Protein 6BZB (pdb70)

Sequence (1093 aa):
MSLNTIINPTETKAWAQLKEHFAETDFDLKQLFTEDKSRFSSEFSIQKENLLFDFSKNLVDKKAFQLLLALAEEECHLNNDAIEKMFTGDLINQTENRAVLHTALRNFGEEKIVVNGKSIDEEDVQQRRVLNNQMMKIFSEKIISGEHKGFSGKEITDVVNIGIGGSSDLLGPVMVCSSALKHYRTRLNTHFVSNVDGNHIAEVVKNLNPETTLFIIASKTFTTQETMTNALSAKKEWFLKAGKEEDVAKHFVALSTNIEAVKNFGIAEENIFEFWDDWVGGRYSLWSAIGLSIVLAVGYDNFEEKKLLRGAQDTDKHFRNTEEFKNNIPVLMGVLGVWYRNFFDDASSYAILPYSQYLDRFAAYLQQGDMESNGKSVDRNGEFVDYETGPIIWGEPGTNGQHAFYQLIHQGTELIPADFIAYAKANNNLSDHQDKLMSNFFAQTEALAFGKKTKEQVITELKASGKNEEEIAFLTNFKKTFTTGNTPTNSFIFEEEELTPFTLGQLIAFYEHKIFVQGVIWNIFSFDQWGVELGKALANKILPELENTAEITSHDSSTNGLINFYKKHKSLNTINPTETKAWAQLKEHFAETDFDLKQLFTEDKSRFSSEFSIQKENLLFDFSKNLVDKKAFQLLLALAEEECHLNDAIEKMFTGDLINQTENRAVLHTALRNFGEEKIVVNGKSIDEDVQQRRVLNNQMMKIFSEKIISGEHKGFSGKEITDVVNIGIGGSSDLLGPVMVCSSALKHYRTRLNTHFVSNVDGNHIAEVVKNLNPETTLFIIASKTFTTQETMTNALSAKEWFLKKAGKEEDVAKHFVALSTNIEAVKNFGIAEENIFEFWDWVGGRYSLWSAIGLSIVLAVGYDNFEKLLRGAQDTDKHFRNTEFKNNIPVLMGVLGVWYRNFFDDASSYAILPYSQYLDRFAAYLQQGDMESNGKSSVDRNGEFVDYETGPIIWGEPGTNGQHAFYQLIHQGTELIPADFIAYAKANNNLSDHQDKLMSNFFAQTEALAFGKKTKEQVITELKASGKNEEEIAFLTNFKTFTTGNTPTNSFIFEEELTPFTLGQLIAFYEHKIFVQGVIWNIFSFDQWGVELGKALANKILPELENTAEITSHDSSTNGLINFYKKHK

Organism: NCBI:txid1338011

B-factor: mean 21.54, std 9.6, range [8.14, 75.89]

InterPro domains:
  IPR001672 Phosphoglucose isomerase (PGI) [MF_00473] (46-523)
  IPR001672 Phosphoglucose isomerase (PGI) [PF00342] (52-540)
  IPR001672 Phosphoglucose isomerase (PGI) [PR00662] (150-169)
  IPR001672 Phosphoglucose isomerase (PGI) [PR00662] (260-278)
  IPR001672 Phosphoglucose isomerase (PGI) [PR00662] (337-358)
  IPR001672 Phosphoglucose isomerase (PGI) [PR00662] (464-482)
  IPR001672 Phosphoglucose isomerase (PGI) [PR00662] (482-496)
  IPR001672 Phosphoglucose isomerase (PGI) [PR00662] (496-509)
  IPR001672 Phosphoglucose isomerase (PGI) [PS51463] (11-546)
  IPR001672 Phosphoglucose isomerase (PGI) [PTHR11469] (9-546)
  IPR018189 Phosphoglucose isomerase, conserved site [PS00174] (496-513)
  IPR018189 Phosphoglucose isomerase, conserved site [PS00765] (264-277)
  IPR023096 Phosphoglucose isomerase, C-terminal [G3DSA:1.10.1390.10] (506-547)
  IPR035476 Phosphoglucose isomerase, SIS domain 1 [cd05015] (121-283)
  IPR035482 Phosphoglucose isomerase, SIS domain 2 [cd05016] (330-519)
  IPR046348 SIS domain superfamily [SSF53697] (7-546)

Nearest PDB structures (foldseek):
  6bzc-assembly1_A  TM=9.990E-01  e=1.138E-92  Elizabethkingia anophelis NUHP1
  3hjb-assembly1_A  TM=9.964E-01  e=4.992E-77  Vibrio cholerae
  3nbu-assembly3_F  TM=9.917E-01  e=1.404E-73  Escherichia coli DH5[alpha]
  3nbu-assembly1_A  TM=9.858E-01  e=2.921E-72  Escherichia coli DH5[alpha]
  1q50-assembly1_A  TM=9.594E-01  e=8.172E-63  Leishmania mexicana

Secondary structure (DSSP, 8-state):
--S----GGGSHHHHHHHHHHHT----HHHHHHH-TTHHHHTEEEETTEEEE-TTSS--HHHHHHHHHHHHHTTHHHHHHHHHTT---BTTTTB---GGGGGSTTSS--EETTEE-HHHHHHHHHHHHHHHHHHHHT-SB-TTSPBP-EEEEE--GGGTHHHHHHHHHTGGG--S-EEEEE--SSTHHHHHHHTT--GGGEEEEEE-SSS--HHHHHHHHHHHHHHTTTS-GGGHHHHEEEE-S-HHHHHHHT--GGGEE---TTS-GGG-TTTGGGHHHHHHH-HHHHHHHHHHHHHHHHHHHHS-GGG-HHHHHHHHHHIIIIIS---EEEEEES-GGGTTHHHHHIIIIIIHH---B-TTS-B-SS--SPEEE---TTTTHHHHHHHHHHSS----EEEEEESS-SS--TTHHHHHHHHHHHHHHHHHH-B-HHHHHHHHHHTT--HHHHHHHGGGG-B-----EEEEEES---HHHHHHHHHHHHHHHHHHHHHTT--TT--GGGHHHHHHHHHHHHHHHS-SPP-SS-HHHHHHHHHHHHH-/------GGGSHHHHHHHHHHHH----HHHHHHH-TTHHHHTEEEETTEEEE-TTSS--HHHHHHHHHHHHHTTHHHHHHHHHTT---BTTTTB---GGGGGSTTSS--EETTEE-HHHHHHHHHHHHHHHHHHHTS-SB-TTSPBP-EEEEE--GGGTHHHHHHHHHTGGG--S-EEEEE--SSTHHHHHHHTT--GGGEEEEEE-SSS--HHHHHHHHHHHHHHTTTS-GGGGGGTEEEE-S-HHHHHHHT--GGGEE---TTS-GGG-TTSGGGHHHHHHH-HHHHHHHHHHHHHHHHHHHHS-GGG-HHHHHHHHHHIIIIIS---EEEEEES-GGGTTHHHHHIIIIIIHH---B-TTSPBPSS--SPEEE---TTTTHHHHHHHHHHSS----EEEEEESS-SS--TTHHHHHHHHHHHHHHHHHH-B-HHHHHHHHHHTT--HHHHHHHTGGG-B-----EEEEEES---HHHHHHHHHHHHHHHHHHHHHTT--TT--GGGHHHHHHHHHHHHHHHSSSPP-SS-HHHHHHHHHHHHH-

Solvent-accessible surface area: 35560 Å² total; per-residue (Å²): 120,19,11,53,34,60,38,0,48,139,8,63,2,29,64,90,0,47,111,10,66,88,117,38,136,18,48,0,88,96,33,17,111,128,46,97,52,8,34,84,86,10,23,16,117,48,97,73,3,3,0,3,4,0,3,1,6,0,30,115,113,0,16,104,18,0,15,36,0,0,104,66,4,84,0,88,58,4,3,74,46,0,13,62,11,59,77,2,7,52,14,48,99,85,5,6,0,3,5,3,3,1,20,41,33,102,60,76,7,84,25,154,76,58,39,9,24,106,54,3,61,114,4,10,84,43,0,68,80,17,1,75,82,0,42,78,2,116,28,82,0,55,55,46,97,75,0,51,14,1,0,1,0,0,27,10,11,18,12,23,2,0,29,1,0,8,25,0,0,71,68,49,96,23,102,2,63,45,43,36,0,7,0,0,2,1,7,22,2,15,32,31,12,106,127,27,57,20,38,15,0,1,0,0,0,2,4,58,74,8,94,35,41,13,1,34,10,0,0,92,14,0,26,88,51,0,44,173,56,11,52,113,153,25,0,37,83,0,0,2,0,0,0,46,51,60,105,27,0,89,126,22,30,4,31,91,140,25,14,1,56,11,35,76,18,8,30,39,13,4,1,2,1,4,1,2,0,0,1,0,0,0,5,6,12,30,98,28,0,66,114,0,2,94,0,0,12,46,0,8,100,20,1,58,115,38,106,14,108,60,0,0,0,0,0,3,0,0,2,6,0,0,3,3,31,24,45,105,4,12,2,10,0,1,0,0,2,6,29,5,1,39,55,0,5,10,13,5,12,11,4,4,0,12,0,0,0,15,29,10,10,11,80,10,105,111,23,138,20,54,0,0,10,1,1,2,16,28,2,0,1,29,0,14,41,3,0,4,1,0,8,18,17,19,39,21,48,0,2,0,1,0,0,0,11,0,71,15,23,40,110,44,82,53,2,17,20,28,4,0,0,7,1,0,0,7,0,20,1,3,2,32,11,14,55,124,70,86,2,44,91,86,2,134,90,75,67,82,88,85,78,70,21,84,51,13,7,32,15,29,22,7,112,18,40,12,0,2,2,2,0,0,2,44,55,4,35,4,73,19,0,0,15,0,0,0,0,3,7,0,4,2,4,0,2,1,4,0,0,0,2,11,6,25,3,56,43,1,64,64,9,1,98,48,42,4,70,146,0,28,78,32,1,97,70,143,52,136,13,101,82,37,29,27,0,0,22,12,0,0,20,11,1,36,162,27,102,66,20,54,54,46,36,0,48,141,6,64,2,17,60,85,0,123,112,9,65,88,120,40,121,16,37,0,85,97,32,16,107,121,64,190,50,7,38,74,116,19,24,18,131,46,93,75,3,3,0,2,3,0,4,2,5,0,30,61,98,0,26,118,18,0,24,39,0,0,113,66,3,83,0,102,50,4,6,73,40,0,12,62,9,62,86,2,7,83,15,43,107,89,5,7,0,3,5,4,3,0,21,30,38,104,60,74,8,81,23,153,74,59,42,9,12,112,55,4,59,113,4,7,84,42,0,73,93,9,0,78,62,0,42,82,2,131,22,95,2,50,57,46,103,69,0,49,14,1,0,1,0,1,28,6,12,20,11,24,1,0,34,1,0,10,18,0,0,71,72,51,101,22,96,2,65,45,45,36,0,7,0,0,2,2,7,22,2,18,35,31,11,113,128,29,60,22,44,13,0,1,0,0,0,2,5,60,75,9,95,37,67,15,1,34,11,0,0,101,9,0,27,97,48,0,57,167,58,10,45,109,152,21,0,32,93,0,0,2,0,0,0,50,49,68,103,28,0,87,123,20,28,6,21,98,126,13,14,0,59,14,33,76,18,10,28,41,12,4,2,2,1,4,1,2,0,0,2,0,0,0,5,4,8,24,83,19,0,64,105,0,1,86,0,0,13,45,0,7,108,24,1,58,114,37,105,26,114,64,0,0,0,0,0,3,0,0,2,7,0,0,3,8,22,17,46,112,3,12,2,11,0,1,0,0,2,6,28,5,0,39,60,0,5,11,14,5,10,9,4,4,0,12,0,0,0,15,28,9,8,9,81,12,105,110,24,134,22,60,0,1,9,1,2,2,15,25,2,0,0,33,0,16,44,4,0,4,1,0,7,19,15,19,33,24,49,0,2,0,1,0,0,0,11,1,69,16,23,27,109,44,91,54,1,16,19,28,4,0,0,8,0,1,0,7,0,20,1,2,2,34,10,24,54,127,138,87,0,53,89,71,2,103,90,70,66,71,93,103,78,67,7,76,70,5,7,29,15,14,22,6,114,16,36,11,0,2,1,3,0,0,2,47,47,4,40,3,73,21,0,0,15,0,0,0,0,2,7,0,4,3,3,0,2,1,4,0,1,0,2,10,6,22,3,54,44,0,59,65,7,1,146,53,42,8,88,55,0,27,76,32,0,101,70,144,53,79,13,113,82,37,30,26,0,0,21,11,0,0,48,11,1,36,152,18,99

CATH classification: 3.40.50.10490 (+2 more: 3.40.50.10490, 1.10.1390.10)

Foldseek 3Di:
DFQDQDALCPDPLNVVLQVCLVPDDQALVVQCVVDVCQQVQQWFDDPQKIWTQSLFSDDPVNLVSLLVSLVRLVVLSVLCCQPQFPQLLPVVSGHAHLLLLLPQPPDFHDDPRDTCNVVSVVLLVLLQVVLCCLLVQVQFAPVRGRAAEEEEFEEQLLALLLVLLLLLALLQFGRHHYHYAYALPVVRLCVRCVPPDLRRYAYEQEDAACVPPSSVSSVVVVVVVSCVPDPLQRCQSRYAYAYDNQVSCVVSSHDSSRYRYDDPSQFSLSDCSGSSVSSVCNTRNSVQSSLLSLLLNVLSCLQNPPDLSNNLLSSLQSSVVCCCFSVVAQEEEEEEQDQSSFSVQVSVQSLQCQQWVDQAFLVRHGDPTDITHGTYYGYPPVRVVPPVVCLFDNDGQYEYEYEYAQDESDDDDCVNVVSVVCSVVSQVCQANWADLVRQLVVCVVVPDDDVRSVVCSVVRTTPHSRGYMYMYGHYRGSSNNSNVVSSSSSSSVSRSSSNRHGRRDRPVVPPVVVVVVVCVVVLPDQDQDDPDPPVVSVVSNVVNVPD/DADQDALCPDPLVVVLQVCLVPDDQALVVQCVVDVCQQVQQWFDDPQKIWTQSLFSDDPVNLVSLLVSLVRLVVLVVLCCQDQFPQLLPVVSGHAHLLLLLPQPPDFHDDPRHTCNVVSVVLLVLLQVVLCCLLVQVQFAPVRGRAAEEEEFEEDLLALVLVQLLLLAVLLFGNHHYHYAYALPVVRLCVVCVPPDLRRYAYEQEDAACVPPSSVSSVVVVVVVSVVPDDLQRVQSRYAYAYDNQVSCVVSSHDSSRYRYDDPSQFSLSDCSGSSVSSVCNTRNSVQSSLLSVLLNVLSCLQNPPRQSNRLLSSLQSSVVCCCFPVVAQEEEEEELDQSSFSVQVSVQCLQCQQWVDQAFLVRHGDPTDITHGTYYGYPPVRVVPPCVCLFDNDGQYEYEYEYAQDESDDDDCVNVVSVVCSVVVSVCQANWAALVRLLVVVVVVVDDPVVSVVCSVVRTTPHSRGYMYMYGHYSGSSNNSNVVSSSSSSSVSRCSSNRHGRRDRPPVPPVVVVVVVCVVVLVDDDQDDPDPPVVSVVSNVVSVPD

Structure (mmCIF, N/CA/C/O backbone):
data_6BZB
#
_entry.id   6BZB
#
_cell.length_a   69.950
_cell.length_b   104.750
_cell.length_c   152.650
_cell.angle_alpha   90.000
_cell.angle_beta   90.000
_cell.angle_gamma   90.000
#
_symmetry.space_group_name_H-M   'P 21 21 21'
#
loop_
_entity.id
_entity.type
_entity.pdbx_description
1 polymer 'Glucose-6-phosphate isomerase'
2 water water
#
loop_
_atom_site.group_PDB
_atom_site.id
_atom_site.type_symbol
_atom_site.label_atom_id
_atom_site.label_alt_id
_atom_site.label_comp_id
_atom_site.label_asym_id
_atom_site.label_entity_id
_atom_site.label_seq_id
_atom_site.pdbx_PDB_ins_code
_atom_site.Cartn_x
_atom_site.Cartn_y
_atom_site.Cartn_z
_atom_site.occupancy
_atom_site.B_iso_or_equiv
_atom_site.auth_seq_id
_atom_site.auth_comp_id
_atom_site.auth_asym_id
_atom_site.auth_atom_id
_atom_site.pdbx_PDB_model_num
ATOM 1 N N . MET A 1 9 ? 19.824 37.850 -27.317 1.00 45.30 1 MET A N 1
ATOM 2 C CA . MET A 1 9 ? 20.371 36.564 -27.747 1.00 43.58 1 MET A CA 1
ATOM 3 C C . MET A 1 9 ? 21.895 36.519 -27.618 1.00 41.97 1 MET A C 1
ATOM 4 O O . MET A 1 9 ? 22.573 37.547 -27.715 1.00 44.89 1 MET A O 1
ATOM 6 N N . SER A 1 10 ? 22.425 35.317 -27.393 1.00 34.24 2 SER A N 1
ATOM 7 C CA . SER A 1 10 ? 23.866 35.101 -27.295 1.00 27.34 2 SER A CA 1
ATOM 8 C C . SER A 1 10 ? 24.315 34.281 -28.497 1.00 21.32 2 SER A C 1
ATOM 9 O O . SER A 1 10 ? 24.824 34.838 -29.477 1.00 23.81 2 SER A O 1
ATOM 12 N N . LEU A 1 11 ? 24.105 32.965 -28.447 1.00 20.06 3 LEU A N 1
ATOM 13 C CA . LEU A 1 11 ? 24.172 32.163 -29.659 1.00 19.24 3 LEU A CA 1
ATOM 14 C C . LEU A 1 11 ? 23.232 32.731 -30.710 1.00 22.58 3 LEU A C 1
ATOM 15 O O . LEU A 1 11 ? 22.144 33.216 -30.392 1.00 23.03 3 LEU A O 1
ATOM 20 N N . ASN A 1 12 ? 23.657 32.656 -31.966 1.00 21.67 4 ASN A N 1
ATOM 21 C CA . ASN A 1 12 ? 22.749 32.931 -33.067 1.00 19.50 4 ASN A CA 1
ATOM 22 C C . ASN A 1 12 ? 21.587 31.940 -33.035 1.00 21.55 4 ASN A C 1
ATOM 23 O O . ASN A 1 12 ? 21.649 30.895 -32.379 1.00 20.51 4 ASN A O 1
ATOM 28 N N . THR A 1 13 ? 20.505 32.294 -33.730 1.00 22.72 5 THR A N 1
ATOM 29 C CA . THR A 1 13 ? 19.228 31.599 -33.594 1.00 21.32 5 THR A CA 1
ATOM 30 C C . THR A 1 13 ? 18.684 31.157 -34.948 1.00 22.74 5 THR A C 1
ATOM 31 O O . THR A 1 13 ? 17.485 31.261 -35.226 1.00 22.46 5 THR A O 1
ATOM 35 N N . ILE A 1 14 ? 19.557 30.602 -35.784 1.00 22.08 6 ILE A N 1
ATOM 36 C CA A ILE A 1 14 ? 19.172 30.188 -37.129 0.40 21.99 6 ILE A CA 1
ATOM 37 C CA B ILE A 1 14 ? 19.166 30.195 -37.126 0.60 22.07 6 ILE A CA 1
ATOM 38 C C . ILE A 1 14 ? 18.267 28.964 -37.057 1.00 19.25 6 ILE A C 1
ATOM 39 O O . ILE A 1 14 ? 18.584 27.974 -36.383 1.00 21.35 6 ILE A O 1
ATOM 48 N N . ASN A 1 15 ? 17.129 29.026 -37.746 1.00 21.73 7 ASN A N 1
ATOM 49 C CA . ASN A 1 15 ? 16.251 27.866 -37.875 1.00 21.78 7 ASN A CA 1
ATOM 50 C C . ASN A 1 15 ? 16.841 26.944 -38.934 1.00 18.81 7 ASN A C 1
ATOM 51 O O . ASN A 1 15 ? 16.941 27.346 -40.102 1.00 21.72 7 ASN A O 1
ATOM 56 N N . PRO A 1 16 ? 17.260 25.726 -38.581 1.00 20.86 8 PRO A N 1
ATOM 57 C CA . PRO A 1 16 ? 17.961 24.897 -39.570 1.00 17.73 8 PRO A CA 1
ATOM 58 C C . PRO A 1 16 ? 17.125 24.597 -40.802 1.00 22.12 8 PRO A C 1
ATOM 59 O O . PRO A 1 16 ? 17.682 24.508 -41.902 1.00 20.55 8 PRO A O 1
ATOM 63 N N . THR A 1 17 ? 15.805 24.446 -40.653 1.00 21.30 9 THR A N 1
ATOM 64 C CA . THR A 1 17 ? 14.953 24.087 -41.784 1.00 19.22 9 THR A CA 1
ATOM 65 C C . THR A 1 17 ? 14.789 25.223 -42.779 1.00 23.88 9 THR A C 1
ATOM 66 O O . THR A 1 17 ? 14.221 25.005 -43.852 1.00 28.99 9 THR A O 1
ATOM 70 N N . GLU A 1 18 ? 15.253 26.421 -42.445 1.00 23.13 10 GLU A N 1
ATOM 71 C CA . GLU A 1 18 ? 15.192 27.562 -43.346 1.00 24.72 10 GLU A CA 1
ATOM 72 C C . GLU A 1 18 ? 16.504 27.809 -44.079 1.00 25.09 10 GLU A C 1
ATOM 73 O O . GLU A 1 18 ? 16.582 28.748 -44.873 1.00 27.21 10 GLU A O 1
ATOM 79 N N . THR A 1 19 ? 17.528 26.991 -43.850 1.00 24.70 11 THR A N 1
ATOM 80 C CA . THR A 1 19 ? 18.812 27.216 -44.499 1.00 22.78 11 THR A CA 1
ATOM 81 C C . THR A 1 19 ? 18.820 26.664 -45.924 1.00 22.64 11 THR A C 1
ATOM 82 O O . THR A 1 19 ? 18.018 25.797 -46.294 1.00 25.82 11 THR A O 1
ATOM 86 N N . LYS A 1 20 ? 19.772 27.166 -46.720 1.00 23.57 12 LYS A N 1
ATOM 87 C CA . LYS A 1 20 ? 19.971 26.633 -48.063 1.00 24.61 12 LYS A CA 1
ATOM 88 C C . LYS A 1 20 ? 20.450 25.185 -48.017 1.00 25.60 12 LYS A C 1
ATOM 89 O O . LYS A 1 20 ? 20.008 24.355 -48.821 1.00 28.25 12 LYS A O 1
ATOM 91 N N . ALA A 1 21 ? 21.352 24.860 -47.084 1.00 21.83 13 ALA A N 1
ATOM 92 C CA . ALA A 1 21 ? 21.852 23.492 -46.991 1.00 20.73 13 ALA A CA 1
ATOM 93 C C . ALA A 1 21 ? 20.733 22.505 -46.671 1.00 20.59 13 ALA A C 1
ATOM 94 O O . ALA A 1 21 ? 20.700 21.396 -47.215 1.00 23.91 13 ALA A O 1
ATOM 96 N N . TRP A 1 22 ? 19.805 22.890 -45.794 1.00 21.45 14 TRP A N 1
ATOM 97 C CA . TRP A 1 22 ? 18.698 22.001 -45.451 1.00 24.52 14 TRP A CA 1
ATOM 98 C C . TRP A 1 22 ? 17.827 21.714 -46.669 1.00 26.49 14 TRP A C 1
ATOM 99 O O . TRP A 1 22 ? 17.431 20.567 -46.900 1.00 21.71 14 TRP A O 1
ATOM 110 N N . ALA A 1 23 ? 17.523 22.741 -47.463 1.00 22.33 15 ALA A N 1
ATOM 111 C CA . ALA A 1 23 ? 16.744 22.513 -48.680 1.00 23.49 15 ALA A CA 1
ATOM 112 C C . ALA A 1 23 ? 17.493 21.603 -49.644 1.00 29.93 15 ALA A C 1
ATOM 113 O O . ALA A 1 23 ? 16.894 20.716 -50.265 1.00 26.14 15 ALA A O 1
ATOM 115 N N . GLN A 1 24 ? 18.807 21.812 -49.786 1.00 27.22 16 GLN A N 1
ATOM 116 C CA . GLN A 1 24 ? 19.592 20.956 -50.667 1.00 26.22 16 GLN A CA 1
ATOM 117 C C . GLN A 1 24 ? 19.659 19.535 -50.133 1.00 27.59 16 GLN A C 1
ATOM 118 O O . GLN A 1 24 ? 19.636 18.576 -50.913 1.00 25.52 16 GLN A O 1
ATOM 124 N N . LEU A 1 25 ? 19.763 19.384 -48.811 1.00 24.72 17 LEU A N 1
ATOM 125 C CA . LEU A 1 25 ? 19.758 18.052 -48.216 1.00 22.80 17 LEU A CA 1
ATOM 126 C C . LEU A 1 25 ? 18.432 17.347 -48.464 1.00 26.23 17 LEU A C 1
ATOM 127 O O . LEU A 1 25 ? 18.409 16.147 -48.759 1.00 23.00 17 LEU A O 1
ATOM 132 N N . LYS A 1 26 ? 17.315 18.071 -48.344 1.00 24.57 18 LYS A N 1
ATOM 133 C CA . LYS A 1 26 ? 16.020 17.439 -48.587 1.00 24.24 18 LYS A CA 1
ATOM 134 C C . LYS A 1 26 ? 15.914 16.960 -50.029 1.00 27.22 18 LYS A C 1
ATOM 135 O O . LYS A 1 26 ? 15.467 15.835 -50.287 1.00 27.94 18 LYS A O 1
ATOM 137 N N . GLU A 1 27 ? 16.342 17.793 -50.983 1.00 24.10 19 GLU A N 1
ATOM 138 C CA . GLU A 1 27 ? 16.314 17.400 -52.389 1.00 27.66 19 GLU A CA 1
ATOM 139 C C . GLU A 1 27 ? 17.220 16.203 -52.650 1.00 28.35 19 GLU A C 1
ATOM 140 O O . GLU A 1 27 ? 16.840 15.271 -53.371 1.00 31.26 19 GLU A O 1
ATOM 146 N N . HIS A 1 28 ? 18.426 16.217 -52.077 1.00 29.37 20 HIS A N 1
ATOM 147 C CA . HIS A 1 28 ? 19.383 15.141 -52.307 1.00 25.73 20 HIS A CA 1
ATOM 148 C C . HIS A 1 28 ? 18.889 13.827 -51.716 1.00 29.09 20 HIS A C 1
ATOM 149 O O . HIS A 1 28 ? 19.032 12.768 -52.339 1.00 26.43 20 HIS A O 1
ATOM 156 N N . PHE A 1 29 ? 18.308 13.878 -50.514 1.00 24.63 21 PHE A N 1
ATOM 157 C CA . PHE A 1 29 ? 17.720 12.688 -49.908 1.00 25.92 21 PHE A CA 1
ATOM 158 C C . PHE A 1 29 ? 16.613 12.107 -50.782 1.00 26.65 21 PHE A C 1
ATOM 159 O O . PHE A 1 29 ? 16.540 10.889 -50.979 1.00 29.55 21 PHE A O 1
ATOM 167 N N . ALA A 1 30 ? 15.740 12.965 -51.314 1.00 29.00 22 ALA A N 1
ATOM 168 C CA . ALA A 1 30 ? 14.592 12.490 -52.072 1.00 31.13 22 ALA A CA 1
ATOM 169 C C . ALA A 1 30 ? 14.983 11.823 -53.382 1.00 34.30 22 ALA A C 1
ATOM 170 O O . ALA A 1 30 ? 14.208 11.008 -53.896 1.00 37.71 22 ALA A O 1
ATOM 172 N N . GLU A 1 31 ? 16.153 12.139 -53.939 1.00 31.39 23 GLU A N 1
ATOM 173 C CA . GLU A 1 31 ? 16.521 11.640 -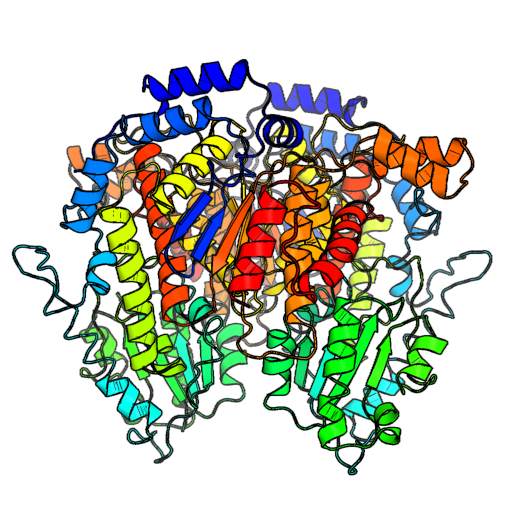55.259 1.00 34.80 23 GLU A CA 1
ATOM 174 C C . GLU A 1 31 ? 17.723 10.703 -55.238 1.00 34.33 23 GLU A C 1
ATOM 175 O O . GLU A 1 31 ? 18.266 10.388 -56.300 1.00 37.55 23 GLU A O 1
ATOM 181 N N . THR A 1 32 ? 18.130 10.223 -54.069 1.00 30.30 24 THR A N 1
ATOM 182 C CA . THR A 1 32 ? 19.317 9.392 -53.942 1.00 32.80 24 THR A CA 1
ATOM 183 C C . THR A 1 32 ? 18.997 8.168 -53.100 1.00 38.67 24 THR A C 1
ATOM 184 O O . THR A 1 32 ? 18.371 8.284 -52.041 1.00 35.46 24 THR A O 1
ATOM 188 N N . ASP A 1 33 ? 19.417 7.001 -53.575 1.00 34.73 25 ASP A N 1
ATOM 189 C CA . ASP A 1 33 ? 19.410 5.784 -52.776 1.00 37.48 25 ASP A CA 1
ATOM 190 C C . ASP A 1 33 ? 20.788 5.609 -52.154 1.00 32.85 25 ASP A C 1
ATOM 191 O O . ASP A 1 33 ? 21.798 5.595 -52.864 1.00 36.46 25 ASP A O 1
ATOM 196 N N . PHE A 1 34 ? 20.830 5.490 -50.834 1.00 23.64 26 PHE A N 1
ATOM 197 C CA . PHE A 1 34 ? 22.081 5.294 -50.108 1.00 25.46 26 PHE A CA 1
ATOM 198 C C . PHE A 1 34 ? 22.155 3.818 -49.734 1.00 33.84 26 PHE A C 1
ATOM 199 O O . PHE A 1 34 ? 21.608 3.380 -48.722 1.00 47.88 26 PHE A O 1
ATOM 207 N N . ASP A 1 35 ? 22.814 3.043 -50.583 1.00 23.75 27 ASP A N 1
ATOM 208 C CA . ASP A 1 35 ? 23.004 1.616 -50.370 1.00 21.32 27 ASP A CA 1
ATOM 209 C C . ASP A 1 35 ? 24.476 1.378 -50.074 1.00 22.04 27 ASP A C 1
ATOM 210 O O . ASP A 1 35 ? 25.335 1.680 -50.912 1.00 23.19 27 ASP A O 1
ATOM 215 N N . LEU A 1 36 ? 24.764 0.824 -48.894 1.00 22.62 28 LEU A N 1
ATOM 216 C CA . LEU A 1 36 ? 26.155 0.713 -48.461 1.00 19.03 28 LEU A CA 1
ATOM 217 C C . LEU A 1 36 ? 26.946 -0.238 -49.352 1.00 20.49 28 LEU A C 1
ATOM 218 O O . LEU A 1 36 ? 28.077 0.076 -49.743 1.00 21.34 28 LEU A O 1
ATOM 223 N N . LYS A 1 37 ? 26.370 -1.397 -49.692 1.00 20.85 29 LYS A N 1
ATOM 224 C CA . LYS A 1 37 ? 27.067 -2.332 -50.570 1.00 21.91 29 LYS A CA 1
ATOM 225 C C . LYS A 1 37 ? 27.474 -1.652 -51.872 1.00 27.41 29 LYS A C 1
ATOM 226 O O . LYS A 1 37 ? 28.620 -1.777 -52.321 1.00 27.11 29 LYS A O 1
ATOM 232 N N . GLN A 1 38 ? 26.556 -0.894 -52.474 1.00 23.37 30 GLN A N 1
ATOM 233 C CA . GLN A 1 38 ? 26.883 -0.191 -53.712 1.00 29.24 30 GLN A CA 1
ATOM 234 C C . GLN A 1 38 ? 27.948 0.879 -53.486 1.00 24.67 30 GLN A C 1
ATOM 235 O O . GLN A 1 38 ? 28.891 0.996 -54.282 1.00 27.25 30 GLN A O 1
ATOM 241 N N . LEU A 1 39 ? 27.814 1.673 -52.419 1.00 23.23 31 LEU A N 1
ATOM 242 C CA . LEU A 1 39 ? 28.791 2.728 -52.159 1.00 21.77 31 LEU A CA 1
ATOM 243 C C . LEU A 1 39 ? 30.201 2.162 -52.050 1.00 24.12 31 LEU A C 1
ATOM 244 O O . LEU A 1 39 ? 31.146 2.723 -52.615 1.00 28.27 31 LEU A O 1
ATOM 249 N N . PHE A 1 40 ? 30.360 1.041 -51.345 1.00 24.30 32 PHE A N 1
ATOM 250 C CA . PHE A 1 40 ? 31.690 0.460 -51.192 1.00 23.91 32 PHE A CA 1
ATOM 251 C C . PHE A 1 40 ? 32.159 -0.202 -52.483 1.00 26.32 32 PHE A C 1
ATOM 252 O O . PHE A 1 40 ? 33.349 -0.132 -52.823 1.00 26.39 32 PHE A O 1
ATOM 260 N N . THR A 1 41 ? 31.240 -0.831 -53.227 1.00 24.67 33 THR A N 1
ATOM 261 C CA . THR A 1 41 ? 31.619 -1.466 -54.487 1.00 28.79 33 THR A CA 1
ATOM 262 C C . THR A 1 41 ? 32.155 -0.445 -55.481 1.00 28.53 33 THR A C 1
ATOM 263 O O . THR A 1 41 ? 33.091 -0.734 -56.238 1.00 33.80 33 THR A O 1
ATOM 267 N N . GLU A 1 42 ? 31.586 0.760 -55.495 1.00 33.50 34 GLU A N 1
ATOM 268 C CA . GLU A 1 42 ? 31.947 1.721 -56.529 1.00 34.85 34 GLU A CA 1
ATOM 269 C C . GLU A 1 42 ? 33.203 2.521 -56.211 1.00 33.62 34 GLU A C 1
ATOM 270 O O . GLU A 1 42 ? 33.749 3.156 -57.119 1.00 33.71 34 GLU A O 1
ATOM 276 N N . ASP A 1 43 ? 33.689 2.504 -54.970 1.00 33.45 35 ASP A N 1
ATOM 277 C CA . ASP A 1 43 ? 34.865 3.301 -54.614 1.00 28.82 35 ASP A CA 1
ATOM 278 C C . ASP A 1 43 ? 35.714 2.537 -53.605 1.00 28.59 35 ASP A C 1
ATOM 279 O O . ASP A 1 43 ? 35.405 2.524 -52.410 1.00 25.48 35 ASP A O 1
ATOM 284 N N . LYS A 1 44 ? 36.809 1.943 -54.082 1.00 28.01 36 LYS A N 1
ATOM 285 C CA . LYS A 1 44 ? 37.723 1.231 -53.194 1.00 27.60 36 LYS A CA 1
ATOM 286 C C . LYS A 1 44 ? 38.400 2.153 -52.183 1.00 27.92 36 LYS A C 1
ATOM 287 O O . LYS A 1 44 ? 38.990 1.654 -51.217 1.00 26.74 36 LYS A O 1
ATOM 289 N N . SER A 1 45 ? 38.317 3.473 -52.366 1.00 26.57 37 SER A N 1
ATOM 290 C CA . SER A 1 45 ? 38.899 4.438 -51.440 1.00 30.04 37 SER A CA 1
ATOM 291 C C . SER A 1 45 ? 37.924 4.895 -50.362 1.00 27.16 37 SER A C 1
ATOM 292 O O . SER A 1 45 ? 38.237 5.839 -49.623 1.00 25.40 37 SER A O 1
ATOM 295 N N . ARG A 1 46 ? 36.752 4.265 -50.257 1.00 24.42 38 ARG A N 1
ATOM 296 C CA . ARG A 1 46 ? 35.708 4.810 -49.393 1.00 24.28 38 ARG A CA 1
ATOM 297 C C . ARG A 1 46 ? 36.155 4.878 -47.936 1.00 21.30 38 ARG A C 1
ATOM 298 O O . ARG A 1 46 ? 35.961 5.902 -47.272 1.00 22.65 38 ARG A O 1
ATOM 306 N N . PHE A 1 47 ? 36.755 3.801 -47.416 1.00 23.48 39 PHE A N 1
ATOM 307 C CA . PHE A 1 47 ? 37.231 3.831 -46.033 1.00 19.81 39 PHE A CA 1
ATOM 308 C C . PHE A 1 47 ? 38.235 4.954 -45.816 1.00 20.53 39 PHE A C 1
ATOM 309 O O . PHE A 1 47 ? 38.145 5.698 -44.828 1.00 21.35 39 PHE A O 1
ATOM 317 N N . SER A 1 48 ? 39.220 5.070 -46.717 1.00 20.03 40 SER A N 1
ATOM 318 C CA A SER A 1 48 ? 40.263 6.081 -46.556 0.54 22.28 40 SER A CA 1
ATOM 319 C CA B SER A 1 48 ? 40.259 6.079 -46.536 0.46 22.46 40 SER A CA 1
ATOM 320 C C . SER A 1 48 ? 39.683 7.488 -46.571 1.00 25.87 40 SER A C 1
ATOM 321 O O . SER A 1 48 ? 40.150 8.366 -45.838 1.00 29.27 40 SER A O 1
ATOM 326 N N . GLU A 1 49 ? 38.653 7.717 -47.388 1.00 25.41 41 GLU A N 1
ATOM 327 C CA . GLU A 1 49 ? 38.078 9.054 -47.499 1.00 27.77 41 GLU A CA 1
ATOM 328 C C . GLU A 1 49 ? 37.088 9.375 -46.382 1.00 19.54 41 GLU A C 1
ATOM 329 O O . GLU A 1 49 ? 36.899 10.551 -46.059 1.00 26.61 41 GLU A O 1
ATOM 335 N N . PHE A 1 50 ? 36.457 8.363 -45.778 1.00 19.32 42 PHE A N 1
ATOM 336 C CA . PHE A 1 50 ? 35.451 8.593 -44.743 1.00 17.83 42 PHE A CA 1
ATOM 337 C C . PHE A 1 50 ? 35.915 8.052 -43.394 1.00 16.29 42 PHE A C 1
ATOM 338 O O . PHE A 1 50 ? 35.170 7.339 -42.712 1.00 16.50 42 PHE A O 1
ATOM 346 N N . SER A 1 51 ? 37.153 8.362 -43.020 1.00 20.54 43 SER A N 1
ATOM 347 C CA . SER A 1 51 ? 37.670 7.983 -41.712 1.00 21.26 43 SER A CA 1
ATOM 348 C C . SER A 1 51 ? 38.706 9.009 -41.277 1.00 19.68 43 SER A C 1
ATOM 349 O O . SER A 1 51 ? 39.318 9.695 -42.104 1.00 20.13 43 SER A O 1
ATOM 352 N N . ILE A 1 52 ? 38.909 9.087 -39.963 1.00 16.78 44 ILE A N 1
ATOM 353 C CA . ILE A 1 52 ? 39.881 9.981 -39.350 1.00 16.63 44 ILE A CA 1
ATOM 354 C C . ILE A 1 52 ? 40.788 9.137 -38.471 1.00 18.35 44 ILE A C 1
ATOM 355 O O . ILE A 1 52 ? 40.303 8.391 -37.611 1.00 18.31 44 ILE A O 1
ATOM 360 N N . GLN A 1 53 ? 42.092 9.225 -38.705 1.00 21.77 45 GLN A N 1
ATOM 361 C CA . GLN A 1 53 ? 43.082 8.569 -37.865 1.00 25.30 45 GLN A CA 1
ATOM 362 C C . GLN A 1 53 ? 43.801 9.652 -37.080 1.00 29.95 45 GLN A C 1
ATOM 363 O O . GLN A 1 53 ? 44.389 10.561 -37.674 1.00 29.75 45 GLN A O 1
ATOM 369 N N . LYS A 1 54 ? 43.740 9.566 -35.752 1.00 22.65 46 LYS A N 1
ATOM 370 C CA . LYS A 1 54 ? 44.258 10.614 -34.872 1.00 25.84 46 LYS A CA 1
ATOM 371 C C . LYS A 1 54 ? 45.129 9.958 -33.805 1.00 30.82 46 LYS A C 1
ATOM 372 O O . LYS A 1 54 ? 44.614 9.443 -32.808 1.00 39.85 46 LYS A O 1
ATOM 378 N N . GLU A 1 55 ? 46.446 10.002 -34.010 1.00 30.78 47 GLU A N 1
ATOM 379 C CA . GLU A 1 55 ? 47.404 9.260 -33.196 1.00 33.45 47 GLU A CA 1
ATOM 380 C C . GLU A 1 55 ? 46.951 7.813 -33.023 1.00 37.56 47 GLU A C 1
ATOM 381 O O . GLU A 1 55 ? 46.827 7.075 -34.007 1.00 44.42 47 GLU A O 1
ATOM 383 N N . ASN A 1 56 ? 46.680 7.412 -31.777 1.00 26.17 48 ASN A N 1
ATOM 384 C CA . ASN A 1 56 ? 46.295 6.051 -31.421 1.00 25.36 48 ASN A CA 1
ATOM 385 C C . ASN A 1 56 ? 44.804 5.794 -31.565 1.00 25.73 48 ASN A C 1
ATOM 386 O O . ASN A 1 56 ? 44.263 4.931 -30.861 1.00 30.04 48 ASN A O 1
ATOM 391 N N . LEU A 1 57 ? 44.114 6.526 -32.426 1.00 18.61 49 LEU A N 1
ATOM 392 C CA . LEU A 1 57 ? 42.663 6.441 -32.489 1.00 17.36 49 LEU A CA 1
ATOM 393 C C . LEU A 1 57 ? 42.217 6.399 -33.936 1.00 17.98 49 LEU A C 1
ATOM 394 O O . LEU A 1 57 ? 42.716 7.162 -34.765 1.00 19.87 49 LEU A O 1
ATOM 399 N N . LEU A 1 58 ? 41.278 5.504 -34.240 1.00 16.18 50 LEU A N 1
ATOM 400 C CA . LEU A 1 58 ? 40.621 5.481 -35.539 1.00 16.43 50 LEU A CA 1
ATOM 401 C C . LEU A 1 58 ? 39.127 5.706 -35.351 1.00 14.82 50 LEU A C 1
ATOM 402 O O . LEU A 1 58 ? 38.480 4.997 -34.569 1.00 14.41 50 LEU A O 1
ATOM 407 N N . PHE A 1 59 ? 38.595 6.707 -36.054 1.00 14.60 51 PHE A N 1
ATOM 408 C CA . PHE A 1 59 ? 37.161 6.983 -36.123 1.00 13.83 51 PHE A CA 1
ATOM 409 C C . PHE A 1 59 ? 36.728 6.741 -37.562 1.00 16.82 51 PHE A C 1
ATOM 410 O O . PHE A 1 59 ? 37.029 7.548 -38.448 1.00 15.30 51 PHE A O 1
ATOM 418 N N . ASP A 1 60 ? 36.049 5.622 -37.792 1.00 14.05 52 ASP A N 1
ATOM 419 C CA . ASP A 1 60 ? 35.650 5.197 -39.130 1.00 14.85 52 ASP A CA 1
ATOM 420 C C . ASP A 1 60 ? 34.166 5.494 -39.297 1.00 14.86 52 ASP A C 1
ATOM 421 O O . ASP A 1 60 ? 33.324 4.845 -38.670 1.00 14.54 52 ASP A O 1
ATOM 426 N N . PHE A 1 61 ? 33.841 6.469 -40.151 1.00 14.21 53 PHE A N 1
ATOM 427 C CA . PHE A 1 61 ? 32.443 6.775 -40.433 1.00 14.96 53 PHE A CA 1
ATOM 428 C C . PHE A 1 61 ? 32.028 6.351 -41.844 1.00 16.80 53 PHE A C 1
ATOM 429 O O . PHE A 1 61 ? 31.027 6.846 -42.373 1.00 16.39 53 PHE A O 1
ATOM 437 N N . SER A 1 62 ? 32.746 5.399 -42.442 1.00 15.60 54 SER A N 1
ATOM 438 C CA . SER A 1 62 ? 32.448 5.021 -43.820 1.00 14.35 54 SER A CA 1
ATOM 439 C C . SER A 1 62 ? 31.203 4.151 -43.961 1.00 15.40 54 SER A C 1
ATOM 440 O O . SER A 1 62 ? 30.654 4.070 -45.063 1.00 17.01 54 SER A O 1
ATOM 443 N N . LYS A 1 63 ? 30.741 3.493 -42.897 1.00 13.17 55 LYS A N 1
ATOM 444 C CA . LYS A 1 63 ? 29.508 2.713 -42.978 1.00 13.10 55 LYS A CA 1
ATOM 445 C C . LYS A 1 63 ? 28.268 3.556 -42.687 1.00 16.16 55 LYS A C 1
ATOM 446 O O . LYS A 1 63 ? 27.236 3.015 -42.275 1.00 15.98 55 LYS A O 1
ATOM 452 N N . ASN A 1 64 ? 28.344 4.866 -42.896 1.00 15.38 56 ASN A N 1
ATOM 453 C CA . ASN A 1 64 ? 27.167 5.715 -42.822 1.00 15.00 56 ASN A CA 1
ATOM 454 C C . ASN A 1 64 ? 26.496 5.826 -44.187 1.00 13.03 56 ASN A C 1
ATOM 455 O O . ASN A 1 64 ? 27.150 5.736 -45.234 1.00 16.53 56 ASN A O 1
ATOM 460 N N . LEU A 1 65 ? 25.177 6.052 -44.163 1.00 15.39 57 LEU A N 1
ATOM 461 C CA . LEU A 1 65 ? 24.365 6.214 -45.374 1.00 17.42 57 LEU A CA 1
ATOM 462 C C . LEU A 1 65 ? 24.540 7.618 -45.961 1.00 20.13 57 LEU A C 1
ATOM 463 O O . LEU A 1 65 ? 23.612 8.426 -46.013 1.00 18.98 57 LEU A O 1
ATOM 468 N N . VAL A 1 66 ? 25.767 7.909 -46.389 1.00 18.42 58 VAL A N 1
ATOM 469 C CA . VAL A 1 66 ? 26.099 9.194 -46.995 1.00 19.23 58 VAL A CA 1
ATOM 470 C C . VAL A 1 66 ? 26.999 8.958 -48.196 1.00 19.50 58 VAL A C 1
ATOM 471 O O . VAL A 1 66 ? 27.836 8.049 -48.192 1.00 20.77 58 VAL A O 1
ATOM 475 N N . ASP A 1 67 ? 26.821 9.781 -49.226 1.00 17.24 59 ASP A N 1
ATOM 476 C CA . ASP A 1 67 ? 27.778 9.896 -50.312 1.00 22.22 59 ASP A CA 1
ATOM 477 C C . ASP A 1 67 ? 28.555 11.198 -50.136 1.00 20.82 59 ASP A C 1
ATOM 478 O O . ASP A 1 67 ? 28.325 11.957 -49.193 1.00 20.73 59 ASP A O 1
ATOM 483 N N . LYS A 1 68 ? 29.487 11.460 -51.055 1.00 24.54 60 LYS A N 1
ATOM 484 C CA . LYS A 1 68 ? 30.298 12.672 -50.955 1.00 22.60 60 LYS A CA 1
ATOM 485 C C . LYS A 1 68 ? 29.427 13.922 -50.907 1.00 23.96 60 LYS A C 1
ATOM 486 O O . LYS A 1 68 ? 29.675 14.826 -50.102 1.00 25.96 60 LYS A O 1
ATOM 492 N N . LYS A 1 69 ? 28.391 13.980 -51.750 1.00 19.89 61 LYS A N 1
ATOM 493 C CA . LYS A 1 69 ? 27.533 15.159 -51.809 1.00 23.45 61 LYS A CA 1
ATOM 494 C C . LYS A 1 69 ? 26.786 15.379 -50.498 1.00 21.37 61 LYS A C 1
ATOM 495 O O . LYS A 1 69 ? 26.715 16.514 -50.004 1.00 24.27 61 LYS A O 1
ATOM 501 N N . ALA A 1 70 ? 26.218 14.312 -49.922 1.00 22.32 62 ALA A N 1
ATOM 502 C CA . ALA A 1 70 ? 25.508 14.451 -48.653 1.00 21.52 62 ALA A CA 1
ATOM 503 C C . ALA A 1 70 ? 26.455 14.901 -47.552 1.00 18.49 62 ALA A C 1
ATOM 504 O O . ALA A 1 70 ? 26.107 15.764 -46.733 1.00 20.42 62 ALA A O 1
ATOM 506 N N . PHE A 1 71 ? 27.665 14.336 -47.534 1.00 20.69 63 PHE A N 1
ATOM 507 C CA . PHE A 1 71 ? 28.668 14.711 -46.545 1.00 21.33 63 PHE A CA 1
ATOM 508 C C . PHE A 1 71 ? 28.992 16.196 -46.629 1.00 22.54 63 PHE A C 1
ATOM 509 O O . PHE A 1 71 ? 29.002 16.899 -45.614 1.00 20.66 63 PHE A O 1
ATOM 517 N N . GLN A 1 72 ? 29.252 16.696 -47.842 1.00 21.54 64 GLN A N 1
ATOM 518 C CA . GLN A 1 72 ? 29.568 18.111 -48.001 1.00 22.59 64 GLN A CA 1
ATOM 519 C C . GLN A 1 72 ? 28.391 18.988 -47.597 1.00 22.75 64 GLN A C 1
ATOM 520 O O . GLN A 1 72 ? 28.579 20.035 -46.966 1.00 24.80 64 GLN A O 1
ATOM 526 N N . LEU A 1 73 ? 27.163 18.564 -47.925 1.00 20.95 65 LEU A N 1
ATOM 527 C CA . LEU A 1 73 ? 25.992 19.360 -47.559 1.00 23.99 65 LEU A CA 1
ATOM 528 C C . LEU A 1 73 ? 25.790 19.399 -46.043 1.00 20.99 65 LEU A C 1
ATOM 529 O O . LEU A 1 73 ? 25.360 20.425 -45.499 1.00 21.05 65 LEU A O 1
ATOM 534 N N . LEU A 1 74 ? 26.099 18.297 -45.349 1.00 19.50 66 LEU A N 1
ATOM 535 C CA . LEU A 1 74 ? 25.995 18.277 -43.889 1.00 16.34 66 LEU A CA 1
ATOM 536 C C . LEU A 1 74 ? 27.002 19.232 -43.254 1.00 19.15 66 LEU A C 1
ATOM 537 O O . LEU A 1 74 ? 26.684 19.915 -42.271 1.00 18.64 66 LEU A O 1
ATOM 542 N N . LEU A 1 75 ? 28.220 19.304 -43.801 1.00 18.87 67 LEU A N 1
ATOM 543 C CA . LEU A 1 75 ? 29.170 20.300 -43.310 1.00 22.59 67 LEU A CA 1
ATOM 544 C C . LEU A 1 75 ? 28.686 21.715 -43.612 1.00 22.75 67 LEU A C 1
ATOM 545 O O . LEU A 1 75 ? 28.855 22.623 -42.788 1.00 21.70 67 LEU A O 1
ATOM 550 N N . ALA A 1 76 ? 28.074 21.915 -44.784 1.00 22.47 68 ALA A N 1
ATOM 551 C CA . ALA A 1 76 ? 27.536 23.224 -45.136 1.00 21.36 68 ALA A CA 1
ATOM 552 C C . ALA A 1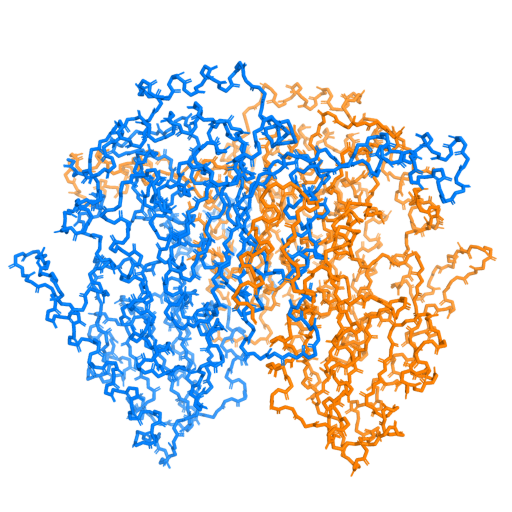 76 ? 26.444 23.643 -44.165 1.00 18.75 68 ALA A C 1
ATOM 553 O O . ALA A 1 76 ? 26.346 24.827 -43.803 1.00 22.17 68 ALA A O 1
ATOM 555 N N . LEU A 1 77 ? 25.630 22.678 -43.721 1.00 20.43 69 LEU A N 1
ATOM 556 C CA . LEU A 1 77 ? 24.590 22.959 -42.738 1.00 20.49 69 LEU A CA 1
ATOM 557 C C . LEU A 1 77 ? 25.195 23.470 -41.436 1.00 17.55 69 LEU A C 1
ATOM 558 O O . LEU A 1 77 ? 24.748 24.484 -40.883 1.00 19.36 69 LEU A O 1
ATOM 563 N N . ALA A 1 78 ? 26.225 22.784 -40.938 1.00 17.48 70 ALA A N 1
ATOM 564 C CA . ALA A 1 78 ? 26.901 23.241 -39.729 1.00 17.16 70 ALA A CA 1
ATOM 565 C C . ALA A 1 78 ? 27.421 24.661 -39.893 1.00 20.63 70 ALA A C 1
ATOM 566 O O . ALA A 1 78 ? 27.269 25.494 -38.990 1.00 20.58 70 ALA A O 1
ATOM 568 N N . GLU A 1 79 ? 28.007 24.961 -41.051 1.00 19.05 71 GLU A N 1
ATOM 569 C CA . GLU A 1 79 ? 28.551 26.292 -41.291 1.00 19.79 71 GLU A CA 1
ATOM 570 C C . GLU A 1 79 ? 27.448 27.339 -41.410 1.00 21.32 71 GLU A C 1
ATOM 571 O O . GLU A 1 79 ? 27.598 28.462 -40.911 1.00 24.44 71 GLU A O 1
ATOM 577 N N . GLU A 1 80 ? 26.331 26.995 -42.061 1.00 20.60 72 GLU A N 1
ATOM 578 C CA A GLU A 1 80 ? 25.247 27.957 -42.234 0.55 20.52 72 GLU A CA 1
ATOM 579 C CA B GLU A 1 80 ? 25.251 27.960 -42.233 0.45 20.63 72 GLU A CA 1
ATOM 580 C C . GLU A 1 80 ? 24.505 28.220 -40.929 1.00 19.57 72 GLU A C 1
ATOM 581 O O . GLU A 1 80 ? 23.801 29.232 -40.819 1.00 24.42 72 GLU A O 1
ATOM 592 N N . CYS A 1 81 ? 24.660 27.351 -39.934 1.00 18.74 73 CYS A N 1
ATOM 593 C CA . CYS A 1 81 ? 24.116 27.602 -38.610 1.00 18.90 73 CYS A CA 1
ATOM 594 C C . CYS A 1 81 ? 25.116 28.309 -37.701 1.00 22.45 73 CYS A C 1
ATOM 595 O O . CYS A 1 81 ? 24.837 28.487 -36.511 1.00 22.59 73 CYS A O 1
ATOM 598 N N . HIS A 1 82 ? 26.271 28.704 -38.242 1.00 20.79 74 HIS A N 1
ATOM 599 C CA . HIS A 1 82 ? 27.288 29.469 -37.517 1.00 18.92 74 HIS A CA 1
ATOM 600 C C . HIS A 1 82 ? 27.883 28.668 -36.357 1.00 21.02 74 HIS A C 1
ATOM 601 O O . HIS A 1 82 ? 28.012 29.159 -35.232 1.00 17.89 74 HIS A O 1
ATOM 608 N N . LEU A 1 83 ? 28.277 27.427 -36.649 1.00 16.89 75 LEU A N 1
ATOM 609 C CA . LEU A 1 83 ? 28.806 26.555 -35.602 1.00 15.28 75 LEU A CA 1
ATOM 610 C C . LEU A 1 83 ? 30.106 27.101 -35.021 1.00 18.01 75 LEU A C 1
ATOM 611 O O . LEU A 1 83 ? 30.299 27.068 -33.801 1.00 18.47 75 LEU A O 1
ATOM 616 N N . ASN A 1 84 ? 31.030 27.570 -35.866 1.00 17.35 76 ASN A N 1
ATOM 617 C CA A ASN A 1 84 ? 32.288 28.123 -35.362 0.52 19.67 76 ASN A CA 1
ATOM 618 C CA B ASN A 1 84 ? 32.281 28.082 -35.309 0.48 19.04 76 ASN A CA 1
ATOM 619 C C . ASN A 1 84 ? 32.033 29.233 -34.344 1.00 21.38 76 ASN A C 1
ATOM 620 O O . ASN A 1 84 ? 32.657 29.284 -33.275 1.00 20.38 76 ASN A O 1
ATOM 629 N N . ASP A 1 85 ? 31.132 30.158 -34.692 1.00 21.78 77 ASP A N 1
ATOM 630 C CA . ASP A 1 85 ? 30.748 31.227 -33.773 1.00 18.28 77 ASP A CA 1
ATOM 631 C C . ASP A 1 85 ? 30.266 30.657 -32.444 1.00 24.35 77 ASP A C 1
ATOM 632 O O . ASP A 1 85 ? 30.642 31.146 -31.369 1.00 20.19 77 ASP A O 1
ATOM 637 N N . ALA A 1 86 ? 29.429 29.620 -32.506 1.00 21.17 78 ALA A N 1
ATOM 638 C CA . ALA A 1 86 ? 28.891 29.008 -31.295 1.00 18.01 78 ALA A CA 1
ATOM 639 C C . ALA A 1 86 ? 29.987 28.378 -30.446 1.00 18.78 78 ALA A C 1
ATOM 640 O O . ALA A 1 86 ? 29.961 28.492 -29.215 1.00 17.40 78 ALA A O 1
ATOM 642 N N . ILE A 1 87 ? 30.945 27.697 -31.084 1.00 17.74 79 ILE A N 1
ATOM 643 C CA . ILE A 1 87 ? 32.031 27.043 -30.352 1.00 16.29 79 ILE A CA 1
ATOM 644 C C . ILE A 1 87 ? 32.798 28.067 -29.528 1.00 20.04 79 ILE A C 1
ATOM 645 O O . ILE A 1 87 ? 33.051 27.870 -28.334 1.00 18.38 79 ILE A O 1
ATOM 650 N N . GLU A 1 88 ? 33.165 29.188 -30.152 1.00 18.79 80 GLU A N 1
ATOM 651 C CA . GLU A 1 88 ? 33.945 30.188 -29.438 1.00 15.76 80 GLU A CA 1
ATOM 652 C C . GLU A 1 88 ? 33.138 30.852 -28.332 1.00 21.34 80 GLU A C 1
ATOM 653 O O . GLU A 1 88 ? 33.689 31.165 -27.270 1.00 22.08 80 GLU A O 1
ATOM 659 N N . LYS A 1 89 ? 31.833 31.039 -28.541 1.00 20.34 81 LYS A N 1
ATOM 660 C CA . LYS A 1 89 ? 30.989 31.611 -27.497 1.00 19.18 81 LYS A CA 1
ATOM 661 C C . LYS A 1 89 ? 30.924 30.707 -26.270 1.00 20.99 81 LYS A C 1
ATOM 662 O O . LYS A 1 89 ? 30.945 31.196 -25.131 1.00 17.15 81 LYS A O 1
ATOM 668 N N . MET A 1 90 ? 30.876 29.386 -26.470 1.00 17.30 82 MET A N 1
ATOM 669 C CA . MET A 1 90 ? 30.917 28.485 -25.320 1.00 14.76 82 MET A CA 1
ATOM 670 C C . MET A 1 90 ? 32.274 28.548 -24.624 1.00 17.15 82 MET A C 1
ATOM 671 O O . MET A 1 90 ? 32.347 28.790 -23.414 1.00 16.33 82 MET A O 1
ATOM 676 N N . PHE A 1 91 ? 33.363 28.354 -25.377 1.00 14.66 83 PHE A N 1
ATOM 677 C CA . PHE A 1 91 ? 34.676 28.229 -24.746 1.00 13.56 83 PHE A CA 1
ATOM 678 C C . PHE A 1 91 ? 35.083 29.510 -24.025 1.00 15.86 83 PHE A C 1
ATOM 679 O O . PHE A 1 91 ? 35.727 29.454 -22.971 1.00 17.55 83 PHE A O 1
ATOM 687 N N . THR A 1 92 ? 34.738 30.671 -24.578 1.00 17.68 84 THR A N 1
ATOM 688 C CA . THR A 1 92 ? 35.193 31.932 -23.989 1.00 19.09 84 THR A CA 1
ATOM 689 C C . THR A 1 92 ? 34.273 32.459 -22.887 1.00 17.50 84 THR A C 1
ATOM 690 O O . THR A 1 92 ? 34.561 33.516 -22.318 1.00 21.31 84 THR A O 1
ATOM 694 N N . GLY A 1 93 ? 33.186 31.757 -22.563 1.00 21.09 85 GLY A N 1
ATOM 695 C CA . GLY A 1 93 ? 32.366 32.124 -21.423 1.00 16.88 85 GLY A CA 1
ATOM 696 C C . GLY A 1 93 ? 31.201 33.049 -21.700 1.00 20.14 85 GLY A C 1
ATOM 697 O O . GLY A 1 93 ? 30.661 33.631 -20.750 1.00 19.80 85 GLY A O 1
ATOM 698 N N . ASP A 1 94 ? 30.814 33.229 -22.963 1.00 19.27 86 ASP A N 1
ATOM 699 C CA . ASP A 1 94 ? 29.564 33.914 -23.265 1.00 17.31 86 ASP A CA 1
ATOM 700 C C . ASP A 1 94 ? 28.399 33.216 -22.569 1.00 20.10 86 ASP A C 1
ATOM 701 O O . ASP A 1 94 ? 28.437 32.009 -22.300 1.00 21.00 86 ASP A O 1
ATOM 706 N N . LEU A 1 95 ? 27.349 33.988 -22.281 1.00 19.75 87 LEU A N 1
ATOM 707 C CA . LEU A 1 95 ? 26.205 33.497 -21.506 1.00 17.97 87 LEU A CA 1
ATOM 708 C C . LEU A 1 95 ? 25.234 32.752 -22.427 1.00 16.72 87 LEU A C 1
ATOM 709 O O . LEU A 1 95 ? 24.094 33.162 -22.654 1.00 21.03 87 LEU A O 1
ATOM 714 N N . ILE A 1 96 ? 25.701 31.613 -22.956 1.00 17.89 88 ILE A N 1
ATOM 715 C CA . ILE A 1 96 ? 24.931 30.949 -24.005 1.00 16.35 88 ILE A CA 1
ATOM 716 C C . ILE A 1 96 ? 23.710 30.224 -23.464 1.00 22.37 88 ILE A C 1
ATOM 717 O O . ILE A 1 96 ? 22.822 29.851 -24.247 1.00 17.69 88 ILE A O 1
ATOM 722 N N . ASN A 1 97 ? 23.638 30.011 -22.151 1.00 16.73 89 ASN A N 1
ATOM 723 C CA . ASN A 1 97 ? 22.448 29.463 -21.504 1.00 13.91 89 ASN A CA 1
ATOM 724 C C . ASN A 1 97 ? 21.559 30.661 -21.196 1.00 19.55 89 ASN A C 1
ATOM 725 O O . ASN A 1 97 ? 21.639 31.266 -20.129 1.00 17.11 89 ASN A O 1
ATOM 730 N N . GLN A 1 98 ? 20.705 31.022 -22.156 1.00 15.81 90 GLN A N 1
ATOM 731 C CA . GLN A 1 98 ? 20.013 32.298 -22.054 1.00 16.84 90 GLN A CA 1
ATOM 732 C C . GLN A 1 98 ? 18.794 32.249 -21.140 1.00 18.73 90 GLN A C 1
ATOM 733 O O . GLN A 1 98 ? 18.434 33.285 -20.560 1.00 21.39 90 GLN A O 1
ATOM 739 N N . THR A 1 99 ? 18.142 31.085 -20.994 1.00 18.05 91 THR A N 1
ATOM 740 C CA . THR A 1 99 ? 16.955 31.044 -20.140 1.00 19.36 91 THR A CA 1
ATOM 741 C C . THR A 1 99 ? 17.318 31.161 -18.662 1.00 17.30 91 THR A C 1
ATOM 742 O O . THR A 1 99 ? 16.495 31.623 -17.865 1.00 20.79 91 THR A O 1
ATOM 746 N N . GLU A 1 100 ? 18.533 30.760 -18.278 1.00 18.69 92 GLU A N 1
ATOM 747 C CA . GLU A 1 100 ? 19.010 30.922 -16.908 1.00 19.46 92 GLU A CA 1
ATOM 748 C C . GLU A 1 100 ? 20.074 32.004 -16.778 1.00 21.19 92 GLU A C 1
ATOM 749 O O . GLU A 1 100 ? 20.529 32.273 -15.660 1.00 24.98 92 GLU A O 1
ATOM 755 N N . ASN A 1 101 ? 20.488 32.616 -17.890 1.00 21.29 93 ASN A N 1
ATOM 756 C CA . ASN A 1 101 ? 21.514 33.662 -17.928 1.00 17.73 93 ASN A CA 1
ATOM 757 C C . ASN A 1 101 ? 22.826 33.198 -17.293 1.00 19.71 93 ASN A C 1
ATOM 758 O O . ASN A 1 101 ? 23.331 33.797 -16.338 1.00 20.42 93 ASN A O 1
ATOM 763 N N . ARG A 1 102 ? 23.394 32.140 -17.874 1.00 18.48 94 ARG A N 1
ATOM 764 C CA . ARG A 1 102 ? 24.599 31.506 -17.358 1.00 19.15 94 ARG A CA 1
ATOM 765 C C . ARG A 1 102 ? 25.562 31.175 -18.487 1.00 17.93 94 ARG A C 1
ATOM 766 O O . ARG A 1 102 ? 25.156 30.947 -19.632 1.00 17.84 94 ARG A O 1
ATOM 774 N N . ALA A 1 103 ? 26.851 31.145 -18.144 1.00 15.94 95 ALA A N 1
ATOM 775 C CA . ALA A 1 103 ? 27.866 30.580 -19.016 1.00 15.66 95 ALA A CA 1
ATOM 776 C C . ALA A 1 103 ? 27.808 29.052 -18.964 1.00 15.36 95 ALA A C 1
ATOM 777 O O . ALA A 1 103 ? 27.132 28.453 -18.123 1.00 16.16 95 ALA A O 1
ATOM 779 N N . VAL A 1 104 ? 28.538 28.422 -19.881 1.00 16.41 96 VAL A N 1
ATOM 780 C CA . VAL A 1 104 ? 28.571 26.965 -20.023 1.00 11.85 96 VAL A CA 1
ATOM 781 C C . VAL A 1 104 ? 30.044 26.600 -20.144 1.00 14.00 96 VAL A C 1
ATOM 782 O O . VAL A 1 104 ? 30.625 26.683 -21.233 1.00 15.05 96 VAL A O 1
ATOM 786 N N . LEU A 1 105 ? 30.666 26.215 -19.022 1.00 13.10 97 LEU A N 1
ATOM 787 C CA . LEU A 1 105 ? 32.122 26.221 -18.939 1.00 11.47 97 LEU A CA 1
ATOM 788 C C . LEU A 1 105 ? 32.678 24.930 -18.341 1.00 14.83 97 LEU A C 1
ATOM 789 O O . LEU A 1 105 ? 33.720 24.956 -17.675 1.00 14.79 97 LEU A O 1
ATOM 794 N N . HIS A 1 106 ? 32.024 23.781 -18.590 1.00 12.67 98 HIS A N 1
ATOM 795 C CA . HIS A 1 106 ? 32.664 22.517 -18.221 1.00 12.82 98 HIS A CA 1
ATOM 796 C C . HIS A 1 106 ? 34.026 22.370 -18.897 1.00 13.09 98 HIS A C 1
ATOM 797 O O . HIS A 1 106 ? 34.910 21.686 -18.362 1.00 14.57 98 HIS A O 1
ATOM 804 N N . THR A 1 107 ? 34.219 22.991 -20.068 1.00 13.22 99 THR A N 1
ATOM 805 C CA . THR A 1 107 ? 35.528 22.902 -20.714 1.00 14.03 99 THR A CA 1
ATOM 806 C C . THR A 1 107 ? 36.613 23.568 -19.878 1.00 14.24 99 THR A C 1
ATOM 807 O O . THR A 1 107 ? 37.772 23.146 -19.927 1.00 15.35 99 THR A O 1
ATOM 811 N N . ALA A 1 108 ? 36.268 24.619 -19.128 1.00 14.06 100 ALA A N 1
ATOM 812 C CA . ALA A 1 108 ? 37.267 25.319 -18.326 1.00 12.09 100 ALA A CA 1
ATOM 813 C C . ALA A 1 108 ? 37.718 24.491 -17.131 1.00 12.16 100 ALA A C 1
ATOM 814 O O . ALA A 1 108 ? 38.794 24.755 -16.572 1.00 14.78 100 ALA A O 1
ATOM 816 N N . LEU A 1 109 ? 36.926 23.483 -16.747 1.00 11.49 101 LEU A N 1
ATOM 817 C CA . LEU A 1 109 ? 37.287 22.617 -15.627 1.00 12.30 101 LEU A CA 1
ATOM 818 C C . LEU A 1 109 ? 38.553 21.828 -15.912 1.00 12.83 101 LEU A C 1
ATOM 819 O O . LEU A 1 109 ? 39.251 21.412 -14.977 1.00 13.84 101 LEU A O 1
ATOM 824 N N . ARG A 1 110 ? 38.856 21.592 -17.189 1.00 12.54 102 ARG A N 1
ATOM 825 C CA . ARG A 1 110 ? 39.961 20.730 -17.582 1.00 12.96 102 ARG A CA 1
ATOM 826 C C . ARG A 1 110 ? 40.947 21.441 -18.501 1.00 13.46 102 ARG A C 1
ATOM 827 O O . ARG A 1 110 ? 41.665 20.792 -19.272 1.00 14.16 102 ARG A O 1
ATOM 835 N N . ASN A 1 111 ? 41.039 22.773 -18.408 1.00 12.61 103 ASN A N 1
ATOM 836 C CA . ASN A 1 111 ? 42.002 23.484 -19.239 1.00 12.60 103 ASN A CA 1
ATOM 837 C C . ASN A 1 111 ? 43.316 23.759 -18.523 1.00 16.87 103 ASN A C 1
ATOM 838 O O . ASN A 1 111 ? 44.202 24.373 -19.119 1.00 15.09 103 ASN A O 1
ATOM 843 N N . PHE A 1 112 ? 43.467 23.296 -17.274 1.00 15.41 104 PHE A N 1
ATOM 844 C CA . PHE A 1 112 ? 44.746 23.329 -16.560 1.00 15.69 104 PHE A CA 1
ATOM 845 C C . PHE A 1 112 ? 45.318 24.738 -16.471 1.00 19.95 104 PHE A C 1
ATOM 846 O O . PHE A 1 112 ? 46.530 24.927 -16.364 1.00 21.75 104 PHE A O 1
ATOM 854 N N . GLY A 1 113 ? 44.448 25.739 -16.508 1.00 18.43 105 GLY A N 1
ATOM 855 C CA . GLY A 1 113 ? 44.901 27.106 -16.405 1.00 16.82 105 GLY A CA 1
ATOM 856 C C . GLY A 1 113 ? 45.543 27.673 -17.647 1.00 17.57 105 GLY A C 1
ATOM 857 O O . GLY A 1 113 ? 46.152 28.752 -17.577 1.00 20.21 105 GLY A O 1
ATOM 858 N N . GLU A 1 114 ? 45.429 26.991 -18.789 1.00 15.93 106 GLU A N 1
ATOM 859 C CA . GLU A 1 114 ? 46.104 27.448 -19.997 1.00 16.93 106 GLU A CA 1
ATOM 860 C C . GLU A 1 114 ? 45.373 28.598 -20.679 1.00 17.73 106 GLU A C 1
ATOM 861 O O . GLU A 1 114 ? 45.950 29.259 -21.548 1.00 22.83 106 GLU A O 1
ATOM 867 N N . GLU A 1 115 ? 44.124 28.851 -20.300 1.00 20.23 107 GLU A N 1
ATOM 868 C CA . GLU A 1 115 ? 43.345 29.988 -20.764 1.00 18.29 107 GLU A CA 1
ATOM 869 C C . GLU A 1 115 ? 42.670 30.593 -19.541 1.00 22.55 107 GLU A C 1
ATOM 870 O O . GLU A 1 115 ? 42.193 29.863 -18.668 1.00 26.07 107 GLU A O 1
ATOM 876 N N . LYS A 1 116 ? 42.661 31.912 -19.453 1.00 25.34 108 LYS A N 1
ATOM 877 C CA . LYS A 1 116 ? 42.020 32.600 -18.340 1.00 27.74 108 LYS A CA 1
ATOM 878 C C . LYS A 1 116 ? 40.628 33.017 -18.799 1.00 26.60 108 LYS A C 1
ATOM 879 O O . LYS A 1 116 ? 40.484 33.896 -19.651 1.00 33.23 108 LYS A O 1
ATOM 881 N N . ILE A 1 117 ? 39.613 32.370 -18.255 1.00 21.52 109 ILE A N 1
ATOM 882 C CA . ILE A 1 117 ? 38.227 32.644 -18.615 1.00 22.13 109 ILE A CA 1
ATOM 883 C C . ILE A 1 117 ? 37.621 33.536 -17.546 1.00 25.13 109 ILE A C 1
ATOM 884 O O . ILE A 1 117 ? 37.807 33.303 -16.344 1.00 24.63 109 ILE A O 1
ATOM 889 N N . VAL A 1 118 ? 36.885 34.552 -17.978 1.00 19.10 110 VAL A N 1
ATOM 890 C CA . VAL A 1 118 ? 36.317 35.557 -17.088 1.00 19.55 110 VAL A CA 1
ATOM 891 C C . VAL A 1 118 ? 34.819 35.314 -16.963 1.00 25.04 110 VAL A C 1
ATOM 892 O O . VAL A 1 118 ? 34.119 35.161 -17.972 1.00 25.78 110 VAL A O 1
ATOM 896 N N . VAL A 1 119 ? 34.336 35.256 -15.724 1.00 18.41 111 VAL A N 1
ATOM 897 C CA . VAL A 1 119 ? 32.913 35.153 -15.412 1.00 21.58 111 VAL A CA 1
ATOM 898 C C . VAL A 1 119 ? 32.598 36.231 -14.382 1.00 17.08 111 VAL A C 1
ATOM 899 O O . VAL A 1 119 ? 33.278 36.321 -13.356 1.00 24.28 111 VAL A O 1
ATOM 903 N N . ASN A 1 120 ? 31.573 37.039 -14.651 1.00 21.56 112 ASN A N 1
ATOM 904 C CA . ASN A 1 120 ? 31.211 38.156 -13.766 1.00 25.59 112 ASN A CA 1
ATOM 905 C C . ASN A 1 120 ? 32.438 38.987 -13.406 1.00 24.39 112 ASN A C 1
ATOM 906 O O . ASN A 1 120 ? 32.659 39.341 -12.245 1.00 26.32 112 ASN A O 1
ATOM 911 N N . GLY A 1 121 ? 33.276 39.252 -14.403 1.00 22.87 113 GLY A N 1
ATOM 912 C CA . GLY A 1 121 ? 34.423 40.108 -14.193 1.00 27.58 113 GLY A CA 1
ATOM 913 C C . GLY A 1 121 ? 35.564 39.501 -13.411 1.00 31.73 113 GLY A C 1
ATOM 914 O O . GLY A 1 121 ? 36.525 40.215 -13.102 1.00 38.89 113 GLY A O 1
ATOM 915 N N . LYS A 1 122 ? 35.502 38.213 -13.080 1.00 28.73 114 LYS A N 1
ATOM 916 C CA . LYS A 1 122 ? 36.563 37.537 -12.345 1.00 35.68 114 LYS A CA 1
ATOM 917 C C . LYS A 1 122 ? 37.062 36.334 -13.132 1.00 24.24 114 LYS A C 1
ATOM 918 O O . LYS A 1 122 ? 36.268 35.580 -13.700 1.00 21.68 114 LYS A O 1
ATOM 920 N N . SER A 1 123 ? 38.386 36.182 -13.171 1.00 26.38 115 SER A N 1
ATOM 921 C CA . SER A 1 123 ? 39.010 34.996 -13.737 1.00 22.71 115 SER A CA 1
ATOM 922 C C . SER A 1 123 ? 38.645 33.781 -12.901 1.00 22.59 115 SER A C 1
ATOM 923 O O . SER A 1 123 ? 38.722 33.821 -11.672 1.00 25.66 115 SER A O 1
ATOM 926 N N . ILE A 1 124 ? 38.262 32.690 -13.568 1.00 17.35 116 ILE A N 1
ATOM 927 C CA . ILE A 1 124 ? 37.813 31.497 -12.852 1.00 14.60 116 ILE A CA 1
ATOM 928 C C . ILE A 1 124 ? 38.905 30.464 -12.643 1.00 16.10 116 ILE A C 1
ATOM 929 O O . ILE A 1 124 ? 38.691 29.514 -11.871 1.00 17.72 116 ILE A O 1
ATOM 934 N N . ASP A 1 125 ? 40.055 30.588 -13.306 1.00 17.27 117 ASP A N 1
ATOM 935 C CA . ASP A 1 125 ? 40.982 29.467 -13.250 1.00 20.07 117 ASP A CA 1
ATOM 936 C C . ASP A 1 125 ? 41.532 29.230 -11.851 1.00 19.14 117 ASP A C 1
ATOM 937 O O . ASP A 1 125 ? 41.800 28.079 -11.486 1.00 19.95 117 ASP A O 1
ATOM 942 N N . GLU A 1 126 ? 41.745 30.291 -11.071 1.00 19.09 118 GLU A N 1
ATOM 943 C CA A GLU A 1 126 ? 42.264 30.117 -9.719 0.28 18.74 118 GLU A CA 1
ATOM 944 C CA B GLU A 1 126 ? 42.271 30.102 -9.726 0.72 17.87 118 GLU A CA 1
ATOM 945 C C . GLU A 1 126 ? 41.293 29.306 -8.872 1.00 15.59 118 GLU A C 1
ATOM 946 O O . GLU A 1 126 ? 41.707 28.431 -8.100 1.00 18.58 118 GLU A O 1
ATOM 957 N N . ASP A 1 127 ? 39.988 29.560 -9.033 1.00 16.85 119 ASP A N 1
ATOM 958 C CA . ASP A 1 127 ? 38.964 28.782 -8.328 1.00 17.91 119 ASP A CA 1
ATOM 959 C C . ASP A 1 127 ? 38.975 27.314 -8.755 1.00 13.60 119 ASP A C 1
ATOM 960 O O . ASP A 1 127 ? 38.862 26.409 -7.916 1.00 13.96 119 ASP A O 1
ATOM 965 N N . VAL A 1 128 ? 39.055 27.058 -10.065 1.00 14.13 120 VAL A N 1
ATOM 966 C CA . VAL A 1 128 ? 39.072 25.686 -10.570 1.00 14.79 120 VAL A CA 1
ATOM 967 C C . VAL A 1 128 ? 40.253 24.924 -9.978 1.00 12.69 120 VAL A C 1
ATOM 968 O O . VAL A 1 128 ? 40.098 23.819 -9.440 1.00 16.10 120 VAL A O 1
ATOM 972 N N . GLN A 1 129 ? 41.450 25.527 -10.041 1.00 13.36 121 GLN A N 1
ATOM 973 C CA A GLN A 1 129 ? 42.632 24.848 -9.534 0.47 15.20 121 GLN A CA 1
ATOM 974 C CA B GLN A 1 129 ? 42.650 24.875 -9.530 0.53 15.36 121 GLN A CA 1
ATOM 975 C C . GLN A 1 129 ? 42.600 24.705 -8.018 1.00 15.79 121 GLN A C 1
ATOM 976 O O . GLN A 1 129 ? 43.098 23.704 -7.487 1.00 14.41 121 GLN A O 1
ATOM 987 N N . ARG A 1 130 ? 42.005 25.666 -7.309 1.00 15.12 122 ARG A N 1
ATOM 988 C CA A ARG A 1 130 ? 41.912 25.561 -5.855 0.64 15.04 122 ARG A CA 1
ATOM 989 C CA B ARG A 1 130 ? 41.922 25.555 -5.856 0.36 15.12 122 ARG A CA 1
ATOM 990 C C . ARG A 1 130 ? 41.151 24.307 -5.446 1.00 14.49 122 ARG A C 1
ATOM 991 O O . ARG A 1 130 ? 41.575 23.569 -4.546 1.00 15.33 122 ARG A O 1
ATOM 1006 N N . VAL A 1 131 ? 40.009 24.056 -6.092 1.00 14.69 123 VAL A N 1
ATOM 1007 C CA . VAL A 1 131 ? 39.217 22.885 -5.726 1.00 13.49 123 VAL A CA 1
ATOM 1008 C C . VAL A 1 131 ? 39.912 21.601 -6.171 1.00 13.33 123 VAL A C 1
ATOM 1009 O O . VAL A 1 131 ? 39.899 20.601 -5.445 1.00 13.84 123 VAL A O 1
ATOM 1013 N N . LEU A 1 132 ? 40.542 21.603 -7.354 1.00 13.65 124 LEU A N 1
ATOM 1014 C CA . LEU A 1 132 ? 41.325 20.434 -7.760 1.00 11.45 124 LEU A CA 1
ATOM 1015 C C . LEU A 1 132 ? 42.399 20.103 -6.732 1.00 13.61 124 LEU A C 1
ATOM 1016 O O . LEU A 1 132 ? 42.567 18.935 -6.357 1.00 13.19 124 LEU A O 1
ATOM 1021 N N . ASN A 1 133 ? 43.119 21.120 -6.237 1.00 13.80 125 ASN A N 1
ATOM 1022 C CA A ASN A 1 133 ? 44.149 20.852 -5.242 0.57 15.16 125 ASN A CA 1
ATOM 1023 C CA B ASN A 1 133 ? 44.149 20.877 -5.231 0.43 14.77 125 ASN A CA 1
ATOM 1024 C C . ASN A 1 133 ? 43.538 20.358 -3.936 1.00 13.97 125 ASN A C 1
ATOM 1025 O O . ASN A 1 133 ? 44.100 19.468 -3.278 1.00 15.65 125 ASN A O 1
ATOM 1034 N N . GLN A 1 134 ? 42.384 20.907 -3.553 1.00 11.93 126 GLN A N 1
ATOM 1035 C CA . GLN A 1 134 ? 41.698 20.443 -2.355 1.00 12.94 126 GLN A CA 1
ATOM 1036 C C . GLN A 1 134 ? 41.327 18.966 -2.474 1.00 14.40 126 GLN A C 1
ATOM 1037 O O . GLN A 1 134 ? 41.462 18.209 -1.504 1.00 16.83 126 GLN A O 1
ATOM 1043 N N . MET A 1 135 ? 40.863 18.539 -3.660 1.00 14.64 127 MET A N 1
ATOM 1044 C CA A MET A 1 135 ? 40.560 17.125 -3.869 0.58 13.75 127 MET A CA 1
ATOM 1045 C CA B MET A 1 135 ? 40.558 17.127 -3.889 0.42 14.06 127 MET A CA 1
ATOM 1046 C C . MET A 1 135 ? 41.822 16.274 -3.843 1.00 14.11 127 MET A C 1
ATOM 1047 O O . MET A 1 135 ? 41.810 15.160 -3.297 1.00 14.58 127 MET A O 1
ATOM 1056 N N . LYS A 1 136 ? 42.919 16.774 -4.424 1.00 12.65 128 LYS A N 1
ATOM 1057 C CA . LYS A 1 136 ? 44.180 16.037 -4.391 1.00 14.66 128 LYS A CA 1
ATOM 1058 C C . LYS A 1 136 ? 44.625 15.775 -2.955 1.00 17.21 128 LYS A C 1
ATOM 1059 O O . LYS A 1 136 ? 44.898 14.629 -2.578 1.00 14.37 128 LYS A O 1
ATOM 1065 N N . ILE A 1 137 ? 44.695 16.832 -2.135 1.00 13.22 129 ILE A N 1
ATOM 1066 C CA . ILE A 1 137 ? 45.217 16.699 -0.774 1.00 13.71 129 ILE A CA 1
ATOM 1067 C C . ILE A 1 137 ? 44.304 15.819 0.075 1.00 15.46 129 ILE A C 1
ATOM 1068 O O . ILE A 1 137 ? 44.778 14.948 0.818 1.00 18.22 129 ILE A O 1
ATOM 1073 N N . PHE A 1 138 ? 42.987 16.035 -0.011 1.00 13.78 130 PHE A N 1
ATOM 1074 C CA . PHE A 1 138 ? 42.056 15.237 0.776 1.00 15.32 130 PHE A CA 1
ATOM 1075 C C . PHE A 1 138 ? 42.155 13.764 0.399 1.00 17.22 130 PHE A C 1
ATOM 1076 O O . PHE A 1 138 ? 42.240 12.891 1.273 1.00 16.33 130 PHE A O 1
ATOM 1084 N N . SER A 1 139 ? 42.174 13.476 -0.905 1.00 14.45 131 SER A N 1
ATOM 1085 C CA . SER A 1 139 ? 42.205 12.089 -1.361 1.00 16.03 131 SER A CA 1
ATOM 1086 C C . SER A 1 139 ? 43.484 11.391 -0.922 1.00 17.63 131 SER A C 1
ATOM 1087 O O . SER A 1 139 ? 43.452 10.212 -0.540 1.00 16.27 131 SER A O 1
ATOM 1090 N N . GLU A 1 140 ? 44.614 12.105 -0.951 1.00 16.05 132 GLU A N 1
ATOM 1091 C CA . GLU A 1 140 ? 45.869 11.512 -0.499 1.00 17.30 132 GLU A CA 1
ATOM 1092 C C . GLU A 1 140 ? 45.769 11.052 0.950 1.00 18.71 132 GLU A C 1
ATOM 1093 O O . GLU A 1 140 ? 46.282 9.984 1.308 1.00 19.88 132 GLU A O 1
ATOM 1099 N N . LYS A 1 141 ? 45.121 11.847 1.805 1.00 14.70 133 LYS A N 1
ATOM 1100 C CA . LYS A 1 141 ? 45.035 11.486 3.216 1.00 15.94 133 LYS A CA 1
ATOM 1101 C C . LYS A 1 141 ? 44.108 10.295 3.447 1.00 15.10 133 LYS A C 1
ATOM 1102 O O . LYS A 1 141 ? 44.360 9.479 4.340 1.00 15.63 133 LYS A O 1
ATOM 1108 N N . ILE A 1 142 ? 43.020 10.182 2.675 1.00 14.52 134 ILE A N 1
ATOM 1109 C CA . ILE A 1 142 ? 42.146 9.014 2.817 1.00 13.50 134 ILE A CA 1
ATOM 1110 C C . ILE A 1 142 ? 42.852 7.765 2.310 1.00 15.68 134 ILE A C 1
ATOM 1111 O O . ILE A 1 142 ? 42.872 6.721 2.981 1.00 17.26 134 ILE A O 1
ATOM 1116 N N . ILE A 1 143 ? 43.436 7.852 1.112 1.00 17.41 135 ILE A N 1
ATOM 1117 C CA . ILE A 1 143 ? 44.060 6.687 0.488 1.00 18.43 135 ILE A CA 1
ATOM 1118 C C . ILE A 1 143 ? 45.255 6.204 1.308 1.00 18.58 135 ILE A C 1
ATOM 1119 O O . ILE A 1 143 ? 45.448 4.996 1.494 1.00 19.77 135 ILE A O 1
ATOM 1124 N N . SER A 1 144 ? 46.068 7.131 1.826 1.00 15.41 136 SER A N 1
ATOM 1125 C CA . SER A 1 144 ? 47.256 6.750 2.582 1.00 19.33 136 SER A CA 1
ATOM 1126 C C . SER A 1 144 ? 46.932 6.185 3.954 1.00 20.13 136 SER A C 1
ATOM 1127 O O . SER A 1 144 ? 47.813 5.587 4.578 1.00 22.86 136 SER A O 1
ATOM 1130 N N . GLY A 1 145 ? 45.706 6.360 4.438 1.00 19.94 137 GLY A N 1
ATOM 1131 C CA . GLY A 1 145 ? 45.356 5.974 5.788 1.00 22.94 137 GLY A CA 1
ATOM 1132 C C . GLY A 1 145 ? 45.636 7.015 6.851 1.00 18.74 137 GLY A C 1
ATOM 1133 O O . GLY A 1 145 ? 45.337 6.767 8.027 1.00 22.50 137 GLY A O 1
ATOM 1134 N N . GLU A 1 146 ? 46.203 8.166 6.486 1.00 17.53 138 GLU A N 1
ATOM 1135 C CA . GLU A 1 146 ? 46.470 9.204 7.479 1.00 20.23 138 GLU A CA 1
ATOM 1136 C C . GLU A 1 146 ? 45.181 9.730 8.105 1.00 18.96 138 GLU A C 1
ATOM 1137 O O . GLU A 1 146 ? 45.144 10.040 9.303 1.00 21.35 138 GLU A O 1
ATOM 1143 N N . HIS A 1 147 ? 44.123 9.862 7.306 1.00 16.06 139 HIS A N 1
ATOM 1144 C CA . HIS A 1 147 ? 42.817 10.275 7.816 1.00 16.48 139 HIS A CA 1
ATOM 1145 C C . HIS A 1 147 ? 42.133 9.083 8.476 1.00 15.14 139 HIS A C 1
ATOM 1146 O O . HIS A 1 147 ? 41.787 8.113 7.798 1.00 20.39 139 HIS A O 1
ATOM 1153 N N . LYS A 1 148 ? 41.923 9.165 9.787 1.00 17.25 140 LYS A N 1
ATOM 1154 C CA . LYS A 1 148 ? 41.349 8.077 10.569 1.00 16.95 140 LYS A CA 1
ATOM 1155 C C . LYS A 1 148 ? 39.871 8.329 10.840 1.00 20.74 140 LYS A C 1
ATOM 1156 O O . LYS A 1 148 ? 39.428 9.474 10.972 1.00 22.14 140 LYS A O 1
ATOM 1162 N N . GLY A 1 149 ? 39.116 7.237 10.954 1.00 18.15 141 GLY A N 1
ATOM 1163 C CA . GLY A 1 149 ? 37.757 7.303 11.440 1.00 16.28 141 GLY A CA 1
ATOM 1164 C C . GLY A 1 149 ? 37.709 7.491 12.950 1.00 16.96 141 GLY A C 1
ATOM 1165 O O . GLY A 1 149 ? 38.727 7.625 13.634 1.00 20.15 141 GLY A O 1
ATOM 1166 N N . PHE A 1 150 ? 36.483 7.495 13.479 1.00 19.51 142 PHE A N 1
ATOM 1167 C CA . PHE A 1 150 ? 36.284 7.931 14.859 1.00 18.05 142 PHE A CA 1
ATOM 1168 C C . PHE A 1 150 ? 36.895 6.984 15.875 1.00 17.53 142 PHE A C 1
ATOM 1169 O O . PHE A 1 150 ? 37.123 7.400 17.019 1.00 19.94 142 PHE A O 1
ATOM 1177 N N . SER A 1 151 ? 37.168 5.732 15.492 1.00 19.04 143 SER A N 1
ATOM 1178 C CA . SER A 1 151 ? 37.821 4.773 16.375 1.00 20.43 143 SER A CA 1
ATOM 1179 C C . SER A 1 151 ? 39.288 4.543 16.017 1.00 18.66 143 SER A C 1
ATOM 1180 O O . SER A 1 151 ? 39.911 3.626 16.563 1.00 20.47 143 SER A O 1
ATOM 1183 N N . GLY A 1 152 ? 39.854 5.357 15.127 1.00 18.86 144 GLY A N 1
ATOM 1184 C CA . GLY A 1 152 ? 41.267 5.296 14.820 1.00 18.87 144 GLY A CA 1
ATOM 1185 C C . GLY A 1 152 ? 41.652 4.400 13.664 1.00 22.65 144 GLY A C 1
ATOM 1186 O O . GLY A 1 152 ? 42.851 4.162 13.467 1.00 23.05 144 GLY A O 1
ATOM 1187 N N . LYS A 1 153 ? 40.684 3.903 12.893 1.00 19.62 145 LYS A N 1
ATOM 1188 C CA . LYS A 1 153 ? 40.941 2.985 11.790 1.00 17.22 145 LYS A CA 1
ATOM 1189 C C . LYS A 1 153 ? 40.983 3.720 10.455 1.00 21.60 145 LYS A C 1
ATOM 1190 O O . LYS A 1 153 ? 40.335 4.753 10.274 1.00 21.06 145 LYS A O 1
ATOM 1196 N N . GLU A 1 154 ? 41.733 3.152 9.508 1.00 19.55 146 GLU A N 1
ATOM 1197 C CA . GLU A 1 154 ? 41.757 3.676 8.147 1.00 19.34 146 GLU A CA 1
ATOM 1198 C C . GLU A 1 154 ? 40.399 3.510 7.476 1.00 20.12 146 GLU A C 1
ATOM 1199 O O . GLU A 1 154 ? 39.694 2.522 7.699 1.00 20.59 146 GLU A O 1
ATOM 1205 N N . ILE A 1 155 ? 40.035 4.490 6.645 1.00 13.96 147 ILE A N 1
ATOM 1206 C CA . ILE A 1 155 ? 38.852 4.357 5.804 1.00 13.29 147 ILE A CA 1
ATOM 1207 C C . ILE A 1 155 ? 39.067 3.239 4.793 1.00 17.95 147 ILE A C 1
ATOM 1208 O O . ILE A 1 155 ? 40.137 3.128 4.180 1.00 18.74 147 ILE A O 1
ATOM 1213 N N . THR A 1 156 ? 38.038 2.407 4.603 1.00 15.44 148 THR A N 1
ATOM 1214 C CA . THR A 1 156 ? 38.080 1.336 3.617 1.00 16.09 148 THR A CA 1
ATOM 1215 C C . THR A 1 156 ? 37.015 1.464 2.537 1.00 15.80 148 THR A C 1
ATOM 1216 O O . THR A 1 156 ? 37.186 0.883 1.454 1.00 16.97 148 THR A O 1
ATOM 1220 N N . ASP A 1 157 ? 35.938 2.201 2.791 1.00 14.43 149 ASP A N 1
ATOM 1221 C CA . ASP A 1 157 ? 34.792 2.241 1.894 1.00 14.00 149 ASP A CA 1
ATOM 1222 C C . ASP A 1 157 ? 34.339 3.682 1.724 1.00 15.59 149 ASP A C 1
ATOM 1223 O O . ASP A 1 157 ? 34.253 4.433 2.702 1.00 14.83 149 ASP A O 1
ATOM 1228 N N . VAL A 1 158 ? 34.063 4.064 0.478 1.00 13.07 150 VAL A N 1
ATOM 1229 C CA . VAL A 1 158 ? 33.588 5.399 0.128 1.00 11.78 150 VAL A CA 1
ATOM 1230 C C . VAL A 1 158 ? 32.211 5.242 -0.502 1.00 13.56 150 VAL A C 1
ATOM 1231 O O . VAL A 1 158 ? 32.059 4.499 -1.480 1.00 14.39 150 VAL A O 1
ATOM 1235 N N . VAL A 1 159 ? 31.213 5.926 0.057 1.00 11.24 151 VAL A N 1
ATOM 1236 C CA . VAL A 1 159 ? 29.839 5.855 -0.443 1.00 13.08 151 VAL A CA 1
ATOM 1237 C C . VAL A 1 159 ? 29.468 7.232 -0.981 1.00 12.66 151 VAL A C 1
ATOM 1238 O O . VAL A 1 159 ? 29.329 8.191 -0.209 1.00 13.78 151 VAL A O 1
ATOM 1242 N N . ASN A 1 160 ? 29.312 7.342 -2.301 1.00 9.70 152 ASN A N 1
ATOM 1243 C CA . ASN A 1 160 ? 28.805 8.564 -2.915 1.00 10.40 152 ASN A CA 1
ATOM 1244 C C . ASN A 1 160 ? 27.283 8.576 -2.854 1.00 10.81 152 ASN A C 1
ATOM 1245 O O . ASN A 1 160 ? 26.638 7.570 -3.147 1.00 14.14 152 ASN A O 1
ATOM 1250 N N . ILE A 1 161 ? 26.711 9.721 -2.486 1.00 10.78 153 ILE A N 1
ATOM 1251 C CA . ILE A 1 161 ? 25.261 9.901 -2.454 1.00 11.22 153 ILE A CA 1
ATOM 1252 C C . ILE A 1 161 ? 24.907 11.095 -3.337 1.00 13.99 153 ILE A C 1
ATOM 1253 O O . ILE A 1 161 ? 25.317 12.225 -3.053 1.00 12.70 153 ILE A O 1
ATOM 1258 N N . GLY A 1 162 ? 24.129 10.851 -4.387 1.00 12.39 154 GLY A N 1
ATOM 1259 C CA . GLY A 1 162 ? 23.732 11.918 -5.293 1.00 10.80 154 GLY A CA 1
ATOM 1260 C C . GLY A 1 162 ? 22.720 11.391 -6.281 1.00 12.53 154 GLY A C 1
ATOM 1261 O O . GLY A 1 162 ? 22.401 10.205 -6.287 1.00 14.08 154 GLY A O 1
ATOM 1262 N N . ILE A 1 163 ? 22.201 12.292 -7.117 1.00 13.25 155 ILE A N 1
ATOM 1263 C CA . ILE A 1 163 ? 21.243 11.913 -8.149 1.00 12.47 155 ILE A CA 1
ATOM 1264 C C . ILE A 1 163 ? 21.644 12.586 -9.448 1.00 9.48 155 ILE A C 1
ATOM 1265 O O . ILE A 1 163 ? 22.346 13.599 -9.460 1.00 13.06 155 ILE A O 1
ATOM 1270 N N . GLY A 1 164 ? 21.196 11.994 -10.557 1.00 10.39 156 GLY A N 1
ATOM 1271 C CA . GLY A 1 164 ? 21.430 12.629 -11.850 1.00 9.73 156 GLY A CA 1
ATOM 1272 C C . GLY A 1 164 ? 22.909 12.867 -12.095 1.00 12.02 156 GLY A C 1
ATOM 1273 O O . GLY A 1 164 ? 23.740 11.944 -12.042 1.00 11.84 156 GLY A O 1
ATOM 1274 N N . GLY A 1 165 ? 23.247 14.135 -12.332 1.00 13.34 157 GLY A N 1
ATOM 1275 C CA . GLY A 1 165 ? 24.612 14.492 -12.664 1.00 12.71 157 GLY A CA 1
ATOM 1276 C C . GLY A 1 165 ? 25.599 14.227 -11.552 1.00 13.11 157 GLY A C 1
ATOM 1277 O O . GLY A 1 165 ? 26.798 14.100 -11.819 1.00 13.28 157 GLY A O 1
ATOM 1278 N N . SER A 1 166 ? 25.137 14.150 -10.311 1.00 11.78 158 SER A N 1
ATOM 1279 C CA A SER A 1 166 ? 25.991 13.819 -9.182 0.63 11.94 158 SER A CA 1
ATOM 1280 C CA B SER A 1 166 ? 26.050 13.816 -9.227 0.37 11.34 158 SER A CA 1
ATOM 1281 C C . SER A 1 166 ? 26.129 12.315 -8.967 1.00 12.80 158 SER A C 1
ATOM 1282 O O . SER A 1 166 ? 26.767 11.901 -7.995 1.00 15.21 158 SER A O 1
ATOM 1287 N N . ASP A 1 167 ? 25.535 11.491 -9.838 1.00 11.24 159 ASP A N 1
ATOM 1288 C CA . ASP A 1 167 ? 25.620 10.036 -9.706 1.00 9.07 159 ASP A CA 1
ATOM 1289 C C . ASP A 1 167 ? 26.100 9.347 -10.983 1.00 10.22 159 ASP A C 1
ATOM 1290 O O . ASP A 1 167 ? 27.014 8.522 -10.926 1.00 10.36 159 ASP A O 1
ATOM 1295 N N . LEU A 1 168 ? 25.516 9.680 -12.143 1.00 8.77 160 LEU A N 1
ATOM 1296 C CA A LEU A 1 168 ? 25.742 8.871 -13.342 0.58 11.03 160 LEU A CA 1
ATOM 1297 C CA B LEU A 1 168 ? 25.742 8.858 -13.331 0.42 10.99 160 LEU A CA 1
ATOM 1298 C C . LEU A 1 168 ? 27.197 8.913 -13.792 1.00 10.57 160 LEU A C 1
ATOM 1299 O O . LEU A 1 168 ? 27.748 7.887 -14.216 1.00 10.90 160 LEU A O 1
ATOM 1308 N N . GLY A 1 169 ? 27.822 10.094 -13.740 1.00 11.28 161 GLY A N 1
ATOM 1309 C CA . GLY A 1 169 ? 29.219 10.263 -14.105 1.00 10.37 161 GLY A CA 1
ATOM 1310 C C . GLY A 1 169 ? 30.168 9.497 -13.197 1.00 9.33 161 GLY A C 1
ATOM 1311 O O . GLY A 1 169 ? 30.963 8.664 -13.659 1.00 9.36 161 GLY A O 1
ATOM 1312 N N . PRO A 1 170 ? 30.097 9.750 -11.884 1.00 9.65 162 PRO A N 1
ATOM 1313 C CA . PRO A 1 170 ? 30.882 8.933 -10.938 1.00 9.91 162 PRO A CA 1
ATOM 1314 C C . PRO A 1 170 ? 30.693 7.433 -11.120 1.00 12.78 162 PRO A C 1
ATOM 1315 O O . PRO A 1 170 ? 31.682 6.686 -11.152 1.00 10.24 162 PRO A O 1
ATOM 1319 N N . VAL A 1 171 ? 29.446 6.965 -11.269 1.00 9.98 163 VAL A N 1
ATOM 1320 C CA . VAL A 1 171 ? 29.209 5.537 -11.484 1.00 11.29 163 VAL A CA 1
ATOM 1321 C C . VAL A 1 171 ? 29.917 5.062 -12.748 1.00 11.65 163 VAL A C 1
ATOM 1322 O O . VAL A 1 171 ? 30.657 4.072 -12.735 1.00 12.04 163 VAL A O 1
ATOM 1326 N N . MET A 1 172 ? 29.705 5.773 -13.859 1.00 9.37 164 MET A N 1
ATOM 1327 C CA . MET A 1 172 ? 30.234 5.308 -15.137 1.00 10.77 164 MET A CA 1
ATOM 1328 C C . MET A 1 172 ? 31.757 5.297 -15.137 1.00 13.67 164 MET A C 1
ATOM 1329 O O . MET A 1 172 ? 32.373 4.347 -15.635 1.00 10.18 164 MET A O 1
ATOM 1334 N N . VAL A 1 173 ? 32.384 6.347 -14.593 1.00 11.34 165 VAL A N 1
ATOM 1335 C CA . VAL A 1 173 ? 33.843 6.459 -14.663 1.00 11.77 165 VAL A CA 1
ATOM 1336 C C . VAL A 1 173 ? 34.498 5.475 -13.709 1.00 12.80 165 VAL A C 1
ATOM 1337 O O . VAL A 1 173 ? 35.509 4.838 -14.045 1.00 10.40 165 VAL A O 1
ATOM 1341 N N . CYS A 1 174 ? 33.939 5.327 -12.505 1.00 9.79 166 CYS A N 1
ATOM 1342 C CA . CYS A 1 174 ? 34.543 4.389 -11.563 1.00 11.16 166 CYS A CA 1
ATOM 1343 C C . CYS A 1 174 ? 34.429 2.955 -12.066 1.00 13.42 166 CYS A C 1
ATOM 1344 O O . CYS A 1 174 ? 35.361 2.162 -11.891 1.00 13.20 166 CYS A O 1
ATOM 1347 N N . SER A 1 175 ? 33.313 2.598 -12.709 1.00 10.17 167 SER A N 1
ATOM 1348 C CA A SER A 1 175 ? 33.213 1.285 -13.343 0.24 11.80 167 SER A CA 1
ATOM 1349 C CA B SER A 1 175 ? 33.229 1.281 -13.330 0.76 11.58 167 SER A CA 1
ATOM 1350 C C . SER A 1 175 ? 34.224 1.151 -14.473 1.00 14.13 167 SER A C 1
ATOM 1351 O O . SER A 1 175 ? 34.932 0.142 -14.580 1.00 12.53 167 SER A O 1
ATOM 1356 N N . ALA A 1 176 ? 34.306 2.176 -15.326 1.00 11.08 168 ALA A N 1
ATOM 1357 C CA . ALA A 1 176 ? 35.165 2.112 -16.501 1.00 10.98 168 ALA A CA 1
ATOM 1358 C C . ALA A 1 176 ? 36.644 2.029 -16.142 1.00 11.28 168 ALA A C 1
ATOM 1359 O O . ALA A 1 176 ? 37.421 1.436 -16.896 1.00 14.01 168 ALA A O 1
ATOM 1361 N N . LEU A 1 177 ? 37.053 2.588 -15.007 1.00 11.47 169 LEU A N 1
ATOM 1362 C CA . LEU A 1 177 ? 38.466 2.640 -14.641 1.00 10.99 169 LEU A CA 1
ATOM 1363 C C . LEU A 1 177 ? 38.793 1.702 -13.479 1.00 13.72 169 LEU A C 1
ATOM 1364 O O . LEU A 1 177 ? 39.761 1.930 -12.752 1.00 14.00 169 LEU A O 1
ATOM 1369 N N . LYS A 1 178 ? 38.009 0.620 -13.312 1.00 12.88 170 LYS A N 1
ATOM 1370 C CA . LYS A 1 178 ? 38.258 -0.337 -12.228 1.00 14.33 170 LYS A CA 1
ATOM 1371 C C . LYS A 1 178 ? 39.664 -0.923 -12.271 1.00 15.11 170 LYS A C 1
ATOM 1372 O O . LYS A 1 178 ? 40.209 -1.299 -11.228 1.00 15.53 170 LYS A O 1
ATOM 1378 N N . HIS A 1 179 ? 40.249 -1.061 -13.462 1.00 13.87 171 HIS A N 1
ATOM 1379 C CA . HIS A 1 179 ? 41.612 -1.572 -13.566 1.00 13.26 171 HIS A CA 1
ATOM 1380 C C . HIS A 1 179 ? 42.627 -0.658 -12.879 1.00 16.84 171 HIS A C 1
ATOM 1381 O O . HIS A 1 179 ? 43.708 -1.123 -12.490 1.00 16.88 171 HIS A O 1
ATOM 1388 N N . TYR A 1 180 ? 42.281 0.617 -12.691 1.00 15.63 172 TYR A N 1
ATOM 1389 C CA . TYR A 1 180 ? 43.162 1.642 -12.151 1.00 14.97 172 TYR A CA 1
ATOM 1390 C C . TYR A 1 180 ? 42.848 1.960 -10.694 1.00 15.18 172 TYR A C 1
ATOM 1391 O O . TYR A 1 180 ? 43.279 2.998 -10.185 1.00 14.63 172 TYR A O 1
ATOM 1400 N N . ARG A 1 181 ? 42.124 1.074 -10.008 1.00 16.35 173 ARG A N 1
ATOM 1401 C CA . ARG A 1 181 ? 41.590 1.385 -8.685 1.00 14.41 173 ARG A CA 1
ATOM 1402 C C . ARG A 1 181 ? 42.679 1.508 -7.618 1.00 14.45 173 ARG A C 1
ATOM 1403 O O . ARG A 1 181 ? 43.749 0.885 -7.689 1.00 17.46 173 ARG A O 1
ATOM 1411 N N . THR A 1 182 ? 42.375 2.316 -6.608 1.00 14.58 174 THR A N 1
ATOM 1412 C CA . THR A 1 182 ? 43.102 2.342 -5.346 1.00 14.52 174 THR A CA 1
ATOM 1413 C C . THR A 1 182 ? 42.605 1.216 -4.447 1.00 15.07 174 THR A C 1
ATOM 1414 O O . THR A 1 182 ? 41.730 0.428 -4.819 1.00 15.12 174 THR A O 1
ATOM 1418 N N . ARG A 1 183 ? 43.137 1.167 -3.219 1.00 15.89 175 ARG A N 1
ATOM 1419 C CA . ARG A 1 183 ? 42.690 0.167 -2.252 1.00 13.55 175 ARG A CA 1
ATOM 1420 C C . ARG A 1 183 ? 41.244 0.378 -1.803 1.00 14.20 175 ARG A C 1
ATOM 1421 O O . ARG A 1 183 ? 40.638 -0.560 -1.265 1.00 17.26 175 ARG A O 1
ATOM 1429 N N . LEU A 1 184 ? 40.682 1.571 -2.002 1.00 13.95 176 LEU A N 1
ATOM 1430 C CA . LEU A 1 184 ? 39.371 1.880 -1.453 1.00 11.94 176 LEU A CA 1
ATOM 1431 C C . LEU A 1 184 ? 38.275 1.185 -2.252 1.00 17.41 176 LEU A C 1
ATOM 1432 O O . LEU A 1 184 ? 38.364 1.048 -3.479 1.00 15.04 176 LEU A O 1
ATOM 1437 N N . ASN A 1 185 ? 37.237 0.742 -1.547 1.00 13.59 177 ASN A N 1
ATOM 1438 C CA . ASN A 1 185 ? 36.041 0.195 -2.180 1.00 12.99 177 ASN A CA 1
ATOM 1439 C C . ASN A 1 185 ? 35.027 1.311 -2.366 1.00 15.99 177 ASN A C 1
ATOM 1440 O O . ASN A 1 185 ? 34.776 2.081 -1.434 1.00 17.75 177 ASN A O 1
ATOM 1445 N N . THR A 1 186 ? 34.429 1.385 -3.557 1.00 13.99 178 THR A N 1
ATOM 1446 C CA . THR A 1 186 ? 33.483 2.435 -3.897 1.00 13.79 178 THR A CA 1
ATOM 1447 C C . THR A 1 186 ? 32.050 1.916 -3.951 1.00 15.41 178 THR A C 1
ATOM 1448 O O . THR A 1 186 ? 31.795 0.754 -4.301 1.00 18.23 178 THR A O 1
ATOM 1452 N N . HIS A 1 187 ? 31.115 2.806 -3.617 1.00 13.22 179 HIS A N 1
ATOM 1453 C CA . HIS A 1 187 ? 29.687 2.503 -3.584 1.00 13.91 179 HIS A CA 1
ATOM 1454 C C . HIS A 1 187 ? 28.921 3.752 -3.997 1.00 14.40 179 HIS A C 1
ATOM 1455 O O . HIS A 1 187 ? 29.382 4.873 -3.765 1.00 13.97 179 HIS A O 1
ATOM 1462 N N . PHE A 1 188 ? 27.729 3.558 -4.583 1.00 12.87 180 PHE A N 1
ATOM 1463 C CA . PHE A 1 188 ? 26.974 4.677 -5.154 1.00 13.44 180 PHE A CA 1
ATOM 1464 C C . PHE A 1 188 ? 25.503 4.538 -4.805 1.00 18.93 180 PHE A C 1
ATOM 1465 O O . PHE A 1 188 ? 24.827 3.630 -5.297 1.00 25.05 180 PHE A O 1
ATOM 1473 N N . VAL A 1 189 ? 25.013 5.444 -3.965 1.00 12.79 181 VAL A N 1
ATOM 1474 C CA . VAL A 1 189 ? 23.608 5.475 -3.566 1.00 9.87 181 VAL A CA 1
ATOM 1475 C C . VAL A 1 189 ? 22.946 6.611 -4.326 1.00 10.10 181 VAL A C 1
ATOM 1476 O O . VAL A 1 189 ? 23.483 7.725 -4.370 1.00 12.93 181 VAL A O 1
ATOM 1480 N N . SER A 1 190 ? 21.782 6.343 -4.931 1.00 10.05 182 SER A N 1
ATOM 1481 C CA . SER A 1 190 ? 21.103 7.392 -5.688 1.00 13.23 182 SER A CA 1
ATOM 1482 C C . SER A 1 190 ? 19.580 7.332 -5.605 1.00 12.23 182 SER A C 1
ATOM 1483 O O . SER A 1 190 ? 18.916 8.375 -5.633 1.00 12.86 182 SER A O 1
ATOM 1486 N N . ASN A 1 191 ? 19.003 6.139 -5.507 1.00 11.48 183 ASN A N 1
ATOM 1487 C CA . ASN A 1 191 ? 17.549 6.049 -5.502 1.00 10.47 183 ASN A CA 1
ATOM 1488 C C . ASN A 1 191 ? 17.003 6.574 -4.177 1.00 10.73 183 ASN A C 1
ATOM 1489 O O . ASN A 1 191 ? 17.581 6.328 -3.118 1.00 12.58 183 ASN A O 1
ATOM 1494 N N . VAL A 1 192 ? 15.877 7.296 -4.231 1.00 11.89 184 VAL A N 1
ATOM 1495 C CA . VAL A 1 192 ? 15.195 7.631 -2.983 1.00 12.09 184 VAL A CA 1
ATOM 1496 C C . VAL A 1 192 ? 14.515 6.399 -2.384 1.00 11.93 184 VAL A C 1
ATOM 1497 O O . VAL A 1 192 ? 14.204 6.379 -1.188 1.00 12.55 184 VAL A O 1
ATOM 1501 N N . ASP A 1 193 ? 14.272 5.366 -3.189 1.00 12.03 185 ASP A N 1
ATOM 1502 C CA . ASP A 1 193 ? 13.881 4.067 -2.648 1.00 12.52 185 ASP A CA 1
ATOM 1503 C C . ASP A 1 193 ? 14.898 3.659 -1.589 1.00 12.57 185 ASP A C 1
ATOM 1504 O O . ASP A 1 193 ? 16.066 3.429 -1.906 1.00 14.67 185 ASP A O 1
ATOM 1509 N N . GLY A 1 194 ? 14.467 3.591 -0.327 1.00 12.85 186 GLY A N 1
ATOM 1510 C CA . GLY A 1 194 ? 15.371 3.339 0.789 1.00 12.84 186 GLY A CA 1
ATOM 1511 C C . GLY A 1 194 ? 16.037 1.982 0.750 1.00 16.28 186 GLY A C 1
ATOM 1512 O O . GLY A 1 194 ? 17.019 1.772 1.472 1.00 15.80 186 GLY A O 1
ATOM 1513 N N . ASN A 1 195 ? 15.538 1.066 -0.081 1.00 13.68 187 ASN A N 1
ATOM 1514 C CA . ASN A 1 195 ? 16.242 -0.190 -0.299 1.00 13.84 187 ASN A CA 1
ATOM 1515 C C . ASN A 1 195 ? 17.603 -0.002 -0.951 1.00 15.50 187 ASN A C 1
ATOM 1516 O O . ASN A 1 195 ? 18.446 -0.901 -0.849 1.00 16.63 187 ASN A O 1
ATOM 1521 N N . HIS A 1 196 ? 17.846 1.120 -1.632 1.00 12.06 188 HIS A N 1
ATOM 1522 C CA . HIS A 1 196 ? 19.175 1.320 -2.197 1.00 12.22 188 HIS A CA 1
ATOM 1523 C C . HIS A 1 196 ? 20.214 1.488 -1.090 1.00 14.11 188 HIS A C 1
ATOM 1524 O O . HIS A 1 196 ? 21.164 0.703 -0.999 1.00 12.96 188 HIS A O 1
ATOM 1531 N N . ILE A 1 197 ? 20.050 2.497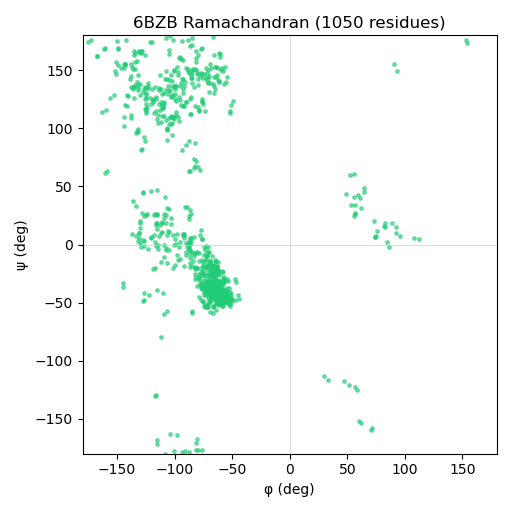 -0.222 1.00 13.40 189 ILE A N 1
ATOM 1532 C CA . ILE A 1 197 ? 21.041 2.675 0.836 1.00 12.81 189 ILE A CA 1
ATOM 1533 C C . ILE A 1 197 ? 21.040 1.479 1.782 1.00 15.82 189 ILE A C 1
ATOM 1534 O O . ILE A 1 197 ? 22.097 1.085 2.285 1.00 14.94 189 ILE A O 1
ATOM 1539 N N . ALA A 1 198 ? 19.876 0.866 2.025 1.00 13.50 190 ALA A N 1
ATOM 1540 C CA . ALA A 1 198 ? 19.833 -0.254 2.959 1.00 14.45 190 ALA A CA 1
ATOM 1541 C C . ALA A 1 198 ? 20.701 -1.412 2.478 1.00 15.13 190 ALA A C 1
ATOM 1542 O O . ALA A 1 198 ? 21.414 -2.039 3.277 1.00 16.94 190 ALA A O 1
ATOM 1544 N N . GLU A 1 199 ? 20.657 -1.714 1.180 1.00 13.38 191 GLU A N 1
ATOM 1545 C CA . GLU A 1 199 ? 21.480 -2.806 0.673 1.00 15.22 191 GLU A CA 1
ATOM 1546 C C . GLU A 1 199 ? 22.953 -2.407 0.592 1.00 15.42 191 GLU A C 1
ATOM 1547 O O . GLU A 1 199 ? 23.833 -3.248 0.817 1.00 16.44 191 GLU A O 1
ATOM 1553 N N . VAL A 1 200 ? 23.245 -1.145 0.282 1.00 14.39 192 VAL A N 1
ATOM 1554 C CA . VAL A 1 200 ? 24.639 -0.720 0.145 1.00 14.57 192 VAL A CA 1
ATOM 1555 C C . VAL A 1 200 ? 25.373 -0.784 1.484 1.00 17.89 192 VAL A C 1
ATOM 1556 O O . VAL A 1 200 ? 26.519 -1.247 1.550 1.00 20.68 192 VAL A O 1
ATOM 1560 N N . VAL A 1 201 ? 24.739 -0.338 2.577 1.00 16.98 193 VAL A N 1
ATOM 1561 C CA . VAL A 1 201 ? 25.453 -0.278 3.855 1.00 16.36 193 VAL A CA 1
ATOM 1562 C C . VAL A 1 201 ? 25.344 -1.570 4.653 1.00 19.64 193 VAL A C 1
ATOM 1563 O O . VAL A 1 201 ? 25.950 -1.675 5.729 1.00 19.22 193 VAL A O 1
ATOM 1567 N N . LYS A 1 202 ? 24.606 -2.565 4.149 1.00 19.23 194 LYS A N 1
ATOM 1568 C CA . LYS A 1 202 ? 24.340 -3.784 4.904 1.00 20.99 194 LYS A CA 1
ATOM 1569 C C . LYS A 1 202 ? 25.616 -4.434 5.421 1.00 18.46 194 LYS A C 1
ATOM 1570 O O . LYS A 1 202 ? 25.634 -4.982 6.527 1.00 25.82 194 LYS A O 1
ATOM 1576 N N . ASN A 1 203 ? 26.690 -4.402 4.636 1.00 21.79 195 ASN A N 1
ATOM 1577 C CA . ASN A 1 203 ? 27.934 -5.048 5.037 1.00 29.11 195 ASN A CA 1
ATOM 1578 C C . ASN A 1 203 ? 29.056 -4.052 5.317 1.00 26.36 195 ASN A C 1
ATOM 1579 O O . ASN A 1 203 ? 30.226 -4.444 5.376 1.00 26.52 195 ASN A O 1
ATOM 1584 N N . LEU A 1 204 ? 28.734 -2.779 5.501 1.00 17.11 196 LEU A N 1
ATOM 1585 C CA . LEU A 1 204 ? 29.756 -1.781 5.789 1.00 15.85 196 LEU A CA 1
ATOM 1586 C C . LEU A 1 204 ? 29.863 -1.540 7.289 1.00 19.71 196 LEU A C 1
ATOM 1587 O O . LEU A 1 204 ? 28.958 -1.854 8.065 1.00 18.74 196 LEU A O 1
ATOM 1592 N N . ASN A 1 205 ? 31.005 -0.979 7.689 1.00 17.00 197 ASN A N 1
ATOM 1593 C CA . ASN A 1 205 ? 31.291 -0.667 9.077 1.00 20.78 197 ASN A CA 1
ATOM 1594 C C . ASN A 1 205 ? 31.336 0.843 9.238 1.00 17.51 197 ASN A C 1
ATOM 1595 O O . ASN A 1 205 ? 32.132 1.503 8.552 1.00 16.58 197 ASN A O 1
ATOM 1600 N N . PRO A 1 206 ? 30.516 1.436 10.108 1.00 18.06 198 PRO A N 1
ATOM 1601 C CA . PRO A 1 206 ? 30.587 2.897 10.307 1.00 16.64 198 PRO A CA 1
ATOM 1602 C C . PRO A 1 206 ? 31.976 3.410 10.646 1.00 15.65 198 PRO A C 1
ATOM 1603 O O . PRO A 1 206 ? 32.312 4.546 10.277 1.00 18.69 198 PRO A O 1
ATOM 1607 N N . GLU A 1 207 ? 32.792 2.601 11.334 1.00 19.45 199 GLU A N 1
ATOM 1608 C CA . GLU A 1 207 ? 34.140 3.003 11.725 1.00 17.55 199 GLU A CA 1
ATOM 1609 C C . GLU A 1 207 ? 35.046 3.275 10.535 1.00 18.24 199 GLU A C 1
ATOM 1610 O O . GLU A 1 207 ? 36.050 3.981 10.684 1.00 16.97 199 GLU A O 1
ATOM 1616 N N . THR A 1 208 ? 34.745 2.702 9.369 1.00 17.60 200 THR A N 1
ATOM 1617 C CA . THR A 1 208 ? 35.685 2.721 8.255 1.00 15.23 200 THR A CA 1
ATOM 1618 C C . THR A 1 208 ? 35.025 3.191 6.965 1.00 14.31 200 THR A C 1
ATOM 1619 O O . THR A 1 208 ? 35.571 2.951 5.881 1.00 15.83 200 THR A O 1
ATOM 1623 N N . THR A 1 209 ? 33.878 3.866 7.056 1.00 14.85 201 THR A N 1
ATOM 1624 C CA . THR A 1 209 ? 33.124 4.312 5.887 1.00 12.38 201 THR A CA 1
ATOM 1625 C C . THR A 1 209 ? 33.126 5.836 5.811 1.00 12.04 201 THR A C 1
ATOM 1626 O O . THR A 1 209 ? 32.863 6.511 6.814 1.00 14.44 201 THR A O 1
ATOM 1630 N N . LEU A 1 210 ? 33.419 6.365 4.618 1.00 14.07 202 LEU A N 1
ATOM 1631 C CA . LEU A 1 210 ? 33.360 7.789 4.306 1.00 16.51 202 LEU A CA 1
ATOM 1632 C C . LEU A 1 210 ? 32.201 8.042 3.346 1.00 12.45 202 LEU A C 1
ATOM 1633 O O . LEU A 1 210 ? 32.075 7.348 2.329 1.00 13.36 202 LEU A O 1
ATOM 1638 N N . PHE A 1 211 ? 31.348 9.009 3.683 1.00 12.06 203 PHE A N 1
ATOM 1639 C CA . PHE A 1 211 ? 30.215 9.385 2.845 1.00 13.48 203 PHE A CA 1
ATOM 1640 C C . PHE A 1 211 ? 30.492 10.710 2.151 1.00 14.76 203 PHE A C 1
ATOM 1641 O O . PHE A 1 211 ? 30.969 11.662 2.783 1.00 12.41 203 PHE A O 1
ATOM 1649 N N . ILE A 1 212 ? 30.165 10.768 0.859 1.00 12.49 204 ILE A N 1
ATOM 1650 C CA . ILE A 1 212 ? 30.225 11.988 0.053 1.00 11.27 204 ILE A CA 1
ATOM 1651 C C . ILE A 1 212 ? 28.791 12.389 -0.259 1.00 13.14 204 ILE A C 1
ATOM 1652 O O . ILE A 1 212 ? 28.061 11.628 -0.901 1.00 11.47 204 ILE A O 1
ATOM 1657 N N . ILE A 1 213 ? 28.373 13.568 0.192 1.00 11.01 205 ILE A N 1
ATOM 1658 C CA . ILE A 1 213 ? 27.017 14.046 -0.072 1.00 10.12 205 ILE A CA 1
ATOM 1659 C C . ILE A 1 213 ? 27.104 15.069 -1.201 1.00 11.20 205 ILE A C 1
ATOM 1660 O O . ILE A 1 213 ? 27.594 16.185 -0.998 1.00 14.27 205 ILE A O 1
ATOM 1665 N N . ALA A 1 214 ? 26.602 14.704 -2.386 1.00 10.78 206 ALA A N 1
ATOM 1666 C CA . ALA A 1 214 ? 26.784 15.498 -3.603 1.00 11.70 206 ALA A CA 1
ATOM 1667 C C . ALA A 1 214 ? 25.459 16.182 -3.933 1.00 13.21 206 ALA A C 1
ATOM 1668 O O . ALA A 1 214 ? 24.543 15.553 -4.470 1.00 16.08 206 ALA A O 1
ATOM 1670 N N . SER A 1 215 ? 25.351 17.464 -3.581 1.00 10.86 207 SER A N 1
ATOM 1671 C CA . SER A 1 215 ? 24.148 18.244 -3.865 1.00 14.13 207 SER A CA 1
ATOM 1672 C C . SER A 1 215 ? 24.496 19.720 -3.827 1.00 16.27 207 SER A C 1
ATOM 1673 O O . SER A 1 215 ? 24.844 20.233 -2.761 1.00 14.62 207 SER A O 1
ATOM 1676 N N . LYS A 1 216 ? 24.373 20.412 -4.963 1.00 15.90 208 LYS A N 1
ATOM 1677 C CA . LYS A 1 216 ? 24.761 21.821 -4.990 1.00 17.47 208 LYS A CA 1
ATOM 1678 C C . LYS A 1 216 ? 23.977 22.633 -3.964 1.00 15.34 208 LYS A C 1
ATOM 1679 O O . LYS A 1 216 ? 24.548 23.467 -3.245 1.00 16.92 208 LYS A O 1
ATOM 1685 N N . THR A 1 217 ? 22.657 22.417 -3.889 1.00 17.12 209 THR A N 1
ATOM 1686 C CA . THR A 1 217 ? 21.807 23.144 -2.954 1.00 16.74 209 THR A CA 1
ATOM 1687 C C . THR A 1 217 ? 21.828 22.574 -1.540 1.00 15.60 209 THR A C 1
ATOM 1688 O O . THR A 1 217 ? 21.434 23.272 -0.601 1.00 16.84 209 THR A O 1
ATOM 1692 N N . PHE A 1 218 ? 22.228 21.314 -1.370 1.00 14.61 210 PHE A N 1
ATOM 1693 C CA . PHE A 1 218 ? 22.088 20.576 -0.118 1.00 16.17 210 PHE A CA 1
ATOM 1694 C C . PHE A 1 218 ? 20.641 20.547 0.380 1.00 17.12 210 PHE A C 1
ATOM 1695 O O . PHE A 1 218 ? 20.394 20.365 1.579 1.00 18.03 210 PHE A O 1
ATOM 1703 N N . THR A 1 219 ? 19.672 20.707 -0.526 1.00 15.99 211 THR A N 1
ATOM 1704 C CA . THR A 1 219 ? 18.264 20.499 -0.202 1.00 12.14 211 THR A CA 1
ATOM 1705 C C . THR A 1 219 ? 17.567 19.531 -1.151 1.00 14.49 211 THR A C 1
ATOM 1706 O O . THR A 1 219 ? 16.358 19.320 -1.008 1.00 19.67 211 THR A O 1
ATOM 1710 N N . THR A 1 220 ? 18.289 18.940 -2.101 1.00 14.66 212 THR A N 1
ATOM 1711 C CA . THR A 1 220 ? 17.751 17.910 -2.981 1.00 12.65 212 THR A CA 1
ATOM 1712 C C . THR A 1 220 ? 17.065 16.812 -2.174 1.00 13.48 212 THR A C 1
ATOM 1713 O O . THR A 1 220 ? 17.704 16.143 -1.359 1.00 15.16 212 THR A O 1
ATOM 1717 N N . GLN A 1 221 ? 15.768 16.600 -2.419 1.00 14.32 213 GLN A N 1
ATOM 1718 C CA . GLN A 1 221 ? 15.001 15.726 -1.537 1.00 13.30 213 GLN A CA 1
ATOM 1719 C C . GLN A 1 221 ? 15.572 14.315 -1.512 1.00 13.33 213 GLN A C 1
ATOM 1720 O O . GLN A 1 221 ? 15.770 13.729 -0.441 1.00 14.76 213 GLN A O 1
ATOM 1726 N N . GLU A 1 222 ? 15.831 13.745 -2.689 1.00 11.84 214 GLU A N 1
ATOM 1727 C CA . GLU A 1 222 ? 16.309 12.364 -2.736 1.00 11.91 214 GLU A CA 1
ATOM 1728 C C . GLU A 1 222 ? 17.660 12.226 -2.048 1.00 12.29 214 GLU A C 1
ATOM 1729 O O . GLU A 1 222 ? 17.858 11.353 -1.191 1.00 12.83 214 GLU A O 1
ATOM 1735 N N . THR A 1 223 ? 18.605 13.093 -2.409 1.00 12.15 215 THR A N 1
ATOM 1736 C CA . THR A 1 223 ? 19.958 12.990 -1.873 1.00 12.56 215 THR A CA 1
ATOM 1737 C C . THR A 1 223 ? 20.001 13.272 -0.375 1.00 12.78 215 THR A C 1
ATOM 1738 O O . THR A 1 223 ? 20.720 12.593 0.365 1.00 14.42 215 THR A O 1
ATOM 1742 N N . MET A 1 224 ? 19.211 14.236 0.097 1.00 12.93 216 MET A N 1
ATOM 1743 C CA . MET A 1 224 ? 19.257 14.580 1.513 1.00 14.16 216 MET A CA 1
ATOM 1744 C C . MET A 1 224 ? 18.473 13.590 2.363 1.00 12.60 216 MET A C 1
ATOM 1745 O O . MET A 1 224 ? 18.803 13.402 3.539 1.00 15.11 216 MET A O 1
ATOM 1750 N N . THR A 1 225 ? 17.435 12.963 1.802 1.00 11.19 217 THR A N 1
ATOM 1751 C CA . THR A 1 225 ? 16.789 11.860 2.506 1.00 13.67 217 THR A CA 1
ATOM 1752 C C . THR A 1 225 ? 17.771 10.717 2.692 1.00 13.98 217 THR A C 1
ATOM 1753 O O . THR A 1 225 ? 17.879 10.148 3.784 1.00 15.45 217 THR A O 1
ATOM 1757 N N . ASN A 1 226 ? 18.537 10.407 1.645 1.00 13.91 218 ASN A N 1
ATOM 1758 C CA . ASN A 1 226 ? 19.592 9.409 1.755 1.00 10.71 218 ASN A CA 1
ATOM 1759 C C . ASN A 1 226 ? 20.690 9.852 2.710 1.00 12.98 218 ASN A C 1
ATOM 1760 O O . ASN A 1 226 ? 21.214 9.028 3.471 1.00 12.69 218 ASN A O 1
ATOM 1765 N N . ALA A 1 227 ? 21.086 11.129 2.647 1.00 14.96 219 ALA A N 1
ATOM 1766 C CA . ALA A 1 227 ? 22.129 11.627 3.542 1.00 14.53 219 ALA A CA 1
ATOM 1767 C C . ALA A 1 227 ? 21.712 11.479 5.002 1.00 13.96 219 ALA A C 1
ATOM 1768 O O . ALA A 1 227 ? 22.503 11.027 5.840 1.00 13.72 219 ALA A O 1
ATOM 1770 N N . LEU A 1 228 ? 20.462 11.817 5.324 1.00 11.88 220 LEU A N 1
ATOM 1771 C CA . LEU A 1 228 ? 20.013 11.664 6.704 1.00 14.22 220 LEU A CA 1
ATOM 1772 C C . LEU A 1 228 ? 19.993 10.200 7.120 1.00 14.64 220 LEU A C 1
ATOM 1773 O O . LEU A 1 228 ? 20.356 9.863 8.256 1.00 14.90 220 LEU A O 1
ATOM 1778 N N . SER A 1 229 ? 19.589 9.305 6.212 1.00 14.24 221 SER A N 1
ATOM 1779 C CA . SER A 1 229 ? 19.606 7.884 6.544 1.00 13.07 221 SER A CA 1
ATOM 1780 C C . SER A 1 229 ? 21.026 7.374 6.761 1.00 12.31 221 SER A C 1
ATOM 1781 O O . SER A 1 229 ? 21.262 6.543 7.649 1.00 17.72 221 SER A O 1
ATOM 1784 N N . ALA A 1 230 ? 21.988 7.856 5.965 1.00 13.05 222 ALA A N 1
ATOM 1785 C CA . ALA A 1 230 ? 23.384 7.498 6.210 1.00 12.93 222 ALA A CA 1
ATOM 1786 C C . ALA A 1 230 ? 23.845 7.994 7.576 1.00 13.67 222 ALA A C 1
ATOM 1787 O O . ALA A 1 230 ? 24.549 7.283 8.295 1.00 15.40 222 ALA A O 1
ATOM 1789 N N . LYS A 1 231 ? 23.455 9.214 7.957 1.00 15.87 223 LYS A N 1
ATOM 1790 C CA A LYS A 1 231 ? 23.838 9.742 9.265 0.46 15.77 223 LYS A CA 1
ATOM 1791 C CA B LYS A 1 231 ? 23.860 9.724 9.264 0.54 15.68 223 LYS A CA 1
ATOM 1792 C C . LYS A 1 231 ? 23.219 8.927 10.397 1.00 14.59 223 LYS A C 1
ATOM 1793 O O . LYS A 1 231 ? 23.891 8.594 11.382 1.00 15.70 223 LYS A O 1
ATOM 1804 N N . GLU A 1 232 ? 21.931 8.594 10.278 1.00 15.17 224 GLU A N 1
ATOM 1805 C CA . GLU A 1 232 ? 21.288 7.794 11.314 1.00 15.57 224 GLU A CA 1
ATOM 1806 C C . GLU A 1 232 ? 21.946 6.426 11.445 1.00 15.10 224 GLU A C 1
ATOM 1807 O O . GLU A 1 232 ? 22.125 5.917 12.561 1.00 19.16 224 GLU A O 1
ATOM 1813 N N . TRP A 1 233 ? 22.285 5.801 10.312 1.00 16.63 225 TRP A N 1
ATOM 1814 C CA . TRP A 1 233 ? 23.019 4.537 10.341 1.00 17.77 225 TRP A CA 1
ATOM 1815 C C . TRP A 1 233 ? 24.359 4.714 11.040 1.00 17.56 225 TRP A C 1
ATOM 1816 O O . TRP A 1 233 ? 24.732 3.921 11.916 1.00 17.66 225 TRP A O 1
ATOM 1827 N N . PHE A 1 234 ? 25.079 5.777 10.676 1.00 16.89 226 PHE A N 1
ATOM 1828 C CA . PHE A 1 234 ? 26.385 6.047 11.266 1.00 17.43 226 PHE A CA 1
ATOM 1829 C C . PHE A 1 234 ? 26.283 6.243 12.771 1.00 17.94 226 PHE A C 1
ATOM 1830 O O . PHE A 1 234 ? 27.125 5.749 13.534 1.00 17.01 226 PHE A O 1
ATOM 1838 N N . LEU A 1 235 ? 25.253 6.953 13.220 1.00 17.59 227 LEU A N 1
ATOM 1839 C CA . LEU A 1 235 ? 25.127 7.313 14.624 1.00 16.07 227 LEU A CA 1
ATOM 1840 C C . LEU A 1 235 ? 24.702 6.144 15.509 1.00 18.25 227 LEU A C 1
ATOM 1841 O O . LEU A 1 235 ? 24.615 6.316 16.727 1.00 22.06 227 LEU A O 1
ATOM 1846 N N . LYS A 1 236 ? 24.451 4.963 14.938 1.00 17.72 228 LYS A N 1
ATOM 1847 C CA . LYS A 1 236 ? 24.316 3.763 15.759 1.00 19.83 228 LYS A CA 1
ATOM 1848 C C . LYS A 1 236 ? 25.643 3.345 16.371 1.00 19.83 228 LYS A C 1
ATOM 1849 O O . LYS A 1 236 ? 25.655 2.549 17.317 1.00 21.59 228 LYS A O 1
ATOM 1855 N N . ALA A 1 237 ? 26.751 3.855 15.851 1.00 21.72 229 ALA A N 1
ATOM 1856 C CA . ALA A 1 237 ? 28.085 3.521 16.340 1.00 20.99 229 ALA A CA 1
ATOM 1857 C C . ALA A 1 237 ? 28.912 4.749 16.689 1.00 21.23 229 ALA A C 1
ATOM 1858 O O . ALA A 1 237 ? 29.616 4.738 17.703 1.00 22.97 229 ALA A O 1
ATOM 1860 N N . GLY A 1 238 ? 28.865 5.796 15.860 1.00 19.22 230 GLY A N 1
ATOM 1861 C CA . GLY A 1 238 ? 29.599 7.017 16.123 1.00 18.10 230 GLY A CA 1
ATOM 1862 C C . GLY A 1 238 ? 28.753 8.041 16.851 1.00 22.11 230 GLY A C 1
ATOM 1863 O O . GLY A 1 238 ? 27.564 7.849 17.094 1.00 21.96 230 GLY A O 1
ATOM 1864 N N . LYS A 1 239 ? 29.396 9.150 17.213 1.00 19.63 231 LYS A N 1
ATOM 1865 C CA . LYS A 1 239 ? 28.731 10.261 17.877 1.00 19.92 231 LYS A CA 1
ATOM 1866 C C . LYS A 1 239 ? 28.523 11.422 16.906 1.00 19.12 231 LYS A C 1
ATOM 1867 O O . LYS A 1 239 ? 29.082 11.461 15.809 1.00 19.49 231 LYS A O 1
ATOM 1869 N N . GLU A 1 240 ? 27.698 12.385 17.329 1.00 17.81 232 GLU A N 1
ATOM 1870 C CA . GLU A 1 240 ? 27.417 13.534 16.468 1.00 19.42 232 GLU A CA 1
ATOM 1871 C C . GLU A 1 240 ? 28.697 14.275 16.096 1.00 16.36 232 GLU A C 1
ATOM 1872 O O . GLU A 1 240 ? 28.878 14.675 14.941 1.00 17.79 232 GLU A O 1
ATOM 1878 N N . GLU A 1 241 ? 29.593 14.471 17.062 1.00 18.63 233 GLU A N 1
ATOM 1879 C CA . GLU A 1 241 ? 30.854 15.148 16.770 1.00 17.59 233 GLU A CA 1
ATOM 1880 C C . GLU A 1 241 ? 31.764 14.332 15.860 1.00 17.21 233 GLU A C 1
ATOM 1881 O O . GLU A 1 241 ? 32.784 14.861 15.393 1.00 18.52 233 GLU A O 1
ATOM 1887 N N . ASP A 1 242 ? 31.434 13.066 15.597 1.00 15.90 234 ASP A N 1
ATOM 1888 C CA . ASP A 1 242 ? 32.219 12.259 14.673 1.00 18.21 234 ASP A CA 1
ATOM 1889 C C . ASP A 1 242 ? 31.783 12.422 13.226 1.00 15.95 234 ASP A C 1
ATOM 1890 O O . ASP A 1 242 ? 32.490 11.954 12.325 1.00 16.30 234 ASP A O 1
ATOM 1895 N N . VAL A 1 243 ? 30.639 13.063 12.977 1.00 14.73 235 VAL A N 1
ATOM 1896 C CA . VAL A 1 243 ? 30.131 13.177 11.610 1.00 13.99 235 VAL A CA 1
ATOM 1897 C C . VAL A 1 243 ? 31.143 13.890 10.716 1.00 15.00 235 VAL A C 1
ATOM 1898 O O . VAL A 1 243 ? 31.359 13.497 9.562 1.00 14.97 235 VAL A O 1
ATOM 1902 N N . ALA A 1 244 ? 31.822 14.910 11.255 1.00 14.72 236 ALA A N 1
ATOM 1903 C CA . ALA A 1 244 ? 32.782 15.682 10.471 1.00 12.89 236 ALA A CA 1
ATOM 1904 C C . ALA A 1 244 ? 33.995 14.857 10.047 1.00 15.67 236 ALA A C 1
ATOM 1905 O O . ALA A 1 244 ? 34.719 15.263 9.130 1.00 14.23 236 ALA A O 1
ATOM 1907 N N . LYS A 1 245 ? 34.249 13.728 10.708 1.00 15.52 237 LYS A N 1
ATOM 1908 C CA . LYS A 1 245 ? 35.328 12.833 10.324 1.00 16.53 237 LYS A CA 1
ATOM 1909 C C . LYS A 1 245 ? 34.939 11.893 9.196 1.00 14.65 237 LYS A C 1
ATOM 1910 O O . LYS A 1 245 ? 35.823 11.371 8.515 1.00 15.71 237 LYS A O 1
ATOM 1916 N N . HIS A 1 246 ? 33.639 11.675 8.982 1.00 13.50 238 HIS A N 1
ATOM 1917 C CA . HIS A 1 246 ? 33.150 10.618 8.117 1.00 12.96 238 HIS A CA 1
ATOM 1918 C C . HIS A 1 246 ? 32.256 11.094 6.978 1.00 13.46 238 HIS A C 1
ATOM 1919 O O . HIS A 1 246 ? 31.843 10.261 6.160 1.00 14.64 238 HIS A O 1
ATOM 1926 N N . PHE A 1 247 ? 31.933 12.387 6.905 1.00 14.03 239 PHE A N 1
ATOM 1927 C CA . PHE A 1 247 ? 31.033 12.941 5.896 1.00 14.27 239 PHE A CA 1
ATOM 1928 C C . PHE A 1 247 ? 31.663 14.184 5.276 1.00 14.01 239 PHE A C 1
ATOM 1929 O O . PHE A 1 247 ? 32.144 15.062 6.002 1.00 15.04 239 PHE A O 1
ATOM 1937 N N . VAL A 1 248 ? 31.615 14.287 3.941 1.00 11.44 240 VAL A N 1
ATOM 1938 C CA . VAL A 1 248 ? 32.044 15.486 3.230 1.00 12.15 240 VAL A CA 1
ATOM 1939 C C . VAL A 1 248 ? 30.932 15.897 2.265 1.00 13.18 240 VAL A C 1
ATOM 1940 O O . VAL A 1 248 ? 30.004 15.133 1.990 1.00 13.63 240 VAL A O 1
ATOM 1944 N N . ALA A 1 249 ? 31.032 17.120 1.745 1.00 12.49 241 ALA A N 1
ATOM 1945 C CA . ALA A 1 249 ? 29.971 17.678 0.916 1.00 10.13 241 ALA A CA 1
ATOM 1946 C C . ALA A 1 249 ? 30.520 18.283 -0.367 1.00 11.54 241 ALA A C 1
ATOM 1947 O O . ALA A 1 249 ? 31.555 18.963 -0.367 1.00 12.25 241 ALA A O 1
ATOM 1949 N N . LEU A 1 250 ? 29.823 18.011 -1.475 1.00 10.51 242 LEU A N 1
ATOM 1950 C CA . LEU A 1 250 ? 30.046 18.693 -2.744 1.00 10.71 242 LEU A CA 1
ATOM 1951 C C . LEU A 1 250 ? 28.844 19.616 -2.902 1.00 11.71 242 LEU A C 1
ATOM 1952 O O . LEU A 1 250 ? 27.746 19.164 -3.249 1.00 13.25 242 LEU A O 1
ATOM 1957 N N . SER A 1 251 ? 29.031 20.890 -2.564 1.00 13.42 243 SER A N 1
ATOM 1958 C CA . SER A 1 251 ? 27.887 21.775 -2.374 1.00 14.29 243 SER A CA 1
ATOM 1959 C C . SER A 1 251 ? 28.380 23.211 -2.311 1.00 13.39 243 SER A C 1
ATOM 1960 O O . SER A 1 251 ? 29.568 23.462 -2.101 1.00 15.52 243 SER A O 1
ATOM 1963 N N . THR A 1 252 ? 27.448 24.152 -2.502 1.00 15.42 244 THR A N 1
ATOM 1964 C CA . THR A 1 252 ? 27.721 25.562 -2.235 1.00 16.06 244 THR A CA 1
ATOM 1965 C C . THR A 1 252 ? 26.852 26.136 -1.124 1.00 17.10 244 THR A C 1
ATOM 1966 O O . THR A 1 252 ? 26.963 27.333 -0.832 1.00 21.03 244 THR A O 1
ATOM 1970 N N . ASN A 1 253 ? 25.995 25.329 -0.495 1.00 15.22 245 ASN A N 1
ATOM 1971 C CA . ASN A 1 253 ? 25.156 25.812 0.607 1.00 15.22 245 ASN A CA 1
ATOM 1972 C C . ASN A 1 253 ? 25.911 25.608 1.918 1.00 16.90 245 ASN A C 1
ATOM 1973 O O . ASN A 1 253 ? 25.732 24.605 2.610 1.00 17.45 245 ASN A O 1
ATOM 1978 N N . ILE A 1 254 ? 26.759 26.582 2.272 1.00 17.45 246 ILE A N 1
ATOM 1979 C CA . ILE A 1 254 ? 27.686 26.406 3.391 1.00 18.06 246 ILE A CA 1
ATOM 1980 C C . ILE A 1 254 ? 26.934 26.201 4.703 1.00 15.26 246 ILE A C 1
ATOM 1981 O O . ILE A 1 254 ? 27.277 25.318 5.495 1.00 17.93 246 ILE A O 1
ATOM 1986 N N . GLU A 1 255 ? 25.892 27.003 4.951 1.00 18.02 247 GLU A N 1
ATOM 1987 C CA . GLU A 1 255 ? 25.208 26.906 6.238 1.00 19.14 247 GLU A CA 1
ATOM 1988 C C . GLU A 1 255 ? 24.454 25.591 6.380 1.00 20.91 247 GLU A C 1
ATOM 1989 O O . GLU A 1 255 ? 24.464 24.984 7.456 1.00 19.75 247 GLU A O 1
ATOM 1995 N N . ALA A 1 256 ? 23.817 25.121 5.304 1.00 16.53 248 ALA A N 1
ATOM 1996 C CA . ALA A 1 256 ? 23.114 23.840 5.369 1.00 16.94 248 ALA A CA 1
ATOM 1997 C C . ALA A 1 256 ? 24.079 22.685 5.590 1.00 17.30 248 ALA A C 1
ATOM 1998 O O . ALA A 1 256 ? 23.762 21.735 6.316 1.00 18.13 248 ALA A O 1
ATOM 2000 N N . VAL A 1 257 ? 25.263 22.748 4.979 1.00 15.22 249 VAL A N 1
ATOM 2001 C CA . VAL A 1 257 ? 26.256 21.698 5.188 1.00 12.80 249 VAL A CA 1
ATOM 2002 C C . VAL A 1 257 ? 26.725 21.683 6.636 1.00 15.73 249 VAL A C 1
ATOM 2003 O O . VAL A 1 257 ? 26.796 20.621 7.273 1.00 14.51 249 VAL A O 1
ATOM 2007 N N . LYS A 1 258 ? 27.051 22.860 7.179 1.00 16.36 250 LYS A N 1
ATOM 2008 C CA . LYS A 1 258 ? 27.507 22.947 8.562 1.00 17.57 250 LYS A CA 1
ATOM 2009 C C . LYS A 1 258 ? 26.435 22.457 9.526 1.00 14.99 250 LYS A C 1
ATOM 2010 O O . LYS A 1 258 ? 26.744 21.750 10.491 1.00 16.88 250 LYS A O 1
ATOM 2016 N N . ASN A 1 259 ? 25.165 22.790 9.260 1.00 17.22 251 ASN A N 1
ATOM 2017 C CA . ASN A 1 259 ? 24.075 22.338 10.122 1.00 18.48 251 ASN A CA 1
ATOM 2018 C C . ASN A 1 259 ? 23.962 20.818 10.130 1.00 17.49 251 ASN A C 1
ATOM 2019 O O . ASN A 1 259 ? 23.559 20.230 11.143 1.00 21.98 251 ASN A O 1
ATOM 2024 N N . PHE A 1 260 ? 24.324 20.168 9.023 1.00 15.28 252 PHE A N 1
ATOM 2025 C CA . PHE A 1 260 ? 24.277 18.709 8.944 1.00 16.10 252 PHE A CA 1
ATOM 2026 C C . PHE A 1 260 ? 25.365 18.061 9.791 1.00 16.79 252 PHE A C 1
ATOM 2027 O O . PHE A 1 260 ? 25.232 16.890 10.158 1.00 20.03 252 PHE A O 1
ATOM 2035 N N . GLY A 1 261 ? 26.415 18.809 10.136 1.00 14.01 253 GLY A N 1
ATOM 2036 C CA . GLY A 1 261 ? 27.520 18.298 10.927 1.00 15.31 253 GLY A CA 1
ATOM 2037 C C . GLY A 1 261 ? 28.811 18.089 10.164 1.00 18.23 253 GLY A C 1
ATOM 2038 O O . GLY A 1 261 ? 29.771 17.562 10.743 1.00 18.35 253 GLY A O 1
ATOM 2039 N N . ILE A 1 262 ? 28.866 18.479 8.897 1.00 14.95 254 ILE A N 1
ATOM 2040 C CA . ILE A 1 262 ? 30.061 18.390 8.064 1.00 13.26 254 ILE A CA 1
ATOM 2041 C C . ILE A 1 262 ? 30.895 19.645 8.298 1.00 15.57 254 ILE A C 1
ATOM 2042 O O . ILE A 1 262 ? 30.365 20.732 8.552 1.00 16.52 254 ILE A O 1
ATOM 2047 N N . ALA A 1 263 ? 32.213 19.502 8.254 1.00 13.85 255 ALA A N 1
ATOM 2048 C CA . ALA A 1 263 ? 33.087 20.654 8.442 1.00 13.12 255 ALA A CA 1
ATOM 2049 C C . ALA A 1 263 ? 33.197 21.480 7.167 1.00 14.90 255 ALA A C 1
ATOM 2050 O O . ALA A 1 263 ? 33.254 20.943 6.050 1.00 14.56 255 ALA A O 1
ATOM 2052 N N . GLU A 1 264 ? 33.249 22.799 7.347 1.00 17.34 256 GLU A N 1
ATOM 2053 C CA . GLU A 1 264 ? 33.379 23.699 6.207 1.00 16.85 256 GLU A CA 1
ATOM 2054 C C . GLU A 1 264 ? 34.648 23.409 5.413 1.00 15.98 256 GLU A C 1
ATOM 2055 O O . GLU A 1 264 ? 34.660 23.565 4.184 1.00 16.31 256 GLU A O 1
ATOM 2061 N N . GLU A 1 265 ? 35.703 22.938 6.088 1.00 17.65 257 GLU A N 1
ATOM 2062 C CA . GLU A 1 265 ? 36.949 22.579 5.410 1.00 17.22 257 GLU A CA 1
ATOM 2063 C C . GLU A 1 265 ? 36.749 21.471 4.378 1.00 16.24 257 GLU A C 1
ATOM 2064 O O . GLU A 1 265 ? 37.533 21.360 3.425 1.00 16.43 257 GLU A O 1
ATOM 2070 N N . ASN A 1 266 ? 35.724 20.635 4.556 1.00 13.21 258 ASN A N 1
ATOM 2071 C CA . ASN A 1 266 ? 35.458 19.507 3.670 1.00 13.82 258 ASN A CA 1
ATOM 2072 C C . ASN A 1 266 ? 34.245 19.758 2.778 1.00 13.39 258 ASN A C 1
ATOM 2073 O O . ASN A 1 266 ? 33.539 18.821 2.385 1.00 13.47 258 ASN A O 1
ATOM 2078 N N . ILE A 1 267 ? 34.009 21.021 2.423 1.00 12.66 259 ILE A N 1
ATOM 2079 C CA . ILE A 1 267 ? 33.064 21.370 1.375 1.00 11.20 259 ILE A CA 1
ATOM 2080 C C . ILE A 1 267 ? 33.861 21.633 0.113 1.00 10.83 259 ILE A C 1
ATOM 2081 O O . ILE A 1 267 ? 34.835 22.402 0.140 1.00 14.01 259 ILE A O 1
ATOM 2086 N N . PHE A 1 268 ? 33.455 20.993 -0.980 1.00 11.40 260 PHE A N 1
ATOM 2087 C CA . PHE A 1 268 ? 34.125 21.091 -2.275 1.00 14.30 260 PHE A CA 1
ATOM 2088 C C . PHE A 1 268 ? 33.195 21.818 -3.238 1.00 11.83 260 PHE A C 1
ATOM 2089 O O . PHE A 1 268 ? 32.113 21.31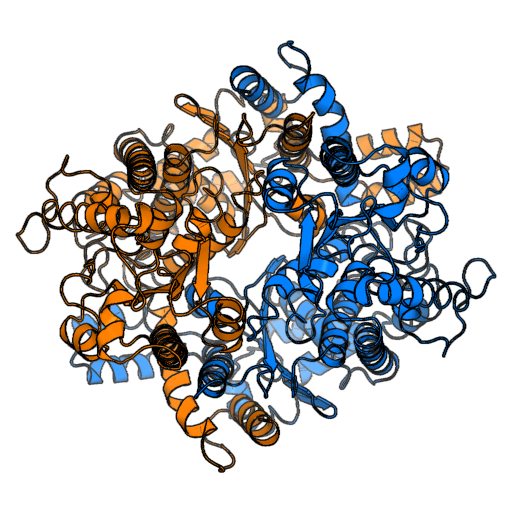7 -3.563 1.00 13.39 260 PHE A O 1
ATOM 2097 N N . GLU A 1 269 ? 33.623 22.995 -3.688 1.00 12.15 261 GLU A N 1
ATOM 2098 C CA . GLU A 1 269 ? 32.780 23.920 -4.437 1.00 12.01 261 GLU A CA 1
ATOM 2099 C C . GLU A 1 269 ? 32.750 23.601 -5.933 1.00 12.70 261 GLU A C 1
ATOM 2100 O O . GLU A 1 269 ? 33.730 23.131 -6.510 1.00 12.05 261 GLU A O 1
ATOM 2106 N N . PHE A 1 270 ? 31.604 23.870 -6.561 1.00 13.42 262 PHE A N 1
ATOM 2107 C CA . PHE A 1 270 ? 31.518 23.984 -8.014 1.00 15.89 262 PHE A CA 1
ATOM 2108 C C . PHE A 1 270 ? 30.526 25.109 -8.320 1.00 16.86 262 PHE A C 1
ATOM 2109 O O . PHE A 1 270 ? 29.958 25.718 -7.410 1.00 19.62 262 PHE A O 1
ATOM 2117 N N . TRP A 1 271 ? 30.364 25.444 -9.602 1.00 14.92 263 TRP A N 1
ATOM 2118 C CA . TRP A 1 271 ? 29.781 26.726 -9.981 1.00 14.15 263 TRP A CA 1
ATOM 2119 C C . TRP A 1 271 ? 28.602 26.531 -10.924 1.00 11.74 263 TRP A C 1
ATOM 2120 O O . TRP A 1 271 ? 28.430 25.465 -11.524 1.00 13.54 263 TRP A O 1
ATOM 2131 N N . ASP A 1 272 ? 27.782 27.591 -11.051 1.00 15.62 264 ASP A N 1
ATOM 2132 C CA A ASP A 1 272 ? 26.548 27.498 -11.826 0.47 15.35 264 ASP A CA 1
ATOM 2133 C CA B ASP A 1 272 ? 26.551 27.445 -11.818 0.53 15.43 264 ASP A CA 1
ATOM 2134 C C . ASP A 1 272 ? 26.799 27.307 -13.315 1.00 17.82 264 ASP A C 1
ATOM 2135 O O . ASP A 1 272 ? 25.872 26.926 -14.045 1.00 18.15 264 ASP A O 1
ATOM 2144 N N . TRP A 1 273 ? 28.017 27.570 -13.787 1.00 12.67 265 TRP A N 1
ATOM 2145 C CA . TRP A 1 273 ? 28.350 27.313 -15.178 1.00 11.01 265 TRP A CA 1
ATOM 2146 C C . TRP A 1 273 ? 28.819 25.879 -15.396 1.00 13.58 265 TRP A C 1
ATOM 2147 O O . TRP A 1 273 ? 29.221 25.535 -16.509 1.00 14.03 265 TRP A O 1
ATOM 2158 N N . VAL A 1 274 ? 28.760 25.045 -14.362 1.00 12.90 266 VAL A N 1
ATOM 2159 C CA . VAL A 1 274 ? 28.968 23.601 -14.475 1.00 11.42 266 VAL A CA 1
ATOM 2160 C C . VAL A 1 274 ? 27.594 22.939 -14.436 1.00 12.44 266 VAL A C 1
ATOM 2161 O O . VAL A 1 274 ? 26.985 22.826 -13.365 1.00 13.42 266 VAL A O 1
ATOM 2165 N N . GLY A 1 275 ? 27.093 22.473 -15.581 1.00 13.09 267 GLY A N 1
ATOM 2166 C CA . GLY A 1 275 ? 25.862 21.700 -15.564 1.00 12.76 267 GLY A CA 1
ATOM 2167 C C . GLY A 1 275 ? 26.070 20.338 -14.926 1.00 11.97 267 GLY A C 1
ATOM 2168 O O . GLY A 1 275 ? 27.124 19.713 -15.060 1.00 12.71 267 GLY A O 1
ATOM 2169 N N . GLY A 1 276 ? 25.046 19.865 -14.218 1.00 12.10 268 GLY A N 1
ATOM 2170 C CA . GLY A 1 276 ? 25.172 18.576 -13.542 1.00 13.84 268 GLY A CA 1
ATOM 2171 C C . GLY A 1 276 ? 25.573 17.446 -14.478 1.00 12.25 268 GLY A C 1
ATOM 2172 O O . GLY A 1 276 ? 26.446 16.630 -14.156 1.00 11.95 268 GLY A O 1
ATOM 2173 N N . ARG A 1 277 ? 24.959 17.392 -15.661 1.00 11.56 269 ARG A N 1
ATOM 2174 C CA . ARG A 1 277 ? 25.275 16.335 -16.613 1.00 9.62 269 ARG A CA 1
ATOM 2175 C C . ARG A 1 277 ? 26.609 16.560 -17.337 1.00 9.57 269 ARG A C 1
ATOM 2176 O O . ARG A 1 277 ? 26.953 15.774 -18.228 1.00 10.13 269 ARG A O 1
ATOM 2184 N N . TYR A 1 278 ? 27.358 17.605 -16.951 1.00 10.95 270 TYR A N 1
ATOM 2185 C CA . TYR A 1 278 ? 28.702 17.906 -17.433 1.00 11.75 270 TYR A CA 1
ATOM 2186 C C . TYR A 1 278 ? 29.652 18.124 -16.261 1.00 10.36 270 TYR A C 1
ATOM 2187 O O . TYR A 1 278 ? 30.634 18.871 -16.381 1.00 12.22 270 TYR A O 1
ATOM 2196 N N . SER A 1 279 ? 29.373 17.507 -15.106 1.00 11.38 271 SER A N 1
ATOM 2197 C CA . SER A 1 279 ? 30.021 17.931 -13.869 1.00 10.45 271 SER A CA 1
ATOM 2198 C C . SER A 1 279 ? 31.074 16.973 -13.323 1.00 10.46 271 SER A C 1
ATOM 2199 O O . SER A 1 279 ? 31.743 17.333 -12.354 1.00 10.63 271 SER A O 1
ATOM 2202 N N . LEU A 1 280 ? 31.272 15.790 -13.919 1.00 10.76 272 LEU A N 1
ATOM 2203 C CA . LEU A 1 280 ? 32.205 14.844 -13.301 1.00 9.86 272 LEU A CA 1
ATOM 2204 C C . LEU A 1 280 ? 33.623 15.402 -13.279 1.00 10.07 272 LEU A C 1
ATOM 2205 O O . LEU A 1 280 ? 34.453 14.928 -12.494 1.00 10.59 272 LEU A O 1
ATOM 2210 N N . TRP A 1 281 ? 33.912 16.399 -14.118 1.00 11.44 273 TRP A N 1
ATOM 2211 C CA . TRP A 1 281 ? 35.227 17.028 -14.206 1.00 10.21 273 TRP A CA 1
ATOM 2212 C C . TRP A 1 281 ? 35.510 17.980 -13.052 1.00 11.83 273 TRP A C 1
ATOM 2213 O O . TRP A 1 281 ? 36.665 18.395 -12.886 1.00 12.22 273 TRP A O 1
ATOM 2224 N N . SER A 1 282 ? 34.493 18.336 -12.276 1.00 10.94 274 SER A N 1
ATOM 2225 C CA . SER A 1 282 ? 34.547 19.284 -11.179 1.00 9.02 274 SER A CA 1
ATOM 2226 C C . SER A 1 282 ? 34.687 18.545 -9.842 1.00 10.70 274 SER A C 1
ATOM 2227 O O . SER A 1 282 ? 35.012 17.352 -9.795 1.00 12.84 274 SER A O 1
ATOM 2230 N N . ALA A 1 283 ? 34.412 19.264 -8.746 1.00 10.60 275 ALA A N 1
ATOM 2231 C CA . ALA A 1 283 ? 34.291 18.653 -7.425 1.00 10.04 275 ALA A CA 1
ATOM 2232 C C . ALA A 1 283 ? 33.416 17.402 -7.421 1.00 11.33 275 ALA A C 1
ATOM 2233 O O . ALA A 1 283 ? 33.622 16.518 -6.580 1.00 10.85 275 ALA A O 1
ATOM 2235 N N . ILE A 1 284 ? 32.424 17.318 -8.318 1.00 10.89 276 ILE A N 1
ATOM 2236 C CA . ILE A 1 284 ? 31.537 16.149 -8.385 1.00 11.29 276 ILE A CA 1
ATOM 2237 C C . ILE A 1 284 ? 32.321 14.874 -8.639 1.00 12.13 276 ILE A C 1
ATOM 2238 O O . ILE A 1 284 ? 31.857 13.781 -8.300 1.00 12.95 276 ILE A O 1
ATOM 2243 N N . GLY A 1 285 ? 33.519 14.987 -9.204 1.00 10.47 277 GLY A N 1
ATOM 2244 C CA . GLY A 1 285 ? 34.408 13.863 -9.388 1.00 10.44 277 GLY A CA 1
ATOM 2245 C C . GLY A 1 285 ? 35.183 13.387 -8.179 1.00 10.92 277 GLY A C 1
ATOM 2246 O O . GLY A 1 285 ? 36.057 12.531 -8.345 1.00 13.43 277 GLY A O 1
ATOM 2247 N N . LEU A 1 286 ? 34.911 13.900 -6.974 1.00 10.10 278 LEU A N 1
ATOM 2248 C CA . LEU A 1 286 ? 35.711 13.484 -5.819 1.00 11.71 278 LEU A CA 1
ATOM 2249 C C . LEU A 1 286 ? 35.708 11.969 -5.645 1.00 12.53 278 LEU A C 1
ATOM 2250 O O . LEU A 1 286 ? 36.744 11.382 -5.302 1.00 12.35 278 LEU A O 1
ATOM 2255 N N . SER A 1 287 ? 34.561 11.307 -5.881 1.00 12.37 279 SER A N 1
ATOM 2256 C CA . SER A 1 287 ? 34.548 9.857 -5.716 1.00 10.67 279 SER A CA 1
ATOM 2257 C C . SER A 1 287 ? 35.439 9.182 -6.750 1.00 12.60 279 SER A C 1
ATOM 2258 O O . SER A 1 287 ? 36.006 8.123 -6.466 1.00 12.33 279 SER A O 1
ATOM 2261 N N . ILE A 1 288 ? 35.607 9.797 -7.928 1.00 9.87 280 ILE A N 1
ATOM 2262 C CA . ILE A 1 288 ? 36.548 9.265 -8.911 1.00 11.89 280 ILE A CA 1
ATOM 2263 C C . ILE A 1 288 ? 37.975 9.426 -8.413 1.00 11.09 280 ILE A C 1
ATOM 2264 O O . ILE A 1 288 ? 38.790 8.508 -8.534 1.00 12.53 280 ILE A O 1
ATOM 2269 N N . VAL A 1 289 ? 38.302 10.601 -7.854 1.00 10.79 281 VAL A N 1
ATOM 2270 C CA . VAL A 1 289 ? 39.637 10.830 -7.300 1.00 10.64 281 VAL A CA 1
ATOM 2271 C C . VAL A 1 289 ? 39.973 9.778 -6.250 1.00 12.51 281 VAL A C 1
ATOM 2272 O O . VAL A 1 289 ? 41.091 9.249 -6.211 1.00 13.17 281 VAL A O 1
ATOM 2276 N N . LEU A 1 290 ? 39.013 9.462 -5.378 1.00 11.83 282 LEU A N 1
ATOM 2277 C CA . LEU A 1 290 ? 39.264 8.455 -4.356 1.00 10.72 282 LEU A CA 1
ATOM 2278 C C . LEU A 1 290 ? 39.353 7.057 -4.948 1.00 12.45 282 LEU A C 1
ATOM 2279 O O . LEU A 1 290 ? 40.126 6.227 -4.449 1.00 14.42 282 LEU A O 1
ATOM 2284 N N . ALA A 1 291 ? 38.575 6.784 -5.997 1.00 11.93 283 ALA A N 1
ATOM 2285 C CA . ALA A 1 291 ? 38.507 5.439 -6.555 1.00 10.85 283 ALA A CA 1
ATOM 2286 C C . ALA A 1 291 ? 39.775 5.061 -7.309 1.00 14.43 283 ALA A C 1
ATOM 2287 O O . ALA A 1 291 ? 40.161 3.889 -7.302 1.00 14.78 283 ALA A O 1
ATOM 2289 N N . VAL A 1 292 ? 40.422 6.014 -7.984 1.00 12.88 284 VAL A N 1
ATOM 2290 C CA . VAL A 1 292 ? 41.556 5.698 -8.847 1.00 13.62 284 VAL A CA 1
ATOM 2291 C C . VAL A 1 292 ? 42.775 6.562 -8.565 1.00 14.85 284 VAL A C 1
ATOM 2292 O O . VAL A 1 292 ? 43.820 6.356 -9.187 1.00 14.28 284 VAL A O 1
ATOM 2296 N N . GLY A 1 293 ? 42.692 7.504 -7.631 1.00 12.07 285 GLY A N 1
ATOM 2297 C CA . GLY A 1 293 ? 43.796 8.400 -7.290 1.00 10.86 285 GLY A CA 1
ATOM 2298 C C . GLY A 1 293 ? 43.776 9.676 -8.106 1.00 13.18 285 GLY A C 1
ATOM 2299 O O . GLY A 1 293 ? 43.254 9.734 -9.216 1.00 13.86 285 GLY A O 1
ATOM 2300 N N . TYR A 1 294 ? 44.377 10.728 -7.541 1.00 14.13 286 TYR A N 1
ATOM 2301 C CA . TYR A 1 294 ? 44.310 12.035 -8.188 1.00 13.97 286 TYR A CA 1
ATOM 2302 C C . TYR A 1 294 ? 45.076 12.061 -9.509 1.00 16.02 286 TYR A C 1
ATOM 2303 O O . TYR A 1 294 ? 44.646 12.731 -10.459 1.00 14.64 286 TYR A O 1
ATOM 2312 N N . ASP A 1 295 ? 46.222 11.376 -9.588 1.00 15.03 287 ASP A N 1
ATOM 2313 C CA . ASP A 1 295 ? 46.984 11.396 -10.836 1.00 17.46 287 ASP A CA 1
ATOM 2314 C C . ASP A 1 295 ? 46.157 10.821 -11.980 1.00 15.32 287 ASP A C 1
ATOM 2315 O O . ASP A 1 295 ? 46.164 11.358 -13.093 1.00 15.30 287 ASP A O 1
ATOM 2320 N N . ASN A 1 296 ? 45.404 9.753 -11.713 1.00 12.33 288 ASN A N 1
ATOM 2321 C CA . ASN A 1 296 ? 44.547 9.199 -12.757 1.00 13.40 288 ASN A CA 1
ATOM 2322 C C . ASN A 1 296 ? 43.390 10.136 -13.086 1.00 14.05 288 ASN A C 1
ATOM 2323 O O . ASN A 1 296 ? 42.970 10.228 -14.246 1.00 14.58 288 ASN A O 1
ATOM 2328 N N . PHE A 1 297 ? 42.845 10.829 -12.082 1.00 12.50 289 PHE A N 1
ATOM 2329 C CA . PHE A 1 297 ? 41.825 11.833 -12.371 1.00 12.56 289 PHE A CA 1
ATOM 2330 C C . PHE A 1 297 ? 42.387 12.931 -13.266 1.00 12.52 289 PHE A C 1
ATOM 2331 O O . PHE A 1 297 ? 41.703 13.407 -14.182 1.00 13.08 289 PHE A O 1
ATOM 2339 N N . GLU A 1 298 ? 43.636 13.342 -13.028 1.00 12.95 290 GLU A N 1
ATOM 2340 C CA A GLU A 1 298 ? 44.264 14.345 -13.885 0.50 12.01 290 GLU A CA 1
ATOM 2341 C CA B GLU A 1 298 ? 44.217 14.360 -13.898 0.50 11.66 290 GLU A CA 1
ATOM 2342 C C . GLU A 1 298 ? 44.403 13.834 -15.317 1.00 16.53 290 GLU A C 1
ATOM 2343 O O . GLU A 1 298 ? 44.184 14.578 -16.279 1.00 14.06 290 GLU A O 1
ATOM 2354 N N . LYS A 1 299 ? 44.771 12.554 -15.479 1.00 13.01 291 LYS A N 1
ATOM 2355 C CA A LYS A 1 299 ? 44.871 11.991 -16.823 0.78 12.32 291 LYS A CA 1
ATOM 2356 C CA B LYS A 1 299 ? 44.868 11.980 -16.820 0.22 13.15 291 LYS A CA 1
ATOM 2357 C C . LYS A 1 299 ? 43.510 11.977 -17.517 1.00 14.94 291 LYS A C 1
ATOM 2358 O O . LYS A 1 299 ? 43.419 12.237 -18.723 1.00 13.65 291 LYS A O 1
ATOM 2369 N N . LEU A 1 300 ? 42.440 11.702 -16.769 1.00 13.86 292 LEU A N 1
ATOM 2370 C CA . LEU A 1 300 ? 41.088 11.770 -17.321 1.00 11.60 292 LEU A CA 1
ATOM 2371 C C . LEU A 1 300 ? 40.770 13.176 -17.825 1.00 10.37 292 LEU A C 1
ATOM 2372 O O . LEU A 1 300 ? 40.253 13.354 -18.936 1.00 11.12 292 LEU A O 1
ATOM 2377 N N . LEU A 1 301 ? 41.084 14.197 -17.022 1.00 10.30 293 LEU A N 1
ATOM 2378 C CA . LEU A 1 301 ? 40.832 15.567 -17.457 1.00 14.02 293 LEU A CA 1
ATOM 2379 C C . LEU A 1 301 ? 41.695 15.942 -18.659 1.00 13.35 293 LEU A C 1
ATOM 2380 O O . LEU A 1 301 ? 41.237 16.667 -19.550 1.00 13.13 293 LEU A O 1
ATOM 2385 N N . ARG A 1 302 ? 42.933 15.430 -18.723 1.00 11.57 294 ARG A N 1
ATOM 2386 C CA . ARG A 1 302 ? 43.794 15.711 -19.874 1.00 14.06 294 ARG A CA 1
ATOM 2387 C C . ARG A 1 302 ? 43.231 15.108 -21.154 1.00 12.08 294 ARG A C 1
ATOM 2388 O O . ARG A 1 302 ? 43.384 15.684 -22.237 1.00 13.47 294 ARG A O 1
ATOM 2396 N N . GLY A 1 303 ? 42.598 13.937 -21.055 1.00 12.70 295 GLY A N 1
ATOM 2397 C CA . GLY A 1 303 ? 41.985 13.347 -22.233 1.00 12.06 295 GLY A CA 1
ATOM 2398 C C . GLY A 1 303 ? 40.837 14.197 -22.746 1.00 11.36 295 GLY A C 1
ATOM 2399 O O . GLY A 1 303 ? 40.699 14.409 -23.955 1.00 12.74 295 GLY A O 1
ATOM 2400 N N . ALA A 1 304 ? 40.008 14.711 -21.834 1.00 12.01 296 ALA A N 1
ATOM 2401 C CA . ALA A 1 304 ? 38.931 15.606 -22.251 1.00 11.58 296 ALA A CA 1
ATOM 2402 C C . ALA A 1 304 ? 39.493 16.876 -22.873 1.00 12.51 296 ALA A C 1
ATOM 2403 O O . ALA A 1 304 ? 38.971 17.364 -23.882 1.00 13.77 296 ALA A O 1
ATOM 2405 N N . GLN A 1 305 ? 40.553 17.431 -22.277 1.00 12.43 297 GLN A N 1
ATOM 2406 C CA . GLN A 1 305 ? 41.165 18.638 -22.825 1.00 14.25 297 GLN A CA 1
ATOM 2407 C C . GLN A 1 305 ? 41.701 18.394 -24.227 1.00 18.74 297 GLN A C 1
ATOM 2408 O O . GLN A 1 305 ? 41.619 19.275 -25.091 1.00 12.94 297 GLN A O 1
ATOM 2414 N N . ASP A 1 306 ? 42.263 17.205 -24.464 1.00 13.09 298 ASP A N 1
ATOM 2415 C CA . ASP A 1 306 ? 42.758 16.843 -25.786 1.00 13.59 298 ASP A CA 1
ATOM 2416 C C . ASP A 1 306 ? 41.629 16.892 -26.804 1.00 13.87 298 ASP A C 1
ATOM 2417 O O . ASP A 1 306 ? 41.782 17.451 -27.896 1.00 15.42 298 ASP A O 1
ATOM 2422 N N . THR A 1 307 ? 40.476 16.314 -26.450 1.00 13.66 299 THR A N 1
ATOM 2423 C CA . THR A 1 307 ? 39.310 16.397 -27.327 1.00 14.34 299 THR A CA 1
ATOM 2424 C C . THR A 1 307 ? 38.826 17.838 -27.476 1.00 15.63 299 THR A C 1
ATOM 2425 O O . THR A 1 307 ? 38.439 18.255 -28.578 1.00 15.12 299 THR A O 1
ATOM 2429 N N . ASP A 1 308 ? 38.868 18.627 -26.390 1.00 14.65 300 ASP A N 1
ATOM 2430 C CA . ASP A 1 308 ? 38.485 20.039 -26.483 1.00 11.88 300 ASP A CA 1
ATOM 2431 C C . ASP A 1 308 ? 39.298 20.765 -27.546 1.00 14.13 300 ASP A C 1
ATOM 2432 O O . ASP A 1 308 ? 38.750 21.509 -28.368 1.00 16.66 300 ASP A O 1
ATOM 2437 N N . LYS A 1 309 ? 40.624 20.606 -27.506 1.00 14.41 301 LYS A N 1
ATOM 2438 C CA . LYS A 1 309 ? 41.475 21.286 -28.477 1.00 13.48 301 LYS A CA 1
ATOM 2439 C C . LYS A 1 309 ? 41.203 20.773 -29.885 1.00 14.64 301 LYS A C 1
ATOM 2440 O O . LYS A 1 309 ? 41.186 21.553 -30.846 1.00 17.51 301 LYS A O 1
ATOM 2446 N N . HIS A 1 310 ? 41.015 19.458 -30.025 1.00 14.24 302 HIS A N 1
ATOM 2447 C CA . HIS A 1 310 ? 40.645 18.893 -31.318 1.00 16.20 302 HIS A CA 1
ATOM 2448 C C . HIS A 1 310 ? 39.364 19.531 -31.842 1.00 16.95 302 HIS A C 1
ATOM 2449 O O . HIS A 1 310 ? 39.300 19.981 -32.993 1.00 16.50 302 HIS A O 1
ATOM 2456 N N . PHE A 1 311 ? 38.337 19.603 -30.994 1.00 16.71 303 PHE A N 1
ATOM 2457 C CA . PHE A 1 311 ? 37.039 20.115 -31.423 1.00 12.46 303 PHE A CA 1
ATOM 2458 C C . PHE A 1 311 ? 37.107 21.601 -31.760 1.00 16.90 303 PHE A C 1
ATOM 2459 O O . PHE A 1 311 ? 36.528 22.049 -32.758 1.00 16.62 303 PHE A O 1
ATOM 2467 N N . ARG A 1 312 ? 37.830 22.376 -30.947 1.00 16.09 304 ARG A N 1
ATOM 2468 C CA . ARG A 1 312 ? 37.861 23.823 -31.124 1.00 15.91 304 ARG A CA 1
ATOM 2469 C C . ARG A 1 312 ? 38.689 24.243 -32.335 1.00 20.11 304 ARG A C 1
ATOM 2470 O O . ARG A 1 312 ? 38.379 25.264 -32.962 1.00 21.41 304 ARG A O 1
ATOM 2478 N N . ASN A 1 313 ? 39.730 23.484 -32.689 1.00 17.55 305 ASN A N 1
ATOM 2479 C CA . ASN A 1 313 ? 40.708 23.964 -33.663 1.00 19.59 305 ASN A CA 1
ATOM 2480 C C . ASN A 1 313 ? 40.673 23.269 -35.017 1.00 19.30 305 ASN A C 1
ATOM 2481 O O . ASN A 1 313 ? 41.312 23.758 -35.954 1.00 25.09 305 ASN A O 1
ATOM 2486 N N . THR A 1 314 ? 39.952 22.167 -35.166 1.00 18.16 306 THR A N 1
ATOM 2487 C CA . THR A 1 314 ? 40.064 21.346 -36.362 1.00 16.83 306 THR A CA 1
ATOM 2488 C C . THR A 1 314 ? 38.987 21.711 -37.373 1.00 16.89 306 THR A C 1
ATOM 2489 O O . THR A 1 314 ? 37.830 21.931 -37.005 1.00 19.91 306 THR A O 1
ATOM 2493 N N . GLU A 1 315 ? 39.386 21.806 -38.649 1.00 18.80 307 GLU A N 1
ATOM 2494 C CA A GLU A 1 315 ? 38.398 22.024 -39.692 0.53 15.94 307 GLU A CA 1
ATOM 2495 C CA B GLU A 1 315 ? 38.440 21.968 -39.752 0.47 16.68 307 GLU A CA 1
ATOM 2496 C C . GLU A 1 315 ? 37.342 20.920 -39.658 1.00 19.31 307 GLU A C 1
ATOM 2497 O O . GLU A 1 315 ? 37.610 19.770 -39.295 1.00 18.83 307 GLU A O 1
ATOM 2508 N N . PHE A 1 316 ? 36.112 21.304 -40.018 1.00 21.42 308 PHE A N 1
ATOM 2509 C CA . PHE A 1 316 ? 34.959 20.442 -39.748 1.00 16.00 308 PHE A CA 1
ATOM 2510 C C . PHE A 1 316 ? 35.082 19.074 -40.418 1.00 16.15 308 PHE A C 1
ATOM 2511 O O . PHE A 1 316 ? 34.662 18.063 -39.841 1.00 17.37 308 PHE A O 1
ATOM 2519 N N . LYS A 1 317 ? 35.658 19.012 -41.625 1.00 21.45 309 LYS A N 1
ATOM 2520 C CA . LYS A 1 317 ? 35.745 17.739 -42.337 1.00 17.17 309 LYS A CA 1
ATOM 2521 C C . LYS A 1 317 ? 36.595 16.711 -41.601 1.00 21.87 309 LYS A C 1
ATOM 2522 O O . LYS A 1 317 ? 36.424 15.509 -41.831 1.00 20.83 309 LYS A O 1
ATOM 2528 N N . ASN A 1 318 ? 37.490 17.150 -40.710 1.00 17.76 310 ASN A N 1
ATOM 2529 C CA . ASN A 1 318 ? 38.355 16.254 -39.953 1.00 20.19 310 ASN A CA 1
ATOM 2530 C C . ASN A 1 318 ? 38.080 16.323 -38.454 1.00 18.59 310 ASN A C 1
ATOM 2531 O O . ASN A 1 318 ? 38.911 15.885 -37.650 1.00 16.09 310 ASN A O 1
ATOM 2536 N N . ASN A 1 319 ? 36.912 16.843 -38.070 1.00 18.52 311 ASN A N 1
ATOM 2537 C CA . ASN A 1 319 ? 36.549 17.135 -36.684 1.00 14.21 311 ASN A CA 1
ATOM 2538 C C . ASN A 1 319 ? 35.557 16.072 -36.202 1.00 15.14 311 ASN A C 1
ATOM 2539 O O . ASN A 1 319 ? 34.391 16.076 -36.614 1.00 14.01 311 ASN A O 1
ATOM 2544 N N . ILE A 1 320 ? 36.019 15.183 -35.310 1.00 14.64 312 ILE A N 1
ATOM 2545 C CA . ILE A 1 320 ? 35.226 14.002 -34.946 1.00 12.99 312 ILE A CA 1
ATOM 2546 C C . ILE A 1 320 ? 33.878 14.360 -34.325 1.00 14.24 312 ILE A C 1
ATOM 2547 O O . ILE A 1 320 ? 32.852 13.824 -34.784 1.00 12.41 312 ILE A O 1
ATOM 2552 N N . PRO A 1 321 ? 33.788 15.253 -33.326 1.00 14.53 313 PRO A N 1
ATOM 2553 C CA . PRO A 1 321 ? 32.459 15.594 -32.783 1.00 12.47 313 PRO A CA 1
ATOM 2554 C C . PRO A 1 321 ? 31.536 16.259 -33.788 1.00 12.50 313 PRO A C 1
ATOM 2555 O O . PRO A 1 321 ? 30.319 16.034 -33.741 1.00 13.48 313 PRO A O 1
ATOM 2559 N N . VAL A 1 322 ? 32.065 17.103 -34.677 1.00 13.81 314 VAL A N 1
ATOM 2560 C CA . VAL A 1 322 ? 31.208 17.705 -35.697 1.00 13.31 314 VAL A CA 1
ATOM 2561 C C . VAL A 1 322 ? 30.624 16.626 -36.601 1.00 14.10 314 VAL A C 1
ATOM 2562 O O . VAL A 1 322 ? 29.431 16.642 -36.934 1.00 13.71 314 VAL A O 1
ATOM 2566 N N . LEU A 1 323 ? 31.450 15.663 -37.007 1.00 15.52 315 LEU A N 1
ATOM 2567 C CA . LEU A 1 323 ? 30.938 14.596 -37.859 1.00 14.31 315 LEU A CA 1
ATOM 2568 C C . LEU A 1 323 ? 29.918 13.744 -37.118 1.00 13.28 315 LEU A C 1
ATOM 2569 O O . LEU A 1 323 ? 28.886 13.372 -37.691 1.00 13.79 315 LEU A O 1
ATOM 2574 N N . MET A 1 324 ? 30.182 13.421 -35.847 1.00 12.86 316 MET A N 1
ATOM 2575 C CA . MET A 1 324 ? 29.183 12.695 -35.069 1.00 14.45 316 MET A CA 1
ATOM 2576 C C . MET A 1 324 ? 27.871 13.462 -35.043 1.00 13.12 316 MET A C 1
ATOM 2577 O O . MET A 1 324 ? 26.794 12.874 -35.210 1.00 12.63 316 MET A O 1
ATOM 2582 N N . GLY A 1 325 ? 27.951 14.783 -34.855 1.00 12.55 317 GLY A N 1
ATOM 2583 C CA . GLY A 1 325 ? 26.746 15.578 -34.706 1.00 13.90 317 GLY A CA 1
ATOM 2584 C C . GLY A 1 325 ? 25.940 15.673 -35.989 1.00 12.92 317 GLY A C 1
ATOM 2585 O O . GLY A 1 325 ? 24.730 15.429 -35.989 1.00 13.03 317 GLY A O 1
ATOM 2586 N N . VAL A 1 326 ? 26.598 16.008 -37.104 1.00 14.08 318 VAL A N 1
ATOM 2587 C CA . VAL A 1 326 ? 25.830 16.210 -38.330 1.00 13.35 318 VAL A CA 1
ATOM 2588 C C . VAL A 1 326 ? 25.325 14.880 -38.878 1.00 14.78 318 VAL A C 1
ATOM 2589 O O . VAL A 1 326 ? 24.233 14.828 -39.448 1.00 13.35 318 VAL A O 1
ATOM 2593 N N . LEU A 1 327 ? 26.065 13.781 -38.683 1.00 13.92 319 LEU A N 1
ATOM 2594 C CA . LEU A 1 327 ? 25.532 12.484 -39.095 1.00 12.20 319 LEU A CA 1
ATOM 2595 C C . LEU A 1 327 ? 24.282 12.126 -38.289 1.00 15.50 319 LEU A C 1
ATOM 2596 O O . LEU A 1 327 ? 23.314 11.594 -38.842 1.00 15.76 319 LEU A O 1
ATOM 2601 N N . GLY A 1 328 ? 24.269 12.433 -36.988 1.00 13.08 320 GLY A N 1
ATOM 2602 C CA . GLY A 1 328 ? 23.068 12.194 -36.200 1.00 12.76 320 GLY A CA 1
ATOM 2603 C C . GLY A 1 328 ? 21.879 13.025 -36.656 1.00 13.43 320 GLY A C 1
ATOM 2604 O O . GLY A 1 328 ? 20.735 12.565 -36.619 1.00 13.39 320 GLY A O 1
ATOM 2605 N N . VAL A 1 329 ? 22.131 14.263 -37.093 1.00 13.46 321 VAL A N 1
ATOM 2606 C CA . VAL A 1 329 ? 21.060 15.103 -37.626 1.00 14.08 321 VAL A CA 1
ATOM 2607 C C . VAL A 1 329 ? 20.501 14.495 -38.906 1.00 16.35 321 VAL A C 1
ATOM 2608 O O . VAL A 1 329 ? 19.283 14.442 -39.108 1.00 13.91 321 VAL A O 1
ATOM 2612 N N . TRP A 1 330 ? 21.388 14.008 -39.776 1.00 15.38 322 TRP A N 1
ATOM 2613 C CA . TRP A 1 330 ? 20.997 13.295 -40.990 1.00 14.09 322 TRP A CA 1
ATOM 2614 C C . TRP A 1 330 ? 20.010 12.170 -40.691 1.00 14.59 322 TRP A C 1
ATOM 2615 O O . TRP A 1 330 ? 18.956 12.072 -41.329 1.00 15.06 322 TRP A O 1
ATOM 2626 N N . TYR A 1 331 ? 20.322 11.308 -39.714 1.00 13.31 323 TYR A N 1
ATOM 2627 C CA . TYR A 1 331 ? 19.411 10.195 -39.436 1.00 14.27 323 TYR A CA 1
ATOM 2628 C C . TYR A 1 331 ? 18.134 10.661 -38.746 1.00 14.33 323 TYR A C 1
ATOM 2629 O O . TYR A 1 331 ? 17.047 10.194 -39.083 1.00 13.90 323 TYR A O 1
ATOM 2638 N N . ARG A 1 332 ? 18.238 11.611 -37.811 1.00 13.67 324 ARG A N 1
ATOM 2639 C CA . ARG A 1 332 ? 17.067 12.039 -37.049 1.00 13.46 324 ARG A CA 1
ATOM 2640 C C . ARG A 1 332 ? 16.056 12.774 -37.930 1.00 14.80 324 ARG A C 1
ATOM 2641 O O . ARG A 1 332 ? 14.851 12.504 -37.869 1.00 17.10 324 ARG A O 1
ATOM 2649 N N . ASN A 1 333 ? 16.530 13.698 -38.765 1.00 14.66 325 ASN A N 1
ATOM 2650 C CA . ASN A 1 333 ? 15.646 14.613 -39.477 1.00 14.56 325 ASN A CA 1
ATOM 2651 C C . ASN A 1 333 ? 15.393 14.229 -40.925 1.00 16.66 325 ASN A C 1
ATOM 2652 O O . ASN A 1 333 ? 14.411 14.698 -41.511 1.00 21.77 325 ASN A O 1
ATOM 2657 N N . PHE A 1 334 ? 16.251 13.421 -41.526 1.00 13.38 326 PHE A N 1
ATOM 2658 C CA . PHE A 1 334 ? 16.018 13.031 -42.908 1.00 16.68 326 PHE A CA 1
ATOM 2659 C C . PHE A 1 334 ? 15.640 11.567 -43.057 1.00 16.96 326 PHE A C 1
ATOM 2660 O O . PHE A 1 334 ? 14.696 11.263 -43.792 1.00 20.25 326 PHE A O 1
ATOM 2668 N N . PHE A 1 335 ? 16.282 10.649 -42.330 1.00 19.10 327 PHE A N 1
ATOM 2669 C CA . PHE A 1 335 ? 15.846 9.254 -42.324 1.00 16.05 327 PHE A CA 1
ATOM 2670 C C . PHE A 1 335 ? 14.767 8.961 -41.285 1.00 18.95 327 PHE A C 1
ATOM 2671 O O . PHE A 1 335 ? 14.264 7.838 -41.253 1.00 22.14 327 PHE A O 1
ATOM 2679 N N . ASP A 1 336 ? 14.406 9.938 -40.446 1.00 17.26 328 ASP A N 1
ATOM 2680 C CA A ASP A 1 336 ? 13.356 9.777 -39.432 0.54 19.84 328 ASP A CA 1
ATOM 2681 C CA B ASP A 1 336 ? 13.356 9.774 -39.434 0.46 20.00 328 ASP A CA 1
ATOM 2682 C C . ASP A 1 336 ? 13.644 8.602 -38.493 1.00 21.34 328 ASP A C 1
ATOM 2683 O O . ASP A 1 336 ? 12.752 7.823 -38.147 1.00 23.05 328 ASP A O 1
ATOM 2692 N N . ALA A 1 337 ? 14.899 8.482 -38.059 1.00 16.07 329 ALA A N 1
ATOM 2693 C CA . ALA A 1 337 ? 15.290 7.476 -37.074 1.00 13.17 329 ALA A CA 1
ATOM 2694 C C . ALA A 1 337 ? 15.143 8.078 -35.681 1.00 14.17 329 ALA A C 1
ATOM 2695 O O . ALA A 1 337 ? 15.753 9.107 -35.383 1.00 15.48 329 ALA A O 1
ATOM 2697 N N . SER A 1 338 ? 14.336 7.434 -34.833 1.00 14.48 330 SER A N 1
ATOM 2698 C CA . SER A 1 338 ? 13.995 7.981 -33.524 1.00 13.73 330 SER A CA 1
ATOM 2699 C C . SER A 1 338 ? 15.069 7.756 -32.477 1.00 14.91 330 SER A C 1
ATOM 2700 O O . SER A 1 338 ? 15.071 8.467 -31.470 1.00 13.58 330 SER A O 1
ATOM 2703 N N . SER A 1 339 ? 15.964 6.791 -32.676 1.00 13.57 331 SER A N 1
ATOM 2704 C CA . SER A 1 339 ? 16.910 6.400 -31.640 1.00 10.70 331 SER A CA 1
ATOM 2705 C C . SER A 1 339 ? 18.320 6.356 -32.211 1.00 11.85 331 SER A C 1
ATOM 2706 O O . SER A 1 339 ? 18.526 6.390 -33.429 1.00 13.29 331 SER A O 1
ATOM 2709 N N . TYR A 1 340 ? 19.297 6.292 -31.302 1.00 11.37 332 TYR A N 1
ATOM 2710 C CA . TYR A 1 340 ? 20.706 6.154 -31.652 1.00 10.13 332 TYR A CA 1
ATOM 2711 C C . TYR A 1 340 ? 21.334 5.244 -30.603 1.00 9.08 332 TYR A C 1
ATOM 2712 O O . TYR A 1 340 ? 21.296 5.562 -29.410 1.00 11.83 332 TYR A O 1
ATOM 2721 N N . ALA A 1 341 ? 21.893 4.113 -31.038 1.00 9.58 333 ALA A N 1
ATOM 2722 C CA . ALA A 1 341 ? 22.401 3.114 -30.099 1.00 10.38 333 ALA A CA 1
ATOM 2723 C C . ALA A 1 341 ? 23.892 3.313 -29.825 1.00 13.18 333 ALA A C 1
ATOM 2724 O O . ALA A 1 341 ? 24.669 3.680 -30.720 1.00 11.81 333 ALA A O 1
ATOM 2726 N N . ILE A 1 342 ? 24.282 3.081 -28.573 1.00 9.41 334 ILE A N 1
ATOM 2727 C CA . ILE A 1 342 ? 25.668 3.208 -28.136 1.00 9.12 334 ILE A CA 1
ATOM 2728 C C . ILE A 1 342 ? 26.094 1.827 -27.664 1.00 9.78 334 ILE A C 1
ATOM 2729 O O . ILE A 1 342 ? 25.542 1.308 -26.683 1.00 10.17 334 ILE A O 1
ATOM 2734 N N . LEU A 1 343 ? 27.038 1.207 -28.385 1.00 9.76 335 LEU A N 1
ATOM 2735 C CA . LEU A 1 343 ? 27.363 -0.213 -28.222 1.00 11.79 335 LEU A CA 1
ATOM 2736 C C . LEU A 1 343 ? 28.866 -0.364 -28.028 1.00 11.45 335 LEU A C 1
ATOM 2737 O O . LEU A 1 343 ? 29.602 -0.680 -28.975 1.00 12.20 335 LEU A O 1
ATOM 2742 N N . PRO A 1 344 ? 29.358 -0.168 -26.799 1.00 11.00 336 PRO A N 1
ATOM 2743 C CA . PRO A 1 344 ? 30.810 -0.249 -26.553 1.00 10.29 336 PRO A CA 1
ATOM 2744 C C . PRO A 1 344 ? 31.269 -1.668 -26.278 1.00 11.22 336 PRO A C 1
ATOM 2745 O O . PRO A 1 344 ? 30.736 -2.325 -25.383 1.00 11.83 336 PRO A O 1
ATOM 2749 N N . TYR A 1 345 ? 32.252 -2.154 -27.030 1.00 10.74 337 TYR A N 1
ATOM 2750 C CA . TYR A 1 345 ? 32.729 -3.526 -26.842 1.00 10.62 337 TYR A CA 1
ATOM 2751 C C . TYR A 1 345 ? 33.812 -3.575 -25.760 1.00 12.97 337 TYR A C 1
ATOM 2752 O O . TYR A 1 345 ? 34.978 -3.895 -25.986 1.00 13.89 337 TYR A O 1
ATOM 2761 N N . SER A 1 346 ? 33.387 -3.217 -24.545 1.00 11.48 338 SER A N 1
ATOM 2762 C CA . SER A 1 346 ? 34.219 -3.325 -23.352 1.00 11.55 338 SER A CA 1
ATOM 2763 C C . SER A 1 346 ? 33.303 -3.499 -22.154 1.00 9.55 338 SER A C 1
ATOM 2764 O O . SER A 1 346 ? 32.382 -2.703 -21.976 1.00 11.93 338 SER A O 1
ATOM 2767 N N . GLN A 1 347 ? 33.556 -4.529 -21.331 1.00 11.93 339 GLN A N 1
ATOM 2768 C CA . GLN A 1 347 ? 32.742 -4.671 -20.131 1.00 10.61 339 GLN A CA 1
ATOM 2769 C C . GLN A 1 347 ? 32.925 -3.481 -19.196 1.00 9.75 339 GLN A C 1
ATOM 2770 O O . GLN A 1 347 ? 32.021 -3.171 -18.410 1.00 11.73 339 GLN A O 1
ATOM 2776 N N . TYR A 1 348 ? 34.052 -2.784 -19.296 1.00 10.99 340 TYR A N 1
ATOM 2777 C CA . TYR A 1 348 ? 34.264 -1.632 -18.424 1.00 10.66 340 TYR A CA 1
ATOM 2778 C C . TYR A 1 348 ? 33.308 -0.489 -18.738 1.00 11.23 340 TYR A C 1
ATOM 2779 O O . TYR A 1 348 ? 33.009 0.324 -17.853 1.00 11.46 340 TYR A O 1
ATOM 2788 N N . LEU A 1 349 ? 32.834 -0.391 -19.985 1.00 12.20 341 LEU A N 1
ATOM 2789 C CA . LEU A 1 349 ? 31.887 0.643 -20.381 1.00 10.78 341 LEU A CA 1
ATOM 2790 C C . LEU A 1 349 ? 30.440 0.205 -20.177 1.00 9.70 341 LEU A C 1
ATOM 2791 O O . LEU A 1 349 ? 29.545 0.650 -20.915 1.00 10.43 341 LEU A O 1
ATOM 2796 N N . ASP A 1 350 ? 30.182 -0.621 -19.154 1.00 10.13 342 ASP A N 1
ATOM 2797 C CA . ASP A 1 350 ? 28.835 -1.133 -18.939 1.00 8.96 342 ASP A CA 1
ATOM 2798 C C . ASP A 1 350 ? 27.828 -0.035 -18.585 1.00 9.74 342 ASP A C 1
ATOM 2799 O O . ASP A 1 350 ? 26.632 -0.211 -18.825 1.00 12.59 342 ASP A O 1
ATOM 2804 N N . ARG A 1 351 ? 28.266 1.095 -18.015 1.00 9.65 343 ARG A N 1
ATOM 2805 C CA . ARG A 1 351 ? 27.339 2.178 -17.685 1.00 9.95 343 ARG A CA 1
ATOM 2806 C C . ARG A 1 351 ? 27.537 3.415 -18.563 1.00 11.21 343 ARG A C 1
ATOM 2807 O O . ARG A 1 351 ? 27.081 4.515 -18.210 1.00 10.70 343 ARG A O 1
ATOM 2815 N N . PHE A 1 352 ? 28.189 3.249 -19.709 1.00 9.63 344 PHE A N 1
ATOM 2816 C CA . PHE A 1 352 ? 28.470 4.380 -20.586 1.00 11.09 344 PHE A CA 1
ATOM 2817 C C . PHE A 1 352 ? 27.225 4.837 -21.342 1.00 10.80 344 PHE A C 1
ATOM 2818 O O . PHE A 1 352 ? 26.939 6.038 -21.396 1.00 9.20 344 PHE A O 1
ATOM 2826 N N . ALA A 1 353 ? 26.482 3.909 -21.958 1.00 10.36 345 ALA A N 1
ATOM 2827 C CA . ALA A 1 353 ? 25.246 4.320 -22.626 1.00 10.42 345 ALA A CA 1
ATOM 2828 C C . ALA A 1 353 ? 24.269 4.971 -21.649 1.00 10.76 345 ALA A C 1
ATOM 2829 O O . ALA A 1 353 ? 23.620 5.967 -21.982 1.00 11.14 345 ALA A O 1
ATOM 2831 N N . ALA A 1 354 ? 24.161 4.430 -20.427 1.00 10.04 346 ALA A N 1
ATOM 2832 C CA . ALA A 1 354 ? 23.286 5.042 -19.430 1.00 9.95 346 ALA A CA 1
ATOM 2833 C C . ALA A 1 354 ? 23.716 6.470 -19.105 1.00 11.29 346 ALA A C 1
ATOM 2834 O O . ALA A 1 354 ? 22.869 7.341 -18.861 1.00 11.13 346 ALA A O 1
ATOM 2836 N N . TYR A 1 355 ? 25.028 6.724 -19.084 1.00 9.58 347 TYR A N 1
ATOM 2837 C CA . TYR A 1 355 ? 25.523 8.070 -18.811 1.00 9.04 347 TYR A CA 1
ATOM 2838 C C . TYR A 1 355 ? 25.106 9.027 -19.919 1.00 9.76 347 TYR A C 1
ATOM 2839 O O . TYR A 1 355 ? 24.644 10.139 -19.655 1.00 10.04 347 TYR A O 1
ATOM 2848 N N . LEU A 1 356 ? 25.250 8.587 -21.169 1.00 10.59 348 LEU A N 1
ATOM 2849 C CA . LEU A 1 356 ? 24.878 9.417 -22.309 1.00 10.27 348 LEU A CA 1
ATOM 2850 C C . LEU A 1 356 ? 23.375 9.649 -22.389 1.00 11.88 348 LEU A C 1
ATOM 2851 O O . LEU A 1 356 ? 22.943 10.634 -23.001 1.00 10.58 348 LEU A O 1
ATOM 2856 N N . GLN A 1 357 ? 22.560 8.785 -21.778 1.00 8.93 349 GLN A N 1
ATOM 2857 C CA . GLN A 1 357 ? 21.133 9.078 -21.729 1.00 10.94 349 GLN A CA 1
ATOM 2858 C C . GLN A 1 357 ? 20.869 10.422 -21.072 1.00 11.88 349 GLN A C 1
ATOM 2859 O O . GLN A 1 357 ? 20.047 11.200 -21.564 1.00 12.20 349 GLN A O 1
ATOM 2865 N N . GLN A 1 358 ? 21.549 10.725 -19.968 1.00 12.08 350 GLN A N 1
ATOM 2866 C CA . GLN A 1 358 ? 21.365 12.045 -19.379 1.00 10.28 350 GLN A CA 1
ATOM 2867 C C . GLN A 1 358 ? 22.065 13.109 -20.208 1.00 10.13 350 GLN A C 1
ATOM 2868 O O . GLN A 1 358 ? 21.445 14.103 -20.597 1.00 11.18 350 GLN A O 1
ATOM 2874 N N . GLY A 1 359 ? 23.355 12.903 -20.504 1.00 10.23 351 GLY A N 1
ATOM 2875 C CA . GLY A 1 359 ? 24.116 13.933 -21.183 1.00 11.42 351 GLY A CA 1
ATOM 2876 C C . GLY A 1 359 ? 23.473 14.356 -22.484 1.00 12.94 351 GLY A C 1
ATOM 2877 O O . GLY A 1 359 ? 23.391 15.548 -22.787 1.00 12.45 351 GLY A O 1
ATOM 2878 N N . ASP A 1 360 ? 22.972 13.382 -23.251 1.00 10.49 352 ASP A N 1
ATOM 2879 C CA . ASP A 1 360 ? 22.358 13.674 -24.543 1.00 11.48 352 ASP A CA 1
ATOM 2880 C C . ASP A 1 360 ? 20.882 14.049 -24.382 1.00 11.04 352 ASP A C 1
ATOM 2881 O O . ASP A 1 360 ? 20.467 15.153 -24.767 1.00 10.61 352 ASP A O 1
ATOM 2886 N N . MET A 1 361 ? 20.076 13.169 -23.771 1.00 10.66 353 MET A N 1
ATOM 2887 C CA . MET A 1 361 ? 18.624 13.375 -23.823 1.00 11.48 353 MET A CA 1
ATOM 2888 C C . MET A 1 361 ? 18.166 14.527 -22.932 1.00 11.54 353 MET A C 1
ATOM 2889 O O . MET A 1 361 ? 17.205 15.228 -23.285 1.00 11.29 353 MET A O 1
ATOM 2894 N N . GLU A 1 362 ? 18.828 14.760 -21.790 1.00 10.00 354 GLU A N 1
ATOM 2895 C CA . GLU A 1 362 ? 18.412 15.911 -20.993 1.00 9.45 354 GLU A CA 1
ATOM 2896 C C . GLU A 1 362 ? 18.893 17.219 -21.616 1.00 11.17 354 GLU A C 1
ATOM 2897 O O . GLU A 1 362 ? 18.283 18.268 -21.398 1.00 13.34 354 GLU A O 1
ATOM 2903 N N . SER A 1 363 ? 19.975 17.179 -22.394 1.00 10.55 355 SER A N 1
ATOM 2904 C CA . SER A 1 363 ? 20.402 18.365 -23.123 1.00 10.73 355 SER A CA 1
ATOM 2905 C C . SER A 1 363 ? 19.457 18.693 -24.274 1.00 10.80 355 SER A C 1
ATOM 2906 O O . SER A 1 363 ? 18.990 19.833 -24.405 1.00 12.60 355 SER A O 1
ATOM 2909 N N . ASN A 1 364 ? 19.197 17.723 -25.163 1.00 11.65 356 ASN A N 1
ATOM 2910 C CA . ASN A 1 364 ? 18.573 18.061 -26.438 1.00 10.95 356 ASN A CA 1
ATOM 2911 C C . ASN A 1 364 ? 17.152 17.529 -26.580 1.00 11.37 356 ASN A C 1
ATOM 2912 O O . ASN A 1 364 ? 16.565 17.631 -27.669 1.00 13.00 356 ASN A O 1
ATOM 2917 N N . GLY A 1 365 ? 16.566 17.018 -25.497 1.00 12.00 357 GLY A N 1
ATOM 2918 C CA . GLY A 1 365 ? 15.158 16.654 -25.486 1.00 12.08 357 GLY A CA 1
ATOM 2919 C C . GLY A 1 365 ? 14.308 17.884 -25.242 1.00 12.25 357 GLY A C 1
ATOM 2920 O O . GLY A 1 365 ? 13.749 18.069 -24.152 1.00 12.99 357 GLY A O 1
ATOM 2921 N N . LYS A 1 366 ? 14.237 18.748 -26.257 1.00 11.49 358 LYS A N 1
ATOM 2922 C CA . LYS A 1 366 ? 13.659 20.080 -26.156 1.00 12.16 358 LYS A CA 1
ATOM 2923 C C . LYS A 1 366 ? 12.755 20.298 -27.359 1.00 14.47 358 LYS A C 1
ATOM 2924 O O . LYS A 1 366 ? 12.980 19.727 -28.424 1.00 15.85 358 LYS A O 1
ATOM 2930 N N . SER A 1 367 ? 11.713 21.119 -27.192 1.00 11.90 359 SER A N 1
ATOM 2931 C CA . SER A 1 367 ? 10.797 21.361 -28.300 1.00 12.44 359 SER A CA 1
ATOM 2932 C C . SER A 1 367 ? 10.543 22.843 -28.542 1.00 13.52 359 SER A C 1
ATOM 2933 O O . SER A 1 367 ? 9.593 23.188 -29.257 1.00 17.01 359 SER A O 1
ATOM 2936 N N . VAL A 1 368 ? 11.356 23.723 -27.963 1.00 15.80 360 VAL A N 1
ATOM 2937 C CA . VAL A 1 368 ? 11.253 25.165 -28.154 1.00 17.33 360 VAL A CA 1
ATOM 2938 C C . VAL A 1 368 ? 12.621 25.672 -28.593 1.00 15.55 360 VAL A C 1
ATOM 2939 O O . VAL A 1 368 ? 13.640 25.299 -28.001 1.00 16.01 360 VAL A O 1
ATOM 2943 N N . ASP A 1 369 ? 12.651 26.513 -29.623 1.00 16.80 361 ASP A N 1
ATOM 2944 C CA . ASP A 1 369 ? 13.927 26.937 -30.175 1.00 20.38 361 ASP A CA 1
ATOM 2945 C C . ASP A 1 369 ? 14.463 28.169 -29.434 1.00 20.34 361 ASP A C 1
ATOM 2946 O O . ASP A 1 369 ? 13.870 28.657 -28.470 1.00 16.99 361 ASP A O 1
ATOM 2951 N N . ARG A 1 370 ? 15.622 28.669 -29.872 1.00 15.98 362 ARG A N 1
ATOM 2952 C CA . ARG A 1 370 ? 16.279 29.741 -29.128 1.00 16.65 362 ARG A CA 1
ATOM 2953 C C . ARG A 1 370 ? 15.587 31.085 -29.304 1.00 19.39 362 ARG A C 1
ATOM 2954 O O . ARG A 1 370 ? 15.946 32.042 -28.605 1.00 21.35 362 ARG A O 1
ATOM 2962 N N . ASN A 1 371 ? 14.623 31.183 -30.219 1.00 19.31 363 ASN A N 1
ATOM 2963 C CA . ASN A 1 371 ? 13.754 32.345 -30.335 1.00 23.05 363 ASN A CA 1
ATOM 2964 C C . ASN A 1 371 ? 12.500 32.222 -29.485 1.00 22.30 363 ASN A C 1
ATOM 2965 O O . ASN A 1 371 ? 11.669 33.138 -29.497 1.00 27.22 363 ASN A O 1
ATOM 2970 N N . GLY A 1 372 ? 12.350 31.125 -28.745 1.00 18.75 364 GLY A N 1
ATOM 2971 C CA . GLY A 1 372 ? 11.164 30.893 -27.949 1.00 22.89 364 GLY A CA 1
ATOM 2972 C C . GLY A 1 372 ? 9.988 30.332 -28.710 1.00 24.49 364 GLY A C 1
ATOM 2973 O O . GLY A 1 372 ? 8.861 30.390 -28.211 1.00 25.47 364 GLY A O 1
ATOM 2974 N N . GLU A 1 373 ? 10.207 29.797 -29.909 1.00 22.87 365 GLU A N 1
ATOM 2975 C CA . GLU A 1 373 ? 9.141 29.265 -30.747 1.00 22.59 365 GLU A CA 1
ATOM 2976 C C . GLU A 1 373 ? 9.167 27.740 -30.734 1.00 19.66 365 GLU A C 1
ATOM 2977 O O . GLU A 1 373 ? 10.239 27.121 -30.754 1.00 18.45 365 GLU A O 1
ATOM 2983 N N . PHE A 1 374 ? 7.984 27.128 -30.718 1.00 22.05 366 PHE A N 1
ATOM 2984 C CA . PHE A 1 374 ? 7.922 25.673 -30.806 1.00 16.78 366 PHE A CA 1
ATOM 2985 C C . PHE A 1 374 ? 8.499 25.198 -32.133 1.00 17.52 366 PHE A C 1
ATOM 2986 O O . PHE A 1 374 ? 8.314 25.835 -33.176 1.00 20.19 366 PHE A O 1
ATOM 2994 N N . VAL A 1 375 ? 9.220 24.070 -32.088 1.00 18.45 367 VAL A N 1
ATOM 2995 C CA . VAL A 1 375 ? 9.841 23.514 -33.283 1.00 20.12 367 VAL A CA 1
ATOM 2996 C C . VAL A 1 375 ? 8.846 22.598 -33.969 1.00 18.78 367 VAL A C 1
ATOM 2997 O O . VAL A 1 375 ? 7.997 21.975 -33.322 1.00 22.70 367 VAL A O 1
ATOM 3001 N N . ASP A 1 376 ? 8.942 22.504 -35.294 1.00 18.43 368 ASP A N 1
ATOM 3002 C CA . ASP A 1 376 ? 8.146 21.529 -36.033 1.00 20.02 368 ASP A CA 1
ATOM 3003 C C . ASP A 1 376 ? 9.035 20.481 -36.700 1.00 22.11 368 ASP A C 1
ATOM 3004 O O . ASP A 1 376 ? 8.655 19.869 -37.701 1.00 30.89 368 ASP A O 1
ATOM 3009 N N . TYR A 1 377 ? 10.218 20.262 -36.142 1.00 15.81 369 TYR A N 1
ATOM 3010 C CA . TYR A 1 377 ? 11.150 19.240 -36.583 1.00 16.71 369 TYR A CA 1
ATOM 3011 C C . TYR A 1 377 ? 11.603 18.452 -35.357 1.00 17.82 369 TYR A C 1
ATOM 3012 O O . TYR A 1 377 ? 11.406 18.881 -34.216 1.00 18.09 369 TYR A O 1
ATOM 3021 N N . GLU A 1 378 ? 12.216 17.291 -35.591 1.00 16.72 370 GLU A N 1
ATOM 3022 C CA . GLU A 1 378 ? 12.683 16.437 -34.502 1.00 15.04 370 GLU A CA 1
ATOM 3023 C C . GLU A 1 378 ? 13.984 16.968 -33.903 1.00 16.49 370 GLU A C 1
ATOM 3024 O O . GLU A 1 378 ? 14.845 17.495 -34.617 1.00 15.90 370 GLU A O 1
ATOM 3030 N N . THR A 1 379 ? 14.139 16.806 -32.584 1.00 14.48 371 THR A N 1
ATOM 3031 C CA . THR A 1 379 ? 15.393 17.171 -31.925 1.00 13.23 371 THR A CA 1
ATOM 3032 C C . THR A 1 379 ? 16.041 15.914 -31.339 1.00 14.10 371 THR A C 1
ATOM 3033 O O . THR A 1 379 ? 16.197 14.920 -32.055 1.00 13.25 371 THR A O 1
ATOM 3037 N N . GLY A 1 380 ? 16.442 15.918 -30.067 1.00 11.17 372 GLY A N 1
ATOM 3038 C CA . GLY A 1 380 ? 17.222 14.815 -29.548 1.00 12.61 372 GLY A CA 1
ATOM 3039 C C . GLY A 1 380 ? 16.566 13.447 -29.718 1.00 11.98 372 GLY A C 1
ATOM 3040 O O . GLY A 1 380 ? 15.360 13.289 -29.514 1.00 11.10 372 GLY A O 1
ATOM 3041 N N . PRO A 1 381 ? 17.351 12.433 -30.066 1.00 12.38 373 PRO A N 1
ATOM 3042 C CA . PRO A 1 381 ? 16.837 11.061 -30.150 1.00 12.29 373 PRO A CA 1
ATOM 3043 C C . PRO A 1 381 ? 16.886 10.317 -28.815 1.00 11.09 373 PRO A C 1
ATOM 3044 O O . PRO A 1 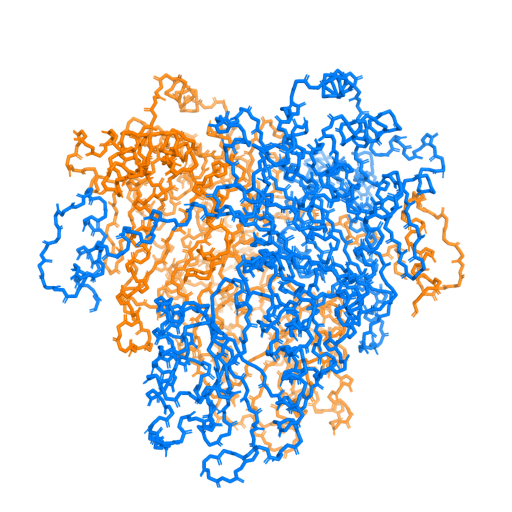381 ? 17.452 10.783 -27.827 1.00 13.10 373 PRO A O 1
ATOM 3048 N N . ILE A 1 382 ? 16.265 9.143 -28.807 1.00 9.92 374 ILE A N 1
ATOM 3049 C CA . ILE A 1 382 ? 16.411 8.222 -27.682 1.00 11.25 374 ILE A CA 1
ATOM 3050 C C . ILE A 1 382 ? 17.777 7.548 -27.762 1.00 11.37 374 ILE A C 1
ATOM 3051 O O . ILE A 1 382 ? 18.094 6.880 -28.752 1.00 12.38 374 ILE A O 1
ATOM 3056 N N . ILE A 1 383 ? 18.567 7.674 -26.698 1.00 9.96 375 ILE A N 1
ATOM 3057 C CA . ILE A 1 383 ? 19.875 7.041 -26.580 1.00 9.88 375 ILE A CA 1
ATOM 3058 C C . ILE A 1 383 ? 19.704 5.783 -25.739 1.00 11.14 375 ILE A C 1
ATOM 3059 O O . ILE A 1 383 ? 18.976 5.787 -24.742 1.00 13.76 375 ILE A O 1
ATOM 3064 N N . TRP A 1 384 ? 20.325 4.685 -26.166 1.00 10.32 376 TRP A N 1
ATOM 3065 C CA . TRP A 1 384 ? 20.193 3.434 -25.430 1.00 9.86 376 TRP A CA 1
ATOM 3066 C C . TRP A 1 384 ? 21.334 2.512 -25.854 1.00 11.38 376 TRP A C 1
ATOM 3067 O O . TRP A 1 384 ? 22.053 2.799 -26.812 1.00 11.60 376 TRP A O 1
ATOM 3078 N N . GLY A 1 385 ? 21.513 1.425 -25.115 1.00 11.55 377 GLY A N 1
ATOM 3079 C CA . GLY A 1 385 ? 22.504 0.420 -25.474 1.00 9.10 377 GLY A CA 1
ATOM 3080 C C . GLY A 1 385 ? 22.990 -0.349 -24.263 1.00 12.75 377 GLY A C 1
ATOM 3081 O O . GLY A 1 385 ? 22.645 -0.053 -23.119 1.00 12.27 377 GLY A O 1
ATOM 3082 N N . GLU A 1 386 ? 23.796 -1.370 -24.549 1.00 11.34 378 GLU A N 1
ATOM 3083 C CA . GLU A 1 386 ? 24.524 -2.174 -23.576 1.00 11.28 378 GLU A CA 1
ATOM 3084 C C . GLU A 1 386 ? 25.871 -2.501 -24.192 1.00 9.37 378 GLU A C 1
ATOM 3085 O O . GLU A 1 386 ? 26.006 -2.520 -25.421 1.00 11.60 378 GLU A O 1
ATOM 3091 N N . PRO A 1 387 ? 26.887 -2.780 -23.373 1.00 9.98 379 PRO A N 1
ATOM 3092 C CA . PRO A 1 387 ? 28.189 -3.155 -23.939 1.00 10.86 379 PRO A CA 1
ATOM 3093 C C . PRO A 1 387 ? 28.100 -4.452 -24.732 1.00 11.85 379 PRO A C 1
ATOM 3094 O O . PRO A 1 387 ? 27.340 -5.367 -24.393 1.00 11.82 379 PRO A O 1
ATOM 3098 N N . GLY A 1 388 ? 28.894 -4.535 -25.801 1.00 10.54 380 GLY A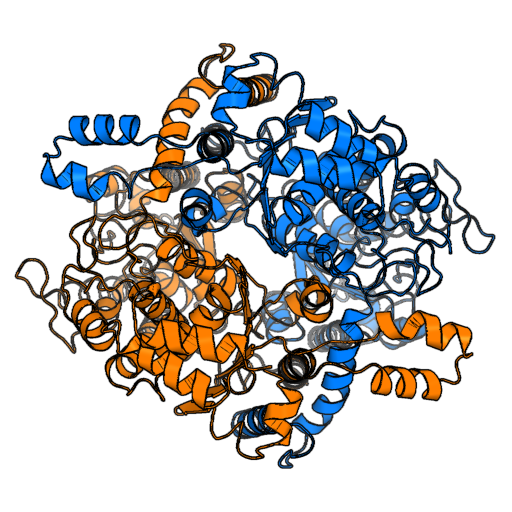 N 1
ATOM 3099 C CA . GLY A 1 388 ? 29.095 -5.815 -26.471 1.00 10.37 380 GLY A CA 1
ATOM 3100 C C . GLY A 1 388 ? 30.116 -6.636 -25.705 1.00 12.19 380 GLY A C 1
ATOM 3101 O O . GLY A 1 388 ? 31.004 -6.089 -25.063 1.00 12.37 380 GLY A O 1
ATOM 3102 N N . THR A 1 389 ? 29.972 -7.967 -25.718 1.00 13.04 381 THR A N 1
ATOM 3103 C CA . THR A 1 389 ? 28.970 -8.716 -26.482 1.00 13.13 381 THR A CA 1
ATOM 3104 C C . THR A 1 389 ? 27.602 -8.883 -25.789 1.00 13.45 381 THR A C 1
ATOM 3105 O O . THR A 1 389 ? 26.733 -9.571 -26.316 1.00 13.29 381 THR A O 1
ATOM 3109 N N . ASN A 1 390 ? 27.399 -8.248 -24.631 1.00 12.53 382 ASN A N 1
ATOM 3110 C CA . ASN A 1 390 ? 26.165 -8.480 -23.864 1.00 11.31 382 ASN A CA 1
ATOM 3111 C C . ASN A 1 390 ? 24.918 -8.023 -24.621 1.00 12.42 382 ASN A C 1
ATOM 3112 O O . ASN A 1 390 ? 23.922 -8.754 -24.693 1.00 16.52 382 ASN A O 1
ATOM 3117 N N . GLY A 1 391 ? 24.917 -6.783 -25.124 1.00 12.47 383 GLY A N 1
ATOM 3118 C CA . GLY A 1 391 ? 23.759 -6.321 -25.880 1.00 13.15 383 GLY A CA 1
ATOM 3119 C C . GLY A 1 391 ? 23.569 -7.110 -27.158 1.00 14.83 383 GLY A C 1
ATOM 3120 O O . GLY A 1 391 ? 22.439 -7.331 -27.606 1.00 14.15 383 GLY A O 1
ATOM 3121 N N . GLN A 1 392 ? 24.675 -7.558 -27.750 1.00 12.63 384 GLN A N 1
ATOM 3122 C CA . GLN A 1 392 ? 24.640 -8.351 -28.968 1.00 12.90 384 GLN A CA 1
ATOM 3123 C C . GLN A 1 392 ? 23.777 -9.599 -28.805 1.00 13.30 384 GLN A C 1
ATOM 3124 O O . GLN A 1 392 ? 23.031 -9.970 -29.719 1.00 17.63 384 GLN A O 1
ATOM 3130 N N . HIS A 1 393 ? 23.850 -10.249 -27.642 1.00 14.03 385 HIS A N 1
ATOM 3131 C CA . HIS A 1 393 ? 23.070 -11.450 -27.375 1.00 13.98 385 HIS A CA 1
ATOM 3132 C C . HIS A 1 393 ? 21.740 -11.158 -26.693 1.00 20.16 385 HIS A C 1
ATOM 3133 O O . HIS A 1 393 ? 21.068 -12.091 -26.250 1.00 20.13 385 HIS A O 1
ATOM 3140 N N . ALA A 1 394 ? 21.359 -9.886 -26.582 1.00 15.38 386 ALA A N 1
ATOM 3141 C CA . ALA A 1 394 ? 20.057 -9.504 -26.053 1.00 11.38 386 ALA A CA 1
ATOM 3142 C C . ALA A 1 394 ? 19.121 -9.008 -27.146 1.00 14.27 386 ALA A C 1
ATOM 3143 O O . ALA A 1 394 ? 18.036 -9.567 -27.333 1.00 15.37 386 ALA A O 1
ATOM 3145 N N . PHE A 1 395 ? 19.508 -7.974 -27.892 1.00 10.46 387 PHE A N 1
ATOM 3146 C CA . PHE A 1 395 ? 18.537 -7.274 -28.727 1.00 11.04 387 PHE A CA 1
ATOM 3147 C C . PHE A 1 395 ? 18.984 -7.052 -30.169 1.00 14.26 387 PHE A C 1
ATOM 3148 O O . PHE A 1 395 ? 18.272 -6.362 -30.918 1.00 12.33 387 PHE A O 1
ATOM 3156 N N . TYR A 1 396 ? 20.136 -7.587 -30.593 1.00 11.35 388 TYR A N 1
ATOM 3157 C CA . TYR A 1 396 ? 20.556 -7.291 -31.962 1.00 11.17 388 TYR A CA 1
ATOM 3158 C C . TYR A 1 396 ? 19.650 -7.940 -32.989 1.00 11.31 388 TYR A C 1
ATOM 3159 O O . TYR A 1 396 ? 19.614 -7.469 -34.132 1.00 13.37 388 TYR A O 1
ATOM 3168 N N . GLN A 1 397 ? 18.925 -9.007 -32.609 1.00 11.04 389 GLN A N 1
ATOM 3169 C CA . GLN A 1 397 ? 17.896 -9.573 -33.474 1.00 10.91 389 GLN A CA 1
ATOM 3170 C C . GLN A 1 397 ? 17.045 -8.471 -34.095 1.00 12.68 389 GLN A C 1
ATOM 3171 O O . GLN A 1 397 ? 16.805 -8.458 -35.302 1.00 13.45 389 GLN A O 1
ATOM 3177 N N . LEU A 1 398 ? 16.602 -7.513 -33.278 1.00 10.73 390 LEU A N 1
ATOM 3178 C CA . LEU A 1 398 ? 15.737 -6.459 -33.804 1.00 9.67 390 LEU A CA 1
ATOM 3179 C C . LEU A 1 398 ? 16.518 -5.480 -34.684 1.00 10.27 390 LEU A C 1
ATOM 3180 O O . LEU A 1 398 ? 15.979 -4.959 -35.670 1.00 13.43 390 LEU A O 1
ATOM 3185 N N . ILE A 1 399 ? 17.778 -5.184 -34.338 1.00 13.30 391 ILE A N 1
ATOM 3186 C CA . ILE A 1 399 ? 18.551 -4.276 -35.188 1.00 12.98 391 ILE A CA 1
ATOM 3187 C C . ILE A 1 399 ? 18.766 -4.898 -36.566 1.00 12.67 391 ILE A C 1
ATOM 3188 O O . ILE A 1 399 ? 18.690 -4.208 -37.595 1.00 12.67 391 ILE A O 1
ATOM 3193 N N . HIS A 1 400 ? 18.996 -6.216 -36.611 1.00 13.48 392 HIS A N 1
ATOM 3194 C CA . HIS A 1 400 ? 19.258 -6.889 -37.879 1.00 11.81 392 HIS A CA 1
ATOM 3195 C C . HIS A 1 400 ? 18.000 -7.116 -38.704 1.00 12.93 392 HIS A C 1
ATOM 3196 O O . HIS A 1 400 ? 18.073 -7.084 -39.934 1.00 15.13 392 HIS A O 1
ATOM 3203 N N . GLN A 1 401 ? 16.851 -7.406 -38.062 1.00 14.05 393 GLN A N 1
ATOM 3204 C CA . GLN A 1 401 ? 15.697 -7.895 -38.815 1.00 14.75 393 GLN A CA 1
ATOM 3205 C C . GLN A 1 401 ? 14.368 -7.272 -38.392 1.00 13.31 393 GLN A C 1
ATOM 3206 O O . GLN A 1 401 ? 13.315 -7.725 -38.864 1.00 15.53 393 GLN A O 1
ATOM 3212 N N . GLY A 1 402 ? 14.376 -6.245 -37.542 1.00 15.05 394 GLY A N 1
ATOM 3213 C CA . GLY A 1 402 ? 13.165 -5.537 -37.167 1.00 15.99 394 GLY A CA 1
ATOM 3214 C C . GLY A 1 402 ? 12.751 -4.521 -38.221 1.00 15.07 394 GLY A C 1
ATOM 3215 O O . GLY A 1 402 ? 13.247 -4.507 -39.347 1.00 16.91 394 GLY A O 1
ATOM 3216 N N . THR A 1 403 ? 11.810 -3.651 -37.840 1.00 15.57 395 THR A N 1
ATOM 3217 C CA . THR A 1 403 ? 11.281 -2.651 -38.766 1.00 12.45 395 THR A CA 1
ATOM 3218 C C . THR A 1 403 ? 11.797 -1.248 -38.473 1.00 15.51 395 THR A C 1
ATOM 3219 O O . THR A 1 403 ? 11.312 -0.276 -39.061 1.00 22.51 395 THR A O 1
ATOM 3223 N N . GLU A 1 404 ? 12.802 -1.127 -37.622 1.00 13.83 396 GLU A N 1
ATOM 3224 C CA . GLU A 1 404 ? 13.284 0.150 -37.122 1.00 17.45 396 GLU A CA 1
ATOM 3225 C C . GLU A 1 404 ? 14.682 0.427 -37.667 1.00 15.21 396 GLU A C 1
ATOM 3226 O O . GLU A 1 404 ? 15.539 -0.463 -37.654 1.00 17.98 396 GLU A O 1
ATOM 3232 N N . LEU A 1 405 ? 14.917 1.651 -38.149 1.00 15.19 397 LEU A N 1
ATOM 3233 C CA . LEU A 1 405 ? 16.276 2.072 -38.488 1.00 11.96 397 LEU A CA 1
ATOM 3234 C C . LEU A 1 405 ? 16.985 2.533 -37.224 1.00 12.90 397 LEU A C 1
ATOM 3235 O O . LEU A 1 405 ? 16.535 3.481 -36.567 1.00 16.05 397 LEU A O 1
ATOM 3240 N N . ILE A 1 406 ? 18.081 1.855 -36.872 1.00 11.77 398 ILE A N 1
ATOM 3241 C CA . ILE A 1 406 ? 18.806 2.168 -35.644 1.00 12.93 398 ILE A CA 1
ATOM 3242 C C . ILE A 1 406 ? 20.277 2.412 -35.966 1.00 11.92 398 ILE A C 1
ATOM 3243 O O . ILE A 1 406 ? 21.082 1.468 -35.976 1.00 13.57 398 ILE A O 1
ATOM 3248 N N . PRO A 1 407 ? 20.679 3.657 -36.203 1.00 12.23 399 PRO A N 1
ATOM 3249 C CA . PRO A 1 407 ? 22.110 3.952 -36.313 1.00 10.56 399 PRO A CA 1
ATOM 3250 C C . PRO A 1 407 ? 22.791 3.698 -34.974 1.00 13.76 399 PRO A C 1
ATOM 3251 O O . PRO A 1 407 ? 22.168 3.797 -33.911 1.00 11.77 399 PRO A O 1
ATOM 3255 N N . ALA A 1 408 ? 24.085 3.371 -35.025 1.00 12.56 400 ALA A N 1
ATOM 3256 C CA . ALA A 1 408 ? 24.759 3.003 -33.786 1.00 11.53 400 ALA A CA 1
ATOM 3257 C C . ALA A 1 408 ? 26.247 3.323 -33.850 1.00 13.65 400 ALA A C 1
ATOM 3258 O O . ALA A 1 408 ? 26.858 3.289 -34.920 1.00 12.63 400 ALA A O 1
ATOM 3260 N N . ASP A 1 409 ? 26.818 3.644 -32.684 1.00 10.89 401 ASP A N 1
ATOM 3261 C CA . ASP A 1 409 ? 28.264 3.754 -32.509 1.00 10.64 401 ASP A CA 1
ATOM 3262 C C . ASP A 1 409 ? 28.794 2.479 -31.871 1.00 11.30 401 ASP A C 1
ATOM 3263 O O . ASP A 1 409 ? 28.325 2.067 -30.804 1.00 10.87 401 ASP A O 1
ATOM 3268 N N . PHE A 1 410 ? 29.766 1.868 -32.525 1.00 10.17 402 PHE A N 1
ATOM 3269 C CA . PHE A 1 410 ? 30.519 0.751 -31.983 1.00 10.53 402 PHE A CA 1
ATOM 3270 C C . PHE A 1 410 ? 31.872 1.281 -31.514 1.00 12.42 402 PHE A C 1
ATOM 3271 O O . PHE A 1 410 ? 32.581 1.940 -32.281 1.00 14.79 402 PHE A O 1
ATOM 3279 N N . ILE A 1 411 ? 32.227 0.992 -30.260 1.00 10.87 403 ILE A N 1
ATOM 3280 C CA . ILE A 1 411 ? 33.450 1.501 -29.643 1.00 9.67 403 ILE A CA 1
ATOM 3281 C C . ILE A 1 411 ? 34.289 0.323 -29.155 1.00 12.82 403 ILE A C 1
ATOM 3282 O O . ILE A 1 411 ? 33.760 -0.595 -28.518 1.00 13.67 403 ILE A O 1
ATOM 3287 N N . ALA A 1 412 ? 35.600 0.350 -29.419 1.00 12.15 404 ALA A N 1
ATOM 3288 C CA . ALA A 1 412 ? 36.450 -0.746 -28.954 1.00 13.49 404 ALA A CA 1
ATOM 3289 C C . ALA A 1 412 ? 37.872 -0.274 -28.648 1.00 14.10 404 ALA A C 1
ATOM 3290 O O . ALA A 1 412 ? 38.293 0.819 -29.027 1.00 12.02 404 ALA A O 1
ATOM 3292 N N . TYR A 1 413 ? 38.622 -1.165 -27.993 1.00 14.69 405 TYR A N 1
ATOM 3293 C CA . TYR A 1 413 ? 40.017 -0.973 -27.626 1.00 16.28 405 TYR A CA 1
ATOM 3294 C C . TYR A 1 413 ? 40.839 -2.108 -28.219 1.00 15.59 405 TYR A C 1
ATOM 3295 O O . TYR A 1 413 ? 40.408 -3.267 -28.220 1.00 16.17 405 TYR A O 1
ATOM 3304 N N . ALA A 1 414 ? 42.016 -1.781 -28.743 1.00 12.79 406 ALA A N 1
ATOM 3305 C CA . ALA A 1 414 ? 42.830 -2.832 -29.347 1.00 12.71 406 ALA A CA 1
ATOM 3306 C C . ALA A 1 414 ? 43.418 -3.758 -28.292 1.00 13.84 406 ALA A C 1
ATOM 3307 O O . ALA A 1 414 ? 43.518 -4.972 -28.516 1.00 16.00 406 ALA A O 1
ATOM 3309 N N . LYS A 1 415 ? 43.833 -3.206 -27.151 1.00 14.99 407 LYS A N 1
ATOM 3310 C CA . LYS A 1 415 ? 44.426 -3.975 -26.067 1.00 15.12 407 LYS A CA 1
ATOM 3311 C C . LYS A 1 415 ? 43.434 -4.100 -24.918 1.00 18.44 407 LYS A C 1
ATOM 3312 O O . LYS A 1 415 ? 42.713 -3.147 -24.600 1.00 20.49 407 LYS A O 1
ATOM 3318 N N . ALA A 1 416 ? 43.419 -5.266 -24.283 1.00 16.84 408 ALA A N 1
ATOM 3319 C CA . ALA A 1 416 ? 42.643 -5.487 -23.068 1.00 12.95 408 ALA A CA 1
ATOM 3320 C C . ALA A 1 416 ? 43.491 -5.177 -21.835 1.00 13.93 408 ALA A C 1
ATOM 3321 O O . ALA A 1 416 ? 44.674 -5.526 -21.783 1.00 17.32 408 ALA A O 1
ATOM 3323 N N . ASN A 1 417 ? 42.883 -4.529 -20.829 1.00 15.10 409 ASN A N 1
ATOM 3324 C CA . ASN A 1 417 ? 43.634 -4.246 -19.604 1.00 14.16 409 ASN A CA 1
ATOM 3325 C C . ASN A 1 417 ? 44.088 -5.539 -18.934 1.00 16.75 409 ASN A C 1
ATOM 3326 O O . ASN A 1 417 ? 45.237 -5.652 -18.487 1.00 17.16 409 ASN A O 1
ATOM 3331 N N . ASN A 1 418 ? 43.190 -6.517 -18.844 1.00 16.38 410 ASN A N 1
ATOM 3332 C CA . ASN A 1 418 ? 43.510 -7.884 -18.456 1.00 14.67 410 ASN A CA 1
ATOM 3333 C C . ASN A 1 418 ? 43.370 -8.742 -19.704 1.00 16.50 410 ASN A C 1
ATOM 3334 O O . ASN A 1 418 ? 42.253 -8.971 -20.181 1.00 17.79 410 ASN A O 1
ATOM 3339 N N . ASN A 1 419 ? 44.493 -9.238 -20.217 1.00 15.60 411 ASN A N 1
ATOM 3340 C CA . ASN A 1 419 ? 44.511 -10.009 -21.455 1.00 19.04 411 ASN A CA 1
ATOM 3341 C C . ASN A 1 419 ? 44.551 -11.493 -21.105 1.00 17.39 411 ASN A C 1
ATOM 3342 O O . ASN A 1 419 ? 45.542 -11.983 -20.553 1.00 19.46 411 ASN A O 1
ATOM 3347 N N . LEU A 1 420 ? 43.481 -12.210 -21.441 1.00 16.86 412 LEU A N 1
ATOM 3348 C CA . LEU A 1 420 ? 43.338 -13.625 -21.118 1.00 17.85 412 LEU A CA 1
ATOM 3349 C C . LEU A 1 420 ? 43.184 -14.430 -22.400 1.00 17.81 412 LEU A C 1
ATOM 3350 O O . LEU A 1 420 ? 42.388 -14.057 -23.273 1.00 17.03 412 LEU A O 1
ATOM 3355 N N . SER A 1 421 ? 43.936 -15.535 -22.489 1.00 18.83 413 SER A N 1
ATOM 3356 C CA . SER A 1 421 ? 43.919 -16.496 -23.595 1.00 19.09 413 SER A CA 1
ATOM 3357 C C . SER A 1 421 ? 43.633 -15.827 -24.937 1.00 22.06 413 SER A C 1
ATOM 3358 O O . SER A 1 421 ? 44.427 -14.992 -25.383 1.00 20.35 413 SER A O 1
ATOM 3361 N N . ASP A 1 422 ? 42.516 -16.169 -25.591 1.00 16.58 414 ASP A N 1
ATOM 3362 C CA . ASP A 1 422 ? 42.133 -15.523 -26.845 1.00 15.54 414 ASP A CA 1
ATOM 3363 C C . ASP A 1 422 ? 40.839 -14.721 -26.719 1.00 18.21 414 ASP A C 1
ATOM 3364 O O . ASP A 1 422 ? 40.144 -14.499 -27.711 1.00 18.62 414 ASP A O 1
ATOM 3369 N N . HIS A 1 423 ? 40.529 -14.255 -25.505 1.00 15.29 415 HIS A N 1
ATOM 3370 C CA . HIS A 1 423 ? 39.326 -13.450 -25.285 1.00 14.84 415 HIS A CA 1
ATOM 3371 C C . HIS A 1 423 ? 39.311 -12.201 -26.157 1.00 17.17 415 HIS A C 1
ATOM 3372 O O . HIS A 1 423 ? 38.266 -11.835 -26.708 1.00 14.74 415 HIS A O 1
ATOM 3379 N N . GLN A 1 424 ? 40.443 -11.490 -26.248 1.00 15.23 416 GLN A N 1
ATOM 3380 C CA . GLN A 1 424 ? 40.400 -10.183 -26.897 1.00 14.58 416 GLN A CA 1
ATOM 3381 C C . GLN A 1 424 ? 40.172 -10.309 -28.404 1.00 15.84 416 GLN A C 1
ATOM 3382 O O . GLN A 1 424 ? 39.371 -9.561 -28.977 1.00 14.62 416 GLN A O 1
ATOM 3388 N N . ASP A 1 425 ? 40.840 -11.257 -29.066 1.00 15.98 417 ASP A N 1
ATOM 3389 C CA . ASP A 1 425 ? 40.588 -11.453 -30.494 1.00 16.02 417 ASP A CA 1
ATOM 3390 C C . ASP A 1 425 ? 39.152 -11.916 -30.735 1.00 17.71 417 ASP A C 1
ATOM 3391 O O . ASP A 1 425 ? 38.515 -11.510 -31.712 1.00 16.38 417 ASP A O 1
ATOM 3396 N N . LYS A 1 426 ? 38.623 -12.758 -29.848 1.00 15.62 418 LYS A N 1
ATOM 3397 C CA . LYS A 1 426 ? 37.232 -13.182 -29.970 1.00 15.73 418 LYS A CA 1
ATOM 3398 C C . LYS A 1 426 ? 36.281 -12.001 -29.821 1.00 14.36 418 LYS A C 1
ATOM 3399 O O . LYS A 1 426 ? 35.370 -11.818 -30.638 1.00 13.82 418 LYS A O 1
ATOM 3405 N N . LEU A 1 427 ? 36.471 -11.191 -28.775 1.00 12.29 419 LEU A N 1
ATOM 3406 C CA . LEU A 1 427 ? 35.666 -9.982 -28.615 1.00 13.44 419 LEU A CA 1
ATOM 3407 C C . LEU A 1 427 ? 35.711 -9.116 -29.866 1.00 11.60 419 LEU A C 1
ATOM 3408 O O . LEU A 1 427 ? 34.674 -8.668 -30.372 1.00 12.27 419 LEU A O 1
ATOM 3413 N N . MET A 1 428 ? 36.914 -8.873 -30.386 1.00 14.65 420 MET A N 1
ATOM 3414 C CA . MET A 1 428 ? 37.045 -7.969 -31.520 1.00 11.49 420 MET A CA 1
ATOM 3415 C C . MET A 1 428 ? 36.502 -8.585 -32.811 1.00 13.87 420 MET A C 1
ATOM 3416 O O . MET A 1 428 ? 35.985 -7.853 -33.662 1.00 13.91 420 MET A O 1
ATOM 3421 N N . SER A 1 429 ? 36.578 -9.915 -32.979 1.00 13.87 421 SER A N 1
ATOM 3422 C CA . SER A 1 429 ? 35.949 -10.508 -34.158 1.00 13.90 421 SER A CA 1
ATOM 3423 C C . SER A 1 429 ? 34.463 -10.176 -34.214 1.00 14.65 421 SER A C 1
ATOM 3424 O O . SER A 1 429 ? 33.910 -10.022 -35.307 1.00 13.06 421 SER A O 1
ATOM 3427 N N . ASN A 1 430 ? 33.803 -10.075 -33.055 1.00 13.71 422 ASN A N 1
ATOM 3428 C CA . ASN A 1 430 ? 32.394 -9.676 -33.013 1.00 12.58 422 ASN A CA 1
ATOM 3429 C C . ASN A 1 430 ? 32.222 -8.191 -33.320 1.00 14.48 422 ASN A C 1
ATOM 3430 O O . ASN A 1 430 ? 31.288 -7.797 -34.032 1.00 14.61 422 ASN A O 1
ATOM 3435 N N . PHE A 1 431 ? 33.104 -7.351 -32.772 1.00 13.02 423 PHE A N 1
ATOM 3436 C CA . PHE A 1 431 ? 33.072 -5.922 -33.058 1.00 14.07 423 PHE A CA 1
ATOM 3437 C C . PHE A 1 431 ? 33.125 -5.637 -34.556 1.00 16.47 423 PHE A C 1
ATOM 3438 O O . PHE A 1 431 ? 32.344 -4.825 -35.068 1.00 13.24 423 PHE A O 1
ATOM 3446 N N . PHE A 1 432 ? 34.037 -6.305 -35.279 1.00 13.27 424 PHE A N 1
ATOM 3447 C CA . PHE A 1 432 ? 34.157 -6.078 -36.719 1.00 14.21 424 PHE A CA 1
ATOM 3448 C C . PHE A 1 432 ? 32.986 -6.687 -37.466 1.00 14.02 424 PHE A C 1
ATOM 3449 O O . PHE A 1 432 ? 32.444 -6.076 -38.392 1.00 13.61 424 PHE A O 1
ATOM 3457 N N . ALA A 1 433 ? 32.607 -7.907 -37.087 1.00 12.74 425 ALA A N 1
ATOM 3458 C CA . ALA A 1 433 ? 31.613 -8.658 -37.846 1.00 14.37 425 ALA A CA 1
ATOM 3459 C C . ALA A 1 433 ? 30.240 -8.014 -37.753 1.00 12.68 425 ALA A C 1
ATOM 3460 O O . ALA A 1 433 ? 29.465 -8.060 -38.714 1.00 14.14 425 ALA A O 1
ATOM 3462 N N . GLN A 1 434 ? 29.908 -7.438 -36.597 1.00 11.60 426 GLN A N 1
ATOM 3463 C CA . GLN A 1 434 ? 28.550 -6.935 -36.432 1.00 13.90 426 GLN A CA 1
ATOM 3464 C C . GLN A 1 434 ? 28.296 -5.724 -37.321 1.00 14.89 426 GLN A C 1
ATOM 3465 O O . GLN A 1 434 ? 27.214 -5.600 -37.905 1.00 14.36 426 GLN A O 1
ATOM 3471 N N . THR A 1 435 ? 29.271 -4.814 -37.441 1.00 13.14 427 THR A N 1
ATOM 3472 C CA . THR A 1 435 ? 29.044 -3.664 -38.318 1.00 13.15 427 THR A CA 1
ATOM 3473 C C . THR A 1 435 ? 29.087 -4.078 -39.782 1.00 16.75 427 THR A C 1
ATOM 3474 O O . THR A 1 435 ? 28.364 -3.504 -40.601 1.00 14.21 427 THR A O 1
ATOM 3478 N N . GLU A 1 436 ? 29.912 -5.075 -40.121 1.00 13.71 428 GLU A N 1
ATOM 3479 C CA . GLU A 1 436 ? 29.896 -5.641 -41.467 1.00 15.26 428 GLU A CA 1
ATOM 3480 C C . GLU A 1 436 ? 28.525 -6.232 -41.778 1.00 12.15 428 GLU A C 1
ATOM 3481 O O . GLU A 1 436 ? 27.961 -6.001 -42.856 1.00 15.34 428 GLU A O 1
ATOM 3487 N N . ALA A 1 437 ? 27.978 -7.009 -40.837 1.00 14.63 429 ALA A N 1
ATOM 3488 C CA . ALA A 1 437 ? 26.660 -7.607 -41.028 1.00 14.76 429 ALA A CA 1
ATOM 3489 C C . ALA A 1 437 ? 25.583 -6.546 -41.139 1.00 13.59 429 ALA A C 1
ATOM 3490 O O . ALA A 1 437 ? 24.686 -6.647 -41.982 1.00 14.59 429 ALA A O 1
ATOM 3492 N N . LEU A 1 438 ? 25.631 -5.537 -40.266 1.00 11.34 430 LEU A N 1
ATOM 3493 C CA . LEU A 1 438 ? 24.607 -4.505 -40.282 1.00 12.65 430 LEU A CA 1
ATOM 3494 C C . LEU A 1 438 ? 24.639 -3.701 -41.567 1.00 12.99 430 LEU A C 1
ATOM 3495 O O . LEU A 1 438 ? 23.585 -3.272 -42.049 1.00 15.01 430 LEU A O 1
ATOM 3500 N N . ALA A 1 439 ? 25.820 -3.503 -42.144 1.00 13.44 431 ALA A N 1
ATOM 3501 C CA . ALA A 1 439 ? 25.909 -2.675 -43.341 1.00 13.78 431 ALA A CA 1
ATOM 3502 C C . ALA A 1 439 ? 25.481 -3.444 -44.584 1.00 16.26 431 ALA A C 1
ATOM 3503 O O . ALA A 1 439 ? 24.739 -2.924 -45.423 1.00 16.44 431 ALA A O 1
ATOM 3505 N N . PHE A 1 440 ? 25.953 -4.676 -44.733 1.00 15.57 432 PHE A N 1
ATOM 3506 C CA . PHE A 1 440 ? 25.880 -5.320 -46.035 1.00 16.35 432 PHE A CA 1
ATOM 3507 C C . PHE A 1 440 ? 24.917 -6.491 -46.087 1.00 18.05 432 PHE A C 1
ATOM 3508 O O . PHE A 1 440 ? 24.556 -6.927 -47.191 1.00 19.84 432 PHE A O 1
ATOM 3516 N N . GLY A 1 441 ? 24.485 -6.997 -44.939 1.00 22.97 433 GLY A N 1
ATOM 3517 C CA . GLY A 1 441 ? 23.437 -7.994 -44.885 1.00 20.41 433 GLY A CA 1
ATOM 3518 C C . GLY A 1 441 ? 23.804 -9.284 -45.591 1.00 20.45 433 GLY A C 1
ATOM 3519 O O . GLY A 1 441 ? 24.981 -9.644 -45.732 1.00 21.23 433 GLY A O 1
ATOM 3520 N N . LYS A 1 442 ? 22.762 -9.984 -46.040 1.00 18.81 434 LYS A N 1
ATOM 3521 C CA A LYS A 1 442 ? 22.907 -11.243 -46.759 0.39 18.46 434 LYS A CA 1
ATOM 3522 C CA B LYS A 1 442 ? 22.884 -11.272 -46.721 0.61 17.56 434 LYS A CA 1
ATOM 3523 C C . LYS A 1 442 ? 21.716 -11.411 -47.688 1.00 18.17 434 LYS A C 1
ATOM 3524 O O . LYS A 1 442 ? 20.561 -11.330 -47.258 1.00 20.21 434 LYS A O 1
ATOM 3535 N N . THR A 1 443 ? 22.004 -11.653 -48.966 1.00 17.76 435 THR A N 1
ATOM 3536 C CA . THR A 1 443 ? 20.981 -11.645 -49.999 1.00 20.53 435 THR A CA 1
ATOM 3537 C C . THR A 1 443 ? 20.181 -12.941 -50.034 1.00 23.03 435 THR A C 1
ATOM 3538 O O . THR A 1 443 ? 20.596 -13.989 -49.525 1.00 18.02 435 THR A O 1
ATOM 3542 N N . LYS A 1 444 ? 19.030 -12.854 -50.704 1.00 21.75 436 LYS A N 1
ATOM 3543 C CA . LYS A 1 444 ? 18.226 -14.032 -51.001 1.00 20.96 436 LYS A CA 1
ATOM 3544 C C . LYS A 1 444 ? 19.055 -15.110 -51.691 1.00 17.81 436 LYS A C 1
ATOM 3545 O O . LYS A 1 444 ? 18.978 -16.290 -51.329 1.00 20.25 436 LYS A O 1
ATOM 3551 N N . GLU A 1 445 ? 19.853 -14.724 -52.697 1.00 18.17 437 GLU A N 1
ATOM 3552 C CA . GLU A 1 445 ? 20.669 -15.709 -53.407 1.00 21.10 437 GLU A CA 1
ATOM 3553 C C . GLU A 1 445 ? 21.633 -16.414 -52.462 1.00 19.31 437 GLU A C 1
ATOM 3554 O O . GLU A 1 445 ? 21.819 -17.635 -52.548 1.00 21.24 437 GLU A O 1
ATOM 3556 N N . GLN A 1 446 ? 22.246 -15.663 -51.541 1.00 20.53 438 GLN A N 1
ATOM 3557 C CA . GLN A 1 446 ? 23.159 -16.267 -50.578 1.00 23.43 438 GLN A CA 1
ATOM 3558 C C . GLN A 1 446 ? 22.426 -17.232 -49.660 1.00 22.57 438 GLN A C 1
ATOM 3559 O O . GLN A 1 446 ? 22.945 -18.307 -49.332 1.00 20.10 438 GLN A O 1
ATOM 3565 N N . VAL A 1 447 ? 21.227 -16.847 -49.214 1.00 17.28 439 VAL A N 1
ATOM 3566 C CA . VAL A 1 447 ? 20.448 -17.694 -48.315 1.00 16.43 439 VAL A CA 1
ATOM 3567 C C . VAL A 1 447 ? 20.071 -18.997 -49.005 1.00 14.94 439 VAL A C 1
ATOM 3568 O O . VAL A 1 447 ? 20.200 -20.081 -48.426 1.00 17.40 439 VAL A O 1
ATOM 3572 N N . ILE A 1 448 ? 19.623 -18.915 -50.259 1.00 16.36 440 ILE A N 1
ATOM 3573 C CA . ILE A 1 448 ? 19.225 -20.125 -50.972 1.00 19.15 440 ILE A CA 1
ATOM 3574 C C . ILE A 1 448 ? 20.414 -21.066 -51.126 1.00 22.30 440 ILE A C 1
ATOM 3575 O O . ILE A 1 448 ? 20.288 -22.280 -50.930 1.00 18.17 440 ILE A O 1
ATOM 3580 N N . THR A 1 449 ? 21.593 -20.514 -51.436 1.00 20.22 441 THR A N 1
ATOM 3581 C CA . THR A 1 449 ? 22.804 -21.326 -51.547 1.00 23.48 441 THR A CA 1
ATOM 3582 C C . THR A 1 449 ? 23.094 -22.068 -50.249 1.00 19.32 441 THR A C 1
ATOM 3583 O O . THR A 1 449 ? 23.409 -23.264 -50.267 1.00 24.66 441 THR A O 1
ATOM 3587 N N . GLU A 1 450 ? 22.974 -21.377 -49.111 1.00 18.82 442 GLU A N 1
ATOM 3588 C CA . GLU A 1 450 ? 23.251 -22.021 -47.833 1.00 20.18 442 GLU A CA 1
ATOM 3589 C C . GLU A 1 450 ? 22.176 -23.037 -47.472 1.00 19.64 442 GLU A C 1
ATOM 3590 O O . GLU A 1 450 ? 22.484 -24.081 -46.886 1.00 21.90 442 GLU A O 1
ATOM 3596 N N . LEU A 1 451 ? 20.911 -22.758 -47.805 1.00 18.34 443 LEU A N 1
ATOM 3597 C CA . LEU A 1 451 ? 19.865 -23.733 -47.514 1.00 21.35 443 LEU A CA 1
ATOM 3598 C C . LEU A 1 451 ? 20.051 -24.994 -48.349 1.00 22.78 443 LEU A C 1
ATOM 3599 O O . LEU A 1 451 ? 19.883 -26.112 -47.843 1.00 24.43 443 LEU A O 1
ATOM 3604 N N . LYS A 1 452 ? 20.428 -24.843 -49.623 1.00 20.31 444 LYS A N 1
ATOM 3605 C CA . LYS A 1 452 ? 20.724 -26.024 -50.435 1.00 22.04 444 LYS A CA 1
ATOM 3606 C C . LYS A 1 452 ? 21.921 -26.788 -49.884 1.00 27.87 444 LYS A C 1
ATOM 3607 O O . LYS A 1 452 ? 21.944 -28.023 -49.913 1.00 32.91 444 LYS A O 1
ATOM 3613 N N . ALA A 1 453 ? 22.922 -26.071 -49.371 1.00 24.77 445 ALA A N 1
ATOM 3614 C CA . ALA A 1 453 ? 24.116 -26.728 -48.845 1.00 27.51 445 ALA A CA 1
ATOM 3615 C C . ALA A 1 453 ? 23.828 -27.547 -47.592 1.00 34.72 445 ALA A C 1
ATOM 3616 O O . ALA A 1 453 ? 24.610 -28.448 -47.261 1.00 32.97 445 ALA A O 1
ATOM 3618 N N . SER A 1 454 ? 22.733 -27.257 -46.889 1.00 38.38 446 SER A N 1
ATOM 3619 C CA . SER A 1 454 ? 22.366 -27.975 -45.677 1.00 37.34 446 SER A CA 1
ATOM 3620 C C . SER A 1 454 ? 21.337 -29.065 -45.937 1.00 36.57 446 SER A C 1
ATOM 3621 O O . SER A 1 454 ? 20.798 -29.637 -44.984 1.00 39.86 446 SER A O 1
ATOM 3624 N N . GLY A 1 455 ? 21.048 -29.359 -47.202 1.00 31.44 447 GLY A N 1
ATOM 3625 C CA . GLY A 1 455 ? 20.180 -30.470 -47.542 1.00 35.00 447 GLY A CA 1
ATOM 3626 C C . GLY A 1 455 ? 18.697 -30.192 -47.476 1.00 37.00 447 GLY A C 1
ATOM 3627 O O . GLY A 1 455 ? 17.908 -31.139 -47.405 1.00 44.68 447 GLY A O 1
ATOM 3628 N N . LYS A 1 456 ? 18.285 -28.927 -47.498 1.00 38.27 448 LYS A N 1
ATOM 3629 C CA . LYS A 1 456 ? 16.868 -28.592 -47.483 1.00 35.21 448 LYS A CA 1
ATOM 3630 C C . LYS A 1 456 ? 16.247 -28.830 -48.856 1.00 37.02 448 LYS A C 1
ATOM 3631 O O . LYS A 1 456 ? 16.898 -28.649 -49.891 1.00 37.28 448 LYS A O 1
ATOM 3637 N N . ASN A 1 457 ? 14.971 -29.228 -48.861 1.00 33.50 449 ASN A N 1
ATOM 3638 C CA . ASN A 1 457 ? 14.267 -29.462 -50.114 1.00 36.85 449 ASN A CA 1
ATOM 3639 C C . ASN A 1 457 ? 13.562 -28.186 -50.577 1.00 32.91 449 ASN A C 1
ATOM 3640 O O . ASN A 1 457 ? 13.649 -27.127 -49.947 1.00 26.17 449 ASN A O 1
ATOM 3645 N N . GLU A 1 458 ? 12.837 -28.295 -51.692 1.00 37.04 450 GLU A N 1
ATOM 3646 C CA . GLU A 1 458 ? 12.290 -27.115 -52.357 1.00 32.64 450 GLU A CA 1
ATOM 3647 C C . GLU A 1 458 ? 11.250 -26.408 -51.497 1.00 28.31 450 GLU A C 1
ATOM 3648 O O . GLU A 1 458 ? 11.238 -25.174 -51.426 1.00 29.48 450 GLU A O 1
ATOM 3650 N N . GLU A 1 459 ? 10.363 -27.165 -50.848 1.00 33.58 451 GLU A N 1
ATOM 3651 C CA . GLU A 1 459 ? 9.349 -26.544 -50.000 1.00 27.26 451 GLU A CA 1
ATOM 3652 C C . GLU A 1 459 ? 9.986 -25.851 -48.802 1.00 26.66 451 GLU A C 1
ATOM 3653 O O . GLU A 1 459 ? 9.622 -24.714 -48.467 1.00 27.68 451 GLU A O 1
ATOM 3655 N N . GLU A 1 460 ? 10.966 -26.503 -48.168 1.00 29.55 452 GLU A N 1
ATOM 3656 C CA . GLU A 1 460 ? 11.649 -25.904 -47.023 1.00 29.09 452 GLU A CA 1
ATOM 3657 C C . GLU A 1 460 ? 12.338 -24.601 -47.407 1.00 24.05 452 GLU A C 1
ATOM 3658 O O . GLU A 1 460 ? 12.237 -23.595 -46.689 1.00 21.72 452 GLU A O 1
ATOM 3664 N N . ILE A 1 461 ? 13.056 -24.608 -48.534 1.00 22.84 453 ILE A N 1
ATOM 3665 C CA . ILE A 1 461 ? 13.757 -23.413 -49.002 1.00 22.22 453 ILE A CA 1
ATOM 3666 C C . ILE A 1 461 ? 12.769 -22.282 -49.253 1.00 18.60 453 ILE A C 1
ATOM 3667 O O . ILE A 1 461 ? 12.996 -21.130 -48.856 1.00 20.82 453 ILE A O 1
ATOM 3672 N N . ALA A 1 462 ? 11.651 -22.593 -49.911 1.00 22.27 454 ALA A N 1
ATOM 3673 C CA . ALA A 1 462 ? 10.674 -21.554 -50.216 1.00 20.59 454 ALA A CA 1
ATOM 3674 C C . ALA A 1 462 ? 10.097 -20.944 -48.945 1.00 23.23 454 ALA A C 1
ATOM 3675 O O . ALA A 1 462 ? 9.841 -19.735 -48.894 1.00 23.52 454 ALA A O 1
ATOM 3677 N N . PHE A 1 463 ? 9.884 -21.758 -47.906 1.00 20.45 455 PHE A N 1
ATOM 3678 C CA . PHE A 1 463 ? 9.332 -21.206 -46.672 1.00 24.36 455 PHE A CA 1
ATOM 3679 C C . PHE A 1 463 ? 10.374 -20.409 -45.897 1.00 24.11 455 PHE A C 1
ATOM 3680 O O . PHE A 1 463 ? 10.078 -19.321 -45.393 1.00 21.93 455 PHE A O 1
ATOM 3688 N N . LEU A 1 464 ? 11.598 -20.929 -45.784 1.00 18.48 456 LEU A N 1
ATOM 3689 C CA . LEU A 1 464 ? 12.544 -20.365 -44.827 1.00 16.36 456 LEU A CA 1
ATOM 3690 C C . LEU A 1 464 ? 13.319 -19.161 -45.357 1.00 19.67 456 LEU A C 1
ATOM 3691 O O . LEU A 1 464 ? 13.843 -18.384 -44.547 1.00 17.77 456 LEU A O 1
ATOM 3696 N N . THR A 1 465 ? 13.373 -18.965 -46.678 1.00 15.42 457 THR A N 1
ATOM 3697 C CA . THR A 1 465 ? 14.342 -18.041 -47.272 1.00 13.73 457 THR A CA 1
ATOM 3698 C C . THR A 1 465 ? 14.218 -16.629 -46.702 1.00 15.03 457 THR A C 1
ATOM 3699 O O . THR A 1 465 ? 15.213 -16.042 -46.263 1.00 15.52 457 THR A O 1
ATOM 3703 N N . ASN A 1 466 ? 13.004 -16.066 -46.681 1.00 16.48 458 ASN A N 1
ATOM 3704 C CA . ASN A 1 466 ? 12.880 -14.677 -46.243 1.00 19.00 458 ASN A CA 1
ATOM 3705 C C . ASN A 1 466 ? 13.224 -14.504 -44.766 1.00 17.15 458 ASN A C 1
ATOM 3706 O O . ASN A 1 466 ? 13.750 -13.452 -44.377 1.00 16.88 458 ASN A O 1
ATOM 3711 N N . PHE A 1 467 ? 12.952 -15.519 -43.936 1.00 15.89 459 PHE A N 1
ATOM 3712 C CA . PHE A 1 467 ? 13.293 -15.426 -42.517 1.00 13.43 459 PHE A CA 1
ATOM 3713 C C . PHE A 1 467 ? 14.793 -15.346 -42.278 1.00 14.24 459 PHE A C 1
ATOM 3714 O O . PHE A 1 467 ? 15.218 -14.834 -41.238 1.00 15.65 459 PHE A O 1
ATOM 3722 N N . LYS A 1 468 ? 15.603 -15.834 -43.212 1.00 14.93 460 LYS A N 1
ATOM 3723 C CA A LYS A 1 468 ? 17.047 -15.840 -43.045 0.46 15.19 460 LYS A CA 1
ATOM 3724 C CA B LYS A 1 468 ? 17.050 -15.853 -43.065 0.54 15.31 460 LYS A CA 1
ATOM 3725 C C . LYS A 1 468 ? 17.743 -14.752 -43.851 1.00 16.93 460 LYS A C 1
ATOM 3726 O O . LYS A 1 468 ? 18.974 -14.664 -43.816 1.00 16.98 460 LYS A O 1
ATOM 3737 N N . THR A 1 469 ? 16.989 -13.904 -44.536 1.00 16.66 461 THR A N 1
ATOM 3738 C CA . THR A 1 469 ? 17.548 -12.800 -45.297 1.00 16.25 461 THR A CA 1
ATOM 3739 C C . THR A 1 469 ? 17.864 -11.621 -44.377 1.00 17.50 461 THR A C 1
ATOM 3740 O O . THR A 1 469 ? 17.173 -11.386 -43.385 1.00 17.74 461 THR A O 1
ATOM 3744 N N . PHE A 1 470 ? 18.921 -10.877 -44.716 1.00 17.64 462 PHE A N 1
ATOM 3745 C CA . PHE A 1 470 ? 19.318 -9.676 -43.982 1.00 16.74 462 PHE A CA 1
ATOM 3746 C C . PHE A 1 470 ? 19.405 -8.505 -44.959 1.00 14.70 462 PHE A C 1
ATOM 3747 O O . PHE A 1 470 ? 20.254 -8.509 -45.857 1.00 17.75 462 PHE A O 1
ATOM 3755 N N . THR A 1 471 ? 18.555 -7.487 -44.765 1.00 18.18 463 THR A N 1
ATOM 3756 C CA A THR A 1 471 ? 18.507 -6.369 -45.707 0.45 17.38 463 THR A CA 1
ATOM 3757 C CA B THR A 1 471 ? 18.505 -6.364 -45.702 0.55 16.73 463 THR A CA 1
ATOM 3758 C C . THR A 1 471 ? 19.735 -5.470 -45.593 1.00 15.85 463 THR A C 1
ATOM 3759 O O . THR A 1 471 ? 20.130 -4.836 -46.583 1.00 18.23 463 THR A O 1
ATOM 3766 N N . GLY A 1 472 ? 20.346 -5.401 -44.422 1.00 17.63 464 GLY A N 1
ATOM 3767 C CA . GLY A 1 472 ? 21.484 -4.512 -44.292 1.00 16.97 464 GLY A CA 1
ATOM 3768 C C . GLY A 1 472 ? 21.069 -3.046 -44.298 1.00 16.21 464 GLY A C 1
ATOM 3769 O O . GLY A 1 472 ? 19.932 -2.682 -43.988 1.00 18.04 464 GLY A O 1
ATOM 3770 N N . ASN A 1 473 ? 22.043 -2.202 -44.639 1.00 17.50 465 ASN A N 1
ATOM 3771 C CA . ASN A 1 473 ? 21.882 -0.747 -44.690 1.00 14.25 465 ASN A CA 1
ATOM 3772 C C . ASN A 1 473 ? 21.520 -0.145 -43.331 1.00 15.30 465 ASN A C 1
ATOM 3773 O O . ASN A 1 473 ? 20.826 0.871 -43.252 1.00 16.16 465 ASN A O 1
ATOM 3778 N N . THR A 1 474 ? 21.997 -0.757 -42.245 1.00 15.41 466 THR A N 1
ATOM 3779 C CA . THR A 1 474 ? 21.992 -0.101 -40.947 1.00 13.32 466 THR A CA 1
ATOM 3780 C C . THR A 1 474 ? 23.344 0.565 -40.740 1.00 15.89 466 THR A C 1
ATOM 3781 O O . THR A 1 474 ? 24.372 -0.129 -40.763 1.00 15.03 466 THR A O 1
ATOM 3785 N N . PRO A 1 475 ? 23.397 1.881 -40.563 1.00 14.99 467 PRO A N 1
ATOM 3786 C CA . PRO A 1 475 ? 24.677 2.589 -40.530 1.00 14.29 467 PRO A CA 1
ATOM 3787 C C . PRO A 1 475 ? 25.308 2.579 -39.147 1.00 13.01 467 PRO A C 1
ATOM 3788 O O . PRO A 1 475 ? 24.628 2.550 -38.118 1.00 11.99 467 PRO A O 1
ATOM 3792 N N . THR A 1 476 ? 26.642 2.612 -39.139 1.00 11.36 468 THR A N 1
ATOM 3793 C CA . THR A 1 476 ? 27.404 2.648 -37.895 1.00 12.18 468 THR A CA 1
ATOM 3794 C C . THR A 1 476 ? 28.627 3.538 -38.045 1.00 12.37 468 THR A C 1
ATOM 3795 O O . THR A 1 476 ? 29.137 3.749 -39.149 1.00 14.26 468 THR A O 1
ATOM 3799 N N . ASN A 1 477 ? 29.080 4.062 -36.910 1.00 12.17 469 ASN A N 1
ATOM 3800 C CA . ASN A 1 477 ? 30.459 4.501 -36.725 1.00 12.28 469 ASN A CA 1
ATOM 3801 C C . ASN A 1 477 ? 31.206 3.414 -35.965 1.00 10.97 469 ASN A C 1
ATOM 3802 O O . ASN A 1 477 ? 30.620 2.712 -35.140 1.00 12.73 469 ASN A O 1
ATOM 3807 N N . SER A 1 478 ? 32.510 3.301 -36.212 1.00 11.18 470 SER A N 1
ATOM 3808 C CA . SER A 1 478 ? 33.383 2.459 -35.395 1.00 14.16 470 SER A CA 1
ATOM 3809 C C . SER A 1 478 ? 34.546 3.292 -34.869 1.00 16.01 470 SER A C 1
ATOM 3810 O O . SER A 1 478 ? 35.223 3.968 -35.647 1.00 14.48 470 SER A O 1
ATOM 3813 N N . PHE A 1 479 ? 34.770 3.243 -33.555 1.00 11.79 471 PHE A N 1
ATOM 3814 C CA . PHE A 1 479 ? 35.935 3.829 -32.899 1.00 11.02 471 PHE A CA 1
ATOM 3815 C C . PHE A 1 479 ? 36.853 2.705 -32.450 1.00 12.46 471 PHE A C 1
ATOM 3816 O O . PHE A 1 479 ? 36.389 1.757 -31.806 1.00 12.67 471 PHE A O 1
ATOM 3824 N N . ILE A 1 480 ? 38.152 2.822 -32.733 1.00 12.35 472 ILE A N 1
ATOM 3825 C CA . ILE A 1 480 ? 39.156 1.959 -32.115 1.00 12.32 472 ILE A CA 1
ATOM 3826 C C . ILE A 1 480 ? 40.197 2.851 -31.448 1.00 16.33 472 ILE A C 1
ATOM 3827 O O . ILE A 1 480 ? 40.934 3.578 -32.130 1.00 15.06 472 ILE A O 1
ATOM 3832 N N . PHE A 1 481 ? 40.254 2.796 -30.117 1.00 13.84 473 PHE A N 1
ATOM 3833 C CA . PHE A 1 481 ? 41.361 3.325 -29.331 1.00 13.21 473 PHE A CA 1
ATOM 3834 C C . PHE A 1 481 ? 42.375 2.208 -29.076 1.00 13.69 473 PHE A C 1
ATOM 3835 O O . PHE A 1 481 ? 42.044 1.025 -29.132 1.00 16.16 473 PHE A O 1
ATOM 3843 N N . GLU A 1 482 ? 43.623 2.582 -28.769 1.00 16.19 474 GLU A N 1
ATOM 3844 C CA A GLU A 1 482 ? 44.620 1.550 -28.489 0.46 16.99 474 GLU A CA 1
ATOM 3845 C CA B GLU A 1 482 ? 44.609 1.542 -28.498 0.54 16.86 474 GLU A CA 1
ATOM 3846 C C . GLU A 1 482 ? 44.308 0.819 -27.190 1.00 17.59 474 GLU A C 1
ATOM 3847 O O . GLU A 1 482 ? 44.436 -0.407 -27.115 1.00 16.03 474 GLU A O 1
ATOM 3858 N N . GLU A 1 483 ? 43.901 1.553 -26.153 1.00 14.39 475 GLU A N 1
ATOM 3859 C CA A GLU A 1 483 ? 43.695 0.952 -24.841 0.43 15.02 475 GLU A CA 1
ATOM 3860 C CA B GLU A 1 483 ? 43.684 0.948 -24.846 0.57 14.58 475 GLU A CA 1
ATOM 3861 C C . GLU A 1 483 ? 42.778 1.855 -24.029 1.00 15.43 475 GLU A C 1
ATOM 3862 O O . GLU A 1 483 ? 42.705 3.064 -24.275 1.00 16.49 475 GLU A O 1
ATOM 3873 N N . LEU A 1 484 ? 42.066 1.249 -23.080 1.00 13.40 476 LEU A N 1
ATOM 3874 C CA . LEU A 1 484 ? 41.205 1.987 -22.161 1.00 12.13 476 LEU A CA 1
ATOM 3875 C C . LEU A 1 484 ? 42.058 2.445 -20.985 1.00 13.62 476 LEU A C 1
ATOM 3876 O O . LEU A 1 484 ? 42.538 1.623 -20.196 1.00 16.15 476 LEU A O 1
ATOM 3881 N N . THR A 1 485 ? 42.253 3.758 -20.879 1.00 12.87 477 THR A N 1
ATOM 3882 C CA . THR A 1 485 ? 43.030 4.416 -19.836 1.00 14.75 477 THR A CA 1
ATOM 3883 C C . THR A 1 485 ? 42.225 5.612 -19.352 1.00 12.46 477 THR A C 1
ATOM 3884 O O . THR A 1 485 ? 41.241 5.992 -20.003 1.00 13.15 477 THR A O 1
ATOM 3888 N N . PRO A 1 486 ? 42.587 6.232 -18.222 1.00 12.30 478 PRO A N 1
ATOM 3889 C CA . PRO A 1 486 ? 41.900 7.481 -17.858 1.00 12.75 478 PRO A CA 1
ATOM 3890 C C . PRO A 1 486 ? 41.894 8.484 -18.996 1.00 10.85 478 PRO A C 1
ATOM 3891 O O . PRO A 1 486 ? 40.855 9.094 -19.273 1.00 12.20 478 PRO A O 1
ATOM 3895 N N . PHE A 1 487 ? 43.025 8.646 -19.687 1.00 12.28 479 PHE A N 1
ATOM 3896 C CA . PHE A 1 487 ? 43.106 9.621 -20.768 1.00 11.16 479 PHE A CA 1
ATOM 3897 C C . PHE A 1 487 ? 42.137 9.287 -21.904 1.00 12.59 479 PHE A C 1
ATOM 3898 O O . PHE A 1 487 ? 41.406 10.165 -22.380 1.00 12.98 479 PHE A O 1
ATOM 3906 N N . THR A 1 488 ? 42.119 8.033 -22.370 1.00 14.85 480 THR A N 1
ATOM 3907 C CA . THR A 1 488 ? 41.266 7.753 -23.527 1.00 11.53 480 THR A CA 1
ATOM 3908 C C . THR A 1 488 ? 39.793 7.761 -23.146 1.00 12.54 480 THR A C 1
ATOM 3909 O O . THR A 1 488 ? 38.943 8.042 -23.995 1.00 13.56 480 THR A O 1
ATOM 3913 N N . LEU A 1 489 ? 39.467 7.471 -21.887 1.00 10.57 481 LEU A N 1
ATOM 3914 C CA . LEU A 1 489 ? 38.081 7.632 -21.452 1.00 11.76 481 LEU A CA 1
ATOM 3915 C C . LEU A 1 489 ? 37.680 9.098 -21.471 1.00 12.65 481 LEU A C 1
ATOM 3916 O O . LEU A 1 489 ? 36.576 9.439 -21.912 1.00 11.24 481 LEU A O 1
ATOM 3921 N N . GLY A 1 490 ? 38.578 9.982 -21.019 1.00 12.19 482 GLY A N 1
ATOM 3922 C CA . GLY A 1 490 ? 38.301 11.407 -21.078 1.00 12.86 482 GLY A CA 1
ATOM 3923 C C . GLY A 1 490 ? 38.100 11.891 -22.499 1.00 11.35 482 GLY A C 1
ATOM 3924 O O . GLY A 1 490 ? 37.177 12.663 -22.772 1.00 12.80 482 GLY A O 1
ATOM 3925 N N . GLN A 1 491 ? 38.946 11.423 -23.428 1.00 12.63 483 GLN A N 1
ATOM 3926 C CA . GLN A 1 491 ? 38.766 11.750 -24.840 1.00 11.05 483 GLN A CA 1
ATOM 3927 C C . GLN A 1 491 ? 37.368 11.387 -25.307 1.00 12.85 483 GLN A C 1
ATOM 3928 O O . GLN A 1 491 ? 36.699 12.177 -25.983 1.00 11.89 483 GLN A O 1
ATOM 3934 N N . LEU A 1 492 ? 36.918 10.179 -24.950 1.00 10.83 484 LEU A N 1
ATOM 3935 C CA . LEU A 1 492 ? 35.673 9.623 -25.474 1.00 10.46 484 LEU A CA 1
ATOM 3936 C C . LEU A 1 492 ? 34.455 10.358 -24.924 1.00 13.53 484 LEU A C 1
ATOM 3937 O O . LEU A 1 492 ? 33.546 10.721 -25.684 1.00 10.54 484 LEU A O 1
ATOM 3942 N N . ILE A 1 493 ? 34.401 10.560 -23.596 1.00 11.88 485 ILE A N 1
ATOM 3943 C CA . ILE A 1 493 ? 33.289 11.313 -23.008 1.00 11.46 485 ILE A CA 1
ATOM 3944 C C . ILE A 1 493 ? 33.184 12.685 -23.657 1.00 10.85 485 ILE A C 1
ATOM 3945 O O . ILE A 1 493 ? 32.097 13.126 -24.052 1.00 9.64 485 ILE A O 1
ATOM 3950 N N . ALA A 1 494 ? 34.323 13.372 -23.795 1.00 9.75 486 ALA A N 1
ATOM 3951 C CA . ALA A 1 494 ? 34.317 14.712 -24.365 1.00 11.39 486 ALA A CA 1
ATOM 3952 C C . ALA A 1 494 ? 33.880 14.711 -25.829 1.00 15.03 486 ALA A C 1
ATOM 3953 O O . ALA A 1 494 ? 33.252 15.672 -26.270 1.00 11.41 486 ALA A O 1
ATOM 3955 N N . PHE A 1 495 ? 34.163 13.645 -26.596 1.00 9.67 487 PHE A N 1
ATOM 3956 C CA . PHE A 1 495 ? 33.643 13.594 -27.960 1.00 9.09 487 PHE A CA 1
ATOM 3957 C C . PHE A 1 495 ? 32.128 13.707 -27.956 1.00 12.22 487 PHE A C 1
ATOM 3958 O O . PHE A 1 495 ? 31.544 14.421 -28.780 1.00 12.99 487 PHE A O 1
ATOM 3966 N N . TYR A 1 496 ? 31.474 12.977 -27.053 1.00 11.12 488 TYR A N 1
ATOM 3967 C CA . TYR A 1 496 ? 30.020 13.025 -27.016 1.00 8.63 488 TYR A CA 1
ATOM 3968 C C . TYR A 1 496 ? 29.518 14.345 -26.456 1.00 10.39 488 TYR A C 1
ATOM 3969 O O . TYR A 1 496 ? 28.474 14.838 -26.894 1.00 10.93 488 TYR A O 1
ATOM 3978 N N . GLU A 1 497 ? 30.219 14.927 -25.469 1.00 11.20 489 GLU A N 1
ATOM 3979 C CA . GLU A 1 497 ? 29.815 16.256 -25.011 1.00 10.76 489 GLU A CA 1
ATOM 3980 C C . GLU A 1 497 ? 29.736 17.212 -26.186 1.00 12.01 489 GLU A C 1
ATOM 3981 O O . GLU A 1 497 ? 28.750 17.943 -26.351 1.00 11.67 489 GLU A O 1
ATOM 3987 N N . HIS A 1 498 ? 30.738 17.176 -27.053 1.00 12.39 490 HIS A N 1
ATOM 3988 C CA . HIS A 1 498 ? 30.730 18.132 -28.148 1.00 11.02 490 HIS A CA 1
ATOM 3989 C C . HIS A 1 498 ? 29.793 17.722 -29.286 1.00 14.46 490 HIS A C 1
ATOM 3990 O O . HIS A 1 498 ? 29.236 18.606 -29.947 1.00 12.27 490 HIS A O 1
ATOM 3997 N N . LYS A 1 499 ? 29.580 16.418 -29.519 1.00 10.83 491 LYS A N 1
ATOM 3998 C CA . LYS A 1 499 ? 28.521 15.999 -30.435 1.00 10.20 491 LYS A CA 1
ATOM 3999 C C . LYS A 1 499 ? 27.196 16.627 -30.035 1.00 13.77 491 LYS A C 1
ATOM 4000 O O . LYS A 1 499 ? 26.464 17.167 -30.874 1.00 12.46 491 LYS A O 1
ATOM 4006 N N . ILE A 1 500 ? 26.863 16.517 -28.747 1.00 12.61 492 ILE A N 1
ATOM 4007 C CA . ILE A 1 500 ? 25.610 17.050 -28.225 1.00 12.46 492 ILE A CA 1
ATOM 4008 C C . ILE A 1 500 ? 25.548 18.556 -28.449 1.00 12.11 492 ILE A C 1
ATOM 4009 O O . ILE A 1 500 ? 24.510 19.101 -28.849 1.00 14.18 492 ILE A O 1
ATOM 4014 N N . PHE A 1 501 ? 26.663 19.252 -28.221 1.00 11.89 493 PHE A N 1
ATOM 4015 C CA . PHE A 1 501 ? 26.690 20.694 -28.434 1.00 12.04 493 PHE A CA 1
ATOM 4016 C C . PHE A 1 501 ? 26.429 21.037 -29.893 1.00 13.92 493 PHE A C 1
ATOM 4017 O O . PHE A 1 501 ? 25.635 21.934 -30.199 1.00 12.57 493 PHE A O 1
ATOM 4025 N N . VAL A 1 502 ? 27.090 20.322 -30.809 1.00 12.72 494 VAL A N 1
ATOM 4026 C CA . VAL A 1 502 ? 26.911 20.547 -32.245 1.00 13.13 494 VAL A CA 1
ATOM 4027 C C . VAL A 1 502 ? 25.449 20.390 -32.636 1.00 11.97 494 VAL A C 1
ATOM 4028 O O . VAL A 1 502 ? 24.889 21.218 -33.371 1.00 13.44 494 VAL A O 1
ATOM 4032 N N . GLN A 1 503 ? 24.798 19.334 -32.138 1.00 12.39 495 GLN A N 1
ATOM 4033 C CA . GLN A 1 503 ? 23.414 19.084 -32.524 1.00 12.62 495 GLN A CA 1
ATOM 4034 C C . GLN A 1 503 ? 22.481 20.138 -31.943 1.00 13.72 495 GLN A C 1
ATOM 4035 O O . GLN A 1 503 ? 21.552 20.587 -32.623 1.00 14.46 495 GLN A O 1
ATOM 4041 N N . GLY A 1 504 ? 22.733 20.571 -30.703 1.00 12.92 496 GLY A N 1
ATOM 4042 C CA . GLY A 1 504 ? 21.931 21.640 -30.131 1.00 13.40 496 GLY A CA 1
ATOM 4043 C C . GLY A 1 504 ? 22.081 22.945 -30.891 1.00 13.76 496 GLY A C 1
ATOM 4044 O O . GLY A 1 504 ? 21.113 23.690 -31.063 1.00 14.03 496 GLY A O 1
ATOM 4045 N N . VAL A 1 505 ? 23.303 23.253 -31.338 1.00 13.86 497 VAL A N 1
ATOM 4046 C CA . VAL A 1 505 ? 23.501 24.448 -32.159 1.00 16.20 497 VAL A CA 1
ATOM 4047 C C . VAL A 1 505 ? 22.663 24.360 -33.431 1.00 17.73 497 VAL A C 1
ATOM 4048 O O . VAL A 1 505 ? 21.895 25.272 -33.756 1.00 15.84 497 VAL A O 1
ATOM 4052 N N . ILE A 1 506 ? 22.772 23.243 -34.149 1.00 14.04 498 ILE A N 1
ATOM 4053 C CA . ILE A 1 506 ? 22.081 23.104 -35.426 1.00 14.31 498 ILE A CA 1
ATOM 4054 C C . ILE A 1 506 ? 20.565 23.099 -35.234 1.00 17.69 498 ILE A C 1
ATOM 4055 O O . ILE A 1 506 ? 19.836 23.779 -35.968 1.00 16.15 498 ILE A O 1
ATOM 4060 N N . TRP A 1 507 ? 20.066 22.360 -34.234 1.00 15.12 499 TRP A N 1
ATOM 4061 C CA . TRP A 1 507 ? 18.627 22.312 -33.9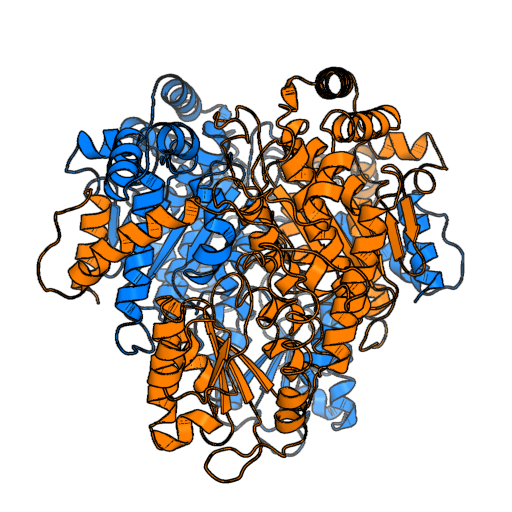73 1.00 14.64 499 TRP A CA 1
ATOM 4062 C C . TRP A 1 507 ? 18.081 23.603 -33.394 1.00 13.60 499 TRP A C 1
ATOM 4063 O O . TRP A 1 507 ? 16.870 23.686 -33.161 1.00 16.01 499 TRP A O 1
ATOM 4074 N N . ASN A 1 508 ? 18.929 24.598 -33.138 1.00 14.59 500 ASN A N 1
ATOM 4075 C CA . ASN A 1 508 ? 18.478 25.894 -32.646 1.00 14.36 500 ASN A CA 1
ATOM 4076 C C . ASN A 1 508 ? 17.768 25.756 -31.301 1.00 18.35 500 ASN A C 1
ATOM 4077 O O . ASN A 1 508 ? 16.760 26.410 -31.051 1.00 16.93 500 ASN A O 1
ATOM 4082 N N . ILE A 1 509 ? 18.288 24.894 -30.421 1.00 14.32 501 ILE A N 1
ATOM 4083 C CA . ILE A 1 509 ? 17.705 24.711 -29.096 1.00 14.07 501 ILE A CA 1
ATOM 4084 C C . ILE A 1 509 ? 18.743 25.067 -28.035 1.00 15.56 501 ILE A C 1
ATOM 4085 O O . ILE A 1 509 ? 19.900 25.357 -28.337 1.00 16.69 501 ILE A O 1
ATOM 4090 N N . PHE A 1 510 ? 18.300 25.058 -26.771 1.00 13.95 502 PHE A N 1
ATOM 4091 C CA . PHE A 1 510 ? 19.157 25.354 -25.621 1.00 13.37 502 PHE A CA 1
ATOM 4092 C C . PHE A 1 510 ? 19.561 24.036 -24.966 1.00 14.20 502 PHE A C 1
ATOM 4093 O O . PHE A 1 510 ? 18.743 23.381 -24.315 1.00 15.21 502 PHE A O 1
ATOM 4101 N N . SER A 1 511 ? 20.832 23.652 -25.126 1.00 11.18 503 SER A N 1
ATOM 4102 C CA . SER A 1 511 ? 21.278 22.349 -24.660 1.00 13.21 503 SER A CA 1
ATOM 4103 C C . SER A 1 511 ? 21.578 22.317 -23.176 1.00 13.26 503 SER A C 1
ATOM 4104 O O . SER A 1 511 ? 21.836 21.230 -22.654 1.00 12.69 503 SER A O 1
ATOM 4107 N N . PHE A 1 512 ? 21.547 23.457 -22.472 1.00 13.61 504 PHE A N 1
ATOM 4108 C CA . PHE A 1 512 ? 22.166 23.481 -21.151 1.00 13.15 504 PHE A CA 1
ATOM 4109 C C . PHE A 1 512 ? 21.205 23.841 -20.027 1.00 11.53 504 PHE A C 1
ATOM 4110 O O . PHE A 1 512 ? 21.642 23.966 -18.872 1.00 14.29 504 PHE A O 1
ATOM 4118 N N . ASP A 1 513 ? 19.906 23.963 -20.318 1.00 13.56 505 ASP A N 1
ATOM 4119 C CA . ASP A 1 513 ? 18.882 24.095 -19.287 1.00 12.42 505 ASP A CA 1
ATOM 4120 C C . ASP A 1 513 ? 18.072 22.804 -19.198 1.00 13.38 505 ASP A C 1
ATOM 4121 O O . ASP A 1 513 ? 18.345 21.817 -19.898 1.00 13.34 505 ASP A O 1
ATOM 4126 N N . GLN A 1 514 ? 17.095 22.791 -18.287 1.00 12.18 506 GLN A N 1
ATOM 4127 C CA . GLN A 1 514 ? 16.265 21.599 -18.104 1.00 12.09 506 GLN A CA 1
ATOM 4128 C C . GLN A 1 514 ? 14.972 21.976 -17.393 1.00 14.87 506 GLN A C 1
ATOM 4129 O O . GLN A 1 514 ? 14.673 21.494 -16.297 1.00 15.40 506 GLN A O 1
ATOM 4135 N N . TRP A 1 515 ? 14.187 22.834 -18.032 1.00 13.49 507 TRP A N 1
ATOM 4136 C CA . TRP A 1 515 ? 12.901 23.220 -17.463 1.00 14.16 507 TRP A CA 1
ATOM 4137 C C . TRP A 1 515 ? 11.926 22.054 -17.391 1.00 18.73 507 TRP A C 1
ATOM 4138 O O . TRP A 1 515 ? 10.953 22.124 -16.630 1.00 16.34 507 TRP A O 1
ATOM 4149 N N . GLY A 1 516 ? 12.171 20.984 -18.149 1.00 13.26 508 GLY A N 1
ATOM 4150 C CA . GLY A 1 516 ? 11.251 19.869 -18.186 1.00 15.34 508 GLY A CA 1
ATOM 4151 C C . GLY A 1 516 ? 11.193 19.053 -16.917 1.00 17.39 508 GLY A C 1
ATOM 4152 O O . GLY A 1 516 ? 10.342 18.162 -16.820 1.00 19.75 508 GLY A O 1
ATOM 4153 N N . VAL A 1 517 ? 12.062 19.324 -15.943 1.00 18.61 509 VAL A N 1
ATOM 4154 C CA . VAL A 1 517 ? 12.002 18.563 -14.699 1.00 21.17 509 VAL A CA 1
ATOM 4155 C C . VAL A 1 517 ? 11.091 19.204 -13.662 1.00 19.35 509 VAL A C 1
ATOM 4156 O O . VAL A 1 517 ? 10.762 18.549 -12.660 1.00 20.82 509 VAL A O 1
ATOM 4160 N N . GLU A 1 518 ? 10.610 20.434 -13.902 1.00 15.90 510 GLU A N 1
ATOM 4161 C CA . GLU A 1 518 ? 9.950 21.203 -12.848 1.00 15.06 510 GLU A CA 1
ATOM 4162 C C . GLU A 1 518 ? 8.560 20.667 -12.518 1.00 17.70 510 GLU A C 1
ATOM 4163 O O . GLU A 1 518 ? 8.144 20.706 -11.356 1.00 18.99 510 GLU A O 1
ATOM 4169 N N . LEU A 1 519 ? 7.810 20.207 -13.523 1.00 17.81 511 LEU A N 1
ATOM 4170 C CA . LEU A 1 519 ? 6.402 19.886 -13.293 1.00 14.26 511 LEU A CA 1
ATOM 4171 C C . LEU A 1 519 ? 6.256 18.671 -12.385 1.00 16.18 511 LEU A C 1
ATOM 4172 O O . LEU A 1 519 ? 5.466 18.692 -11.431 1.00 16.48 511 LEU A O 1
ATOM 4177 N N . GLY A 1 520 ? 7.013 17.604 -12.671 1.00 17.22 512 GLY A N 1
ATOM 4178 C CA . GLY A 1 520 ? 6.969 16.417 -11.823 1.00 13.41 512 GLY A CA 1
ATOM 4179 C C . GLY A 1 520 ? 7.366 16.706 -10.386 1.00 14.40 512 GLY A C 1
ATOM 4180 O O . GLY A 1 520 ? 6.804 16.129 -9.450 1.00 16.72 512 GLY A O 1
ATOM 4181 N N . LYS A 1 521 ? 8.342 17.600 -10.188 1.00 17.13 513 LYS A N 1
ATOM 4182 C CA . LYS A 1 521 ? 8.747 17.960 -8.832 1.00 16.29 513 LYS A CA 1
ATOM 4183 C C . LYS A 1 521 ? 7.623 18.690 -8.105 1.00 17.56 513 LYS A C 1
ATOM 4184 O O . LYS A 1 521 ? 7.302 18.376 -6.950 1.00 18.08 513 LYS A O 1
ATOM 4190 N N . ALA A 1 522 ? 6.993 19.656 -8.780 1.00 14.49 514 ALA A N 1
ATOM 4191 C CA . ALA A 1 522 ? 5.894 20.400 -8.172 1.00 17.17 514 ALA A CA 1
ATOM 4192 C C . ALA A 1 522 ? 4.731 19.485 -7.814 1.00 15.79 514 ALA A C 1
ATOM 4193 O O . ALA A 1 522 ? 4.126 19.626 -6.740 1.00 18.53 514 ALA A O 1
ATOM 4195 N N . LEU A 1 523 ? 4.400 18.539 -8.700 1.00 17.53 515 LEU A N 1
ATOM 4196 C CA . LEU A 1 523 ? 3.265 17.668 -8.433 1.00 17.08 515 LEU A CA 1
ATOM 4197 C C . LEU A 1 523 ? 3.579 16.678 -7.319 1.00 14.87 515 LEU A C 1
ATOM 4198 O O . LEU A 1 523 ? 2.695 16.336 -6.525 1.00 16.59 515 LEU A O 1
ATOM 4203 N N . ALA A 1 524 ? 4.830 16.204 -7.239 1.00 15.15 516 ALA A N 1
ATOM 4204 C CA . ALA A 1 524 ? 5.182 15.312 -6.143 1.00 15.76 516 ALA A CA 1
ATOM 4205 C C . ALA A 1 524 ? 5.166 16.050 -4.812 1.00 16.21 516 ALA A C 1
ATOM 4206 O O . ALA A 1 524 ? 4.811 15.462 -3.781 1.00 16.08 516 ALA A O 1
ATOM 4208 N N . ASN A 1 525 ? 5.540 17.334 -4.816 1.00 16.38 517 ASN A N 1
ATOM 4209 C CA . ASN A 1 525 ? 5.496 18.113 -3.583 1.00 16.17 517 ASN A CA 1
ATOM 4210 C C . ASN A 1 525 ? 4.079 18.203 -3.041 1.00 20.45 517 ASN A C 1
ATOM 4211 O O . ASN A 1 525 ? 3.878 18.228 -1.820 1.00 20.22 517 ASN A O 1
ATOM 4216 N N . LYS A 1 526 ? 3.083 18.263 -3.926 1.00 16.48 518 LYS A N 1
ATOM 4217 C CA . LYS A 1 526 ? 1.707 18.321 -3.459 1.00 18.90 518 LYS A CA 1
ATOM 4218 C C . LYS A 1 526 ? 1.228 16.968 -2.960 1.00 17.57 518 LYS A C 1
ATOM 4219 O O . LYS A 1 526 ? 0.418 16.906 -2.033 1.00 19.44 518 LYS A O 1
ATOM 4225 N N . ILE A 1 527 ? 1.702 15.883 -3.569 1.00 17.54 519 ILE A N 1
ATOM 4226 C CA . ILE A 1 527 ? 1.187 14.571 -3.211 1.00 17.57 519 ILE A CA 1
ATOM 4227 C C . ILE A 1 527 ? 1.786 14.058 -1.904 1.00 17.44 519 ILE A C 1
ATOM 4228 O O . ILE A 1 527 ? 1.094 13.379 -1.140 1.00 17.28 519 ILE A O 1
ATOM 4233 N N . LEU A 1 528 ? 3.055 14.369 -1.609 1.00 16.94 520 LEU A N 1
ATOM 4234 C CA . LEU A 1 528 ? 3.702 13.772 -0.437 1.00 18.03 520 LEU A CA 1
ATOM 4235 C C . LEU A 1 528 ? 2.899 13.919 0.858 1.00 17.40 520 LEU A C 1
ATOM 4236 O O . LEU A 1 528 ? 2.662 12.896 1.525 1.00 19.77 520 LEU A O 1
ATOM 4241 N N . PRO A 1 529 ? 2.454 15.111 1.278 1.00 19.91 521 PRO A N 1
ATOM 4242 C CA . PRO A 1 529 ? 1.662 15.179 2.517 1.00 20.28 521 PRO A CA 1
ATOM 4243 C C . PRO A 1 529 ? 0.345 14.433 2.423 1.00 20.41 521 PRO A C 1
ATOM 4244 O O . PRO A 1 529 ? -0.175 13.985 3.455 1.00 22.30 521 PRO A O 1
ATOM 4248 N N . GLU A 1 530 ? -0.187 14.239 1.211 1.00 19.74 522 GLU A N 1
ATOM 4249 C CA . GLU A 1 530 ? -1.420 13.475 1.061 1.00 20.24 522 GLU A CA 1
ATOM 4250 C C . GLU A 1 530 ? -1.207 11.996 1.348 1.00 24.14 522 GLU A C 1
ATOM 4251 O O . GLU A 1 530 ? -2.138 11.317 1.791 1.00 25.29 522 GLU A O 1
ATOM 4257 N N . LEU A 1 531 ? -0.001 11.482 1.111 1.00 20.28 523 LEU A N 1
ATOM 4258 C CA . LEU A 1 531 ? 0.275 10.076 1.378 1.00 20.32 523 LEU A CA 1
ATOM 4259 C C . LEU A 1 531 ? 0.443 9.783 2.860 1.00 26.00 523 LEU A C 1
ATOM 4260 O O . LEU A 1 531 ? 0.223 8.643 3.291 1.00 24.70 523 LEU A O 1
ATOM 4265 N N . GLU A 1 532 ? 0.822 10.782 3.650 1.00 26.50 524 GLU A N 1
ATOM 4266 C CA . GLU A 1 532 ? 1.127 10.551 5.051 1.00 31.90 524 GLU A CA 1
ATOM 4267 C C . GLU A 1 532 ? -0.101 10.630 5.946 1.00 31.36 524 GLU A C 1
ATOM 4268 O O . GLU A 1 532 ? -0.073 10.081 7.052 1.00 32.62 524 GLU A O 1
ATOM 4274 N N . ASN A 1 533 ? -1.183 11.263 5.492 1.00 26.61 525 ASN A N 1
ATOM 4275 C CA . ASN A 1 533 ? -2.397 11.297 6.289 1.00 28.22 525 ASN A CA 1
ATOM 4276 C C . ASN A 1 533 ? -3.257 10.070 5.981 1.00 33.55 525 ASN A C 1
ATOM 4277 O O . ASN A 1 533 ? -2.936 9.247 5.119 1.00 31.74 525 ASN A O 1
ATOM 4282 N N . THR A 1 534 ? -4.366 9.940 6.707 1.00 35.44 526 THR A N 1
ATOM 4283 C CA . THR A 1 534 ? -5.247 8.788 6.588 1.00 41.48 526 THR A CA 1
ATOM 4284 C C . THR A 1 534 ? -6.486 9.073 5.751 1.00 37.76 526 THR A C 1
ATOM 4285 O O . THR A 1 534 ? -7.380 8.227 5.687 1.00 41.75 526 THR A O 1
ATOM 4289 N N . ALA A 1 535 ? -6.557 10.232 5.106 1.00 32.12 527 ALA A N 1
ATOM 4290 C CA . ALA A 1 535 ? -7.767 10.630 4.405 1.00 29.62 527 ALA A CA 1
ATOM 4291 C C . ALA A 1 535 ? -7.856 9.981 3.027 1.00 25.30 527 ALA A C 1
ATOM 4292 O O . ALA A 1 535 ? -6.846 9.675 2.386 1.00 24.45 527 ALA A O 1
ATOM 4294 N N . GLU A 1 536 ? -9.089 9.764 2.579 1.00 28.37 528 GLU A N 1
ATOM 4295 C CA . GLU A 1 536 ? -9.311 9.419 1.184 1.00 29.05 528 GLU A CA 1
ATOM 4296 C C . GLU A 1 536 ? -9.015 10.642 0.323 1.00 29.63 528 GLU A C 1
ATOM 4297 O O . GLU A 1 536 ? -9.487 11.745 0.614 1.00 31.04 528 GLU A O 1
ATOM 4303 N N . ILE A 1 537 ? -8.220 10.457 -0.726 1.00 22.51 529 ILE A N 1
ATOM 4304 C CA . ILE A 1 537 ? -7.738 11.566 -1.540 1.00 21.86 529 ILE A CA 1
ATOM 4305 C C . ILE A 1 537 ? -8.637 11.713 -2.758 1.00 25.90 529 ILE A C 1
ATOM 4306 O O . ILE A 1 537 ? -8.885 10.743 -3.484 1.00 24.21 529 ILE A O 1
ATOM 4311 N N . THR A 1 538 ? -9.143 12.931 -2.968 1.00 22.41 530 THR A N 1
ATOM 4312 C CA . THR A 1 538 ? -10.059 13.234 -4.060 1.00 22.54 530 THR A CA 1
ATOM 4313 C C . THR A 1 538 ? -9.630 14.468 -4.842 1.00 23.46 530 THR A C 1
ATOM 4314 O O . THR A 1 538 ? -10.401 14.956 -5.678 1.00 29.78 530 THR A O 1
ATOM 4318 N N . SER A 1 539 ? -8.426 14.979 -4.598 1.00 24.54 531 SER A N 1
ATOM 4319 C CA . SER A 1 539 ? -7.997 16.279 -5.098 1.00 23.68 531 SER A CA 1
ATOM 4320 C C . SER A 1 539 ? -7.427 16.251 -6.509 1.00 28.13 531 SER A C 1
ATOM 4321 O O . SER A 1 539 ? -7.121 17.317 -7.056 1.00 25.94 531 SER A O 1
ATOM 4324 N N . HIS A 1 540 ? -7.249 15.081 -7.101 1.00 23.07 532 HIS A N 1
ATOM 4325 C CA . HIS A 1 540 ? -6.618 14.965 -8.403 1.00 20.13 532 HIS A CA 1
ATOM 4326 C C . HIS A 1 540 ? -7.618 14.435 -9.426 1.00 19.19 532 HIS A C 1
ATOM 4327 O O . HIS A 1 540 ? -8.822 14.318 -9.152 1.00 21.80 532 HIS A O 1
ATOM 4334 N N . ASP A 1 541 ? -7.111 14.120 -10.619 1.00 18.50 533 ASP A N 1
ATOM 4335 C CA . ASP A 1 541 ? -7.873 13.319 -11.570 1.00 21.11 533 ASP A CA 1
ATOM 4336 C C . ASP A 1 541 ? -8.178 11.954 -10.961 1.00 20.92 533 ASP A C 1
ATOM 4337 O O . ASP A 1 541 ? -7.540 11.525 -9.998 1.00 20.34 533 ASP A O 1
ATOM 4342 N N . SER A 1 542 ? -9.134 11.235 -11.562 1.00 20.75 534 SER A N 1
ATOM 4343 C CA . SER A 1 542 ? -9.581 9.997 -10.929 1.00 19.65 534 SER A CA 1
ATOM 4344 C C . SER A 1 542 ? -8.509 8.903 -10.933 1.00 18.88 534 SER A C 1
ATOM 4345 O O . SER A 1 542 ? -8.558 8.019 -10.071 1.00 19.22 534 SER A O 1
ATOM 4348 N N . SER A 1 543 ? -7.543 8.943 -11.856 1.00 18.01 535 SER A N 1
ATOM 4349 C CA . SER A 1 543 ? -6.488 7.926 -11.855 1.00 19.39 535 SER A CA 1
ATOM 4350 C C . SER A 1 543 ? -5.501 8.168 -10.720 1.00 19.42 535 SER A C 1
ATOM 4351 O O . SER A 1 543 ? -5.226 7.269 -9.916 1.00 17.11 535 SER A O 1
ATOM 4354 N N . THR A 1 544 ? -4.954 9.380 -10.643 1.00 16.78 536 THR A N 1
ATOM 4355 C CA . THR A 1 544 ? -4.094 9.722 -9.517 1.00 17.33 536 THR A CA 1
ATOM 4356 C C . THR A 1 544 ? -4.800 9.457 -8.192 1.00 18.06 536 THR A C 1
ATOM 4357 O O . THR A 1 544 ? -4.208 8.887 -7.270 1.00 18.89 536 THR A O 1
ATOM 4361 N N . ASN A 1 545 ? -6.078 9.838 -8.085 1.00 18.24 537 ASN A N 1
ATOM 4362 C CA . ASN A 1 545 ? -6.824 9.544 -6.864 1.00 19.11 537 ASN A CA 1
ATOM 4363 C C . ASN A 1 545 ? -6.876 8.044 -6.601 1.00 21.01 537 ASN A C 1
ATOM 4364 O O . ASN A 1 545 ? -6.611 7.587 -5.482 1.00 20.35 537 ASN A O 1
ATOM 4369 N N . GLY A 1 546 ? -7.225 7.262 -7.629 1.00 19.07 538 GLY A N 1
ATOM 4370 C CA . GLY A 1 546 ? -7.403 5.830 -7.437 1.00 20.64 538 GLY A CA 1
ATOM 4371 C C . GLY A 1 546 ? -6.112 5.120 -7.078 1.00 18.62 538 GLY A C 1
ATOM 4372 O O . GLY A 1 546 ? -6.112 4.203 -6.249 1.00 19.82 538 GLY A O 1
ATOM 4373 N N . LEU A 1 547 ? -5.000 5.532 -7.698 1.00 17.71 539 LEU A N 1
ATOM 4374 C CA . LEU A 1 547 ? -3.690 4.965 -7.383 1.00 17.08 539 LEU A CA 1
ATOM 4375 C C . LEU A 1 547 ? -3.269 5.300 -5.954 1.00 17.79 539 LEU A C 1
ATOM 4376 O O . LEU A 1 547 ? -2.801 4.429 -5.213 1.00 17.94 539 LEU A O 1
ATOM 4381 N N . ILE A 1 548 ? -3.440 6.558 -5.546 1.00 18.91 540 ILE A N 1
ATOM 4382 C CA . ILE A 1 548 ? -3.078 6.947 -4.185 1.00 18.40 540 ILE A CA 1
ATOM 4383 C C . ILE A 1 548 ? -3.913 6.184 -3.167 1.00 18.75 540 ILE A C 1
ATOM 4384 O O . ILE A 1 548 ? -3.396 5.702 -2.151 1.00 21.17 540 ILE A O 1
ATOM 4389 N N . ASN A 1 549 ? -5.220 6.063 -3.415 1.00 19.44 541 ASN A N 1
ATOM 4390 C CA . ASN A 1 549 ? -6.065 5.412 -2.426 1.00 20.98 541 ASN A CA 1
ATOM 4391 C C . ASN A 1 549 ? -5.813 3.909 -2.371 1.00 21.38 541 ASN A C 1
ATOM 4392 O O . ASN A 1 549 ? -5.848 3.321 -1.285 1.00 21.82 541 ASN A O 1
ATOM 4397 N N . PHE A 1 550 ? -5.506 3.277 -3.510 1.00 19.78 542 PHE A N 1
ATOM 4398 C CA . PHE A 1 550 ? -5.093 1.878 -3.462 1.00 24.48 542 PHE A CA 1
ATOM 4399 C C . PHE A 1 550 ? -3.800 1.723 -2.671 1.00 19.94 542 PHE A C 1
ATOM 4400 O O . PHE A 1 550 ? -3.680 0.829 -1.823 1.00 21.33 542 PHE A O 1
ATOM 4408 N N . TYR A 1 551 ? -2.832 2.603 -2.922 1.00 18.61 543 TYR A N 1
ATOM 4409 C CA . TYR A 1 551 ? -1.576 2.591 -2.178 1.00 18.57 543 TYR A CA 1
ATOM 4410 C C . TYR A 1 551 ? -1.812 2.704 -0.676 1.00 21.77 543 TYR A C 1
ATOM 4411 O O . TYR A 1 551 ? -1.213 1.968 0.117 1.00 20.40 543 TYR A O 1
ATOM 4420 N N . LYS A 1 552 ? -2.684 3.622 -0.260 1.00 20.85 544 LYS A N 1
ATOM 4421 C CA . LYS A 1 552 ? -2.906 3.796 1.170 1.00 23.35 544 LYS A CA 1
ATOM 4422 C C . LYS A 1 552 ? -3.502 2.552 1.812 1.00 23.07 544 LYS A C 1
ATOM 4423 O O . LYS A 1 552 ? -3.232 2.273 2.987 1.00 24.70 544 LYS A O 1
ATOM 4429 N N . LYS A 1 553 ? -4.312 1.795 1.075 1.00 21.89 545 LYS A N 1
ATOM 4430 C CA . LYS A 1 553 ? -4.880 0.579 1.644 1.00 23.62 545 LYS A CA 1
ATOM 4431 C C . LYS A 1 553 ? -3.847 -0.526 1.809 1.00 24.84 545 LYS A C 1
ATOM 4432 O O . LYS A 1 553 ? -4.062 -1.436 2.616 1.00 31.92 545 LYS A O 1
ATOM 4438 N N . HIS A 1 554 ? -2.740 -0.476 1.065 1.00 22.58 546 HIS A N 1
ATOM 4439 C CA . HIS A 1 554 ? -1.784 -1.571 1.038 1.00 25.19 546 HIS A CA 1
ATOM 4440 C C . HIS A 1 554 ? -0.415 -1.201 1.587 1.00 24.35 546 HIS A C 1
ATOM 4441 O O . HIS A 1 554 ? 0.455 -2.073 1.670 1.00 25.88 546 HIS A O 1
ATOM 4448 N N . LYS A 1 555 ? -0.210 0.041 1.998 1.00 21.29 547 LYS A N 1
ATOM 4449 C CA . LYS A 1 555 ? 1.119 0.493 2.408 1.00 24.13 547 LYS A CA 1
ATOM 4450 C C . LYS A 1 555 ? 1.488 0.004 3.811 1.00 27.00 547 LYS A C 1
ATOM 4451 O O . LYS A 1 555 ? 0.651 -0.529 4.550 1.00 28.61 547 LYS A O 1
ATOM 4458 N N . SER B 1 10 ? 0.440 -24.105 -37.790 1.00 39.67 2 SER B N 1
ATOM 4459 C CA . SER B 1 10 ? -0.161 -24.195 -36.461 1.00 36.29 2 SER B CA 1
ATOM 4460 C C . SER B 1 10 ? -0.972 -22.935 -36.128 1.00 26.39 2 SER B C 1
ATOM 4461 O O . SER B 1 10 ? -2.200 -22.948 -36.206 1.00 31.87 2 SER B O 1
ATOM 4464 N N . LEU B 1 11 ? -0.297 -21.852 -35.743 1.00 21.32 3 LEU B N 1
ATOM 4465 C CA . LEU B 1 11 ? -1.001 -20.595 -35.528 1.00 20.88 3 LEU B CA 1
ATOM 4466 C C . LEU B 1 11 ? -1.694 -20.153 -36.808 1.00 21.31 3 LEU B C 1
ATOM 4467 O O . LEU B 1 11 ? -1.225 -20.425 -37.916 1.00 22.54 3 LEU B O 1
ATOM 4472 N N . ASN B 1 12 ? -2.809 -19.444 -36.649 1.00 21.63 4 ASN B N 1
ATOM 4473 C CA . ASN B 1 12 ? -3.423 -18.796 -37.797 1.00 21.83 4 ASN B CA 1
ATOM 4474 C C . ASN B 1 12 ? -2.500 -17.698 -38.321 1.00 21.14 4 ASN B C 1
ATOM 4475 O O . ASN B 1 12 ? -1.553 -17.275 -37.650 1.00 20.31 4 ASN B O 1
ATOM 4480 N N . THR B 1 13 ? -2.759 -17.259 -39.552 1.00 23.29 5 THR B N 1
ATOM 4481 C CA . THR B 1 13 ? -1.828 -16.374 -40.252 1.00 21.22 5 THR B CA 1
ATOM 4482 C C . THR B 1 13 ? -2.540 -15.133 -40.771 1.00 21.44 5 THR B C 1
ATOM 4483 O O . THR B 1 13 ? -2.311 -14.675 -41.891 1.00 26.73 5 THR B O 1
ATOM 4487 N N . ILE B 1 14 ? -3.369 -14.536 -39.930 1.00 23.13 6 ILE B N 1
ATOM 4488 C CA . ILE B 1 14 ? -4.151 -13.367 -40.322 1.00 23.55 6 ILE B CA 1
ATOM 4489 C C . ILE B 1 14 ? -3.258 -12.130 -40.357 1.00 20.95 6 ILE B C 1
ATOM 4490 O O . ILE B 1 14 ? -2.591 -11.796 -39.367 1.00 20.07 6 ILE B O 1
ATOM 4495 N N . ASN B 1 15 ? -3.250 -11.446 -41.497 1.00 23.49 7 ASN B N 1
ATOM 4496 C CA . ASN B 1 15 ? -2.571 -10.160 -41.637 1.00 21.10 7 ASN B CA 1
ATOM 4497 C C . ASN B 1 15 ? -3.390 -9.098 -40.915 1.00 21.01 7 ASN B C 1
ATOM 4498 O O . ASN B 1 15 ? -4.520 -8.817 -41.340 1.00 22.35 7 ASN B O 1
ATOM 4503 N N . PRO B 1 16 ? -2.881 -8.492 -39.839 1.00 20.13 8 PRO B N 1
ATOM 4504 C CA . PRO B 1 16 ? -3.702 -7.531 -39.086 1.00 20.49 8 PRO B CA 1
ATOM 4505 C C . PRO B 1 16 ? -4.195 -6.374 -39.930 1.00 20.85 8 PRO B C 1
ATOM 4506 O O . PRO B 1 16 ? -5.306 -5.882 -39.695 1.00 22.03 8 PRO B O 1
ATOM 4510 N N . THR B 1 17 ? -3.413 -5.932 -40.920 1.00 21.77 9 THR B N 1
ATOM 4511 C CA . THR B 1 17 ? -3.797 -4.759 -41.699 1.00 25.97 9 THR B CA 1
ATOM 4512 C C . THR B 1 17 ? -4.953 -5.044 -42.640 1.00 29.69 9 THR B C 1
ATOM 4513 O O . THR B 1 17 ? -5.487 -4.105 -43.241 1.00 30.82 9 THR B O 1
ATOM 4517 N N . GLU B 1 18 ? -5.345 -6.305 -42.783 1.00 23.28 10 GLU B N 1
ATOM 4518 C CA . GLU B 1 18 ? -6.453 -6.689 -43.648 1.00 28.45 10 GLU B CA 1
ATOM 4519 C C . GLU B 1 18 ? -7.744 -6.937 -42.880 1.00 29.98 10 GLU B C 1
ATOM 4520 O O . GLU B 1 18 ? -8.760 -7.265 -43.500 1.00 30.05 10 GLU B O 1
ATOM 4526 N N . THR B 1 19 ? -7.732 -6.787 -41.557 1.00 25.03 11 THR B N 1
ATOM 4527 C CA . THR B 1 19 ? -8.917 -7.061 -40.759 1.00 25.85 11 THR B CA 1
ATOM 4528 C C . THR B 1 19 ? -9.882 -5.882 -40.783 1.00 31.26 11 THR B C 1
ATOM 4529 O O . THR B 1 19 ? -9.502 -4.735 -41.044 1.00 27.23 11 THR B O 1
ATOM 4533 N N . LYS B 1 20 ? -11.156 -6.180 -40.504 1.00 27.90 12 LYS B N 1
ATOM 4534 C CA . LYS B 1 20 ? -12.136 -5.107 -40.391 1.00 26.64 12 LYS B CA 1
ATOM 4535 C C . LYS B 1 20 ? -11.832 -4.215 -39.193 1.00 29.44 12 LYS B C 1
ATOM 4536 O O . LYS B 1 20 ? -11.988 -2.992 -39.270 1.00 30.31 12 LYS B O 1
ATOM 4538 N N . ALA B 1 21 ? -11.379 -4.809 -38.084 1.00 26.60 13 ALA B N 1
ATOM 4539 C CA . ALA B 1 21 ? -11.051 -4.017 -36.902 1.00 26.01 13 ALA B CA 1
ATOM 4540 C C . ALA B 1 21 ? -9.923 -3.030 -37.187 1.00 25.52 13 ALA B C 1
ATOM 4541 O O . ALA B 1 21 ? -9.960 -1.884 -36.724 1.00 25.01 13 ALA B O 1
ATOM 4543 N N . TRP B 1 22 ? -8.900 -3.459 -37.930 1.00 26.72 14 TRP B N 1
ATOM 4544 C CA . TRP B 1 22 ? -7.809 -2.546 -38.264 1.00 23.87 14 TRP B CA 1
ATOM 4545 C C . TRP B 1 22 ? -8.318 -1.352 -39.060 1.00 24.88 14 TRP B C 1
ATOM 4546 O O . TRP B 1 22 ? -7.900 -0.212 -38.821 1.00 27.13 14 TRP B O 1
ATOM 4557 N N . ALA B 1 23 ? -9.222 -1.593 -40.012 1.00 26.09 15 ALA B N 1
ATOM 4558 C CA . ALA B 1 23 ? -9.762 -0.499 -40.813 1.00 25.82 15 ALA B CA 1
ATOM 4559 C C . ALA B 1 23 ? -10.561 0.464 -39.952 1.00 31.29 15 ALA B C 1
ATOM 4560 O O . ALA B 1 23 ? -10.491 1.684 -40.141 1.00 27.89 15 ALA B O 1
ATOM 4562 N N . GLN B 1 24 ? -11.338 -0.071 -39.009 1.00 26.69 16 GLN B N 1
ATOM 4563 C CA . GLN B 1 24 ? -12.115 0.782 -38.119 1.00 28.24 16 GLN B CA 1
ATOM 4564 C C . GLN B 1 24 ? -11.205 1.570 -37.189 1.00 27.66 16 GLN B C 1
ATOM 4565 O O . GLN B 1 24 ? -11.480 2.736 -36.890 1.00 26.83 16 GLN B O 1
ATOM 4571 N N . LEU B 1 25 ? -10.123 0.946 -36.716 1.00 23.97 17 LEU B N 1
ATOM 4572 C CA . LEU B 1 25 ? -9.158 1.666 -35.889 1.00 23.01 17 LEU B CA 1
ATOM 4573 C C . LEU B 1 25 ? -8.503 2.800 -36.666 1.00 26.13 17 LEU B C 1
ATOM 4574 O O . LEU B 1 25 ? -8.288 3.886 -36.120 1.00 27.02 17 LEU B O 1
ATOM 4579 N N . LYS B 1 26 ? -8.161 2.563 -37.938 1.00 29.59 18 LYS B N 1
ATOM 4580 C CA . LYS B 1 26 ? -7.596 3.634 -38.754 1.00 29.22 18 LYS B CA 1
ATOM 4581 C C . LYS B 1 26 ? -8.574 4.794 -38.873 1.00 31.85 18 LYS B C 1
ATOM 4582 O O . LYS B 1 26 ? -8.201 5.959 -38.690 1.00 34.33 18 LYS B O 1
ATOM 4588 N N . GLU B 1 27 ? -9.838 4.486 -39.174 1.00 29.24 19 GLU B N 1
ATOM 4589 C CA . GLU B 1 27 ? -10.860 5.519 -39.309 1.00 30.67 19 GLU B CA 1
ATOM 4590 C C . GLU B 1 27 ? -11.057 6.266 -37.995 1.00 34.57 19 GLU B C 1
ATOM 4591 O O . GLU B 1 27 ? -11.107 7.502 -37.968 1.00 34.52 19 GLU B O 1
ATOM 4597 N N . HIS B 1 28 ? -11.156 5.524 -36.888 1.00 28.71 20 HIS B N 1
ATOM 4598 C CA . HIS B 1 28 ? -11.351 6.141 -35.581 1.00 27.41 20 HIS B CA 1
ATOM 4599 C C . HIS B 1 28 ? -10.170 7.027 -35.196 1.00 27.76 20 HIS B C 1
ATOM 4600 O O . HIS B 1 28 ? -10.356 8.108 -34.629 1.00 29.94 20 HIS B O 1
ATOM 4607 N N . PHE B 1 29 ? -8.945 6.577 -35.483 1.00 26.58 21 PHE B N 1
ATOM 4608 C CA . PHE B 1 29 ? -7.764 7.375 -35.165 1.00 27.33 21 PHE B CA 1
ATOM 4609 C C . PHE B 1 29 ? -7.742 8.668 -35.969 1.00 32.30 21 PHE B C 1
ATOM 4610 O O . PHE B 1 29 ? -7.404 9.736 -35.441 1.00 30.62 21 PHE B O 1
ATOM 4618 N N . ALA B 1 30 ? -8.105 8.591 -37.249 1.00 32.78 22 ALA B N 1
ATOM 4619 C CA . ALA B 1 30 ? -7.987 9.745 -38.129 1.00 31.89 22 ALA B CA 1
ATOM 4620 C C . ALA B 1 30 ? -8.964 10.856 -37.774 1.00 37.57 22 ALA B C 1
ATOM 4621 O O . ALA B 1 30 ? -8.705 12.017 -38.106 1.00 45.10 22 ALA B O 1
ATOM 4623 N N . GLU B 1 31 ? -10.065 10.539 -37.097 1.00 32.78 23 GLU B N 1
ATOM 4624 C CA . GLU B 1 31 ? -11.107 11.522 -36.835 1.00 37.35 23 GLU B CA 1
ATOM 4625 C C . GLU B 1 31 ? -11.257 11.860 -35.357 1.00 38.54 23 GLU B C 1
ATOM 4626 O O . GLU B 1 31 ? -12.179 12.598 -34.992 1.00 38.30 23 GLU B O 1
ATOM 4632 N N . THR B 1 32 ? -10.373 11.365 -34.498 1.00 34.70 24 THR B N 1
ATOM 4633 C CA . THR B 1 32 ? -10.502 11.555 -33.060 1.00 35.10 24 THR B CA 1
ATOM 4634 C C . THR B 1 32 ? -9.237 12.185 -32.499 1.00 34.21 24 THR B C 1
ATOM 4635 O O . THR B 1 32 ? -8.127 11.724 -32.783 1.00 33.11 24 THR B O 1
ATOM 4639 N N . ASP B 1 33 ? -9.408 13.239 -31.710 1.00 34.73 25 ASP B N 1
ATOM 4640 C CA . ASP B 1 33 ? -8.326 13.769 -30.894 1.00 38.84 25 ASP B CA 1
ATOM 4641 C C . ASP B 1 33 ? -8.407 13.115 -29.522 1.00 36.15 25 ASP B C 1
ATOM 4642 O O . ASP B 1 33 ? -9.423 13.239 -28.830 1.00 41.13 25 ASP B O 1
ATOM 4647 N N . PHE B 1 34 ? -7.353 12.405 -29.135 1.00 25.29 26 PHE B N 1
ATOM 4648 C CA . PHE B 1 34 ? -7.300 11.757 -27.833 1.00 25.22 26 PHE B CA 1
ATOM 4649 C C . PHE B 1 34 ? -6.555 12.689 -26.890 1.00 29.82 26 PHE B C 1
ATOM 4650 O O . PHE B 1 34 ? -5.332 12.843 -26.987 1.00 36.74 26 PHE B O 1
ATOM 4658 N N . ASP B 1 35 ? -7.297 13.323 -25.996 1.00 22.67 27 ASP B N 1
ATOM 4659 C CA . ASP B 1 35 ? -6.737 14.231 -25.008 1.00 22.57 27 ASP B CA 1
ATOM 4660 C C . ASP B 1 35 ? -7.078 13.700 -23.624 1.00 24.05 27 ASP B C 1
ATOM 4661 O O . ASP B 1 35 ? -8.256 13.554 -23.285 1.00 24.10 27 ASP B O 1
ATOM 4666 N N . LEU B 1 36 ? -6.050 13.418 -22.823 1.00 21.30 28 LEU B N 1
ATOM 4667 C CA . LEU B 1 36 ? -6.293 12.787 -21.531 1.00 20.81 28 LEU B CA 1
ATOM 4668 C C . LEU B 1 36 ? -7.026 13.727 -20.581 1.00 21.64 28 LEU B C 1
ATOM 4669 O O . LEU B 1 36 ? -7.936 13.301 -19.861 1.00 21.94 28 LEU B O 1
ATOM 4674 N N . LYS B 1 37 ? -6.654 15.010 -20.564 1.00 22.12 29 LYS B N 1
ATOM 4675 C CA . LYS B 1 37 ? -7.367 15.953 -19.711 1.00 23.02 29 LYS B CA 1
ATOM 4676 C C . LYS B 1 37 ? -8.857 15.963 -20.038 1.00 24.06 29 LYS B C 1
ATOM 4677 O O . LYS B 1 37 ? -9.702 15.948 -19.135 1.00 25.05 29 LYS B O 1
ATOM 4683 N N . GLN B 1 38 ? -9.196 15.962 -21.328 1.00 24.47 30 GLN B N 1
ATOM 4684 C CA . GLN B 1 38 ? -10.603 16.009 -21.713 1.00 26.65 30 GLN B CA 1
ATOM 4685 C C . GLN B 1 38 ? -11.311 14.703 -21.372 1.00 25.92 30 GLN B C 1
ATOM 4686 O O . GLN B 1 38 ? -12.451 14.717 -20.894 1.00 26.20 30 GLN B O 1
ATOM 4692 N N . LEU B 1 39 ? -10.648 13.565 -21.598 1.00 24.21 31 LEU B N 1
ATOM 4693 C CA . LEU B 1 39 ? -11.251 12.279 -21.258 1.00 23.98 31 LEU B CA 1
ATOM 4694 C C . LEU B 1 39 ? -11.547 12.179 -19.764 1.00 25.27 31 LEU B C 1
ATOM 4695 O O . LEU B 1 39 ? -12.599 11.665 -19.365 1.00 27.69 31 LEU B O 1
ATOM 4700 N N . PHE B 1 40 ? -10.647 12.689 -18.921 1.00 23.53 32 PHE B N 1
ATOM 4701 C CA . PHE B 1 40 ? -10.856 12.560 -17.484 1.00 23.62 32 PHE B CA 1
ATOM 4702 C C . PHE B 1 40 ? -11.895 13.553 -16.980 1.00 25.51 32 PHE B C 1
ATOM 4703 O O . PHE B 1 40 ? -12.703 13.221 -16.103 1.00 27.09 32 PHE B O 1
ATOM 4711 N N . THR B 1 41 ? -11.906 14.765 -17.538 1.00 25.54 33 THR B N 1
ATOM 4712 C CA . THR B 1 41 ? -12.896 15.755 -17.127 1.00 29.32 33 THR B CA 1
ATOM 4713 C C . THR B 1 41 ? -14.309 15.322 -17.490 1.00 28.54 33 THR B C 1
ATOM 4714 O O . THR B 1 41 ? -15.265 15.682 -16.794 1.00 31.38 33 THR B O 1
ATOM 4718 N N . GLU B 1 42 ? -14.467 14.535 -18.553 1.00 28.11 34 GLU B N 1
ATOM 4719 C CA . GLU B 1 42 ? -15.805 14.232 -19.043 1.00 28.79 34 GLU B CA 1
ATOM 4720 C C . GLU B 1 42 ? -16.454 13.040 -18.358 1.00 28.79 34 GLU B C 1
ATOM 4721 O O . GLU B 1 42 ? -17.673 12.877 -18.477 1.00 31.13 34 GLU B O 1
ATOM 4727 N N . ASP B 1 43 ? -15.691 12.209 -17.647 1.00 27.66 35 ASP B N 1
ATOM 4728 C CA . ASP B 1 43 ? -16.251 11.050 -16.956 1.00 27.74 35 ASP B CA 1
ATOM 4729 C C . ASP B 1 43 ? -15.507 10.838 -15.643 1.00 27.04 35 ASP B C 1
ATOM 4730 O O . ASP B 1 43 ? -14.342 10.421 -15.644 1.00 25.80 35 ASP B O 1
ATOM 4735 N N . LYS B 1 44 ? -16.192 11.104 -14.525 1.00 27.93 36 LYS B N 1
ATOM 4736 C CA . LYS B 1 44 ? -15.618 10.834 -13.213 1.00 27.99 36 LYS B CA 1
ATOM 4737 C C . LYS B 1 44 ? -15.333 9.353 -13.001 1.00 26.79 36 LYS B C 1
ATOM 4738 O O . LYS B 1 44 ? -14.578 9.003 -12.086 1.00 26.20 36 LYS B O 1
ATOM 4744 N N . SER B 1 45 ? -15.892 8.482 -13.834 1.00 26.91 37 SER B N 1
ATOM 4745 C CA . SER B 1 45 ? -15.719 7.044 -13.691 1.00 26.42 37 SER B CA 1
ATOM 4746 C C . SER B 1 45 ? -14.556 6.495 -14.501 1.00 25.05 37 SER B C 1
ATOM 4747 O O . SER B 1 45 ? -14.412 5.273 -14.572 1.00 24.68 37 SER B O 1
ATOM 4750 N N . ARG B 1 46 ? -13.728 7.354 -15.106 1.00 24.39 38 ARG B N 1
ATOM 4751 C CA . ARG B 1 46 ? -12.739 6.858 -16.065 1.00 23.28 38 ARG B CA 1
ATOM 4752 C C . ARG B 1 46 ? -11.755 5.885 -15.421 1.00 22.35 38 ARG B C 1
ATOM 4753 O O . ARG B 1 46 ? -11.451 4.833 -15.993 1.00 21.82 38 ARG B O 1
ATOM 4761 N N . PHE B 1 47 ? -11.213 6.228 -14.247 1.00 22.20 39 PHE B N 1
ATOM 4762 C CA . PHE B 1 47 ? -10.313 5.297 -13.569 1.00 21.49 39 PHE B CA 1
ATOM 4763 C C . PHE B 1 47 ? -10.996 3.956 -13.310 1.00 21.90 39 PHE B C 1
ATOM 4764 O O . PHE B 1 47 ? -10.427 2.892 -13.587 1.00 22.34 39 PHE B O 1
ATOM 4772 N N . SER B 1 48 ? -12.224 3.987 -12.785 1.00 23.04 40 SER B N 1
ATOM 4773 C CA A SER B 1 48 ? -12.914 2.737 -12.492 0.55 25.33 40 SER B CA 1
ATOM 4774 C CA B SER B 1 48 ? -12.943 2.749 -12.495 0.45 25.66 40 SER B CA 1
ATOM 4775 C C . SER B 1 48 ? -13.184 1.939 -13.760 1.00 27.53 40 SER B C 1
ATOM 4776 O O . SER B 1 48 ? -13.143 0.704 -13.734 1.00 27.61 40 SER B O 1
ATOM 4781 N N . GLU B 1 49 ? -13.441 2.617 -14.881 1.00 23.43 41 GLU B N 1
ATOM 4782 C CA . GLU B 1 49 ? -13.743 1.898 -16.115 1.00 23.39 41 GLU B CA 1
ATOM 4783 C C . GLU B 1 49 ? -12.497 1.355 -16.806 1.00 22.17 41 GLU B C 1
ATOM 4784 O O . GLU B 1 49 ? -12.605 0.383 -17.559 1.00 22.75 41 GLU B O 1
ATOM 4790 N N . PHE B 1 50 ? -11.328 1.963 -16.582 1.00 22.67 42 PHE B N 1
ATOM 4791 C CA . PHE B 1 50 ? -10.106 1.578 -17.285 1.00 22.67 42 PHE B CA 1
ATOM 4792 C C . PHE B 1 50 ? -9.030 1.136 -16.297 1.00 19.57 42 PHE B C 1
ATOM 4793 O O . PHE B 1 50 ? -7.867 1.553 -16.390 1.00 18.78 42 PHE B O 1
ATOM 4801 N N . SER B 1 51 ? -9.415 0.300 -15.337 1.00 20.03 43 SER B N 1
ATOM 4802 C CA . SER B 1 51 ? -8.463 -0.287 -14.409 1.00 20.56 43 SER B CA 1
ATOM 4803 C C . SER B 1 51 ? -8.960 -1.664 -13.997 1.00 20.15 43 SER B C 1
ATOM 4804 O O . SER B 1 51 ? -10.162 -1.956 -14.041 1.00 21.28 43 SER B O 1
ATOM 4807 N N . ILE B 1 52 ? -8.013 -2.510 -13.614 1.00 19.71 44 ILE B N 1
ATOM 4808 C CA . ILE B 1 52 ? -8.281 -3.867 -13.154 1.00 20.24 44 ILE B CA 1
ATOM 4809 C C . ILE B 1 52 ? -7.647 -4.025 -11.782 1.00 20.38 44 ILE B C 1
ATOM 4810 O O . ILE B 1 52 ? -6.449 -3.754 -11.611 1.00 19.65 44 ILE B O 1
ATOM 4815 N N . GLN B 1 53 ? -8.443 -4.449 -10.809 1.00 23.84 45 GLN B N 1
ATOM 4816 C CA . GLN B 1 53 ? -7.941 -4.759 -9.480 1.00 27.23 45 GLN B CA 1
ATOM 4817 C C . GLN B 1 53 ? -8.001 -6.266 -9.300 1.00 29.58 45 GLN B C 1
ATOM 4818 O O . GLN B 1 53 ? -9.068 -6.870 -9.443 1.00 33.98 45 GLN B O 1
ATOM 4824 N N . LYS B 1 54 ? -6.857 -6.866 -9.002 1.00 28.01 46 LYS B N 1
ATOM 4825 C CA . LYS B 1 54 ? -6.705 -8.317 -8.972 1.00 28.35 46 LYS B CA 1
ATOM 4826 C C . LYS B 1 54 ? -5.987 -8.659 -7.672 1.00 32.70 46 LYS B C 1
ATOM 4827 O O . LYS B 1 54 ? -4.756 -8.576 -7.603 1.00 35.46 46 LYS B O 1
ATOM 4833 N N . GLU B 1 55 ? -6.759 -9.040 -6.652 1.00 35.68 47 GLU B N 1
ATOM 4834 C CA . GLU B 1 55 ? -6.235 -9.282 -5.312 1.00 39.95 47 GLU B CA 1
ATOM 4835 C C . GLU B 1 55 ? -5.410 -8.087 -4.841 1.00 40.36 47 GLU B C 1
ATOM 4836 O O . GLU B 1 55 ? -5.925 -6.966 -4.771 1.00 49.79 47 GLU B O 1
ATOM 4838 N N . ASN B 1 56 ? -4.133 -8.316 -4.525 1.00 32.00 48 ASN B N 1
ATOM 4839 C CA . ASN B 1 56 ? -3.251 -7.270 -4.015 1.00 31.33 48 ASN B CA 1
ATOM 4840 C C . ASN B 1 56 ? -2.571 -6.477 -5.127 1.00 23.66 48 ASN B C 1
ATOM 4841 O O . ASN B 1 56 ? -1.452 -5.993 -4.941 1.00 28.92 48 ASN B O 1
ATOM 4846 N N . LEU B 1 57 ? -3.220 -6.346 -6.280 1.00 21.38 49 LEU B N 1
ATOM 4847 C CA . LEU B 1 57 ? -2.606 -5.738 -7.450 1.00 20.19 49 LEU B CA 1
ATOM 4848 C C . LEU B 1 57 ? -3.596 -4.813 -8.135 1.00 20.00 49 LEU B C 1
ATOM 4849 O O . LEU B 1 57 ? -4.754 -5.176 -8.349 1.00 20.58 49 LEU B O 1
ATOM 4854 N N . LEU B 1 58 ? -3.122 -3.627 -8.508 1.00 19.30 50 LEU B N 1
ATOM 4855 C CA . LEU B 1 58 ? -3.887 -2.683 -9.312 1.00 19.08 50 LEU B CA 1
ATOM 4856 C C . LEU B 1 58 ? -3.146 -2.443 -10.622 1.00 19.01 50 LEU B C 1
ATOM 4857 O O . LEU B 1 58 ? -1.971 -2.049 -10.616 1.00 17.50 50 LEU B O 1
ATOM 4862 N N . PHE B 1 59 ? -3.822 -2.708 -11.742 1.00 17.98 51 PHE B N 1
ATOM 4863 C CA . PHE B 1 59 ? -3.324 -2.380 -13.075 1.00 17.19 51 PHE B CA 1
ATOM 4864 C C . PHE B 1 59 ? -4.215 -1.278 -13.630 1.00 17.98 51 PHE B C 1
ATOM 4865 O O . PHE B 1 59 ? -5.350 -1.543 -14.038 1.00 17.85 51 PHE B O 1
ATOM 4873 N N . ASP B 1 60 ? -3.690 -0.057 -13.654 1.00 17.01 52 ASP B N 1
ATOM 4874 C CA . ASP B 1 60 ? -4.432 1.134 -14.059 1.00 17.26 52 ASP B CA 1
ATOM 4875 C C . ASP B 1 60 ? -3.994 1.512 -15.469 1.00 16.99 52 ASP B C 1
ATOM 4876 O O . ASP B 1 60 ? -2.860 1.965 -15.669 1.00 16.13 52 ASP B O 1
ATOM 4881 N N . PHE B 1 61 ? -4.884 1.317 -16.451 1.00 17.68 53 PHE B N 1
ATOM 4882 C CA . PHE B 1 61 ? -4.602 1.712 -17.828 1.00 17.40 53 PHE B CA 1
ATOM 4883 C C . PHE B 1 61 ? -5.404 2.944 -18.250 1.00 20.42 53 PHE B C 1
ATOM 4884 O O . PHE B 1 61 ? -5.522 3.232 -19.446 1.00 18.26 53 PHE B O 1
ATOM 4892 N N . SER B 1 62 ? -5.922 3.708 -17.283 1.00 18.43 54 SER B N 1
ATOM 4893 C CA . SER B 1 62 ? -6.790 4.836 -17.617 1.00 19.09 54 SER B CA 1
ATOM 4894 C C . SER B 1 62 ? -6.031 6.034 -18.186 1.00 18.80 54 SER B C 1
ATOM 4895 O O . SER B 1 62 ? -6.655 6.895 -18.817 1.00 19.57 54 SER B O 1
ATOM 4898 N N . LYS B 1 63 ? -4.712 6.134 -17.984 1.00 18.08 55 LYS B N 1
ATOM 4899 C CA . LYS B 1 63 ? -3.950 7.216 -18.602 1.00 17.85 55 LYS B CA 1
ATOM 4900 C C . LYS B 1 63 ? -3.466 6.856 -20.009 1.00 17.46 55 LYS B C 1
ATOM 4901 O O . LYS B 1 63 ? -2.497 7.451 -20.499 1.00 17.09 55 LYS B O 1
ATOM 4907 N N . ASN B 1 64 ? -4.117 5.898 -20.662 1.00 17.59 56 ASN B N 1
ATOM 4908 C CA . ASN B 1 64 ? -3.829 5.582 -22.053 1.00 18.29 56 ASN B CA 1
ATOM 4909 C C . ASN B 1 64 ? -4.677 6.441 -22.984 1.00 18.04 56 ASN B C 1
ATOM 4910 O O . ASN B 1 64 ? -5.789 6.858 -22.639 1.00 18.75 56 ASN B O 1
ATOM 4915 N N . LEU B 1 65 ? -4.135 6.709 -24.175 1.00 17.88 57 LEU B N 1
ATOM 4916 C CA . LEU B 1 65 ? -4.823 7.531 -25.174 1.00 20.05 57 LEU B CA 1
ATOM 4917 C C . LEU B 1 65 ? -5.876 6.694 -25.900 1.00 23.96 57 LEU B C 1
ATOM 4918 O O . LEU B 1 65 ? -5.784 6.411 -27.096 1.00 19.59 57 LEU B O 1
ATOM 4923 N N . VAL B 1 66 ? -6.897 6.295 -25.146 1.00 19.42 58 VAL B N 1
ATOM 4924 C CA . VAL B 1 66 ? -8.009 5.516 -25.689 1.00 19.97 58 VAL B CA 1
ATOM 4925 C C . VAL B 1 66 ? -9.306 6.040 -25.102 1.00 21.71 58 VAL B C 1
ATOM 4926 O O . VAL B 1 66 ? -9.366 6.419 -23.927 1.00 22.42 58 VAL B O 1
ATOM 4930 N N . ASP B 1 67 ? -10.346 6.068 -25.929 1.00 21.64 59 ASP B N 1
ATOM 4931 C CA . ASP B 1 67 ? -11.710 6.185 -25.451 1.00 22.58 59 ASP B CA 1
ATOM 4932 C C . ASP B 1 67 ? -12.353 4.798 -25.477 1.00 22.76 59 ASP B C 1
ATOM 4933 O O . ASP B 1 67 ? -11.704 3.792 -25.788 1.00 22.13 59 ASP B O 1
ATOM 4938 N N . LYS B 1 68 ? -13.639 4.742 -25.115 1.00 23.68 60 LYS B N 1
ATOM 4939 C CA . LYS B 1 68 ? -14.332 3.455 -25.079 1.00 23.99 60 LYS B CA 1
ATOM 4940 C C . LYS B 1 68 ? -14.322 2.790 -26.447 1.00 23.98 60 LYS B C 1
ATOM 4941 O O . LYS B 1 68 ? -14.100 1.577 -26.558 1.00 23.65 60 LYS B O 1
ATOM 4943 N N . LYS B 1 69 ? -14.554 3.573 -27.503 1.00 24.39 61 LYS B N 1
ATOM 4944 C CA . LYS B 1 69 ? -14.591 3.012 -28.847 1.00 24.50 61 LYS B CA 1
ATOM 4945 C C . LYS B 1 69 ? -13.237 2.433 -29.250 1.00 26.35 61 LYS B C 1
ATOM 4946 O O . LYS B 1 69 ? -13.161 1.320 -29.785 1.00 25.43 61 LYS B O 1
ATOM 4952 N N . ALA B 1 70 ? -12.150 3.162 -28.990 1.00 22.71 62 ALA B N 1
ATOM 4953 C CA . ALA B 1 70 ? -10.838 2.627 -29.339 1.00 21.75 62 ALA B CA 1
ATOM 4954 C C . ALA B 1 70 ? -10.550 1.350 -28.563 1.00 23.05 62 ALA B C 1
ATOM 4955 O O . ALA B 1 70 ? -10.017 0.381 -29.116 1.00 21.04 62 ALA B O 1
ATOM 4957 N N . PHE B 1 71 ? -10.905 1.334 -27.276 1.00 23.31 63 PHE B N 1
ATOM 4958 C CA . PHE B 1 71 ? -10.662 0.167 -26.436 1.00 23.39 63 PHE B CA 1
ATOM 4959 C C . PHE B 1 71 ? -11.406 -1.051 -26.968 1.00 23.58 63 PHE B C 1
ATOM 4960 O O . PHE B 1 71 ? -10.827 -2.135 -27.115 1.00 22.34 63 PHE B O 1
ATOM 4968 N N . GLN B 1 72 ? -12.691 -0.880 -27.284 1.00 22.42 64 GLN B N 1
ATOM 4969 C CA . GLN B 1 72 ? -13.478 -1.975 -27.842 1.00 23.01 64 GLN B CA 1
ATOM 4970 C C . GLN B 1 72 ? -12.886 -2.477 -29.155 1.00 25.16 64 GLN B C 1
ATOM 4971 O O . GLN B 1 72 ? -12.859 -3.688 -29.410 1.00 23.98 64 GLN B O 1
ATOM 4977 N N . LEU B 1 73 ? -12.423 -1.563 -30.010 1.00 22.52 65 LEU B N 1
ATOM 4978 C CA . LEU B 1 73 ? -11.902 -1.986 -31.307 1.00 22.34 65 LEU B CA 1
ATOM 4979 C C . LEU B 1 73 ? -10.574 -2.718 -31.171 1.00 21.35 65 LEU B C 1
ATOM 4980 O O . LEU B 1 73 ? -10.292 -3.631 -31.956 1.00 22.51 65 LEU B O 1
ATOM 4985 N N . LEU B 1 74 ? -9.746 -2.333 -30.197 1.00 20.65 66 LEU B N 1
ATOM 4986 C CA . LEU B 1 74 ? -8.491 -3.052 -29.984 1.00 22.69 66 LEU B CA 1
ATOM 4987 C C . LEU B 1 74 ? -8.760 -4.482 -29.532 1.00 24.19 66 LEU B C 1
ATOM 4988 O O . LEU B 1 74 ? -8.083 -5.417 -29.974 1.00 20.47 66 LEU B O 1
ATOM 4993 N N . LEU B 1 75 ? -9.763 -4.678 -28.675 1.00 20.42 67 LEU B N 1
ATOM 4994 C CA . LEU B 1 75 ? -10.168 -6.035 -28.321 1.00 21.29 67 LEU B CA 1
ATOM 4995 C C . LEU B 1 75 ? -10.717 -6.776 -29.532 1.00 22.86 67 LEU B C 1
ATOM 4996 O O . LEU B 1 75 ? -10.482 -7.982 -29.688 1.00 23.71 67 LEU B O 1
ATOM 5001 N N . ALA B 1 76 ? -11.468 -6.076 -30.392 1.00 23.84 68 ALA B N 1
ATOM 5002 C CA . ALA B 1 76 ? -11.996 -6.708 -31.600 1.00 22.44 68 ALA B CA 1
ATOM 5003 C C . ALA B 1 76 ? -10.873 -7.160 -32.520 1.00 21.84 68 ALA B C 1
ATOM 5004 O O . ALA B 1 76 ? -11.000 -8.187 -33.200 1.00 24.92 68 ALA B O 1
ATOM 5006 N N . LEU B 1 77 ? -9.775 -6.401 -32.559 1.00 21.07 69 LEU B N 1
ATOM 5007 C CA . LEU B 1 77 ? -8.624 -6.786 -33.371 1.00 20.52 69 LEU B CA 1
ATOM 5008 C C . LEU B 1 77 ? -8.017 -8.088 -32.868 1.00 20.49 69 LEU B C 1
ATOM 5009 O O . LEU B 1 77 ? -7.734 -9.001 -33.655 1.00 20.29 69 LEU B O 1
ATOM 5014 N N . ALA B 1 78 ? -7.827 -8.191 -31.552 1.00 19.76 70 ALA B N 1
ATOM 5015 C CA . ALA B 1 78 ? -7.326 -9.422 -30.954 1.00 19.48 70 ALA B CA 1
ATOM 5016 C C . ALA B 1 78 ? -8.195 -10.612 -31.334 1.00 25.19 70 ALA B C 1
ATOM 5017 O O . ALA B 1 78 ? -7.683 -11.673 -31.703 1.00 21.82 70 ALA B O 1
ATOM 5019 N N . GLU B 1 79 ? -9.521 -10.450 -31.253 1.00 21.04 71 GLU B N 1
ATOM 5020 C CA . GLU B 1 79 ? -10.425 -11.552 -31.576 1.00 21.86 71 GLU B CA 1
ATOM 5021 C C . GLU B 1 79 ? -10.396 -11.886 -33.063 1.00 27.00 71 GLU B C 1
ATOM 5022 O O . GLU B 1 79 ? -10.435 -13.064 -33.434 1.00 24.47 71 GLU B O 1
ATOM 5028 N N . GLU B 1 80 ? -10.309 -10.874 -33.934 1.00 22.11 72 GLU B N 1
ATOM 5029 C CA A GLU B 1 80 ? -10.276 -11.149 -35.367 0.57 24.46 72 GLU B CA 1
ATOM 5030 C CA B GLU B 1 80 ? -10.277 -11.151 -35.365 0.43 24.54 72 GLU B CA 1
ATOM 5031 C C . GLU B 1 80 ? -8.971 -11.808 -35.791 1.00 24.22 72 GLU B C 1
ATOM 5032 O O . GLU B 1 80 ? -8.934 -12.465 -36.838 1.00 26.23 72 GLU B O 1
ATOM 5043 N N . CYS B 1 81 ? -7.914 -11.659 -34.999 1.00 21.74 73 CYS B N 1
ATOM 5044 C CA . CYS B 1 81 ? -6.648 -12.340 -35.229 1.00 20.33 73 CYS B CA 1
ATOM 5045 C C . CYS B 1 81 ? -6.614 -13.714 -34.571 1.00 22.12 73 CYS B C 1
ATOM 5046 O O . CYS B 1 81 ? -5.573 -14.380 -34.606 1.00 21.60 73 CYS B O 1
ATOM 5049 N N . HIS B 1 82 ? -7.723 -14.134 -33.957 1.00 21.88 74 HIS B N 1
ATOM 5050 C CA . HIS B 1 82 ? -7.882 -15.474 -33.383 1.00 22.01 74 HIS B CA 1
ATOM 5051 C C . HIS B 1 82 ? -6.910 -15.706 -32.224 1.00 21.75 74 HIS B C 1
ATOM 5052 O O . HIS B 1 82 ? -6.292 -16.764 -32.104 1.00 20.51 74 HIS B O 1
ATOM 5059 N N . LEU B 1 83 ? -6.808 -14.709 -31.339 1.00 20.16 75 LEU B N 1
ATOM 5060 C CA . LEU B 1 83 ? -5.915 -14.834 -30.190 1.00 19.53 75 LEU B CA 1
ATOM 5061 C C . LEU B 1 83 ? -6.327 -15.985 -29.273 1.00 21.52 75 LEU B C 1
ATOM 5062 O O . LEU B 1 83 ? -5.468 -16.657 -28.693 1.00 21.18 75 LEU B O 1
ATOM 5067 N N . ASN B 1 84 ? -7.631 -16.217 -29.105 1.00 22.58 76 ASN B N 1
ATOM 5068 C CA . ASN B 1 84 ? -8.051 -17.308 -28.230 1.00 22.84 76 ASN B CA 1
ATOM 5069 C C . ASN B 1 84 ? -7.502 -18.648 -28.717 1.00 22.64 76 ASN B C 1
ATOM 5070 O O . ASN B 1 84 ? -6.977 -19.436 -27.921 1.00 23.23 76 ASN B O 1
ATOM 5075 N N . ASP B 1 85 ? -7.588 -18.902 -30.028 1.00 22.38 77 ASP B N 1
ATOM 5076 C CA . ASP B 1 85 ? -7.008 -20.106 -30.615 1.00 23.64 77 ASP B CA 1
ATOM 5077 C C . ASP B 1 85 ? -5.504 -20.164 -30.380 1.00 24.24 77 ASP B C 1
ATOM 5078 O O . ASP B 1 85 ? -4.959 -21.218 -30.028 1.00 23.18 77 ASP B O 1
ATOM 5083 N N . ALA B 1 86 ? -4.817 -19.038 -30.576 1.00 21.35 78 ALA B N 1
ATOM 5084 C CA . ALA B 1 86 ? -3.368 -19.003 -30.411 1.00 19.39 78 ALA B CA 1
ATOM 5085 C C . ALA B 1 86 ? -2.958 -19.360 -28.986 1.00 19.36 78 ALA B C 1
ATOM 5086 O O . ALA B 1 86 ? -1.987 -20.104 -28.779 1.00 18.96 78 ALA B O 1
ATOM 5088 N N . ILE B 1 87 ? -3.684 -18.835 -27.993 1.00 19.38 79 ILE B N 1
ATOM 5089 C CA . ILE B 1 87 ? -3.340 -19.093 -26.598 1.00 19.17 79 ILE B CA 1
ATOM 5090 C C . ILE B 1 87 ? -3.342 -20.590 -26.324 1.00 20.36 79 ILE B C 1
ATOM 5091 O O . ILE B 1 87 ? -2.406 -21.134 -25.725 1.00 20.43 79 ILE B O 1
ATOM 5096 N N . GLU B 1 88 ? -4.395 -21.278 -26.757 1.00 20.57 80 GLU B N 1
ATOM 5097 C CA . GLU B 1 88 ? -4.476 -22.704 -26.471 1.00 21.22 80 GLU B CA 1
ATOM 5098 C C . GLU B 1 88 ? -3.419 -23.488 -27.233 1.00 24.50 80 GLU B C 1
ATOM 5099 O O . GLU B 1 88 ? -2.878 -24.469 -26.708 1.00 23.32 80 GLU B O 1
ATOM 5105 N N . LYS B 1 89 ? -3.090 -23.065 -28.453 1.00 20.69 81 LYS B N 1
ATOM 5106 C CA . LYS B 1 89 ? -2.056 -23.775 -29.202 1.00 22.36 81 LYS B CA 1
ATOM 5107 C C . LYS B 1 89 ? -0.708 -23.710 -28.487 1.00 21.68 81 LYS B C 1
ATOM 5108 O O . LYS B 1 89 ? 0.021 -24.710 -28.436 1.00 20.40 81 LYS B O 1
ATOM 5114 N N . MET B 1 90 ? -0.369 -22.562 -27.892 1.00 21.31 82 MET B N 1
ATOM 5115 C CA . MET B 1 90 ? 0.861 -22.498 -27.108 1.00 18.57 82 MET B CA 1
ATOM 5116 C C . MET B 1 90 ? 0.774 -23.384 -25.871 1.00 19.52 82 MET B C 1
ATOM 5117 O O . MET B 1 90 ? 1.648 -24.226 -25.641 1.00 19.03 82 MET B O 1
ATOM 5122 N N . PHE B 1 91 ? -0.283 -23.209 -25.065 1.00 19.38 83 PHE B N 1
ATOM 5123 C CA . PHE B 1 91 ? -0.345 -23.887 -23.769 1.00 21.44 83 PHE B CA 1
ATOM 5124 C C . PHE B 1 91 ? -0.380 -25.405 -23.920 1.00 23.07 83 PHE B C 1
ATOM 5125 O O . PHE B 1 91 ? 0.213 -26.125 -23.107 1.00 22.87 83 PHE B O 1
ATOM 5133 N N . THR B 1 92 ? -1.062 -25.917 -24.946 1.00 21.07 84 THR B N 1
ATOM 5134 C CA . THR B 1 92 ? -1.215 -27.360 -25.091 1.00 22.57 84 THR B CA 1
ATOM 5135 C C . THR B 1 92 ? -0.058 -28.009 -25.840 1.00 22.21 84 THR B C 1
ATOM 5136 O O . THR B 1 92 ? -0.076 -29.227 -26.040 1.00 25.46 84 THR B O 1
ATOM 5140 N N . GLY B 1 93 ? 0.943 -27.237 -26.253 1.00 21.06 85 GLY B N 1
ATOM 5141 C CA . GLY B 1 93 ? 2.125 -27.816 -26.859 1.00 21.77 85 GLY B CA 1
ATOM 5142 C C . GLY B 1 93 ? 2.075 -28.020 -28.356 1.00 23.55 85 GLY B C 1
ATOM 5143 O O . GLY B 1 93 ? 2.872 -28.803 -28.881 1.00 23.87 85 GLY B O 1
ATOM 5144 N N . ASP B 1 94 ? 1.174 -27.342 -29.066 1.00 22.51 86 ASP B N 1
ATOM 5145 C CA . ASP B 1 94 ? 1.241 -27.369 -30.521 1.00 20.96 86 ASP B CA 1
ATOM 5146 C C . ASP B 1 94 ? 2.538 -26.722 -30.987 1.00 20.27 86 ASP B C 1
ATOM 5147 O O . ASP B 1 94 ? 3.113 -25.865 -30.308 1.00 22.45 86 ASP B O 1
ATOM 5152 N N . LEU B 1 95 ? 3.002 -27.147 -32.160 1.00 20.45 87 LEU B N 1
ATOM 5153 C CA . LEU B 1 95 ? 4.325 -26.764 -32.653 1.00 19.76 87 LEU B CA 1
ATOM 5154 C C . LEU B 1 95 ? 4.237 -25.388 -33.312 1.00 20.59 87 LEU B C 1
ATOM 5155 O O . LEU B 1 95 ? 4.425 -25.219 -34.519 1.00 20.72 87 LEU B O 1
ATOM 5160 N N . ILE B 1 96 ? 3.972 -24.376 -32.481 1.00 21.96 88 ILE B N 1
ATOM 5161 C CA . ILE B 1 96 ? 3.730 -23.043 -33.027 1.00 18.28 88 ILE B CA 1
ATOM 5162 C C . ILE B 1 96 ? 5.002 -22.343 -33.497 1.00 18.74 88 ILE B C 1
ATOM 5163 O O . ILE B 1 96 ? 4.909 -21.374 -34.257 1.00 19.35 88 ILE B O 1
ATOM 5168 N N . ASN B 1 97 ? 6.184 -22.797 -33.075 1.00 17.44 89 ASN B N 1
ATOM 5169 C CA . ASN B 1 97 ? 7.455 -22.313 -33.620 1.00 18.12 89 ASN B CA 1
ATOM 5170 C C . ASN B 1 97 ? 7.687 -23.092 -34.912 1.00 20.68 89 ASN B C 1
ATOM 5171 O O . ASN B 1 97 ? 8.329 -24.145 -34.929 1.00 20.14 89 ASN B O 1
ATOM 5176 N N . GLN B 1 98 ? 7.136 -22.577 -36.017 1.00 17.71 90 GLN B N 1
ATOM 5177 C CA . GLN B 1 98 ? 7.116 -23.354 -37.254 1.00 18.33 90 GLN B CA 1
ATOM 5178 C C . GLN B 1 98 ? 8.468 -23.377 -37.962 1.00 18.23 90 GLN B C 1
ATOM 5179 O O . GLN B 1 98 ? 8.805 -24.385 -38.591 1.00 19.17 90 GLN B O 1
ATOM 5185 N N . THR B 1 99 ? 9.257 -22.294 -37.892 1.00 17.63 91 THR B N 1
ATOM 5186 C CA . THR B 1 99 ? 10.508 -22.308 -38.646 1.00 17.64 91 THR B CA 1
ATOM 5187 C C . THR B 1 99 ? 11.516 -23.279 -38.058 1.00 18.38 91 THR B C 1
ATOM 5188 O O . THR B 1 99 ? 12.405 -23.733 -38.782 1.00 19.67 91 THR B O 1
ATOM 5192 N N . GLU B 1 100 ? 11.403 -23.596 -36.769 1.00 17.49 92 GLU B N 1
ATOM 5193 C CA . GLU B 1 100 ? 12.255 -24.588 -36.126 1.00 19.25 92 GLU B CA 1
ATOM 5194 C C . GLU B 1 100 ? 11.503 -25.868 -35.781 1.00 19.83 92 GLU B C 1
ATOM 5195 O O . GLU B 1 100 ? 12.108 -26.802 -35.237 1.00 21.49 92 GLU B O 1
ATOM 5201 N N . ASN B 1 101 ? 10.207 -25.931 -36.089 1.00 18.55 93 ASN B N 1
ATOM 5202 C CA . ASN B 1 101 ? 9.349 -27.083 -35.836 1.00 19.21 93 ASN B CA 1
ATOM 5203 C C . ASN B 1 101 ? 9.415 -27.547 -34.375 1.00 20.68 93 ASN B C 1
ATOM 5204 O O . ASN B 1 101 ? 9.736 -28.697 -34.065 1.00 21.06 93 ASN B O 1
ATOM 5209 N N . ARG B 1 102 ? 9.056 -26.636 -33.468 1.00 19.36 94 ARG B N 1
ATOM 5210 C CA . ARG B 1 102 ? 9.159 -26.882 -32.033 1.00 18.47 94 ARG B CA 1
ATOM 5211 C C . ARG B 1 102 ? 7.927 -26.351 -31.316 1.00 18.93 94 ARG B C 1
ATOM 5212 O O . ARG B 1 102 ? 7.269 -25.413 -31.776 1.00 20.03 94 ARG B O 1
ATOM 5220 N N . ALA B 1 103 ? 7.648 -26.938 -30.151 1.00 18.88 95 ALA B N 1
ATOM 5221 C CA . ALA B 1 103 ? 6.679 -26.377 -29.221 1.00 18.51 95 ALA B CA 1
ATOM 5222 C C . ALA B 1 103 ? 7.284 -25.192 -28.462 1.00 17.71 95 ALA B C 1
ATOM 5223 O O . ALA B 1 103 ? 8.487 -24.932 -28.512 1.00 18.84 95 ALA B O 1
ATOM 5225 N N . VAL B 1 104 ? 6.422 -24.458 -27.761 1.00 17.56 96 VAL B N 1
ATOM 5226 C CA . VAL B 1 104 ? 6.798 -23.258 -27.015 1.00 16.87 96 VAL B CA 1
ATOM 5227 C C . VAL B 1 104 ? 6.170 -23.423 -25.637 1.00 17.10 96 VAL B C 1
ATOM 5228 O O . VAL B 1 104 ? 4.984 -23.132 -25.446 1.00 18.02 96 VAL B O 1
ATOM 5232 N N . LEU B 1 105 ? 6.952 -23.902 -24.670 1.00 17.12 97 LEU B N 1
ATOM 5233 C CA . LEU B 1 105 ? 6.334 -24.439 -23.460 1.00 17.60 97 LEU B CA 1
ATOM 5234 C C . LEU B 1 105 ? 7.048 -23.968 -22.198 1.00 17.25 97 LEU B C 1
ATOM 5235 O O . LEU B 1 105 ? 7.155 -24.708 -21.215 1.00 17.69 97 LEU B O 1
ATOM 5240 N N . HIS B 1 106 ? 7.518 -22.717 -22.177 1.00 16.54 98 HIS B N 1
ATOM 5241 C CA . HIS B 1 106 ? 7.992 -22.179 -20.905 1.00 16.29 98 HIS B CA 1
ATOM 5242 C C . HIS B 1 106 ? 6.888 -22.214 -19.852 1.00 16.72 98 HIS B C 1
ATOM 5243 O O . HIS B 1 106 ? 7.175 -22.340 -18.653 1.00 16.86 98 HIS B O 1
ATOM 5250 N N . THR B 1 107 ? 5.620 -22.130 -20.273 1.00 17.00 99 THR B N 1
ATOM 5251 C CA . THR B 1 107 ? 4.526 -22.197 -19.307 1.00 17.52 99 THR B CA 1
ATOM 5252 C C . THR B 1 107 ? 4.480 -23.546 -18.598 1.00 21.22 99 THR B C 1
ATOM 5253 O O . THR B 1 107 ? 4.116 -23.615 -17.420 1.00 21.46 99 THR B O 1
ATOM 5257 N N . ALA B 1 108 ? 4.849 -24.626 -19.287 1.00 18.59 100 ALA B N 1
ATOM 5258 C CA . ALA B 1 108 ? 4.830 -25.937 -18.646 1.00 19.90 100 ALA B CA 1
ATOM 5259 C C . ALA B 1 108 ? 5.911 -26.073 -17.583 1.00 19.32 100 ALA B C 1
ATOM 5260 O O . ALA B 1 108 ? 5.803 -26.952 -16.717 1.00 24.30 100 ALA B O 1
ATOM 5262 N N . LEU B 1 109 ? 6.940 -25.215 -17.616 1.00 18.54 101 LEU B N 1
ATOM 5263 C CA . LEU B 1 109 ? 7.994 -25.275 -16.612 1.00 18.49 101 LEU B CA 1
ATOM 5264 C C . LEU B 1 109 ? 7.476 -24.946 -15.221 1.00 20.62 101 LEU B C 1
ATOM 5265 O O . LEU B 1 109 ? 8.091 -25.346 -14.225 1.00 19.83 101 LEU B O 1
ATOM 5270 N N . ARG B 1 110 ? 6.362 -24.225 -15.129 1.00 19.06 102 ARG B N 1
ATOM 5271 C CA . ARG B 1 110 ? 5.863 -23.743 -13.849 1.00 19.35 102 ARG B CA 1
ATOM 5272 C C . ARG B 1 110 ? 4.425 -24.171 -13.610 1.00 20.35 102 ARG B C 1
ATOM 5273 O O . ARG B 1 110 ? 3.696 -23.512 -12.862 1.00 22.10 102 ARG B O 1
ATOM 5281 N N . ASN B 1 111 ? 3.993 -25.273 -14.229 1.00 20.31 103 ASN B N 1
ATOM 5282 C CA . ASN B 1 111 ? 2.658 -25.797 -13.963 1.00 21.18 103 ASN B CA 1
ATOM 5283 C C . ASN B 1 111 ? 2.651 -26.911 -12.923 1.00 24.04 103 ASN B C 1
ATOM 5284 O O . ASN B 1 111 ? 1.576 -27.411 -12.595 1.00 23.72 103 ASN B O 1
ATOM 5289 N N . PHE B 1 112 ? 3.820 -27.313 -12.414 1.00 22.50 104 PHE B N 1
ATOM 5290 C CA . PHE B 1 112 ? 3.936 -28.241 -11.279 1.00 23.01 104 PHE B CA 1
ATOM 5291 C C . PHE B 1 112 ? 3.146 -29.530 -11.492 1.00 28.52 104 PHE B C 1
ATOM 5292 O O . PHE B 1 112 ? 2.635 -30.128 -10.545 1.00 27.91 104 PHE B O 1
ATOM 5300 N N . GLY B 1 113 ? 3.077 -29.990 -12.739 1.00 23.98 105 GLY B N 1
ATOM 5301 C CA . GLY B 1 113 ? 2.415 -31.239 -13.037 1.00 24.99 105 GLY B CA 1
ATOM 5302 C C . GLY B 1 113 ? 0.910 -31.196 -12.978 1.00 25.62 105 GLY B C 1
ATOM 5303 O O . GLY B 1 113 ? 0.269 -32.247 -13.095 1.00 28.34 105 GLY B O 1
ATOM 5304 N N . GLU B 1 114 ? 0.314 -30.019 -12.794 1.00 27.39 106 GLU B N 1
ATOM 5305 C CA . GLU B 1 114 ? -1.139 -29.942 -12.745 1.00 30.09 106 GLU B CA 1
ATOM 5306 C C . GLU B 1 114 ? -1.783 -30.126 -14.115 1.00 31.85 106 GLU B C 1
ATOM 5307 O O . GLU B 1 114 ? -2.999 -30.332 -14.190 1.00 38.92 106 GLU B O 1
ATOM 5313 N N . GLU B 1 115 ? -0.996 -30.066 -15.187 1.00 31.48 107 GLU B N 1
ATOM 5314 C CA . GLU B 1 115 ? -1.425 -30.413 -16.533 1.00 34.33 107 GLU B CA 1
ATOM 5315 C C . GLU B 1 115 ? -0.372 -31.341 -17.125 1.00 35.45 107 GLU B C 1
ATOM 5316 O O . GLU B 1 115 ? 0.819 -31.217 -16.822 1.00 33.94 107 GLU B O 1
ATOM 5322 N N . LYS B 1 116 ? -0.812 -32.285 -17.951 1.00 32.92 108 LYS B N 1
ATOM 5323 C CA . LYS B 1 116 ? 0.077 -33.284 -18.555 1.00 27.14 108 LYS B CA 1
ATOM 5324 C C . LYS B 1 116 ? 0.262 -32.945 -20.034 1.00 31.87 108 LYS B C 1
ATOM 5325 O O . LYS B 1 116 ? -0.500 -33.393 -20.890 1.00 42.00 108 LYS B O 1
ATOM 5327 N N . ILE B 1 117 ? 1.274 -32.146 -20.327 1.00 31.99 109 ILE B N 1
ATOM 5328 C CA . ILE B 1 117 ? 1.548 -31.703 -21.688 1.00 34.25 109 ILE B CA 1
ATOM 5329 C C . ILE B 1 117 ? 2.383 -32.758 -22.395 1.00 33.93 109 ILE B C 1
ATOM 5330 O O . ILE B 1 117 ? 3.317 -33.325 -21.816 1.00 37.09 109 ILE B O 1
ATOM 5335 N N . VAL B 1 118 ? 2.058 -33.013 -23.659 1.00 28.64 110 VAL B N 1
ATOM 5336 C CA . VAL B 1 118 ? 2.674 -34.082 -24.435 1.00 25.17 110 VAL B CA 1
ATOM 5337 C C . VAL B 1 118 ? 3.575 -33.469 -25.497 1.00 28.62 110 VAL B C 1
ATOM 5338 O O . VAL B 1 118 ? 3.165 -32.553 -26.221 1.00 29.43 110 VAL B O 1
ATOM 5342 N N . VAL B 1 119 ? 4.806 -33.965 -25.579 1.00 25.73 111 VAL B N 1
ATOM 5343 C CA . VAL B 1 119 ? 5.763 -33.552 -26.598 1.00 31.03 111 VAL B CA 1
ATOM 5344 C C . VAL B 1 119 ? 6.416 -34.809 -27.147 1.00 33.99 111 VAL B C 1
ATOM 5345 O O . VAL B 1 119 ? 6.934 -35.627 -26.379 1.00 36.06 111 VAL B O 1
ATOM 5349 N N . ASN B 1 120 ? 6.377 -34.971 -28.470 1.00 29.42 112 ASN B N 1
ATOM 5350 C CA . ASN B 1 120 ? 6.929 -36.157 -29.122 1.00 30.56 112 ASN B CA 1
ATOM 5351 C C . ASN B 1 120 ? 6.310 -37.426 -28.542 1.00 33.31 112 ASN B C 1
ATOM 5352 O O . ASN B 1 120 ? 6.995 -38.419 -28.295 1.00 36.23 112 ASN B O 1
ATOM 5357 N N . GLY B 1 121 ? 5.004 -37.377 -28.292 1.00 33.93 113 GLY B N 1
ATOM 5358 C CA . GLY B 1 121 ? 4.285 -38.540 -27.813 1.00 35.33 113 GLY B CA 1
ATOM 5359 C C . GLY B 1 121 ? 4.501 -38.903 -26.361 1.00 38.40 113 GLY B C 1
ATOM 5360 O O . GLY B 1 121 ? 4.023 -39.956 -25.930 1.00 41.33 113 GLY B O 1
ATOM 5361 N N . LYS B 1 122 ? 5.191 -38.072 -25.583 1.00 34.67 114 LYS B N 1
ATOM 5362 C CA . LYS B 1 122 ? 5.457 -38.386 -24.188 1.00 36.88 114 LYS B CA 1
ATOM 5363 C C . LYS B 1 122 ? 5.148 -37.179 -23.314 1.00 30.08 114 LYS B C 1
ATOM 5364 O O . LYS B 1 122 ? 5.432 -36.038 -23.688 1.00 30.26 114 LYS B O 1
ATOM 5366 N N . SER B 1 123 ? 4.545 -37.443 -22.156 1.00 31.37 115 SER B N 1
ATOM 5367 C CA . SER B 1 123 ? 4.300 -36.391 -21.179 1.00 28.57 115 SER B CA 1
ATOM 5368 C C . SER B 1 123 ? 5.622 -35.796 -20.712 1.00 27.45 115 SER B C 1
ATOM 5369 O O . SER B 1 123 ? 6.604 -36.514 -20.502 1.00 27.06 115 SER B O 1
ATOM 5372 N N . ILE B 1 124 ? 5.644 -34.468 -20.551 1.00 24.30 116 ILE B N 1
ATOM 5373 C CA . ILE B 1 124 ? 6.857 -33.764 -20.140 1.00 24.25 116 ILE B CA 1
ATOM 5374 C C . ILE B 1 124 ? 6.907 -33.473 -18.647 1.00 29.06 116 ILE B C 1
ATOM 5375 O O . ILE B 1 124 ? 7.982 -33.114 -18.140 1.00 26.65 116 ILE B O 1
ATOM 5380 N N . ASP B 1 125 ? 5.794 -33.618 -17.923 1.00 28.72 117 ASP B N 1
ATOM 5381 C CA . ASP B 1 125 ? 5.755 -33.128 -16.545 1.00 29.04 117 ASP B CA 1
ATOM 5382 C C . ASP B 1 125 ? 6.754 -33.853 -15.650 1.00 27.33 117 ASP B C 1
ATOM 5383 O O . ASP B 1 125 ? 7.323 -33.241 -14.740 1.00 24.96 117 ASP B O 1
ATOM 5385 N N . GLU B 1 126 ? 6.986 -35.148 -15.889 1.00 28.02 118 GLU B N 1
ATOM 5386 C CA . GLU B 1 126 ? 7.947 -35.889 -15.074 1.00 27.05 118 GLU B CA 1
ATOM 5387 C C . GLU B 1 126 ? 9.370 -35.386 -15.301 1.00 27.35 118 GLU B C 1
ATOM 5388 O O . GLU B 1 126 ? 10.157 -35.286 -14.348 1.00 26.65 118 GLU B O 1
ATOM 5394 N N . ASP B 1 127 ? 9.719 -35.067 -16.551 1.00 24.49 119 ASP B N 1
ATOM 5395 C CA . ASP B 1 127 ? 11.022 -34.462 -16.827 1.00 26.67 119 ASP B CA 1
ATOM 5396 C C . ASP B 1 127 ? 11.182 -33.122 -16.115 1.00 24.30 119 ASP B C 1
ATOM 5397 O O . ASP B 1 127 ? 12.232 -32.845 -15.523 1.00 23.27 119 ASP B O 1
ATOM 5402 N N . VAL B 1 128 ? 10.162 -32.259 -16.194 1.00 23.40 120 VAL B N 1
ATOM 5403 C CA . VAL B 1 128 ? 10.259 -30.934 -15.586 1.00 24.18 120 VAL B CA 1
ATOM 5404 C C . VAL B 1 128 ? 10.458 -31.052 -14.083 1.00 23.41 120 VAL B C 1
ATOM 5405 O O . VAL B 1 128 ? 11.313 -30.374 -13.495 1.00 22.01 120 VAL B O 1
ATOM 5409 N N A GLN B 1 129 ? 9.677 -31.922 -13.439 0.54 25.53 121 GLN B N 1
ATOM 5410 N N B GLN B 1 129 ? 9.655 -31.897 -13.430 0.46 25.74 121 GLN B N 1
ATOM 5411 C CA A GLN B 1 129 ? 9.750 -32.030 -11.988 0.54 27.37 121 GLN B CA 1
ATOM 5412 C CA B GLN B 1 129 ? 9.766 -32.017 -11.982 0.46 27.12 121 GLN B CA 1
ATOM 5413 C C A GLN B 1 129 ? 11.027 -32.725 -11.541 0.54 25.37 121 GLN B C 1
ATOM 5414 C C B GLN B 1 129 ? 11.083 -32.659 -11.577 0.46 25.32 121 GLN B C 1
ATOM 5415 O O A GLN B 1 129 ? 11.513 -32.467 -10.435 0.54 28.96 121 GLN B O 1
ATOM 5416 O O B GLN B 1 129 ? 11.652 -32.296 -10.542 0.46 26.19 121 GLN B O 1
ATOM 5427 N N . ARG B 1 130 ? 11.585 -33.600 -12.381 1.00 26.71 122 ARG B N 1
ATOM 5428 C CA A ARG B 1 130 ? 12.833 -34.262 -12.025 0.43 24.63 122 ARG B CA 1
ATOM 5429 C CA B ARG B 1 130 ? 12.837 -34.265 -12.038 0.57 24.63 122 ARG B CA 1
ATOM 5430 C C . ARG B 1 130 ? 13.974 -33.261 -11.930 1.00 23.75 122 ARG B C 1
ATOM 5431 O O . ARG B 1 130 ? 14.780 -33.318 -10.996 1.00 24.96 122 ARG B O 1
ATOM 5446 N N . VAL B 1 131 ? 14.046 -32.329 -12.876 1.00 23.41 123 VAL B N 1
ATOM 5447 C CA . VAL B 1 131 ? 15.113 -31.339 -12.844 1.00 21.94 123 VAL B CA 1
ATOM 5448 C C . VAL B 1 131 ? 14.906 -30.359 -11.694 1.00 21.66 123 VAL B C 1
ATOM 5449 O O . VAL B 1 131 ? 15.866 -29.955 -11.026 1.00 21.53 123 VAL B O 1
ATOM 5453 N N . LEU B 1 132 ? 13.658 -29.949 -11.445 1.00 24.03 124 LEU B N 1
ATOM 5454 C CA . LEU B 1 132 ? 13.388 -29.084 -10.298 1.00 22.75 124 LEU B CA 1
ATOM 5455 C C . LEU B 1 132 ? 13.839 -29.740 -8.997 1.00 22.34 124 LEU B C 1
ATOM 5456 O O . LEU B 1 132 ? 14.475 -29.094 -8.155 1.00 22.17 124 LEU B O 1
ATOM 5461 N N . ASN B 1 133 ? 13.516 -31.025 -8.813 1.00 23.34 125 ASN B N 1
ATOM 5462 C CA A ASN B 1 133 ? 13.947 -31.712 -7.600 0.53 28.23 125 ASN B CA 1
ATOM 5463 C CA B ASN B 1 133 ? 13.946 -31.729 -7.609 0.47 28.33 125 ASN B CA 1
ATOM 5464 C C . ASN B 1 133 ? 15.463 -31.845 -7.554 1.00 24.22 125 ASN B C 1
ATOM 5465 O O . ASN B 1 133 ? 16.063 -31.768 -6.475 1.00 26.25 125 ASN B O 1
ATOM 5474 N N . GLN B 1 134 ? 16.098 -32.047 -8.710 1.00 23.83 126 GLN B N 1
ATOM 5475 C CA . GLN B 1 134 ? 17.555 -32.113 -8.744 1.00 23.78 126 GLN B CA 1
ATOM 5476 C C . GLN B 1 134 ? 18.168 -30.784 -8.312 1.00 25.17 126 GLN B C 1
ATOM 5477 O O . GLN B 1 134 ? 19.167 -30.758 -7.582 1.00 25.96 126 GLN B O 1
ATOM 5483 N N . MET B 1 135 ? 17.572 -29.667 -8.738 1.00 22.07 127 MET B N 1
ATOM 5484 C CA A MET B 1 135 ? 18.084 -28.368 -8.314 0.55 21.36 127 MET B CA 1
ATOM 5485 C CA B MET B 1 135 ? 18.063 -28.356 -8.322 0.45 22.16 127 MET B CA 1
ATOM 5486 C C . MET B 1 135 ? 17.845 -28.139 -6.830 1.00 22.54 127 MET B C 1
ATOM 5487 O O . MET B 1 135 ? 18.691 -27.548 -6.149 1.00 24.22 127 MET B O 1
ATOM 5496 N N . LYS B 1 136 ? 16.704 -28.603 -6.312 1.00 22.42 128 LYS B N 1
ATOM 5497 C CA . LYS B 1 136 ? 16.415 -28.459 -4.887 1.00 23.00 128 LYS B CA 1
ATOM 5498 C C . LYS B 1 136 ? 17.454 -29.183 -4.042 1.00 23.83 128 LYS B C 1
ATOM 5499 O O . LYS B 1 136 ? 18.043 -28.594 -3.126 1.00 24.95 128 LYS B O 1
ATOM 5505 N N . ILE B 1 137 ? 17.701 -30.463 -4.348 1.00 24.55 129 ILE B N 1
ATOM 5506 C CA . ILE B 1 137 ? 18.630 -31.266 -3.554 1.00 25.49 129 ILE B CA 1
ATOM 5507 C C . ILE B 1 137 ? 20.045 -30.706 -3.654 1.00 25.03 129 ILE B C 1
ATOM 5508 O O . ILE B 1 137 ? 20.768 -30.618 -2.653 1.00 25.49 129 ILE B O 1
ATOM 5513 N N . PHE B 1 138 ? 20.463 -30.322 -4.863 1.00 24.17 130 PHE B N 1
ATOM 5514 C CA . PHE B 1 138 ? 21.807 -29.780 -5.043 1.00 23.76 130 PHE B CA 1
ATOM 5515 C C . PHE B 1 138 ? 21.974 -28.461 -4.293 1.00 23.32 130 PHE B C 1
ATOM 5516 O O . PHE B 1 138 ? 22.977 -28.251 -3.602 1.00 24.53 130 PHE B O 1
ATOM 5524 N N . SER B 1 139 ? 21.002 -27.554 -4.425 1.00 23.16 131 SER B N 1
ATOM 5525 C CA . SER B 1 139 ? 21.129 -26.258 -3.761 1.00 22.05 131 SER B CA 1
ATOM 5526 C C . SER B 1 139 ? 21.180 -26.421 -2.249 1.00 25.93 131 SER B C 1
ATOM 5527 O O . SER B 1 139 ? 21.908 -25.691 -1.565 1.00 22.85 131 SER B O 1
ATOM 5530 N N . GLU B 1 140 ? 20.435 -27.391 -1.710 1.00 26.77 132 GLU B N 1
ATOM 5531 C CA . GLU B 1 140 ? 20.449 -27.608 -0.268 1.00 30.01 132 GLU B CA 1
ATOM 5532 C C . GLU B 1 140 ? 21.827 -28.036 0.213 1.00 25.32 132 GLU B C 1
ATOM 5533 O O . GLU B 1 140 ? 22.268 -27.619 1.290 1.00 27.87 132 GLU B O 1
ATOM 5539 N N . LYS B 1 141 ? 22.541 -28.840 -0.573 1.00 25.46 133 LYS B N 1
ATOM 5540 C CA . LYS B 1 141 ? 23.855 -29.264 -0.106 1.00 28.04 133 LYS B CA 1
ATOM 5541 C C . LYS B 1 141 ? 24.906 -28.165 -0.261 1.00 25.40 133 LYS B C 1
ATOM 5542 O O . LYS B 1 141 ? 25.862 -28.129 0.521 1.00 26.67 133 LYS B O 1
ATOM 5548 N N . ILE B 1 142 ? 24.737 -27.236 -1.208 1.00 26.64 134 ILE B N 1
ATOM 5549 C CA . ILE B 1 142 ? 25.631 -26.079 -1.259 1.00 23.62 134 ILE B CA 1
ATOM 5550 C C . ILE B 1 142 ? 25.317 -25.114 -0.124 1.00 25.99 134 ILE B C 1
ATOM 5551 O O . ILE B 1 142 ? 26.206 -24.713 0.638 1.00 25.65 134 ILE B O 1
ATOM 5556 N N . ILE B 1 143 ? 24.048 -24.703 -0.016 1.00 23.27 135 ILE B N 1
ATOM 5557 C CA . ILE B 1 143 ? 23.665 -23.666 0.944 1.00 24.57 135 ILE B CA 1
ATOM 5558 C C . ILE B 1 143 ? 23.924 -24.124 2.375 1.00 28.64 135 ILE B C 1
ATOM 5559 O O . ILE B 1 143 ? 24.430 -23.356 3.204 1.00 28.03 135 ILE B O 1
ATOM 5564 N N . SER B 1 144 ? 23.590 -25.377 2.692 1.00 24.10 136 SER B N 1
ATOM 5565 C CA . SER B 1 144 ? 23.795 -25.880 4.045 1.00 24.37 136 SER B CA 1
ATOM 5566 C C . SER B 1 144 ? 25.264 -26.044 4.399 1.00 28.84 136 SER B C 1
ATOM 5567 O O . SER B 1 144 ? 25.586 -26.210 5.582 1.00 29.69 136 SER B O 1
ATOM 5570 N N . GLY B 1 145 ? 26.156 -26.014 3.415 1.00 25.15 137 GLY B N 1
ATOM 5571 C CA . GLY B 1 145 ? 27.554 -26.284 3.658 1.00 25.61 137 GLY B CA 1
ATOM 5572 C C . GLY B 1 145 ? 27.931 -27.748 3.659 1.00 30.36 137 GLY B C 1
ATOM 5573 O O . GLY B 1 145 ? 29.101 -28.066 3.913 1.00 34.26 137 GLY B O 1
ATOM 5574 N N . GLU B 1 146 ? 26.982 -28.654 3.395 1.00 30.19 138 GLU B N 1
ATOM 5575 C CA . GLU B 1 146 ? 27.312 -30.077 3.326 1.00 33.39 138 GLU B CA 1
ATOM 5576 C C . GLU B 1 146 ? 28.317 -30.353 2.215 1.00 30.02 138 GLU B C 1
ATOM 5577 O O . GLU B 1 146 ? 29.271 -31.120 2.406 1.00 30.95 138 GLU B O 1
ATOM 5583 N N . HIS B 1 147 ? 28.127 -29.725 1.055 1.00 26.68 139 HIS B N 1
ATOM 5584 C CA . HIS B 1 147 ? 29.048 -29.856 -0.068 1.00 24.17 139 HIS B CA 1
ATOM 5585 C C . HIS B 1 147 ? 30.301 -29.032 0.203 1.00 28.69 139 HIS B C 1
ATOM 5586 O O . HIS B 1 147 ? 30.219 -27.814 0.392 1.00 31.98 139 HIS B O 1
ATOM 5593 N N . LYS B 1 148 ? 31.458 -29.687 0.218 1.00 30.69 140 LYS B N 1
ATOM 5594 C CA . LYS B 1 148 ? 32.712 -29.006 0.493 1.00 28.29 140 LYS B CA 1
ATOM 5595 C C . LYS B 1 148 ? 33.499 -28.770 -0.791 1.00 32.58 140 LYS B C 1
ATOM 5596 O O . LYS B 1 148 ? 33.476 -29.585 -1.718 1.00 29.28 140 LYS B O 1
ATOM 5602 N N . GLY B 1 149 ? 34.214 -27.651 -0.824 1.00 26.53 141 GLY B N 1
ATOM 5603 C CA . GLY B 1 149 ? 35.232 -27.438 -1.830 1.00 24.24 141 GLY B CA 1
ATOM 5604 C C . GLY B 1 149 ? 36.385 -28.411 -1.622 1.00 24.02 141 GLY B C 1
ATOM 5605 O O . GLY B 1 149 ? 36.413 -29.207 -0.682 1.00 25.10 141 GLY B O 1
ATOM 5606 N N . PHE B 1 150 ? 37.372 -28.323 -2.518 1.00 24.53 142 PHE B N 1
ATOM 5607 C CA . PHE B 1 150 ? 38.415 -29.344 -2.567 1.00 25.70 142 PHE B CA 1
ATOM 5608 C C . PHE B 1 150 ? 39.338 -29.318 -1.358 1.00 28.94 142 PHE B C 1
ATOM 5609 O O . PHE B 1 150 ? 40.068 -30.295 -1.142 1.00 32.35 142 PHE B O 1
ATOM 5617 N N . SER B 1 151 ? 39.317 -28.253 -0.557 1.00 25.50 143 SER B N 1
ATOM 5618 C CA . SER B 1 151 ? 40.106 -28.200 0.669 1.00 26.50 143 SER B CA 1
ATOM 5619 C C . SER B 1 151 ? 39.256 -28.351 1.925 1.00 28.31 143 SER B C 1
ATOM 5620 O O . SER B 1 151 ? 39.778 -28.204 3.036 1.00 28.35 143 SER B O 1
ATOM 5623 N N . GLY B 1 152 ? 37.975 -28.677 1.784 1.00 27.10 144 GLY B N 1
ATOM 5624 C CA . GLY B 1 152 ? 37.117 -28.932 2.923 1.00 27.40 144 GLY B CA 1
ATOM 5625 C C . GLY B 1 152 ? 36.285 -27.763 3.408 1.00 26.67 144 GLY B C 1
ATOM 5626 O O . GLY B 1 152 ? 35.624 -27.889 4.445 1.00 27.88 144 GLY B O 1
ATOM 5627 N N . LYS B 1 153 ? 36.278 -26.648 2.691 1.00 25.47 145 LYS B N 1
ATOM 5628 C CA . LYS B 1 153 ? 35.547 -25.455 3.100 1.00 24.80 145 LYS B CA 1
ATOM 5629 C C . LYS B 1 153 ? 34.201 -25.415 2.401 1.00 29.70 145 LYS B C 1
ATOM 5630 O O . LYS B 1 153 ? 34.060 -25.891 1.274 1.00 29.08 145 LYS B O 1
ATOM 5636 N N . GLU B 1 154 ? 33.206 -24.842 3.070 1.00 23.77 146 GLU B N 1
ATOM 5637 C CA . GLU B 1 154 ? 31.928 -24.702 2.392 1.00 26.89 146 GLU B CA 1
ATOM 5638 C C . GLU B 1 154 ? 32.020 -23.612 1.335 1.00 25.85 146 GLU B C 1
ATOM 5639 O O . GLU B 1 154 ? 32.839 -22.692 1.423 1.00 22.44 146 GLU B O 1
ATOM 5645 N N . ILE B 1 155 ? 31.195 -23.758 0.298 1.00 20.94 147 ILE B N 1
ATOM 5646 C CA . ILE B 1 155 ? 31.184 -22.791 -0.789 1.00 19.81 147 ILE B CA 1
ATOM 5647 C C . ILE B 1 155 ? 30.662 -21.458 -0.267 1.00 21.77 147 ILE B C 1
ATOM 5648 O O . ILE B 1 155 ? 29.704 -21.409 0.513 1.00 21.59 147 ILE B O 1
ATOM 5653 N N . THR B 1 156 ? 31.306 -20.364 -0.683 1.00 21.80 148 THR B N 1
ATOM 5654 C CA . THR B 1 156 ? 30.869 -19.018 -0.343 1.00 18.29 148 THR B CA 1
ATOM 5655 C C . THR B 1 156 ? 30.453 -18.179 -1.541 1.00 19.68 148 THR B C 1
ATOM 5656 O O . THR B 1 156 ? 29.723 -17.200 -1.356 1.00 20.45 148 THR B O 1
ATOM 5660 N N . ASP B 1 157 ? 30.885 -18.525 -2.753 1.00 17.38 149 ASP B N 1
ATOM 5661 C CA . ASP B 1 157 ? 30.652 -17.682 -3.920 1.00 16.47 149 ASP B CA 1
ATOM 5662 C C . ASP B 1 157 ? 30.205 -18.547 -5.085 1.00 18.63 149 ASP B C 1
ATOM 5663 O O . ASP B 1 157 ? 30.801 -19.599 -5.349 1.00 19.25 149 ASP B O 1
ATOM 5668 N N . VAL B 1 158 ? 29.156 -18.106 -5.775 1.00 15.42 150 VAL B N 1
ATOM 5669 C CA . VAL B 1 158 ? 28.632 -18.791 -6.953 1.00 16.13 150 VAL B CA 1
ATOM 5670 C C . VAL B 1 158 ? 28.794 -17.867 -8.148 1.00 15.69 150 VAL B C 1
ATOM 5671 O O . VAL B 1 158 ? 28.313 -16.729 -8.120 1.00 17.91 150 VAL B O 1
ATOM 5675 N N . VAL B 1 159 ? 29.456 -18.360 -9.199 1.00 14.14 151 VAL B N 1
ATOM 5676 C CA . VAL B 1 159 ? 29.716 -17.582 -10.413 1.00 15.74 151 VAL B CA 1
ATOM 5677 C C . VAL B 1 159 ? 28.966 -18.239 -11.565 1.00 15.39 151 VAL B C 1
ATOM 5678 O O . VAL B 1 159 ? 29.369 -19.301 -12.054 1.00 19.74 151 VAL B O 1
ATOM 5682 N N . ASN B 1 160 ? 27.894 -17.599 -12.019 1.00 15.00 152 ASN B N 1
ATOM 5683 C CA . ASN B 1 160 ? 27.188 -18.063 -13.208 1.00 14.93 152 ASN B CA 1
ATOM 5684 C C . ASN B 1 160 ? 27.935 -17.597 -14.451 1.00 16.27 152 ASN B C 1
ATOM 5685 O O . ASN B 1 160 ? 28.399 -16.455 -14.509 1.00 15.00 152 ASN B O 1
ATOM 5690 N N . ILE B 1 161 ? 28.062 -18.480 -15.441 1.00 14.59 153 ILE B N 1
ATOM 5691 C CA . ILE B 1 161 ? 28.688 -18.134 -16.716 1.00 17.86 153 ILE B CA 1
ATOM 5692 C C . ILE B 1 161 ? 27.705 -18.463 -17.834 1.00 15.57 153 ILE B C 1
ATOM 5693 O O . ILE B 1 161 ? 27.304 -19.622 -17.988 1.00 15.29 153 ILE B O 1
ATOM 5698 N N . GLY B 1 162 ? 27.336 -17.455 -18.621 1.00 14.85 154 GLY B N 1
ATOM 5699 C CA . GLY B 1 162 ? 26.379 -17.656 -19.703 1.00 16.12 154 GLY B CA 1
ATOM 5700 C C . GLY B 1 162 ? 26.231 -16.378 -20.505 1.00 18.21 154 GLY B C 1
ATOM 5701 O O . GLY B 1 162 ? 26.786 -15.334 -20.161 1.00 18.35 154 GLY B O 1
ATOM 5702 N N . ILE B 1 163 ? 25.479 -16.474 -21.598 1.00 16.92 155 ILE B N 1
ATOM 5703 C CA . ILE B 1 163 ? 25.183 -15.308 -22.424 1.00 13.17 155 ILE B CA 1
ATOM 5704 C C . ILE B 1 163 ? 23.694 -15.282 -22.728 1.00 14.05 155 ILE B C 1
ATOM 5705 O O . ILE B 1 163 ? 23.010 -16.306 -22.706 1.00 16.97 155 ILE B O 1
ATOM 5710 N N . GLY B 1 164 ? 23.205 -14.086 -23.051 1.00 13.98 156 GLY B N 1
ATOM 5711 C CA . GLY B 1 164 ? 21.827 -13.970 -23.492 1.00 12.52 156 GLY B CA 1
ATOM 5712 C C . GLY B 1 164 ? 20.860 -14.498 -22.452 1.00 14.86 156 GLY B C 1
ATOM 5713 O O . GLY B 1 164 ? 20.859 -14.085 -21.285 1.00 14.54 156 GLY B O 1
ATOM 5714 N N . GLY B 1 165 ? 20.022 -15.433 -22.891 1.00 15.70 157 GLY B N 1
ATOM 5715 C CA . GLY B 1 165 ? 19.010 -16.011 -22.028 1.00 16.51 157 GLY B CA 1
ATOM 5716 C C . GLY B 1 165 ? 19.575 -16.763 -20.848 1.00 17.35 157 GLY B C 1
ATOM 5717 O O . GLY B 1 165 ? 18.852 -17.013 -19.881 1.00 20.54 157 GLY B O 1
ATOM 5718 N N . SER B 1 166 ? 20.845 -17.139 -20.899 1.00 16.29 158 SER B N 1
ATOM 5719 C CA A SER B 1 166 ? 21.488 -17.814 -19.781 0.74 16.15 158 SER B CA 1
ATOM 5720 C CA B SER B 1 166 ? 21.463 -17.813 -19.766 0.26 16.24 158 SER B CA 1
ATOM 5721 C C . SER B 1 166 ? 22.120 -16.843 -18.793 1.00 15.57 158 SER B C 1
ATOM 5722 O O . SER B 1 166 ? 22.714 -17.290 -17.802 1.00 17.60 158 SER B O 1
ATOM 5727 N N . ASP B 1 167 ? 22.001 -15.527 -19.035 1.00 11.61 159 ASP B N 1
ATOM 5728 C CA . ASP B 1 167 ? 22.564 -14.503 -18.160 1.00 12.81 159 ASP B CA 1
ATOM 5729 C C . ASP B 1 167 ? 21.526 -13.474 -17.714 1.00 14.08 159 ASP B C 1
ATOM 5730 O O . ASP B 1 167 ? 21.451 -13.166 -16.522 1.00 13.04 159 ASP B O 1
ATOM 5735 N N . LEU B 1 168 ? 20.727 -12.928 -18.647 1.00 14.73 160 LEU B N 1
ATOM 5736 C CA A LEU B 1 168 ? 19.931 -11.746 -18.318 0.50 13.35 160 LEU B CA 1
ATOM 5737 C CA B LEU B 1 168 ? 19.913 -11.751 -18.334 0.50 13.59 160 LEU B CA 1
ATOM 5738 C C . LEU B 1 168 ? 18.869 -12.049 -17.265 1.00 13.60 160 LEU B C 1
ATOM 5739 O O . LEU B 1 168 ? 18.626 -11.224 -16.378 1.00 12.35 160 LEU B O 1
ATOM 5748 N N . GLY B 1 169 ? 18.220 -13.209 -17.345 1.00 13.48 161 GLY B N 1
ATOM 5749 C CA . GLY B 1 169 ? 17.232 -13.588 -16.353 1.00 14.22 161 GLY B CA 1
ATOM 5750 C C . GLY B 1 169 ? 17.819 -13.831 -14.975 1.00 14.13 161 GLY B C 1
ATOM 5751 O O . GLY B 1 169 ? 17.371 -13.249 -13.975 1.00 14.20 161 GLY B O 1
ATOM 5752 N N . PRO B 1 170 ? 18.826 -14.706 -14.889 1.00 15.37 162 PRO B N 1
ATOM 5753 C CA . PRO B 1 170 ? 19.561 -14.840 -13.616 1.00 12.69 162 PRO B CA 1
ATOM 5754 C C . PRO B 1 170 ? 19.980 -13.505 -13.017 1.00 12.22 162 PRO B C 1
ATOM 5755 O O . PRO B 1 170 ? 19.763 -13.265 -11.820 1.00 15.04 162 PRO B O 1
ATOM 5759 N N . VAL B 1 171 ? 20.574 -12.618 -13.821 1.00 10.74 163 VAL B N 1
ATOM 5760 C CA . VAL B 1 171 ? 21.020 -11.326 -13.298 1.00 12.50 163 VAL B CA 1
ATOM 5761 C C . VAL B 1 171 ? 19.837 -10.549 -12.749 1.00 13.58 163 VAL B C 1
ATOM 5762 O O . VAL B 1 171 ? 19.881 -10.012 -11.635 1.00 13.23 163 VAL B O 1
ATOM 5766 N N . MET B 1 172 ? 18.762 -10.466 -13.542 1.00 13.04 164 MET B N 1
ATOM 5767 C CA . MET B 1 172 ? 17.617 -9.637 -13.181 1.00 14.61 164 MET B CA 1
ATOM 5768 C C . MET B 1 172 ? 16.945 -10.141 -11.911 1.00 13.15 164 MET B C 1
ATOM 5769 O O . MET B 1 172 ? 16.600 -9.349 -11.024 1.00 13.83 164 MET B O 1
ATOM 5774 N N . VAL B 1 173 ? 16.730 -11.459 -11.814 1.00 14.36 165 VAL B N 1
ATOM 5775 C CA . VAL B 1 173 ? 15.987 -12.005 -10.686 1.00 12.24 165 VAL B CA 1
ATOM 5776 C C . VAL B 1 173 ? 16.825 -11.969 -9.418 1.00 14.56 165 VAL B C 1
ATOM 5777 O O . VAL B 1 173 ? 16.315 -11.674 -8.333 1.00 13.11 165 VAL B O 1
ATOM 5781 N N . CYS B 1 174 ? 18.125 -12.254 -9.527 1.00 13.26 166 CYS B N 1
ATOM 5782 C CA . CYS B 1 174 ? 18.954 -12.240 -8.328 1.00 14.39 166 CYS B CA 1
ATOM 5783 C C . CYS B 1 174 ? 19.097 -10.826 -7.789 1.00 14.02 166 CYS B C 1
ATOM 5784 O O . CYS B 1 174 ? 19.088 -10.611 -6.569 1.00 14.63 166 CYS B O 1
ATOM 5787 N N . SER B 1 175 ? 19.195 -9.832 -8.672 1.00 12.91 167 SER B N 1
ATOM 5788 C CA A SER B 1 175 ? 19.177 -8.464 -8.183 0.69 12.52 167 SER B CA 1
ATOM 5789 C CA B SER B 1 175 ? 19.170 -8.455 -8.199 0.31 13.05 167 SER B CA 1
ATOM 5790 C C . SER B 1 175 ? 17.826 -8.128 -7.563 1.00 12.55 167 SER B C 1
ATOM 5791 O O . SER B 1 175 ? 17.764 -7.520 -6.484 1.00 16.09 167 SER B O 1
ATOM 5796 N N . ALA B 1 176 ? 16.733 -8.536 -8.213 1.00 12.67 168 ALA B N 1
ATOM 5797 C CA . ALA B 1 176 ? 15.413 -8.127 -7.742 1.00 14.94 168 ALA B CA 1
ATOM 5798 C C . ALA B 1 176 ? 15.061 -8.751 -6.400 1.00 14.28 168 ALA B C 1
ATOM 5799 O O . ALA B 1 176 ? 14.314 -8.140 -5.623 1.00 16.34 168 ALA B O 1
ATOM 5801 N N . LEU B 1 177 ? 15.589 -9.943 -6.105 1.00 13.94 169 LEU B N 1
ATOM 5802 C CA . LEU B 1 177 ? 15.243 -10.693 -4.903 1.00 14.31 169 LEU B CA 1
ATOM 5803 C C . LEU B 1 177 ? 16.381 -10.686 -3.880 1.00 16.14 169 LEU B C 1
ATOM 5804 O O . LEU B 1 177 ? 16.484 -11.590 -3.045 1.00 15.70 169 LEU B O 1
ATOM 5809 N N . LYS B 1 178 ? 17.231 -9.657 -3.930 1.00 16.81 170 LYS B N 1
ATOM 5810 C CA . LYS B 1 178 ? 18.365 -9.554 -3.015 1.00 20.36 170 LYS B CA 1
ATOM 5811 C C . LYS B 1 178 ? 17.923 -9.598 -1.556 1.00 17.31 170 LYS B C 1
ATOM 5812 O O . LYS B 1 178 ? 18.662 -10.086 -0.695 1.00 16.45 170 LYS B O 1
ATOM 5818 N N . HIS B 1 179 ? 16.727 -9.084 -1.256 1.00 15.97 171 HIS B N 1
ATOM 5819 C CA . HIS B 1 179 ? 16.224 -9.112 0.112 1.00 18.54 171 HIS B CA 1
ATOM 5820 C C . HIS B 1 179 ? 16.008 -10.536 0.605 1.00 18.99 171 HIS B C 1
ATOM 5821 O O . HIS B 1 179 ? 16.011 -10.774 1.820 1.00 21.25 171 HIS B O 1
ATOM 5828 N N . TYR B 1 180 ? 15.853 -11.494 -0.312 1.00 15.39 172 TYR B N 1
ATOM 5829 C CA . TYR B 1 180 ? 15.566 -12.881 0.027 1.00 16.19 172 TYR B CA 1
ATOM 5830 C C . TYR B 1 180 ? 16.800 -13.773 -0.101 1.00 17.71 172 TYR B C 1
ATOM 5831 O O . TYR B 1 180 ? 16.670 -14.995 -0.240 1.00 20.49 172 TYR B O 1
ATOM 5840 N N . ARG B 1 181 ? 17.989 -13.186 -0.022 1.00 19.82 173 ARG B N 1
ATOM 5841 C CA . ARG B 1 181 ? 19.220 -13.901 -0.334 1.00 21.79 173 ARG B CA 1
ATOM 5842 C C . ARG B 1 181 ? 19.574 -14.941 0.721 1.00 18.35 173 ARG B C 1
ATOM 5843 O O . ARG B 1 181 ? 19.253 -14.804 1.906 1.00 20.34 173 ARG B O 1
ATOM 5851 N N . THR B 1 182 ? 20.252 -15.993 0.263 1.00 16.55 174 THR B N 1
ATOM 5852 C CA . THR B 1 182 ? 20.963 -16.925 1.121 1.00 17.34 174 THR B CA 1
ATOM 5853 C C . THR B 1 182 ? 22.313 -16.330 1.529 1.00 19.15 174 THR B C 1
ATOM 5854 O O . THR B 1 182 ? 22.666 -15.206 1.157 1.00 19.21 174 THR B O 1
ATOM 5858 N N . ARG B 1 183 ? 23.103 -17.118 2.270 1.00 19.04 175 ARG B N 1
ATOM 5859 C CA . ARG B 1 183 ? 24.439 -16.674 2.661 1.00 19.08 175 ARG B CA 1
ATOM 5860 C C . ARG B 1 183 ? 25.383 -16.578 1.470 1.00 21.90 175 ARG B C 1
ATOM 5861 O O . ARG B 1 183 ? 26.409 -15.895 1.561 1.00 21.05 175 ARG B O 1
ATOM 5869 N N . LEU B 1 184 ? 25.068 -17.234 0.358 1.00 20.74 176 LEU B N 1
ATOM 5870 C CA . LEU B 1 184 ? 26.006 -17.277 -0.754 1.00 16.68 176 LEU B CA 1
ATOM 5871 C C . LEU B 1 184 ? 26.085 -15.931 -1.452 1.00 19.10 176 LEU B C 1
ATOM 5872 O O . LEU B 1 184 ? 25.084 -15.223 -1.589 1.00 20.03 176 LEU B O 1
ATOM 5877 N N . ASN B 1 185 ? 27.281 -15.582 -1.900 1.00 17.62 177 ASN B N 1
ATOM 5878 C CA . ASN B 1 185 ? 27.470 -14.415 -2.756 1.00 16.23 177 ASN B CA 1
ATOM 5879 C C . ASN B 1 185 ? 27.388 -14.842 -4.214 1.00 17.68 177 ASN B C 1
ATOM 5880 O O . ASN B 1 185 ? 27.955 -15.865 -4.607 1.00 20.32 177 ASN B O 1
ATOM 5885 N N . THR B 1 186 ? 26.683 -14.053 -5.018 1.00 17.71 178 THR B N 1
ATOM 5886 C CA . THR B 1 186 ? 26.433 -14.410 -6.405 1.00 18.00 178 THR B CA 1
ATOM 5887 C C . THR B 1 186 ? 27.156 -13.460 -7.347 1.00 19.05 178 THR B C 1
ATOM 5888 O O . THR B 1 186 ? 27.333 -12.272 -7.053 1.00 22.08 178 THR B O 1
ATOM 5892 N N . HIS B 1 187 ? 27.607 -14.012 -8.469 1.00 17.05 179 HIS B N 1
ATOM 5893 C CA . HIS B 1 187 ? 28.312 -13.247 -9.487 1.00 14.29 179 HIS B CA 1
ATOM 5894 C C . HIS B 1 187 ? 27.900 -13.758 -10.855 1.00 13.54 179 HIS B C 1
ATOM 5895 O O . HIS B 1 187 ? 27.493 -14.914 -11.014 1.00 15.14 179 HIS B O 1
ATOM 5902 N N . PHE B 1 188 ? 28.032 -12.886 -11.854 1.00 14.39 180 PHE B N 1
ATOM 5903 C CA . PHE B 1 188 ? 27.534 -13.179 -13.195 1.00 13.75 180 PHE B CA 1
ATOM 5904 C C . PHE B 1 188 ? 28.544 -12.741 -14.245 1.00 20.60 180 PHE B C 1
ATOM 5905 O O . PHE B 1 188 ? 28.720 -11.543 -14.486 1.00 27.78 180 PHE B O 1
ATOM 5913 N N . VAL B 1 189 ? 29.189 -13.720 -14.885 1.00 13.17 181 VAL B N 1
ATOM 5914 C CA . VAL B 1 189 ? 30.098 -13.485 -16.002 1.00 17.06 181 VAL B CA 1
ATOM 5915 C C . VAL B 1 189 ? 29.357 -13.763 -17.302 1.00 13.63 181 VAL B C 1
ATOM 5916 O O . VAL B 1 189 ? 28.692 -14.796 -17.424 1.00 15.04 181 VAL B O 1
ATOM 5920 N N . SER B 1 190 ? 29.482 -12.854 -18.283 1.00 12.22 182 SER B N 1
ATOM 5921 C CA . SER B 1 190 ? 28.811 -13.043 -19.566 1.00 11.40 182 SER B CA 1
ATOM 5922 C C . SER B 1 190 ? 29.611 -12.524 -20.760 1.00 11.54 182 SER B C 1
ATOM 5923 O O . SER B 1 190 ? 29.534 -13.096 -21.854 1.00 13.20 182 SER B O 1
ATOM 5926 N N . ASN B 1 191 ? 30.326 -11.414 -20.595 1.00 13.05 183 ASN B N 1
ATOM 5927 C CA . ASN B 1 191 ? 31.036 -10.832 -21.727 1.00 15.72 183 ASN B CA 1
ATOM 5928 C C . ASN B 1 191 ? 32.189 -11.735 -22.142 1.00 13.76 183 ASN B C 1
ATOM 5929 O O . ASN B 1 191 ? 32.872 -12.302 -21.290 1.00 13.29 183 ASN B O 1
ATOM 5934 N N . VAL B 1 192 ? 32.390 -11.898 -23.457 1.00 13.10 184 VAL B N 1
ATOM 5935 C CA . VAL B 1 192 ? 33.600 -12.583 -23.905 1.00 13.03 184 VAL B CA 1
ATOM 5936 C C . VAL B 1 192 ? 34.833 -11.697 -23.704 1.00 13.54 184 VAL B C 1
ATOM 5937 O O . VAL B 1 192 ? 35.961 -12.207 -23.680 1.00 13.79 184 VAL B O 1
ATOM 5941 N N . ASP B 1 193 ? 34.652 -10.385 -23.529 1.00 13.62 185 ASP B N 1
ATOM 5942 C CA . ASP B 1 193 ? 35.727 -9.531 -23.034 1.00 12.41 185 ASP B CA 1
ATOM 5943 C C . ASP B 1 193 ? 36.288 -10.144 -21.758 1.00 13.18 185 ASP B C 1
ATOM 5944 O O . ASP B 1 193 ? 35.579 -10.230 -20.753 1.00 14.42 185 ASP B O 1
ATOM 5949 N N . GLY B 1 194 ? 37.553 -10.571 -21.782 1.00 12.61 186 GLY B N 1
ATOM 5950 C CA . GLY B 1 194 ? 38.136 -11.267 -20.642 1.00 11.95 186 GLY B CA 1
ATOM 5951 C C . GLY B 1 194 ? 38.260 -10.427 -19.389 1.00 16.87 186 GLY B C 1
ATOM 5952 O O . GLY B 1 194 ? 38.476 -10.977 -18.299 1.00 15.30 186 GLY B O 1
ATOM 5953 N N . ASN B 1 195 ? 38.136 -9.109 -19.517 1.00 14.77 187 ASN B N 1
ATOM 5954 C CA . ASN B 1 195 ? 38.090 -8.259 -18.340 1.00 14.86 187 ASN B CA 1
ATOM 5955 C C . ASN B 1 195 ? 36.885 -8.550 -17.459 1.00 16.93 187 ASN B C 1
ATOM 5956 O O . ASN B 1 195 ? 36.904 -8.205 -16.274 1.00 18.41 187 ASN B O 1
ATOM 5961 N N . HIS B 1 196 ? 35.840 -9.183 -17.989 1.00 12.97 188 HIS B N 1
ATOM 5962 C CA . HIS B 1 196 ? 34.690 -9.475 -17.138 1.00 14.10 188 HIS B CA 1
ATOM 5963 C C . HIS B 1 196 ? 35.043 -10.543 -16.110 1.00 14.32 188 HIS B C 1
ATOM 5964 O O . HIS B 1 196 ? 34.954 -10.304 -14.900 1.00 15.31 188 HIS B O 1
ATOM 5971 N N . ILE B 1 197 ? 35.479 -11.721 -16.567 1.00 14.94 189 ILE B N 1
ATOM 5972 C CA . ILE B 1 197 ? 35.831 -12.773 -15.616 1.00 12.55 189 ILE B CA 1
ATOM 5973 C C . ILE B 1 197 ? 37.017 -12.339 -14.761 1.00 16.76 189 ILE B C 1
ATOM 5974 O O . ILE B 1 197 ? 37.065 -12.629 -13.561 1.00 16.56 189 ILE B O 1
ATOM 5979 N N . ALA B 1 198 ? 37.967 -11.597 -15.345 1.00 15.23 190 ALA B N 1
ATOM 5980 C CA . ALA B 1 198 ? 39.154 -11.208 -14.589 1.00 15.73 190 ALA B CA 1
ATOM 5981 C C . ALA B 1 198 ? 38.790 -10.356 -13.385 1.00 17.18 190 ALA B C 1
ATOM 5982 O O . ALA B 1 198 ? 39.344 -10.548 -12.293 1.00 16.41 190 ALA B O 1
ATOM 5984 N N . GLU B 1 199 ? 37.873 -9.397 -13.561 1.00 14.56 191 GLU B N 1
ATOM 5985 C CA . GLU B 1 199 ? 37.468 -8.574 -12.426 1.00 12.34 191 GLU B CA 1
ATOM 5986 C C . GLU B 1 199 ? 36.593 -9.362 -11.449 1.00 15.98 191 GLU B C 1
ATOM 5987 O O . GLU B 1 199 ? 36.699 -9.177 -10.230 1.00 18.31 191 GLU B O 1
ATOM 5993 N N . VAL B 1 200 ? 35.737 -10.253 -11.956 1.00 16.45 192 VAL B N 1
ATOM 5994 C CA . VAL B 1 200 ? 34.853 -11.011 -11.068 1.00 16.88 192 VAL B CA 1
ATOM 5995 C C . VAL B 1 200 ? 35.648 -11.915 -10.130 1.00 19.44 192 VAL B C 1
ATOM 5996 O O . VAL B 1 200 ? 35.357 -11.989 -8.931 1.00 19.09 192 VAL B O 1
ATOM 6000 N N . VAL B 1 201 ? 36.661 -12.624 -10.644 1.00 17.51 193 VAL B N 1
ATOM 6001 C CA . VAL B 1 201 ? 37.373 -13.586 -9.799 1.00 15.56 193 VAL B CA 1
ATOM 6002 C C . VAL B 1 201 ? 38.527 -12.952 -9.037 1.00 19.45 193 VAL B C 1
ATOM 6003 O O . VAL B 1 201 ? 39.169 -13.641 -8.226 1.00 19.91 193 VAL B O 1
ATOM 6007 N N . LYS B 1 202 ? 38.777 -11.653 -9.234 1.00 19.62 194 LYS B N 1
ATOM 6008 C CA . LYS B 1 202 ? 39.974 -11.011 -8.693 1.00 21.65 194 LYS B CA 1
ATOM 6009 C C . LYS B 1 202 ? 40.097 -11.212 -7.189 1.00 22.05 194 LYS B C 1
ATOM 6010 O O . LYS B 1 202 ? 41.201 -11.425 -6.678 1.00 28.37 194 LYS B O 1
ATOM 6016 N N . ASN B 1 203 ? 38.978 -11.177 -6.465 1.00 23.53 195 ASN B N 1
ATOM 6017 C CA . ASN B 1 203 ? 39.005 -11.323 -5.014 1.00 28.24 195 ASN B CA 1
ATOM 6018 C C . ASN B 1 203 ? 38.299 -12.589 -4.532 1.00 26.48 195 ASN B C 1
ATOM 6019 O O . ASN B 1 203 ? 37.963 -12.691 -3.347 1.00 27.69 195 ASN B O 1
ATOM 6024 N N . LEU B 1 204 ? 38.096 -13.570 -5.409 1.00 18.47 196 LEU B N 1
ATOM 6025 C CA . LEU B 1 204 ? 37.495 -14.837 -5.016 1.00 17.82 196 LEU B CA 1
ATOM 6026 C C . LEU B 1 204 ? 38.566 -15.875 -4.707 1.00 20.34 196 LEU B C 1
ATOM 6027 O O . LEU B 1 204 ? 39.728 -15.751 -5.102 1.00 20.54 196 LEU B O 1
ATOM 6032 N N . ASN B 1 205 ? 38.151 -16.913 -3.986 1.00 19.25 197 ASN B N 1
ATOM 6033 C CA . ASN B 1 205 ? 39.053 -17.970 -3.563 1.00 23.76 197 ASN B CA 1
ATOM 6034 C C . ASN B 1 205 ? 38.655 -19.249 -4.276 1.00 21.25 197 ASN B C 1
ATOM 6035 O O . ASN B 1 205 ? 37.494 -19.668 -4.157 1.00 20.35 197 ASN B O 1
ATOM 6040 N N . PRO B 1 206 ? 39.539 -19.864 -5.062 1.00 23.23 198 PRO B N 1
ATOM 6041 C CA . PRO B 1 206 ? 39.166 -21.115 -5.748 1.00 23.69 198 PRO B CA 1
ATOM 6042 C C . PRO B 1 206 ? 38.652 -22.180 -4.801 1.00 22.57 198 PRO B C 1
ATOM 6043 O O . PRO B 1 206 ? 37.810 -23.001 -5.192 1.00 24.07 198 PRO B O 1
ATOM 6047 N N . GLU B 1 207 ? 39.116 -22.172 -3.549 1.00 23.49 199 GLU B N 1
ATOM 6048 C CA . GLU B 1 207 ? 38.691 -23.177 -2.582 1.00 24.65 199 GLU B CA 1
ATOM 6049 C C . GLU B 1 207 ? 37.207 -23.088 -2.256 1.00 23.90 199 GLU B C 1
ATOM 6050 O O . GLU B 1 207 ? 36.633 -24.080 -1.785 1.00 25.25 199 GLU B O 1
ATOM 6056 N N . THR B 1 208 ? 36.579 -21.920 -2.463 1.00 22.99 200 THR B N 1
ATOM 6057 C CA . THR B 1 208 ? 35.222 -21.689 -1.985 1.00 22.89 200 THR B CA 1
ATOM 6058 C C . THR B 1 208 ? 34.326 -21.137 -3.084 1.00 21.60 200 THR B C 1
ATOM 6059 O O . THR B 1 208 ? 33.273 -20.573 -2.789 1.00 21.45 200 THR B O 1
ATOM 6063 N N . THR B 1 209 ? 34.710 -21.314 -4.341 1.00 20.81 201 THR B N 1
ATOM 6064 C CA . THR B 1 209 ? 33.956 -20.784 -5.468 1.00 19.67 201 THR B CA 1
ATOM 6065 C C . THR B 1 209 ? 33.372 -21.918 -6.299 1.00 19.47 201 THR B C 1
ATOM 6066 O O . THR B 1 209 ? 34.058 -22.902 -6.594 1.00 19.86 201 THR B O 1
ATOM 6070 N N . LEU B 1 210 ? 32.097 -21.773 -6.661 1.00 19.02 202 LEU B N 1
ATOM 6071 C CA . LEU B 1 210 ? 31.380 -22.718 -7.502 1.00 18.87 202 LEU B CA 1
ATOM 6072 C C . LEU B 1 210 ? 30.977 -22.026 -8.796 1.00 19.14 202 LEU B C 1
ATOM 6073 O O . LEU B 1 210 ? 30.347 -20.961 -8.765 1.00 18.86 202 LEU B O 1
ATOM 6078 N N . PHE B 1 211 ? 31.342 -22.629 -9.925 1.00 17.52 203 PHE B N 1
ATOM 6079 C CA . PHE B 1 211 ? 30.992 -22.114 -11.242 1.00 19.53 203 PHE B CA 1
ATOM 6080 C C . PHE B 1 211 ? 29.841 -22.911 -11.840 1.00 16.75 203 PHE B C 1
ATOM 6081 O O . PHE B 1 211 ? 29.834 -24.147 -11.799 1.00 18.36 203 PHE B O 1
ATOM 6089 N N . ILE B 1 212 ? 28.890 -22.186 -12.426 1.00 17.08 204 ILE B N 1
ATOM 6090 C CA . ILE B 1 212 ? 27.783 -22.757 -13.187 1.00 17.81 204 ILE B CA 1
ATOM 6091 C C . ILE B 1 212 ? 28.013 -22.404 -14.650 1.00 17.85 204 ILE B C 1
ATOM 6092 O O . ILE B 1 212 ? 28.040 -21.219 -15.011 1.00 17.35 204 ILE B O 1
ATOM 6097 N N . ILE B 1 213 ? 28.186 -23.412 -15.494 1.00 16.38 205 ILE B N 1
ATOM 6098 C CA . ILE B 1 213 ? 28.401 -23.194 -16.920 1.00 17.31 205 ILE B CA 1
ATOM 6099 C C . ILE B 1 213 ? 27.076 -23.449 -17.631 1.00 16.10 205 ILE B C 1
ATOM 6100 O O . ILE B 1 213 ? 26.621 -24.593 -17.721 1.00 18.92 205 ILE B O 1
ATOM 6105 N N . ALA B 1 214 ? 26.451 -22.383 -18.139 1.00 16.22 206 ALA B N 1
ATOM 6106 C CA . ALA B 1 214 ? 25.115 -22.458 -18.727 1.00 17.92 206 ALA B CA 1
ATOM 6107 C C . ALA B 1 214 ? 25.244 -22.376 -20.244 1.00 18.62 206 ALA B C 1
ATOM 6108 O O . ALA B 1 214 ? 25.453 -21.293 -20.800 1.00 21.38 206 ALA B O 1
ATOM 6110 N N . SER B 1 215 ? 25.101 -23.526 -20.907 1.00 17.86 207 SER B N 1
ATOM 6111 C CA . SER B 1 215 ? 25.194 -23.609 -22.366 1.00 20.33 207 SER B CA 1
ATOM 6112 C C . SER B 1 215 ? 24.569 -24.931 -22.797 1.00 21.98 207 SER B C 1
ATOM 6113 O O . SER B 1 215 ? 25.106 -25.997 -22.479 1.00 18.95 207 SER B O 1
ATOM 6116 N N . LYS B 1 216 ? 23.444 -24.870 -23.517 1.00 23.33 208 LYS B N 1
ATOM 6117 C CA . LYS B 1 216 ? 22.778 -26.112 -23.901 1.00 19.88 208 LYS B CA 1
ATOM 6118 C C . LYS B 1 216 ? 23.697 -26.988 -24.741 1.00 20.99 208 LYS B C 1
ATOM 6119 O O . LYS B 1 216 ? 23.779 -28.201 -24.517 1.00 20.01 208 LYS B O 1
ATOM 6125 N N . THR B 1 217 ? 24.420 -26.389 -25.689 1.00 23.93 209 THR B N 1
ATOM 6126 C CA . THR B 1 217 ? 25.312 -27.154 -26.554 1.00 24.61 209 THR B CA 1
ATOM 6127 C C . THR B 1 217 ? 26.662 -27.435 -25.911 1.00 23.44 209 THR B C 1
ATOM 6128 O O . THR B 1 217 ? 27.374 -28.338 -26.367 1.00 23.81 209 THR B O 1
ATOM 6132 N N . PHE B 1 218 ? 27.030 -26.666 -24.883 1.00 20.59 210 PHE B N 1
ATOM 6133 C CA . PHE B 1 218 ? 28.369 -26.675 -24.292 1.00 21.29 210 PHE B CA 1
ATOM 6134 C C . PHE B 1 218 ? 29.456 -26.378 -25.326 1.00 20.18 210 PHE B C 1
ATOM 6135 O O . PHE B 1 218 ? 30.614 -26.776 -25.159 1.00 20.76 210 PHE B O 1
ATOM 6143 N N . THR B 1 219 ? 29.098 -25.661 -26.394 1.00 19.87 211 THR B N 1
ATOM 6144 C CA . THR B 1 219 ? 30.070 -25.193 -27.373 1.00 23.81 211 THR B CA 1
ATOM 6145 C C . THR B 1 219 ? 29.941 -23.706 -27.680 1.00 21.37 211 THR B C 1
ATOM 6146 O O . THR B 1 219 ? 30.691 -23.204 -28.524 1.00 22.11 211 THR B O 1
ATOM 6150 N N . THR B 1 220 ? 29.012 -22.997 -27.035 1.00 20.59 212 THR B N 1
ATOM 6151 C CA . THR B 1 220 ? 28.879 -21.552 -27.185 1.00 20.06 212 THR B CA 1
ATOM 6152 C C . THR B 1 220 ? 30.229 -20.880 -27.008 1.00 17.81 212 THR B C 1
ATOM 6153 O O . THR B 1 220 ? 30.864 -21.041 -25.964 1.00 19.81 212 THR B O 1
ATOM 6157 N N . GLN B 1 221 ? 30.666 -20.112 -28.013 1.00 17.55 213 GLN B N 1
ATOM 6158 C CA . GLN B 1 221 ? 32.037 -19.606 -27.982 1.00 17.01 213 GLN B CA 1
ATOM 6159 C C . GLN B 1 221 ? 32.282 -18.719 -26.769 1.00 16.76 213 GLN B C 1
ATOM 6160 O O . GLN B 1 221 ? 33.274 -18.893 -26.057 1.00 19.42 213 GLN B O 1
ATOM 6166 N N . GLU B 1 222 ? 31.399 -17.753 -26.518 1.00 15.50 214 GLU B N 1
ATOM 6167 C CA . GLU B 1 222 ? 31.653 -16.822 -25.421 1.00 16.99 214 GLU B CA 1
ATOM 6168 C C . GLU B 1 222 ? 31.663 -17.549 -24.080 1.00 16.10 214 GLU B C 1
ATOM 6169 O O . GLU B 1 222 ? 32.598 -17.408 -23.278 1.00 15.93 214 GLU B O 1
ATOM 6175 N N . THR B 1 223 ? 30.635 -18.350 -23.833 1.00 15.99 215 THR B N 1
ATOM 6176 C CA . THR B 1 223 ? 30.501 -19.022 -22.547 1.00 15.87 215 THR B CA 1
ATOM 6177 C C . THR B 1 223 ? 31.619 -20.031 -22.321 1.00 18.07 215 THR B C 1
ATOM 6178 O O . THR B 1 223 ? 32.141 -20.143 -21.206 1.00 16.28 215 THR B O 1
ATOM 6182 N N . MET B 1 224 ? 32.015 -20.766 -23.361 1.00 15.61 216 MET B N 1
ATOM 6183 C CA . MET B 1 224 ? 33.016 -21.804 -23.152 1.00 14.47 216 MET B CA 1
ATOM 6184 C C . MET B 1 224 ? 34.418 -21.225 -23.073 1.00 19.19 216 MET B C 1
ATOM 6185 O O . MET B 1 224 ? 35.295 -21.821 -22.432 1.00 18.73 216 MET B O 1
ATOM 6190 N N . THR B 1 225 ? 34.651 -20.084 -23.725 1.00 15.47 217 THR B N 1
ATOM 6191 C CA . THR B 1 225 ? 35.900 -19.355 -23.516 1.00 16.01 217 THR B CA 1
ATOM 6192 C C . THR B 1 225 ? 36.021 -18.906 -22.065 1.00 18.86 217 THR B C 1
ATOM 6193 O O . THR B 1 225 ? 37.067 -19.084 -21.431 1.00 17.45 217 THR B O 1
ATOM 6197 N N . ASN B 1 226 ? 34.939 -18.337 -21.521 1.00 15.95 218 ASN B N 1
ATOM 6198 C CA . ASN B 1 226 ? 34.892 -17.996 -20.103 1.00 14.46 218 ASN B CA 1
ATOM 6199 C C . ASN B 1 226 ? 35.029 -19.230 -19.218 1.00 18.93 218 ASN B C 1
ATOM 6200 O O . ASN B 1 226 ? 35.738 -19.201 -18.205 1.00 16.53 218 ASN B O 1
ATOM 6205 N N . ALA B 1 227 ? 34.341 -20.315 -19.574 1.00 17.25 219 ALA B N 1
ATOM 6206 C CA . ALA B 1 227 ? 34.421 -21.545 -18.784 1.00 16.20 219 ALA B CA 1
ATOM 6207 C C . ALA B 1 227 ? 35.855 -22.047 -18.693 1.00 20.59 219 ALA B C 1
ATOM 6208 O O . ALA B 1 227 ? 36.326 -22.421 -17.611 1.00 16.24 219 ALA B O 1
ATOM 6210 N N . LEU B 1 228 ? 36.566 -22.055 -19.824 1.00 16.98 220 LEU B N 1
ATOM 6211 C CA . LEU B 1 228 ? 37.957 -22.499 -19.818 1.00 20.30 220 LEU B CA 1
ATOM 6212 C C . LEU B 1 228 ? 38.842 -21.560 -19.002 1.00 19.30 220 LEU B C 1
ATOM 6213 O O . LEU B 1 228 ? 39.759 -22.016 -18.310 1.00 20.38 220 LEU B O 1
ATOM 6218 N N . SER B 1 229 ? 38.597 -20.249 -19.068 1.00 18.56 221 SER B N 1
ATOM 6219 C CA . SER B 1 229 ? 39.383 -19.333 -18.242 1.00 17.65 221 SER B CA 1
ATOM 6220 C C . SER B 1 229 ? 39.098 -19.546 -16.760 1.00 21.07 221 SER B C 1
ATOM 6221 O O . SER B 1 229 ? 40.007 -19.450 -15.925 1.00 18.24 221 SER B O 1
ATOM 6224 N N . ALA B 1 230 ? 37.844 -19.829 -16.409 1.00 18.42 222 ALA B N 1
ATOM 6225 C CA . ALA B 1 230 ? 37.538 -20.139 -15.017 1.00 18.98 222 ALA B CA 1
ATOM 6226 C C . ALA B 1 230 ? 38.267 -21.401 -14.570 1.00 20.78 222 ALA B C 1
ATOM 6227 O O . ALA B 1 230 ? 38.798 -21.462 -13.454 1.00 20.72 222 ALA B O 1
ATOM 6229 N N . LYS B 1 231 ? 38.319 -22.414 -15.439 1.00 20.32 223 LYS B N 1
ATOM 6230 C CA . LYS B 1 231 ? 39.025 -23.644 -15.091 1.00 20.01 223 LYS B CA 1
ATOM 6231 C C . LYS B 1 231 ? 40.522 -23.402 -14.940 1.00 19.30 223 LYS B C 1
ATOM 6232 O O . LYS B 1 231 ? 41.141 -23.892 -13.989 1.00 22.24 223 LYS B O 1
ATOM 6238 N N . GLU B 1 232 ? 41.117 -22.633 -15.856 1.00 22.72 224 GLU B N 1
ATOM 6239 C CA . GLU B 1 232 ? 42.539 -22.315 -15.742 1.00 23.30 224 GLU B CA 1
ATOM 6240 C C . GLU B 1 232 ? 42.838 -21.559 -14.450 1.00 24.23 224 GLU B C 1
ATOM 6241 O O . GLU B 1 232 ? 43.848 -21.823 -13.784 1.00 27.41 224 GLU B O 1
ATOM 6247 N N . TRP B 1 233 ? 41.958 -20.632 -14.071 1.00 22.14 225 TRP B N 1
ATOM 6248 C CA . TRP B 1 233 ? 42.101 -19.918 -12.804 1.00 21.08 225 TRP B CA 1
ATOM 6249 C C . TRP B 1 233 ? 41.990 -20.879 -11.627 1.00 19.66 225 TRP B C 1
ATOM 6250 O O . TRP B 1 233 ? 42.798 -20.834 -10.688 1.00 21.06 225 TRP B O 1
ATOM 6261 N N . PHE B 1 234 ? 40.990 -21.761 -11.668 1.00 20.81 226 PHE B N 1
ATOM 6262 C CA . PHE B 1 234 ? 40.809 -22.743 -10.605 1.00 23.53 226 PHE B CA 1
ATOM 6263 C C . PHE B 1 234 ? 42.035 -23.634 -10.447 1.00 23.63 226 PHE B C 1
ATOM 6264 O O . PHE B 1 234 ? 42.462 -23.916 -9.321 1.00 24.25 226 PHE B O 1
ATOM 6272 N N . LEU B 1 235 ? 42.606 -24.098 -11.564 1.00 23.09 227 LEU B N 1
ATOM 6273 C CA . LEU B 1 235 ? 43.697 -25.066 -11.535 1.00 23.59 227 LEU B CA 1
ATOM 6274 C C . LEU B 1 235 ? 45.005 -24.470 -11.040 1.00 26.40 227 LEU B C 1
ATOM 6275 O O . LEU B 1 235 ? 45.977 -25.214 -10.876 1.00 30.72 227 LEU B O 1
ATOM 6280 N N . LYS B 1 236 ? 45.065 -23.155 -10.814 1.00 27.71 228 LYS B N 1
ATOM 6281 C CA A LYS B 1 236 ? 46.232 -22.595 -10.147 0.59 26.12 228 LYS B CA 1
ATOM 6282 C CA B LYS B 1 236 ? 46.215 -22.566 -10.137 0.41 26.48 228 LYS B CA 1
ATOM 6283 C C . LYS B 1 236 ? 46.278 -22.976 -8.671 1.00 28.51 228 LYS B C 1
ATOM 6284 O O . LYS B 1 236 ? 47.336 -22.844 -8.042 1.00 30.06 228 LYS B O 1
ATOM 6295 N N . ALA B 1 237 ? 45.170 -23.467 -8.118 1.00 29.12 229 ALA B N 1
ATOM 6296 C CA . ALA B 1 237 ? 45.072 -23.919 -6.736 1.00 28.98 229 ALA B CA 1
ATOM 6297 C C . ALA B 1 237 ? 44.623 -25.366 -6.610 1.00 28.03 229 ALA B C 1
ATOM 6298 O O . ALA B 1 237 ? 45.189 -26.113 -5.808 1.00 27.95 229 ALA B O 1
ATOM 6300 N N . GLY B 1 238 ? 43.623 -25.789 -7.387 1.00 25.22 230 GLY B N 1
ATOM 6301 C CA . GLY B 1 238 ? 43.113 -27.140 -7.324 1.00 27.18 230 GLY B CA 1
ATOM 6302 C C . GLY B 1 238 ? 43.636 -28.020 -8.450 1.00 29.17 230 GLY B C 1
ATOM 6303 O O . GLY B 1 238 ? 44.348 -27.586 -9.352 1.00 30.99 230 GLY B O 1
ATOM 6304 N N . LYS B 1 239 ? 43.256 -29.293 -8.373 1.00 31.47 231 LYS B N 1
ATOM 6305 C CA . LYS B 1 239 ? 43.665 -30.314 -9.323 1.00 33.56 231 LYS B CA 1
ATOM 6306 C C . LYS B 1 239 ? 42.520 -30.652 -10.273 1.00 35.20 231 LYS B C 1
ATOM 6307 O O . LYS B 1 239 ? 41.358 -30.329 -10.019 1.00 33.95 231 LYS B O 1
ATOM 6309 N N . GLU B 1 240 ? 42.867 -31.318 -11.380 1.00 33.99 232 GLU B N 1
ATOM 6310 C CA . GLU B 1 240 ? 41.854 -31.698 -12.365 1.00 32.50 232 GLU B CA 1
ATOM 6311 C C . GLU B 1 240 ? 40.733 -32.509 -11.725 1.00 28.30 232 GLU B C 1
ATOM 6312 O O . GLU B 1 240 ? 39.553 -32.305 -12.034 1.00 29.78 232 GLU B O 1
ATOM 6318 N N . GLU B 1 241 ? 41.081 -33.428 -10.822 1.00 30.71 233 GLU B N 1
ATOM 6319 C CA . GLU B 1 241 ? 40.063 -34.227 -10.150 1.00 28.60 233 GLU B CA 1
ATOM 6320 C C . GLU B 1 241 ? 39.160 -33.387 -9.259 1.00 30.86 233 GLU B C 1
ATOM 6321 O O . GLU B 1 241 ? 38.065 -33.840 -8.911 1.00 33.29 233 GLU B O 1
ATOM 6327 N N . ASP B 1 242 ? 39.593 -32.183 -8.876 1.00 27.98 234 ASP B N 1
ATOM 6328 C CA . ASP B 1 242 ? 38.781 -31.312 -8.038 1.00 27.97 234 ASP B CA 1
ATOM 6329 C C . ASP B 1 242 ? 37.762 -30.507 -8.832 1.00 26.08 234 ASP B C 1
ATOM 6330 O O . ASP B 1 242 ? 36.901 -29.861 -8.224 1.00 28.36 234 ASP B O 1
ATOM 6335 N N . VAL B 1 243 ? 37.850 -30.513 -10.164 1.00 27.26 235 VAL B N 1
ATOM 6336 C CA . VAL B 1 243 ? 36.922 -29.725 -10.974 1.00 26.42 235 VAL B CA 1
ATOM 6337 C C . VAL B 1 243 ? 35.485 -30.119 -10.669 1.00 25.27 235 VAL B C 1
ATOM 6338 O O . VAL B 1 243 ? 34.598 -29.262 -10.574 1.00 25.93 235 VAL B O 1
ATOM 6342 N N . ALA B 1 244 ? 35.241 -31.416 -10.459 1.00 28.79 236 ALA B N 1
ATOM 6343 C CA . ALA B 1 244 ? 33.885 -31.894 -10.219 1.00 29.17 236 ALA B CA 1
ATOM 6344 C C . ALA B 1 244 ? 33.260 -31.291 -8.967 1.00 26.61 236 ALA B C 1
ATOM 6345 O O . ALA B 1 244 ? 32.030 -31.246 -8.867 1.00 31.12 236 ALA B O 1
ATOM 6347 N N . LYS B 1 245 ? 34.065 -30.820 -8.016 1.00 25.43 237 LYS B N 1
ATOM 6348 C CA . LYS B 1 245 ? 33.520 -30.221 -6.807 1.00 26.63 237 LYS B CA 1
ATOM 6349 C C . LYS B 1 245 ? 33.218 -28.740 -6.964 1.00 24.76 237 LYS B C 1
ATOM 6350 O O . LYS B 1 245 ? 32.593 -28.154 -6.074 1.00 25.18 237 LYS B O 1
ATOM 6356 N N . HIS B 1 246 ? 33.615 -28.129 -8.082 1.00 22.84 238 HIS B N 1
ATOM 6357 C CA . HIS B 1 246 ? 33.556 -26.681 -8.223 1.00 21.36 238 HIS B CA 1
ATOM 6358 C C . HIS B 1 246 ? 32.928 -26.200 -9.520 1.00 22.59 238 HIS B C 1
ATOM 6359 O O . HIS B 1 246 ? 32.904 -24.989 -9.758 1.00 20.21 238 HIS B O 1
ATOM 6366 N N . PHE B 1 247 ? 32.441 -27.105 -10.363 1.00 20.77 239 PHE B N 1
ATOM 6367 C CA . PHE B 1 247 ? 31.900 -26.782 -11.677 1.00 25.37 239 PHE B CA 1
ATOM 6368 C C . PHE B 1 247 ? 30.681 -27.658 -11.921 1.00 23.02 239 PHE B C 1
ATOM 6369 O O . PHE B 1 247 ? 30.758 -28.879 -11.758 1.00 24.87 239 PHE B O 1
ATOM 6377 N N . VAL B 1 248 ? 29.562 -27.041 -12.306 1.00 21.46 240 VAL B N 1
ATOM 6378 C CA . VAL B 1 248 ? 28.376 -27.771 -12.740 1.00 20.55 240 VAL B CA 1
ATOM 6379 C C . VAL B 1 248 ? 27.941 -27.203 -14.085 1.00 20.71 240 VAL B C 1
ATOM 6380 O O . VAL B 1 248 ? 28.391 -26.141 -14.509 1.00 19.87 240 VAL B O 1
ATOM 6384 N N . ALA B 1 249 ? 27.052 -27.927 -14.764 1.00 22.23 241 ALA B N 1
ATOM 6385 C CA . ALA B 1 249 ? 26.661 -27.563 -16.119 1.00 18.68 241 ALA B CA 1
ATOM 6386 C C . ALA B 1 249 ? 25.148 -27.540 -16.259 1.00 18.38 241 ALA B C 1
ATOM 6387 O O . ALA B 1 249 ? 24.451 -28.427 -15.752 1.00 19.11 241 ALA B O 1
ATOM 6389 N N . LEU B 1 250 ? 24.650 -26.525 -16.959 1.00 17.59 242 LEU B N 1
ATOM 6390 C CA . LEU B 1 250 ? 23.264 -26.480 -17.413 1.00 18.64 242 LEU B CA 1
ATOM 6391 C C . LEU B 1 250 ? 23.344 -26.745 -18.911 1.00 17.47 242 LEU B C 1
ATOM 6392 O O . LEU B 1 250 ? 23.679 -25.843 -19.683 1.00 19.16 242 LEU B O 1
ATOM 6397 N N . SER B 1 251 ? 23.090 -27.991 -19.315 1.00 18.60 243 SER B N 1
ATOM 6398 C CA . SER B 1 251 ? 23.461 -28.424 -20.657 1.00 18.65 243 SER B CA 1
ATOM 6399 C C . SER B 1 251 ? 22.790 -29.754 -20.963 1.00 23.42 243 SER B C 1
ATOM 6400 O O . SER B 1 251 ? 22.362 -30.477 -20.056 1.00 24.47 243 SER B O 1
ATOM 6403 N N . THR B 1 252 ? 22.728 -30.086 -22.256 1.00 22.12 244 THR B N 1
ATOM 6404 C CA . THR B 1 252 ? 22.326 -31.427 -22.670 1.00 24.12 244 THR B CA 1
ATOM 6405 C C . THR B 1 252 ? 23.424 -32.164 -23.433 1.00 27.31 244 THR B C 1
ATOM 6406 O O . THR B 1 252 ? 23.175 -33.257 -23.951 1.00 31.02 244 THR B O 1
ATOM 6410 N N . ASN B 1 253 ? 24.634 -31.605 -23.499 1.00 22.62 245 ASN B N 1
ATOM 6411 C CA . ASN B 1 253 ? 25.771 -32.273 -24.135 1.00 22.23 245 ASN B CA 1
ATOM 6412 C C . ASN B 1 253 ? 26.548 -33.035 -23.063 1.00 30.99 245 ASN B C 1
ATOM 6413 O O . ASN B 1 253 ? 27.575 -32.582 -22.551 1.00 31.12 245 ASN B O 1
ATOM 6418 N N . ILE B 1 254 ? 26.046 -34.233 -22.735 1.00 25.24 246 ILE B N 1
ATOM 6419 C CA . ILE B 1 254 ? 26.600 -35.001 -21.620 1.00 27.32 246 ILE B CA 1
ATOM 6420 C C . ILE B 1 254 ? 28.086 -35.272 -21.828 1.00 30.49 246 ILE B C 1
ATOM 6421 O O . ILE B 1 254 ? 28.891 -35.158 -20.895 1.00 29.13 246 ILE B O 1
ATOM 6426 N N . GLU B 1 255 ? 28.476 -35.627 -23.055 1.00 29.40 247 GLU B N 1
ATOM 6427 C CA . GLU B 1 255 ? 29.851 -36.054 -23.296 1.00 31.86 247 GLU B CA 1
ATOM 6428 C C . GLU B 1 255 ? 30.826 -34.888 -23.191 1.00 32.66 247 GLU B C 1
ATOM 6429 O O . GLU B 1 255 ? 31.905 -35.025 -22.602 1.00 33.45 247 GLU B O 1
ATOM 6435 N N . ALA B 1 256 ? 30.464 -33.731 -23.745 1.00 27.66 248 ALA B N 1
ATOM 6436 C CA . ALA B 1 256 ? 31.345 -32.576 -23.646 1.00 25.54 248 ALA B CA 1
ATOM 6437 C C . ALA B 1 256 ? 31.469 -32.114 -22.201 1.00 29.80 248 ALA B C 1
ATOM 6438 O O . ALA B 1 256 ? 32.559 -31.729 -21.758 1.00 31.14 248 ALA B O 1
ATOM 6440 N N . VAL B 1 257 ? 30.369 -32.166 -21.445 1.00 26.77 249 VAL B N 1
ATOM 6441 C CA . VAL B 1 257 ? 30.415 -31.764 -20.041 1.00 22.46 249 VAL B CA 1
ATOM 6442 C C . VAL B 1 257 ? 31.341 -32.688 -19.259 1.00 24.73 249 VAL B C 1
ATOM 6443 O O . VAL B 1 257 ? 32.177 -32.234 -18.468 1.00 25.65 249 VAL B O 1
ATOM 6447 N N . LYS B 1 258 ? 31.210 -34.002 -19.471 1.00 28.22 250 LYS B N 1
ATOM 6448 C CA . LYS B 1 258 ? 32.094 -34.936 -18.783 1.00 28.94 250 LYS B CA 1
ATOM 6449 C C . LYS B 1 258 ? 33.549 -34.697 -19.164 1.00 26.42 250 LYS B C 1
ATOM 6450 O O . LYS B 1 258 ? 34.440 -34.762 -18.307 1.00 27.79 250 LYS B O 1
ATOM 6456 N N . ASN B 1 259 ? 33.810 -34.418 -20.447 1.00 27.82 251 ASN B N 1
ATOM 6457 C CA . ASN B 1 259 ? 35.179 -34.167 -20.893 1.00 28.12 251 ASN B CA 1
ATOM 6458 C C . ASN B 1 259 ? 35.786 -32.953 -20.198 1.00 30.37 251 ASN B C 1
ATOM 6459 O O . ASN B 1 259 ? 36.998 -32.919 -19.957 1.00 31.64 251 ASN B O 1
ATOM 6464 N N . PHE B 1 260 ? 34.960 -31.956 -19.870 1.00 25.51 252 PHE B N 1
ATOM 6465 C CA . PHE B 1 260 ? 35.397 -30.772 -19.138 1.00 25.40 252 PHE B CA 1
ATOM 6466 C C . PHE B 1 260 ? 35.852 -31.102 -17.723 1.00 27.24 252 PHE B C 1
ATOM 6467 O O . PHE B 1 260 ? 36.655 -30.355 -17.152 1.00 31.58 252 PHE B O 1
ATOM 6475 N N . GLY B 1 261 ? 35.357 -32.194 -17.143 1.00 24.59 253 GLY B N 1
ATOM 6476 C CA . GLY B 1 261 ? 35.682 -32.565 -15.780 1.00 27.44 253 GLY B CA 1
ATOM 6477 C C . GLY B 1 261 ? 34.529 -32.473 -14.808 1.00 29.93 253 GLY B C 1
ATOM 6478 O O . GLY B 1 261 ? 34.738 -32.681 -13.605 1.00 26.64 253 GLY B O 1
ATOM 6479 N N . ILE B 1 262 ? 33.330 -32.165 -15.283 1.00 26.61 254 ILE B N 1
ATOM 6480 C CA . ILE B 1 262 ? 32.151 -32.029 -14.438 1.00 28.60 254 ILE B CA 1
ATOM 6481 C C . ILE B 1 262 ? 31.522 -33.399 -14.227 1.00 30.25 254 ILE B C 1
ATOM 6482 O O . ILE B 1 262 ? 31.506 -34.238 -15.136 1.00 27.08 254 ILE B O 1
ATOM 6487 N N . ALA B 1 263 ? 31.007 -33.625 -13.019 1.00 28.49 255 ALA B N 1
ATOM 6488 C CA . ALA B 1 263 ? 30.376 -34.897 -12.696 1.00 31.92 255 ALA B CA 1
ATOM 6489 C C . ALA B 1 263 ? 29.049 -35.037 -13.429 1.00 28.80 255 ALA B C 1
ATOM 6490 O O . ALA B 1 263 ? 28.268 -34.087 -13.522 1.00 27.65 255 ALA B O 1
ATOM 6492 N N . GLU B 1 264 ? 28.784 -36.244 -13.937 1.00 28.81 256 GLU B N 1
ATOM 6493 C CA . GLU B 1 264 ? 27.568 -36.455 -14.714 1.00 28.96 256 GLU B CA 1
ATOM 6494 C C . GLU B 1 264 ? 26.317 -36.157 -13.895 1.00 29.37 256 GLU B C 1
ATOM 6495 O O . GLU B 1 264 ? 25.309 -35.696 -14.446 1.00 27.67 256 GLU B O 1
ATOM 6501 N N . GLU B 1 265 ? 26.362 -36.391 -12.581 1.00 28.66 257 GLU B N 1
ATOM 6502 C CA . GLU B 1 265 ? 25.198 -36.131 -11.742 1.00 29.83 257 GLU B CA 1
ATOM 6503 C C . GLU B 1 265 ? 24.906 -34.644 -11.605 1.00 26.21 257 GLU B C 1
ATOM 6504 O O . GLU B 1 265 ? 23.813 -34.276 -11.162 1.00 31.72 257 GLU B O 1
ATOM 6510 N N . ASN B 1 266 ? 25.854 -33.783 -11.965 1.00 23.71 258 ASN B N 1
ATOM 6511 C CA . ASN B 1 266 ? 25.683 -32.339 -11.842 1.00 22.55 258 ASN B CA 1
ATOM 6512 C C . ASN B 1 266 ? 25.426 -31.673 -13.188 1.00 21.76 258 ASN B C 1
ATOM 6513 O O . ASN B 1 266 ? 25.791 -30.504 -13.398 1.00 22.41 258 ASN B O 1
ATOM 6518 N N . ILE B 1 267 ? 24.787 -32.395 -14.099 1.00 22.58 259 ILE B N 1
ATOM 6519 C CA . ILE B 1 267 ? 24.299 -31.836 -15.346 1.00 25.91 259 ILE B CA 1
ATOM 6520 C C . ILE B 1 267 ? 22.798 -31.654 -15.203 1.00 24.89 259 ILE B C 1
ATOM 6521 O O . ILE B 1 267 ? 22.085 -32.602 -14.838 1.00 25.54 259 ILE B O 1
ATOM 6526 N N . PHE B 1 268 ? 22.326 -30.437 -15.472 1.00 20.10 260 PHE B N 1
ATOM 6527 C CA . PHE B 1 268 ? 20.928 -30.057 -15.309 1.00 21.89 260 PHE B CA 1
ATOM 6528 C C . PHE B 1 268 ? 20.308 -29.820 -16.682 1.00 23.86 260 PHE B C 1
ATOM 6529 O O . PHE B 1 268 ? 20.711 -28.900 -17.401 1.00 20.90 260 PHE B O 1
ATOM 6537 N N . GLU B 1 269 ? 19.311 -30.630 -17.016 1.00 22.51 261 GLU B N 1
ATOM 6538 C CA . GLU B 1 269 ? 18.741 -30.734 -18.350 1.00 22.38 261 GLU B CA 1
ATOM 6539 C C . GLU B 1 269 ? 17.631 -29.708 -18.570 1.00 24.95 261 GLU B C 1
ATOM 6540 O O . GLU B 1 269 ? 16.908 -29.341 -17.640 1.00 23.40 261 GLU B O 1
ATOM 6546 N N . PHE B 1 270 ? 17.512 -29.243 -19.817 1.00 18.69 262 PHE B N 1
ATOM 6547 C CA . PHE B 1 270 ? 16.358 -28.472 -20.278 1.00 19.45 262 PHE B CA 1
ATOM 6548 C C . PHE B 1 270 ? 16.194 -28.752 -21.768 1.00 19.96 262 PHE B C 1
ATOM 6549 O O . PHE B 1 270 ? 17.010 -29.452 -22.370 1.00 25.31 262 PHE B O 1
ATOM 6557 N N . TRP B 1 271 ? 15.130 -28.214 -22.369 1.00 18.05 263 TRP B N 1
ATOM 6558 C CA . TRP B 1 271 ? 14.631 -28.767 -23.622 1.00 18.58 263 TRP B CA 1
ATOM 6559 C C . TRP B 1 271 ? 14.453 -27.691 -24.692 1.00 17.96 263 TRP B C 1
ATOM 6560 O O . TRP B 1 271 ? 14.437 -26.487 -24.410 1.00 18.46 263 TRP B O 1
ATOM 6571 N N . ASP B 1 272 ? 14.309 -28.151 -25.942 1.00 21.53 264 ASP B N 1
ATOM 6572 C CA . ASP B 1 272 ? 14.253 -27.237 -27.080 1.00 20.62 264 ASP B CA 1
ATOM 6573 C C . ASP B 1 272 ? 12.972 -26.414 -27.117 1.00 23.02 264 ASP B C 1
ATOM 6574 O O . ASP B 1 272 ? 12.935 -25.385 -27.804 1.00 20.32 264 ASP B O 1
ATOM 6579 N N . TRP B 1 273 ? 11.926 -26.827 -26.397 1.00 18.73 265 TRP B N 1
ATOM 6580 C CA . TRP B 1 273 ? 10.745 -25.981 -26.263 1.00 18.32 265 TRP B CA 1
ATOM 6581 C C . TRP B 1 273 ? 10.891 -24.931 -25.162 1.00 18.98 265 TRP B C 1
ATOM 6582 O O . TRP B 1 273 ? 9.924 -24.211 -24.876 1.00 17.88 265 TRP B O 1
ATOM 6593 N N . VAL B 1 274 ? 12.074 -24.807 -24.566 1.00 16.10 266 VAL B N 1
ATOM 6594 C CA . VAL B 1 274 ? 12.401 -23.711 -23.657 1.00 15.84 266 VAL B CA 1
ATOM 6595 C C . VAL B 1 274 ? 13.276 -22.727 -24.432 1.00 15.60 266 VAL B C 1
ATOM 6596 O O . VAL B 1 274 ? 14.462 -22.981 -24.655 1.00 18.04 266 VAL B O 1
ATOM 6600 N N . GLY B 1 275 ? 12.708 -21.606 -24.868 1.00 14.74 267 GLY B N 1
ATOM 6601 C CA . GLY B 1 275 ? 13.526 -20.587 -25.509 1.00 14.64 267 GLY B CA 1
ATOM 6602 C C . GLY B 1 275 ? 14.430 -19.902 -24.495 1.00 14.79 267 GLY B C 1
ATOM 6603 O O . GLY B 1 275 ? 14.045 -19.668 -23.351 1.00 15.47 267 GLY B O 1
ATOM 6604 N N . GLY B 1 276 ? 15.650 -19.569 -24.931 1.00 14.34 268 GLY B N 1
ATOM 6605 C CA . GLY B 1 276 ? 16.616 -18.979 -24.012 1.00 15.66 268 GLY B CA 1
ATOM 6606 C C . GLY B 1 276 ? 16.075 -17.767 -23.279 1.00 13.69 268 GLY B C 1
ATOM 6607 O O . GLY B 1 276 ? 16.237 -17.638 -22.060 1.00 14.92 268 GLY B O 1
ATOM 6608 N N . ARG B 1 277 ? 15.399 -16.867 -24.003 1.00 13.16 269 ARG B N 1
ATOM 6609 C CA . ARG B 1 277 ? 14.848 -15.670 -23.375 1.00 13.47 269 ARG B CA 1
ATOM 6610 C C . ARG B 1 277 ? 13.577 -15.947 -22.574 1.00 16.54 269 ARG B C 1
ATOM 6611 O O . ARG B 1 277 ? 12.967 -14.991 -22.064 1.00 13.50 269 ARG B O 1
ATOM 6619 N N . TYR B 1 278 ? 13.185 -17.223 -22.451 1.00 12.38 270 TYR B N 1
ATOM 6620 C CA . TYR B 1 278 ? 12.090 -17.678 -21.597 1.00 12.50 270 TYR B CA 1
ATOM 6621 C C . TYR B 1 278 ? 12.547 -18.793 -20.651 1.00 13.74 270 TYR B C 1
ATOM 6622 O O . TYR B 1 278 ? 11.717 -19.580 -20.192 1.00 15.85 270 TYR B O 1
ATOM 6631 N N . SER B 1 279 ? 13.847 -18.871 -20.338 1.00 14.13 271 SER B N 1
ATOM 6632 C CA . SER B 1 279 ? 14.433 -20.062 -19.731 1.00 16.07 271 SER B CA 1
ATOM 6633 C C . SER B 1 279 ? 14.738 -19.941 -18.238 1.00 16.65 271 SER B C 1
ATOM 6634 O O . SER B 1 279 ? 15.150 -20.940 -17.637 1.00 17.95 271 SER B O 1
ATOM 6637 N N . LEU B 1 280 ? 14.546 -18.775 -17.615 1.00 15.48 272 LEU B N 1
ATOM 6638 C CA . LEU B 1 280 ? 14.936 -18.668 -16.210 1.00 16.08 272 LEU B CA 1
ATOM 6639 C C . LEU B 1 280 ? 14.124 -19.602 -15.319 1.00 16.15 272 LEU B C 1
ATOM 6640 O O . LEU B 1 280 ? 14.569 -19.926 -14.210 1.00 17.85 272 LEU B O 1
ATOM 6645 N N . TRP B 1 281 ? 12.965 -20.065 -15.791 1.00 15.73 273 TRP B N 1
ATOM 6646 C CA . TRP B 1 281 ? 12.087 -20.965 -15.050 1.00 14.84 273 TRP B CA 1
ATOM 6647 C C . TRP B 1 281 ? 12.555 -22.410 -15.074 1.00 19.52 273 TRP B C 1
ATOM 6648 O O . TRP B 1 281 ? 11.955 -23.243 -14.386 1.00 18.23 273 TRP B O 1
ATOM 6659 N N . SER B 1 282 ? 13.580 -22.720 -15.865 1.00 17.99 274 SER B N 1
ATOM 6660 C CA . SER B 1 282 ? 14.099 -24.061 -16.061 1.00 19.37 274 SER B CA 1
ATOM 6661 C C . SER B 1 282 ? 15.405 -24.238 -15.286 1.00 15.56 274 SER B C 1
ATOM 6662 O O . SER B 1 282 ? 15.738 -23.432 -14.407 1.00 16.30 274 SER B O 1
ATOM 6665 N N . ALA B 1 283 ? 16.167 -25.281 -15.643 1.00 16.16 275 ALA B N 1
ATOM 6666 C CA . ALA B 1 283 ? 17.515 -25.475 -15.118 1.00 17.54 275 ALA B CA 1
ATOM 6667 C C . ALA B 1 283 ? 18.349 -24.201 -15.165 1.00 17.62 275 ALA B C 1
ATOM 6668 O O . ALA B 1 283 ? 19.219 -24.001 -14.307 1.00 15.73 275 ALA B O 1
ATOM 6670 N N . ILE B 1 284 ? 18.116 -23.343 -16.165 1.00 15.62 276 ILE B N 1
ATOM 6671 C CA . ILE B 1 284 ? 18.875 -22.100 -16.300 1.00 14.26 276 ILE B CA 1
ATOM 6672 C C . ILE B 1 284 ? 18.738 -21.233 -15.056 1.00 14.58 276 ILE B C 1
ATOM 6673 O O . ILE B 1 284 ? 19.619 -20.414 -14.766 1.00 16.67 276 ILE B O 1
ATOM 6678 N N . GLY B 1 285 ? 17.669 -21.420 -14.287 1.00 14.56 277 GLY B N 1
ATOM 6679 C CA . GLY B 1 285 ? 17.508 -20.738 -13.021 1.00 16.54 277 GLY B CA 1
ATOM 6680 C C . GLY B 1 285 ? 18.307 -21.260 -11.846 1.00 18.01 277 GLY B C 1
ATOM 6681 O O . GLY B 1 285 ? 18.035 -20.845 -10.717 1.00 16.33 277 GLY B O 1
ATOM 6682 N N . LEU B 1 286 ? 19.295 -22.134 -12.052 1.00 19.69 278 LEU B N 1
ATOM 6683 C CA . LEU B 1 286 ? 19.995 -22.712 -10.907 1.00 17.82 278 LEU B CA 1
ATOM 6684 C C . LEU B 1 286 ? 20.661 -21.635 -10.060 1.00 17.06 278 LEU B C 1
ATOM 6685 O O . LEU B 1 286 ? 20.638 -21.712 -8.830 1.00 16.54 278 LEU B O 1
ATOM 6690 N N . SER B 1 287 ? 21.237 -20.605 -10.693 1.00 15.13 279 SER B N 1
ATOM 6691 C CA . SER B 1 287 ? 21.876 -19.558 -9.905 1.00 14.65 279 SER B CA 1
ATOM 6692 C C . SER B 1 287 ? 20.865 -18.831 -9.031 1.00 18.16 279 SER B C 1
ATOM 6693 O O . SER B 1 287 ? 21.212 -18.376 -7.934 1.00 16.65 279 SER B O 1
ATOM 6696 N N . ILE B 1 288 ? 19.614 -18.723 -9.487 1.00 16.57 280 ILE B N 1
ATOM 6697 C CA . ILE B 1 288 ? 18.572 -18.119 -8.661 1.00 16.81 280 ILE B CA 1
ATOM 6698 C C . ILE B 1 288 ? 18.293 -18.998 -7.455 1.00 16.81 280 ILE B C 1
ATOM 6699 O O . ILE B 1 288 ? 18.173 -18.516 -6.324 1.00 17.40 280 ILE B O 1
ATOM 6704 N N . VAL B 1 289 ? 18.179 -20.309 -7.685 1.00 16.25 281 VAL B N 1
ATOM 6705 C CA . VAL B 1 289 ? 17.950 -21.256 -6.601 1.00 16.55 281 VAL B CA 1
ATOM 6706 C C . VAL B 1 289 ? 19.031 -21.128 -5.537 1.00 18.66 281 VAL B C 1
ATOM 6707 O O . VAL B 1 289 ? 18.747 -21.138 -4.333 1.00 17.90 281 VAL B O 1
ATOM 6711 N N . LEU B 1 290 ? 20.292 -21.018 -5.962 1.00 18.32 282 LEU B N 1
ATOM 6712 C CA . LEU B 1 290 ? 21.375 -20.868 -4.998 1.00 19.33 282 LEU B CA 1
ATOM 6713 C C . LEU B 1 290 ? 21.363 -19.494 -4.338 1.00 18.05 282 LEU B C 1
ATOM 6714 O O . LEU B 1 290 ? 21.730 -19.368 -3.165 1.00 21.22 282 LEU B O 1
ATOM 6719 N N . ALA B 1 291 ? 20.927 -18.461 -5.063 1.00 15.67 283 ALA B N 1
ATOM 6720 C CA . ALA B 1 291 ? 20.992 -17.100 -4.539 1.00 15.20 283 ALA B CA 1
ATOM 6721 C C . ALA B 1 291 ? 19.923 -16.823 -3.486 1.00 16.39 283 ALA B C 1
ATOM 6722 O O . ALA B 1 291 ? 20.173 -16.068 -2.543 1.00 17.21 283 ALA B O 1
ATOM 6724 N N . VAL B 1 292 ? 18.726 -17.398 -3.630 1.00 18.27 284 VAL B N 1
ATOM 6725 C CA . VAL B 1 292 ? 17.619 -17.112 -2.725 1.00 16.63 284 VAL B CA 1
ATOM 6726 C C . VAL B 1 292 ? 17.007 -18.363 -2.108 1.00 17.97 284 VAL B C 1
ATOM 6727 O O . VAL B 1 292 ? 16.081 -18.247 -1.303 1.00 19.79 284 VAL B O 1
ATOM 6731 N N . GLY B 1 293 ? 17.489 -19.556 -2.449 1.00 17.62 285 GLY B N 1
ATOM 6732 C CA . GLY B 1 293 ? 16.934 -20.805 -1.926 1.00 18.52 285 GLY B CA 1
ATOM 6733 C C . GLY B 1 293 ? 15.870 -21.385 -2.839 1.00 20.72 285 GLY B C 1
ATOM 6734 O O . GLY B 1 293 ? 15.155 -20.668 -3.542 1.00 20.66 285 GLY B O 1
ATOM 6735 N N . TYR B 1 294 ? 15.773 -22.722 -2.837 1.00 25.02 286 TYR B N 1
ATOM 6736 C CA . TYR B 1 294 ? 14.799 -23.373 -3.710 1.00 19.44 286 TYR B CA 1
ATOM 6737 C C . TYR B 1 294 ? 13.380 -22.964 -3.348 1.00 21.74 286 TYR B C 1
ATOM 6738 O O . TYR B 1 294 ? 12.530 -22.815 -4.235 1.00 20.25 286 TYR B O 1
ATOM 6747 N N . ASP B 1 295 ? 13.108 -22.769 -2.051 1.00 21.40 287 ASP B N 1
ATOM 6748 C CA . ASP B 1 295 ? 11.763 -22.377 -1.637 1.00 19.85 287 ASP B CA 1
ATOM 6749 C C . ASP B 1 295 ? 11.345 -21.058 -2.287 1.00 22.02 287 ASP B C 1
ATOM 6750 O O . ASP B 1 295 ? 10.198 -20.909 -2.725 1.00 24.61 287 ASP B O 1
ATOM 6755 N N . ASN B 1 296 ? 12.264 -20.101 -2.396 1.00 18.70 288 ASN B N 1
ATOM 6756 C CA . ASN B 1 296 ? 11.913 -18.850 -3.062 1.00 18.94 288 ASN B CA 1
ATOM 6757 C C . ASN B 1 296 ? 11.871 -18.979 -4.586 1.00 20.86 288 ASN B C 1
ATOM 6758 O O . ASN B 1 296 ? 11.091 -18.269 -5.233 1.00 17.78 288 ASN B O 1
ATOM 6763 N N . PHE B 1 297 ? 12.707 -19.839 -5.183 1.00 20.10 289 PHE B N 1
ATOM 6764 C CA . PHE B 1 297 ? 12.593 -20.087 -6.620 1.00 19.47 289 PHE B CA 1
ATOM 6765 C C . PHE B 1 297 ? 11.237 -20.689 -6.944 1.00 20.26 289 PHE B C 1
ATOM 6766 O O . PHE B 1 297 ? 10.593 -20.314 -7.931 1.00 16.56 289 PHE B O 1
ATOM 6774 N N . GLU B 1 298 ? 10.787 -21.618 -6.104 1.00 21.05 290 GLU B N 1
ATOM 6775 C CA . GLU B 1 298 ? 9.473 -22.222 -6.267 1.00 18.24 290 GLU B CA 1
ATOM 6776 C C . GLU B 1 298 ? 8.371 -21.171 -6.198 1.00 18.07 290 GLU B C 1
ATOM 6777 O O . GLU B 1 298 ? 7.413 -21.217 -6.979 1.00 18.83 290 GLU B O 1
ATOM 6783 N N . LYS B 1 299 ? 8.493 -20.208 -5.270 1.00 19.59 291 LYS B N 1
ATOM 6784 C CA . LYS B 1 299 ? 7.479 -19.161 -5.163 1.00 17.53 291 LYS B CA 1
ATOM 6785 C C . LYS B 1 299 ? 7.459 -18.299 -6.412 1.00 16.65 291 LYS B C 1
ATOM 6786 O O . LYS B 1 299 ? 6.391 -17.872 -6.866 1.00 20.70 291 LYS B O 1
ATOM 6792 N N . LEU B 1 300 ? 8.639 -18.031 -6.977 1.00 17.85 292 LEU B N 1
ATOM 6793 C CA . LEU B 1 300 ? 8.729 -17.280 -8.225 1.00 15.47 292 LEU B CA 1
ATOM 6794 C C . LEU B 1 300 ? 7.955 -17.985 -9.333 1.00 16.24 292 LEU B C 1
ATOM 6795 O O . LEU B 1 300 ? 7.173 -17.364 -10.065 1.00 16.86 292 LEU B O 1
ATOM 6800 N N . LEU B 1 301 ? 8.171 -19.290 -9.474 1.00 15.92 293 LEU B N 1
ATOM 6801 C CA . LEU B 1 301 ? 7.460 -20.050 -10.497 1.00 18.18 293 LEU B CA 1
ATOM 6802 C C . LEU B 1 301 ? 5.956 -20.079 -10.233 1.00 19.51 293 LEU B C 1
ATOM 6803 O O . LEU B 1 301 ? 5.157 -20.020 -11.176 1.00 19.86 293 LEU B O 1
ATOM 6808 N N . ARG B 1 302 ? 5.549 -20.154 -8.960 1.00 18.62 294 ARG B N 1
ATOM 6809 C CA . ARG B 1 302 ? 4.123 -20.112 -8.638 1.00 19.39 294 ARG B CA 1
ATOM 6810 C C . ARG B 1 302 ? 3.497 -18.770 -9.010 1.00 17.22 294 ARG B C 1
ATOM 6811 O O . ARG B 1 302 ? 2.331 -18.719 -9.421 1.00 19.74 294 ARG B O 1
ATOM 6819 N N . GLY B 1 303 ? 4.239 -17.667 -8.849 1.00 16.98 295 GLY B N 1
ATOM 6820 C CA . GLY B 1 303 ? 3.721 -16.385 -9.296 1.00 16.00 295 GLY B CA 1
ATOM 6821 C C . GLY B 1 303 ? 3.512 -16.347 -10.800 1.00 15.63 295 GLY B C 1
ATOM 6822 O O . GLY B 1 303 ? 2.500 -15.837 -11.287 1.00 18.77 295 GLY B O 1
ATOM 6823 N N . ALA B 1 304 ? 4.470 -16.887 -11.559 1.00 17.96 296 ALA B N 1
ATOM 6824 C CA . ALA B 1 304 ? 4.293 -16.971 -13.005 1.00 21.02 296 ALA B CA 1
ATOM 6825 C C . ALA B 1 304 ? 3.095 -17.840 -13.362 1.00 17.72 296 ALA B C 1
ATOM 6826 O O . ALA B 1 304 ? 2.323 -17.504 -14.265 1.00 17.43 296 ALA B O 1
ATOM 6828 N N . GLN B 1 305 ? 2.923 -18.961 -12.661 1.00 16.84 297 GLN B N 1
ATOM 6829 C CA . GLN B 1 305 ? 1.775 -19.833 -12.910 1.00 17.23 297 GLN B CA 1
ATOM 6830 C C . GLN B 1 305 ? 0.462 -19.105 -12.649 1.00 17.49 297 GLN B C 1
ATOM 6831 O O . GLN B 1 305 ? -0.529 -19.319 -13.361 1.00 17.84 297 GLN B O 1
ATOM 6837 N N . ASP B 1 306 ? 0.441 -18.243 -11.627 1.00 18.26 298 ASP B N 1
ATOM 6838 C CA . ASP B 1 306 ? -0.746 -17.446 -11.340 1.00 20.75 298 ASP B CA 1
ATOM 6839 C C . ASP B 1 306 ? -1.081 -16.536 -12.519 1.00 18.23 298 ASP B C 1
ATOM 6840 O O . ASP B 1 306 ? -2.239 -16.463 -12.948 1.00 21.28 298 ASP B O 1
ATOM 6845 N N . THR B 1 307 ? -0.071 -15.871 -13.093 1.00 16.27 299 THR B N 1
ATOM 6846 C CA . THR B 1 307 ? -0.316 -15.068 -14.289 1.00 15.83 299 THR B CA 1
ATOM 6847 C C . THR B 1 307 ? -0.732 -15.937 -15.477 1.00 19.47 299 THR B C 1
ATOM 6848 O O . THR B 1 307 ? -1.600 -15.542 -16.266 1.00 18.84 299 THR B O 1
ATOM 6852 N N . ASP B 1 308 ? -0.128 -17.120 -15.623 1.00 17.46 300 ASP B N 1
ATOM 6853 C CA . ASP B 1 308 ? -0.524 -18.042 -16.689 1.00 20.38 300 ASP B CA 1
ATOM 6854 C C . ASP B 1 308 ? -2.019 -18.342 -16.662 1.00 20.53 300 ASP B C 1
ATOM 6855 O O . ASP B 1 308 ? -2.682 -18.341 -17.706 1.00 19.85 300 ASP B O 1
ATOM 6860 N N . LYS B 1 309 ? -2.558 -18.642 -15.479 1.00 18.00 301 LYS B N 1
ATOM 6861 C CA . LYS B 1 309 ? -3.978 -18.961 -15.378 1.00 21.99 301 LYS B CA 1
ATOM 6862 C C . LYS B 1 309 ? -4.834 -17.732 -15.657 1.00 20.85 301 LYS B C 1
ATOM 6863 O O . LYS B 1 309 ? -5.881 -17.829 -16.313 1.00 21.74 301 LYS B O 1
ATOM 6869 N N . HIS B 1 310 ? -4.405 -16.574 -15.156 1.00 21.10 302 HIS B N 1
ATOM 6870 C CA . HIS B 1 310 ? -5.089 -15.323 -15.464 1.00 19.06 302 HIS B CA 1
ATOM 6871 C C . HIS B 1 310 ? -5.159 -15.103 -16.970 1.00 19.93 302 HIS B C 1
ATOM 6872 O O . HIS B 1 310 ? -6.227 -14.814 -17.521 1.00 20.39 302 HIS B O 1
ATOM 6879 N N . PHE B 1 311 ? -4.017 -15.238 -17.651 1.00 17.92 303 PHE B N 1
ATOM 6880 C CA . PHE B 1 311 ? -3.949 -14.973 -19.085 1.00 17.88 303 PHE B CA 1
ATOM 6881 C C . PHE B 1 311 ? -4.793 -15.963 -19.870 1.00 21.16 303 PHE B C 1
ATOM 6882 O O . PHE B 1 311 ? -5.510 -15.585 -20.807 1.00 19.59 303 PHE B O 1
ATOM 6890 N N . ARG B 1 312 ? -4.718 -17.239 -19.501 1.00 19.71 304 ARG B N 1
ATOM 6891 C CA . ARG B 1 312 ? -5.360 -18.275 -20.299 1.00 18.97 304 ARG B CA 1
ATOM 6892 C C . ARG B 1 312 ? -6.876 -18.272 -20.129 1.00 22.60 304 ARG B C 1
ATOM 6893 O O . ARG B 1 312 ? -7.605 -18.633 -21.061 1.00 23.95 304 ARG B O 1
ATOM 6901 N N . ASN B 1 313 ? -7.377 -17.845 -18.974 1.00 22.87 305 ASN B N 1
ATOM 6902 C CA . ASN B 1 313 ? -8.768 -18.089 -18.629 1.00 22.90 305 ASN B CA 1
ATOM 6903 C C . ASN B 1 313 ? -9.633 -16.838 -18.518 1.00 22.91 305 ASN B C 1
ATOM 6904 O O . ASN B 1 313 ? -10.845 -16.973 -18.339 1.00 28.60 305 ASN B O 1
ATOM 6909 N N . THR B 1 314 ? -9.072 -15.637 -18.657 1.00 21.51 306 THR B N 1
ATOM 6910 C CA . THR B 1 314 ? -9.820 -14.405 -18.432 1.00 21.15 306 THR B CA 1
ATOM 6911 C C . THR B 1 314 ? -10.272 -13.786 -19.751 1.00 22.04 306 THR B C 1
ATOM 6912 O O . THR B 1 314 ? -9.495 -13.704 -20.708 1.00 22.68 306 THR B O 1
ATOM 6916 N N . GLU B 1 315 ? -11.534 -13.345 -19.798 1.00 25.11 307 GLU B N 1
ATOM 6917 C CA . GLU B 1 315 ? -12.014 -12.634 -20.979 1.00 26.57 307 GLU B CA 1
ATOM 6918 C C . GLU B 1 315 ? -11.151 -11.400 -21.235 1.00 21.26 307 GLU B C 1
ATOM 6919 O O . GLU B 1 315 ? -10.612 -10.788 -20.307 1.00 24.70 307 GLU B O 1
ATOM 6925 N N . PHE B 1 316 ? -11.027 -11.032 -22.516 1.00 20.54 308 PHE B N 1
ATOM 6926 C CA . PHE B 1 316 ? -9.960 -10.115 -22.928 1.00 20.75 308 PHE B CA 1
ATOM 6927 C C . PHE B 1 316 ? -10.064 -8.756 -22.239 1.00 23.52 308 PHE B C 1
ATOM 6928 O O . PHE B 1 316 ? -9.040 -8.157 -21.892 1.00 18.91 308 PHE B O 1
ATOM 6936 N N . LYS B 1 317 ? -11.282 -8.251 -22.032 1.00 24.18 309 LYS B N 1
ATOM 6937 C CA . LYS B 1 317 ? -11.430 -6.913 -21.464 1.00 22.21 309 LYS B CA 1
ATOM 6938 C C . LYS B 1 317 ? -10.910 -6.824 -20.036 1.00 23.58 309 LYS B C 1
ATOM 6939 O O . LYS B 1 317 ? -10.653 -5.715 -19.554 1.00 22.56 309 LYS B O 1
ATOM 6945 N N . ASN B 1 318 ? -10.748 -7.959 -19.347 1.00 19.00 310 ASN B N 1
ATOM 6946 C CA . ASN B 1 318 ? -10.264 -7.972 -17.971 1.00 21.32 310 ASN B CA 1
ATOM 6947 C C . ASN B 1 318 ? -8.921 -8.683 -17.857 1.00 20.28 310 ASN B C 1
ATOM 6948 O O . ASN B 1 318 ? -8.504 -9.043 -16.750 1.00 20.37 310 ASN B O 1
ATOM 6953 N N . ASN B 1 319 ? -8.228 -8.862 -18.987 1.00 19.53 311 ASN B N 1
ATOM 6954 C CA . ASN B 1 319 ? -7.040 -9.701 -19.104 1.00 17.47 311 ASN B CA 1
ATOM 6955 C C . ASN B 1 319 ? -5.817 -8.796 -19.240 1.00 20.03 311 ASN B C 1
ATOM 6956 O O . ASN B 1 319 ? -5.608 -8.188 -20.296 1.00 18.19 311 ASN B O 1
ATOM 6961 N N . ILE B 1 320 ? -5.013 -8.712 -18.169 1.00 19.03 312 ILE B N 1
ATOM 6962 C CA . ILE B 1 320 ? -3.935 -7.715 -18.117 1.00 17.93 312 ILE B CA 1
ATOM 6963 C C . ILE B 1 320 ? -2.945 -7.851 -19.272 1.00 18.87 312 ILE B C 1
ATOM 6964 O O . ILE B 1 320 ? -2.670 -6.839 -19.943 1.00 15.50 312 ILE B O 1
ATOM 6969 N N . PRO B 1 321 ? -2.355 -9.025 -19.546 1.00 14.98 313 PRO B N 1
ATOM 6970 C CA . PRO B 1 321 ? -1.420 -9.107 -20.682 1.00 16.46 313 PRO B CA 1
ATOM 6971 C C . PRO B 1 321 ? -2.061 -8.820 -22.031 1.00 14.04 313 PRO B C 1
ATOM 6972 O O . PRO B 1 321 ? -1.381 -8.270 -22.910 1.00 16.37 313 PRO B O 1
ATOM 6976 N N . VAL B 1 322 ? -3.332 -9.174 -22.236 1.00 15.40 314 VAL B N 1
ATOM 6977 C CA . VAL B 1 322 ? -3.986 -8.825 -23.497 1.00 15.86 314 VAL B CA 1
ATOM 6978 C C . VAL B 1 322 ? -4.081 -7.311 -23.637 1.00 16.79 314 VAL B C 1
ATOM 6979 O O . VAL B 1 322 ? -3.803 -6.750 -24.702 1.00 16.87 314 VAL B O 1
ATOM 6983 N N . LEU B 1 323 ? -4.486 -6.628 -22.563 1.00 15.45 315 LEU B N 1
ATOM 6984 C CA . LEU B 1 323 ? -4.569 -5.170 -22.605 1.00 15.27 315 LEU B CA 1
ATOM 6985 C C . LEU B 1 323 ? -3.200 -4.544 -22.834 1.00 18.93 315 LEU B C 1
ATOM 6986 O O . LEU B 1 323 ? -3.060 -3.629 -23.653 1.00 16.43 315 LEU B O 1
ATOM 6991 N N . MET B 1 324 ? -2.174 -5.029 -22.127 1.00 15.79 316 MET B N 1
ATOM 6992 C CA . MET B 1 324 ? -0.816 -4.536 -22.361 1.00 15.57 316 MET B CA 1
ATOM 6993 C C . MET B 1 324 ? -0.439 -4.667 -23.829 1.00 15.72 316 MET B C 1
ATOM 6994 O O . MET B 1 324 ? 0.141 -3.745 -24.419 1.00 15.86 316 MET B O 1
ATOM 6999 N N . GLY B 1 325 ? -0.795 -5.799 -24.438 1.00 15.23 317 GLY B N 1
ATOM 7000 C CA . GLY B 1 325 ? -0.388 -6.046 -25.810 1.00 16.60 317 GLY B CA 1
ATOM 7001 C C . GLY B 1 325 ? -1.123 -5.171 -26.809 1.00 15.69 317 GLY B C 1
ATOM 7002 O O . GLY B 1 325 ? -0.503 -4.533 -27.661 1.00 15.50 317 GLY B O 1
ATOM 7003 N N . VAL B 1 326 ? -2.456 -5.141 -26.731 1.00 14.92 318 VAL B N 1
ATOM 7004 C CA . VAL B 1 326 ? -3.195 -4.375 -27.732 1.00 15.57 318 VAL B CA 1
ATOM 7005 C C . VAL B 1 326 ? -2.926 -2.881 -27.575 1.00 15.64 318 VAL B C 1
ATOM 7006 O O . VAL B 1 326 ? -2.912 -2.146 -28.570 1.00 17.66 318 VAL B O 1
ATOM 7010 N N . LEU B 1 327 ? -2.693 -2.403 -26.346 1.00 15.37 319 LEU B N 1
ATOM 7011 C CA . LEU B 1 327 ? -2.346 -0.995 -26.179 1.00 13.52 319 LEU B CA 1
ATOM 7012 C C . LEU B 1 327 ? -0.993 -0.687 -26.811 1.00 16.59 319 LEU B C 1
ATOM 7013 O O . LEU B 1 327 ? -0.813 0.373 -27.419 1.00 15.38 319 LEU B O 1
ATOM 7018 N N . GLY B 1 328 ? -0.041 -1.618 -26.714 1.00 15.43 320 GLY B N 1
ATOM 7019 C CA . GLY B 1 328 ? 1.237 -1.417 -27.387 1.00 14.75 320 GLY B CA 1
ATOM 7020 C C . GLY B 1 328 ? 1.111 -1.386 -28.899 1.00 13.68 320 GLY B C 1
ATOM 7021 O O . GLY B 1 328 ? 1.823 -0.640 -29.572 1.00 14.74 320 GLY B O 1
ATOM 7022 N N . VAL B 1 329 ? 0.208 -2.203 -29.454 1.00 14.60 321 VAL B N 1
ATOM 7023 C CA . VAL B 1 329 ? -0.045 -2.182 -30.893 1.00 14.99 321 VAL B CA 1
ATOM 7024 C C . VAL B 1 329 ? -0.619 -0.833 -31.310 1.00 18.63 321 VAL B C 1
ATOM 7025 O O . VAL B 1 329 ? -0.229 -0.267 -32.337 1.00 15.08 321 VAL B O 1
ATOM 7029 N N . TRP B 1 330 ? -1.553 -0.301 -30.517 1.00 15.62 322 TRP B N 1
ATOM 7030 C CA . TRP B 1 330 ? -2.130 1.016 -30.766 1.00 14.60 322 TRP B CA 1
ATOM 7031 C C . TRP B 1 330 ? -1.044 2.090 -30.905 1.00 15.04 322 TRP B C 1
ATOM 7032 O O . TRP B 1 330 ? -1.053 2.875 -31.863 1.00 14.93 322 TRP B O 1
ATOM 7043 N N . TYR B 1 331 ? -0.086 2.139 -29.970 1.00 15.67 323 TYR B N 1
ATOM 7044 C CA . TYR B 1 331 ? 0.949 3.174 -30.066 1.00 15.96 323 TYR B CA 1
ATOM 7045 C C . TYR B 1 331 ? 1.932 2.879 -31.194 1.00 16.14 323 TYR B C 1
ATOM 7046 O O . TYR B 1 331 ? 2.333 3.797 -31.920 1.00 14.63 323 TYR B O 1
ATOM 7055 N N . ARG B 1 332 ? 2.311 1.607 -31.378 1.00 14.69 324 ARG B N 1
ATOM 7056 C CA . ARG B 1 332 ? 3.312 1.275 -32.392 1.00 16.06 324 ARG B CA 1
ATOM 7057 C C . ARG B 1 332 ? 2.787 1.520 -33.802 1.00 15.95 324 ARG B C 1
ATOM 7058 O O . ARG B 1 332 ? 3.485 2.103 -34.646 1.00 16.10 324 ARG B O 1
ATOM 7066 N N . ASN B 1 333 ? 1.560 1.077 -34.083 1.00 14.46 325 ASN B N 1
ATOM 7067 C CA . ASN B 1 333 ? 1.056 1.067 -35.450 1.00 16.82 325 ASN B CA 1
ATOM 7068 C C . ASN B 1 333 ? 0.135 2.231 -35.785 1.00 18.49 325 ASN B C 1
ATOM 7069 O O . ASN B 1 333 ? -0.092 2.495 -36.970 1.00 22.74 325 ASN B O 1
ATOM 7074 N N . PHE B 1 334 ? -0.409 2.920 -34.798 1.00 17.16 326 PHE B N 1
ATOM 7075 C CA . PHE B 1 334 ? -1.328 4.006 -35.110 1.00 16.76 326 PHE B CA 1
ATOM 7076 C C . PHE B 1 334 ? -0.802 5.362 -34.676 1.00 20.87 326 PHE B C 1
ATOM 7077 O O . PHE B 1 334 ? -0.928 6.333 -35.428 1.00 26.19 326 PHE B O 1
ATOM 7085 N N . PHE B 1 335 ? -0.153 5.446 -33.517 1.00 21.00 327 PHE B N 1
ATOM 7086 C CA . PHE B 1 335 ? 0.544 6.667 -33.142 1.00 18.65 327 PHE B CA 1
ATOM 7087 C C . PHE B 1 335 ? 1.975 6.716 -33.663 1.00 21.46 327 PHE B C 1
ATOM 7088 O O . PHE B 1 335 ? 2.641 7.740 -33.484 1.00 24.56 327 PHE B O 1
ATOM 7096 N N . ASP B 1 336 ? 2.452 5.636 -34.289 1.00 18.37 328 ASP B N 1
ATOM 7097 C CA A ASP B 1 336 ? 3.799 5.579 -34.861 0.45 24.62 328 ASP B CA 1
ATOM 7098 C CA B ASP B 1 336 ? 3.800 5.566 -34.862 0.55 24.62 328 ASP B CA 1
ATOM 7099 C C . ASP B 1 336 ? 4.875 5.888 -33.821 1.00 24.21 328 ASP B C 1
ATOM 7100 O O . ASP B 1 336 ? 5.835 6.611 -34.096 1.00 27.26 328 ASP B O 1
ATOM 7109 N N . ALA B 1 337 ? 4.720 5.335 -32.614 1.00 16.38 329 ALA B N 1
ATOM 7110 C CA . ALA B 1 337 ? 5.724 5.467 -31.562 1.00 14.55 329 ALA B CA 1
ATOM 7111 C C . ALA B 1 337 ? 6.715 4.309 -31.674 1.00 17.32 329 ALA B C 1
ATOM 7112 O O . ALA B 1 337 ? 6.318 3.137 -31.618 1.00 17.19 329 ALA B O 1
ATOM 7114 N N . SER B 1 338 ? 8.000 4.643 -31.830 1.00 14.43 330 SER B N 1
ATOM 7115 C CA . SER B 1 338 ? 9.050 3.655 -32.037 1.00 11.76 330 SER B CA 1
ATOM 7116 C C . SER B 1 338 ? 9.447 2.890 -30.781 1.00 14.44 330 SER B C 1
ATOM 7117 O O . SER B 1 338 ? 10.037 1.811 -30.916 1.00 12.84 330 SER B O 1
ATOM 7120 N N . SER B 1 339 ? 9.214 3.435 -29.584 1.00 12.46 331 SER B N 1
ATOM 7121 C CA . SER B 1 339 ? 9.771 2.838 -28.374 1.00 13.88 331 SER B CA 1
ATOM 7122 C C . SER B 1 339 ? 8.685 2.665 -27.323 1.00 13.67 331 SER B C 1
ATOM 7123 O O . SER B 1 339 ? 7.583 3.204 -27.437 1.00 13.28 331 SER B O 1
ATOM 7126 N N . TYR B 1 340 ? 9.004 1.867 -26.303 1.00 13.32 332 TYR B N 1
ATOM 7127 C CA . TYR B 1 340 ? 8.131 1.668 -25.150 1.00 9.51 332 TYR B CA 1
ATOM 7128 C C . TYR B 1 340 ? 9.044 1.603 -23.931 1.00 11.43 332 TYR B C 1
ATOM 7129 O O . TYR B 1 340 ? 9.928 0.743 -23.870 1.00 13.06 332 TYR B O 1
ATOM 7138 N N . ALA B 1 341 ? 8.866 2.528 -22.984 1.00 11.87 333 ALA B N 1
ATOM 7139 C CA . ALA B 1 341 ? 9.754 2.630 -21.827 1.00 10.02 333 ALA B CA 1
ATOM 7140 C C . ALA B 1 341 ? 9.216 1.822 -20.647 1.00 13.86 333 ALA B C 1
ATOM 7141 O O . ALA B 1 341 ? 8.008 1.770 -20.406 1.00 12.90 333 ALA B O 1
ATOM 7143 N N . ILE B 1 342 ? 10.130 1.189 -19.911 1.00 9.66 334 ILE B N 1
ATOM 7144 C CA . ILE B 1 342 ? 9.807 0.400 -18.719 1.00 9.75 334 ILE B CA 1
ATOM 7145 C C . ILE B 1 342 ? 10.479 1.083 -17.532 1.00 10.17 334 ILE B C 1
ATOM 7146 O O . ILE B 1 342 ? 11.715 1.147 -17.470 1.00 12.17 334 ILE B O 1
ATOM 7151 N N . LEU B 1 343 ? 9.682 1.603 -16.591 1.00 10.52 335 LEU B N 1
ATOM 7152 C CA . LEU B 1 343 ? 10.174 2.507 -15.547 1.00 9.97 335 LEU B CA 1
ATOM 7153 C C . LEU B 1 343 ? 9.716 2.011 -14.177 1.00 9.58 335 LEU B C 1
ATOM 7154 O O . LEU B 1 343 ? 8.743 2.523 -13.599 1.00 12.11 335 LEU B O 1
ATOM 7159 N N . PRO B 1 344 ? 10.417 1.033 -13.608 1.00 12.92 336 PRO B N 1
ATOM 7160 C CA . PRO B 1 344 ? 9.987 0.457 -12.324 1.00 11.61 336 PRO B CA 1
ATOM 7161 C C . PRO B 1 344 ? 10.521 1.280 -11.157 1.00 11.83 336 PRO B C 1
ATOM 7162 O O . PRO B 1 344 ? 11.724 1.531 -11.065 1.00 11.90 336 PRO B O 1
ATOM 7166 N N . TYR B 1 345 ? 9.624 1.693 -10.258 1.00 12.62 337 TYR B N 1
ATOM 7167 C CA . TYR B 1 345 ? 10.022 2.504 -9.103 1.00 13.39 337 TYR B CA 1
ATOM 7168 C C . TYR B 1 345 ? 10.437 1.602 -7.935 1.00 13.84 337 TYR B C 1
ATOM 7169 O O . TYR B 1 345 ? 9.834 1.571 -6.863 1.00 12.69 337 TYR B O 1
ATOM 7178 N N . SER B 1 346 ? 11.512 0.856 -8.188 1.00 11.77 338 SER B N 1
ATOM 7179 C CA . SER B 1 346 ? 12.136 -0.008 -7.193 1.00 11.05 338 SER B CA 1
ATOM 7180 C C . SER B 1 346 ? 13.585 -0.220 -7.596 1.00 13.77 338 SER B C 1
ATOM 7181 O O . SER B 1 346 ? 13.858 -0.660 -8.717 1.00 12.54 338 SER B O 1
ATOM 7184 N N . GLN B 1 347 ? 14.512 0.071 -6.679 1.00 11.85 339 GLN B N 1
ATOM 7185 C CA . GLN B 1 347 ? 15.919 -0.156 -6.995 1.00 10.80 339 GLN B CA 1
ATOM 7186 C C . GLN B 1 347 ? 16.205 -1.629 -7.261 1.00 12.74 339 GLN B C 1
ATOM 7187 O O . GLN B 1 347 ? 17.155 -1.956 -7.985 1.00 14.00 339 GLN B O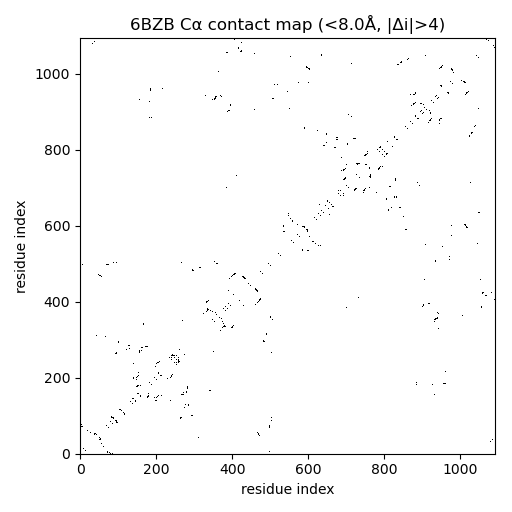 1
ATOM 7193 N N . TYR B 1 348 ? 15.399 -2.530 -6.688 1.00 11.28 340 TYR B N 1
ATOM 7194 C CA . TYR B 1 348 ? 15.587 -3.961 -6.928 1.00 12.92 340 TYR B CA 1
ATOM 7195 C C . TYR B 1 348 ? 15.346 -4.336 -8.381 1.00 14.24 340 TYR B C 1
ATOM 7196 O O . TYR B 1 348 ? 15.908 -5.326 -8.861 1.00 12.79 340 TYR B O 1
ATOM 7205 N N . LEU B 1 349 ? 14.525 -3.564 -9.098 1.00 13.35 341 LEU B N 1
ATOM 7206 C CA . LEU B 1 349 ? 14.238 -3.836 -10.503 1.00 11.59 341 LEU B CA 1
ATOM 7207 C C . LEU B 1 349 ? 15.204 -3.118 -11.442 1.00 12.89 341 LEU B C 1
ATOM 7208 O O . LEU B 1 349 ? 14.830 -2.756 -12.565 1.00 15.09 341 LEU B O 1
ATOM 7213 N N . ASP B 1 350 ? 16.459 -2.933 -11.024 1.00 11.12 342 ASP B N 1
ATOM 7214 C CA . ASP B 1 350 ? 17.396 -2.150 -11.818 1.00 12.57 342 ASP B CA 1
ATOM 7215 C C . ASP B 1 350 ? 17.766 -2.825 -13.134 1.00 12.45 342 ASP B C 1
ATOM 7216 O O . ASP B 1 350 ? 18.136 -2.125 -14.084 1.00 11.27 342 ASP B O 1
ATOM 7221 N N . ARG B 1 351 ? 17.646 -4.154 -13.231 1.00 11.80 343 ARG B N 1
ATOM 7222 C CA . ARG B 1 351 ? 17.984 -4.859 -14.459 1.00 10.89 343 ARG B CA 1
ATOM 7223 C C . ARG B 1 351 ? 16.754 -5.423 -15.150 1.00 10.97 343 ARG B C 1
ATOM 7224 O O . ARG B 1 351 ? 16.876 -6.310 -16.006 1.00 13.97 343 ARG B O 1
ATOM 7232 N N . PHE B 1 352 ? 15.574 -4.906 -14.797 1.00 11.73 344 PHE B N 1
ATOM 7233 C CA . PHE B 1 352 ? 14.321 -5.425 -15.338 1.00 11.54 344 PHE B CA 1
ATOM 7234 C C . PHE B 1 352 ? 14.082 -4.936 -16.766 1.00 12.93 344 PHE B C 1
ATOM 7235 O O . PHE B 1 352 ? 13.748 -5.734 -17.645 1.00 11.75 344 PHE B O 1
ATOM 7243 N N . ALA B 1 353 ? 14.241 -3.629 -17.027 1.00 10.22 345 ALA B N 1
ATOM 7244 C CA . ALA B 1 353 ? 14.128 -3.151 -18.406 1.00 12.26 345 ALA B CA 1
ATOM 7245 C C . ALA B 1 353 ? 15.119 -3.862 -19.326 1.00 14.02 345 ALA B C 1
ATOM 7246 O O . ALA B 1 353 ? 14.774 -4.236 -20.452 1.00 12.32 345 ALA B O 1
ATOM 7248 N N . ALA B 1 354 ? 16.358 -4.074 -18.860 1.00 10.50 346 ALA B N 1
ATOM 7249 C CA . ALA B 1 354 ? 17.362 -4.722 -19.697 1.00 10.31 346 ALA B CA 1
ATOM 7250 C C . ALA B 1 354 ? 16.960 -6.157 -20.022 1.00 11.81 346 ALA B C 1
ATOM 7251 O O . ALA B 1 354 ? 17.223 -6.652 -21.127 1.00 11.44 346 ALA B O 1
ATOM 7253 N N . TYR B 1 355 ? 16.313 -6.836 -19.071 1.00 11.46 347 TYR B N 1
ATOM 7254 C CA . TYR B 1 355 ? 15.814 -8.184 -19.322 1.00 13.79 347 TYR B CA 1
ATOM 7255 C C . TYR B 1 355 ? 14.755 -8.173 -20.413 1.00 13.42 347 TYR B C 1
ATOM 7256 O O . TYR B 1 355 ? 14.760 -9.021 -21.314 1.00 13.93 347 TYR B O 1
ATOM 7265 N N . LEU B 1 356 ? 13.821 -7.233 -20.329 1.00 11.66 348 LEU B N 1
ATOM 7266 C CA . LEU B 1 356 ? 12.761 -7.164 -21.319 1.00 12.05 348 LEU B CA 1
ATOM 7267 C C . LEU B 1 356 ? 13.289 -6.775 -22.690 1.00 15.89 348 LEU B C 1
ATOM 7268 O O . LEU B 1 356 ? 12.654 -7.106 -23.695 1.00 11.50 348 LEU B O 1
ATOM 7273 N N . GLN B 1 357 ? 14.441 -6.103 -22.777 1.00 12.29 349 GLN B N 1
ATOM 7274 C CA . GLN B 1 357 ? 15.006 -5.873 -24.105 1.00 11.38 349 GLN B CA 1
ATOM 7275 C C . GLN B 1 357 ? 15.200 -7.183 -24.858 1.00 15.80 349 GLN B C 1
ATOM 7276 O O . GLN B 1 357 ? 14.827 -7.285 -26.027 1.00 15.38 349 GLN B O 1
ATOM 7282 N N . GLN B 1 358 ? 15.742 -8.219 -24.211 1.00 14.59 350 GLN B N 1
ATOM 7283 C CA . GLN B 1 358 ? 15.837 -9.486 -24.936 1.00 11.72 350 GLN B CA 1
ATOM 7284 C C . GLN B 1 358 ? 14.468 -10.119 -25.114 1.00 13.69 350 GLN B C 1
ATOM 7285 O O . GLN B 1 358 ? 14.090 -10.484 -26.231 1.00 13.24 350 GLN B O 1
ATOM 7291 N N . GLY B 1 359 ? 13.707 -10.262 -24.022 1.00 10.48 351 GLY B N 1
ATOM 7292 C CA . GLY B 1 359 ? 12.456 -10.997 -24.105 1.00 12.38 351 GLY B CA 1
ATOM 7293 C C . GLY B 1 359 ? 11.518 -10.435 -25.154 1.00 15.09 351 GLY B C 1
ATOM 7294 O O . GLY B 1 359 ? 10.887 -11.183 -25.902 1.00 13.95 351 GLY B O 1
ATOM 7295 N N . ASP B 1 360 ? 11.438 -9.108 -25.239 1.00 9.91 352 ASP B N 1
ATOM 7296 C CA . ASP B 1 360 ? 10.560 -8.428 -26.184 1.00 9.82 352 ASP B CA 1
ATOM 7297 C C . ASP B 1 360 ? 11.226 -8.280 -27.555 1.00 14.53 352 ASP B C 1
ATOM 7298 O O . ASP B 1 360 ? 10.714 -8.799 -28.554 1.00 12.33 352 ASP B O 1
ATOM 7303 N N . MET B 1 361 ? 12.386 -7.597 -27.619 1.00 12.22 353 MET B N 1
ATOM 7304 C CA . MET B 1 361 ? 12.967 -7.236 -28.916 1.00 9.49 353 MET B CA 1
ATOM 7305 C C . MET B 1 361 ? 13.492 -8.456 -29.671 1.00 9.69 353 MET B C 1
ATOM 7306 O O . MET B 1 361 ? 13.413 -8.498 -30.907 1.00 10.33 353 MET B O 1
ATOM 7311 N N . GLU B 1 362 ? 14.025 -9.466 -28.972 1.00 12.48 354 GLU B N 1
ATOM 7312 C CA . GLU B 1 362 ? 14.476 -10.627 -29.739 1.00 11.74 354 GLU B CA 1
ATOM 7313 C C . GLU B 1 362 ? 13.308 -11.502 -30.176 1.00 12.64 354 GLU B C 1
ATOM 7314 O O . GLU B 1 362 ? 13.429 -12.223 -31.178 1.00 14.24 354 GLU B O 1
ATOM 7320 N N . SER B 1 363 ? 12.175 -11.437 -29.470 1.00 13.07 355 SER B N 1
ATOM 7321 C CA . SER B 1 363 ? 10.976 -12.145 -29.917 1.00 13.77 355 SER B CA 1
ATOM 7322 C C . SER B 1 363 ? 10.343 -11.467 -31.130 1.00 13.20 355 SER B C 1
ATOM 7323 O O . SER B 1 363 ? 10.054 -12.120 -32.140 1.00 12.79 355 SER B O 1
ATOM 7326 N N . ASN B 1 364 ? 10.064 -10.169 -31.032 1.00 13.59 356 ASN B N 1
ATOM 7327 C CA . ASN B 1 364 ? 9.193 -9.519 -32.005 1.00 12.68 356 ASN B CA 1
ATOM 7328 C C . ASN B 1 364 ? 9.919 -8.531 -32.907 1.00 10.78 356 ASN B C 1
ATOM 7329 O O . ASN B 1 364 ? 9.268 -7.820 -33.687 1.00 13.31 356 ASN B O 1
ATOM 7334 N N . GLY B 1 365 ? 11.250 -8.525 -32.878 1.00 10.80 357 GLY B N 1
ATOM 7335 C CA . GLY B 1 365 ? 12.016 -7.734 -33.824 1.00 13.53 357 GLY B CA 1
ATOM 7336 C C . GLY B 1 365 ? 12.166 -8.510 -35.115 1.00 11.64 357 GLY B C 1
ATOM 7337 O O . GLY B 1 365 ? 13.245 -9.031 -35.426 1.00 13.07 357 GLY B O 1
ATOM 7338 N N . LYS B 1 366 ? 11.073 -8.584 -35.873 1.00 11.19 358 LYS B N 1
ATOM 7339 C CA . LYS B 1 366 ? 10.934 -9.463 -37.026 1.00 11.60 358 LYS B CA 1
ATOM 7340 C C . LYS B 1 366 ? 10.286 -8.687 -38.164 1.00 14.35 358 LYS B C 1
ATOM 7341 O O . LYS B 1 366 ? 9.496 -7.769 -37.931 1.00 14.67 358 LYS B O 1
ATOM 7347 N N . SER B 1 367 ? 10.595 -9.067 -39.407 1.00 12.26 359 SER B N 1
ATOM 7348 C CA A SER B 1 367 ? 10.040 -8.350 -40.551 0.71 12.65 359 SER B CA 1
ATOM 7349 C CA B SER B 1 367 ? 10.069 -8.354 -40.566 0.29 15.28 359 SER B CA 1
ATOM 7350 C C . SER B 1 367 ? 9.426 -9.283 -41.586 1.00 13.19 359 SER B C 1
ATOM 7351 O O . SER B 1 367 ? 9.137 -8.845 -42.702 1.00 13.94 359 SER B O 1
ATOM 7356 N N . VAL B 1 368 ? 9.215 -10.547 -41.243 1.00 13.88 360 VAL B N 1
ATOM 7357 C CA . VAL B 1 368 ? 8.594 -11.514 -42.141 1.00 13.79 360 VAL B CA 1
ATOM 7358 C C . VAL B 1 368 ? 7.431 -12.150 -41.390 1.00 17.32 360 VAL B C 1
ATOM 7359 O O . VAL B 1 368 ? 7.599 -12.581 -40.245 1.00 16.50 360 VAL B O 1
ATOM 7363 N N . ASP B 1 369 ? 6.262 -12.209 -42.029 1.00 15.35 361 ASP B N 1
ATOM 7364 C CA . ASP B 1 369 ? 5.063 -12.698 -41.356 1.00 15.11 361 ASP B CA 1
ATOM 7365 C C . ASP B 1 369 ? 4.972 -14.225 -41.425 1.00 18.96 361 ASP B C 1
ATOM 7366 O O . ASP B 1 369 ? 5.830 -14.911 -41.990 1.00 17.28 361 ASP B O 1
ATOM 7371 N N . ARG B 1 370 ? 3.933 -14.781 -40.796 1.00 18.75 362 ARG B N 1
ATOM 7372 C CA . ARG B 1 370 ? 3.847 -16.232 -40.683 1.00 18.08 362 ARG B CA 1
ATOM 7373 C C . ARG B 1 370 ? 3.516 -16.912 -42.004 1.00 18.16 362 ARG B C 1
ATOM 7374 O O . ARG B 1 370 ? 3.591 -18.143 -42.079 1.00 22.19 362 ARG B O 1
ATOM 7382 N N . ASN B 1 371 ? 3.146 -16.153 -43.036 1.00 19.73 363 ASN B N 1
ATOM 7383 C CA . ASN B 1 371 ? 3.031 -16.681 -44.389 1.00 20.67 363 ASN B CA 1
ATOM 7384 C C . ASN B 1 371 ? 4.346 -16.604 -45.152 1.00 19.92 363 ASN B C 1
ATOM 7385 O O . ASN B 1 371 ? 4.392 -17.006 -46.320 1.00 23.71 363 ASN B O 1
ATOM 7390 N N . GLY B 1 372 ? 5.408 -16.098 -44.525 1.00 18.35 364 GLY B N 1
ATOM 7391 C CA . GLY B 1 372 ? 6.688 -15.939 -45.189 1.00 18.25 364 GLY B CA 1
ATOM 7392 C C . GLY B 1 372 ? 6.828 -14.692 -46.033 1.00 21.04 364 GLY B C 1
ATOM 7393 O O . GLY B 1 372 ? 7.764 -14.605 -46.840 1.00 21.91 364 GLY B O 1
ATOM 7394 N N . GLU B 1 373 ? 5.933 -13.717 -45.867 1.00 21.28 365 GLU B N 1
ATOM 7395 C CA . GLU B 1 373 ? 5.951 -12.488 -46.644 1.00 19.85 365 GLU B CA 1
ATOM 7396 C C . GLU B 1 373 ? 6.534 -11.350 -45.818 1.00 18.02 365 GLU B C 1
ATOM 7397 O O . GLU B 1 373 ? 6.269 -11.238 -44.617 1.00 20.07 365 GLU B O 1
ATOM 7403 N N . PHE B 1 374 ? 7.325 -10.501 -46.461 1.00 17.79 366 PHE B N 1
ATOM 7404 C CA . PHE B 1 374 ? 7.818 -9.323 -45.759 1.00 16.22 366 PHE B CA 1
ATOM 7405 C C . PHE B 1 374 ? 6.646 -8.445 -45.335 1.00 19.40 366 PHE B C 1
ATOM 7406 O O . PHE B 1 374 ? 5.659 -8.304 -46.067 1.00 20.41 366 PHE B O 1
ATOM 7414 N N . VAL B 1 375 ? 6.743 -7.877 -44.128 1.00 18.55 367 VAL B N 1
ATOM 7415 C CA . VAL B 1 375 ? 5.685 -7.011 -43.602 1.00 18.37 367 VAL B CA 1
ATOM 7416 C C . VAL B 1 375 ? 5.859 -5.593 -44.129 1.00 19.97 367 VAL B C 1
ATOM 7417 O O . VAL B 1 375 ? 6.976 -5.143 -44.418 1.00 22.56 367 VAL B O 1
ATOM 7421 N N . ASP B 1 376 ? 4.737 -4.872 -44.254 1.00 18.98 368 ASP B N 1
ATOM 7422 C CA . ASP B 1 376 ? 4.762 -3.445 -44.564 1.00 22.19 368 ASP B CA 1
ATOM 7423 C C . ASP B 1 376 ? 4.166 -2.624 -43.423 1.00 23.01 368 ASP B C 1
ATOM 7424 O O . ASP B 1 376 ? 3.655 -1.524 -43.639 1.00 28.50 368 ASP B O 1
ATOM 7429 N N . TYR B 1 377 ? 4.234 -3.153 -42.201 1.00 16.16 369 TYR B N 1
ATOM 7430 C CA . TYR B 1 377 ? 3.813 -2.453 -40.995 1.00 14.36 369 TYR B CA 1
ATOM 7431 C C . TYR B 1 377 ? 4.867 -2.650 -39.907 1.00 13.63 369 TYR B C 1
ATOM 7432 O O . TYR B 1 377 ? 5.723 -3.533 -40.002 1.00 16.99 369 TYR B O 1
ATOM 7441 N N . GLU B 1 378 ? 4.819 -1.800 -38.878 1.00 14.70 370 GLU B N 1
ATOM 7442 C CA . GLU B 1 378 ? 5.814 -1.883 -37.811 1.00 12.68 370 GLU B CA 1
ATOM 7443 C C . GLU B 1 378 ? 5.541 -3.076 -36.904 1.00 13.14 370 GLU B C 1
ATOM 7444 O O . GLU B 1 378 ? 4.391 -3.443 -36.659 1.00 17.81 370 GLU B O 1
ATOM 7450 N N . THR B 1 379 ? 6.620 -3.675 -36.383 1.00 12.42 371 THR B N 1
ATOM 7451 C CA . THR B 1 379 ? 6.485 -4.757 -35.409 1.00 11.83 371 THR B CA 1
ATOM 7452 C C . THR B 1 379 ? 7.107 -4.334 -34.077 1.00 11.50 371 THR B C 1
ATOM 7453 O O . THR B 1 379 ? 6.801 -3.243 -33.586 1.00 13.61 371 THR B O 1
ATOM 7457 N N . GLY B 1 380 ? 7.977 -5.151 -33.471 1.00 11.45 372 GLY B N 1
ATOM 7458 C CA . GLY B 1 380 ? 8.427 -4.872 -32.124 1.00 13.73 372 GLY B CA 1
ATOM 7459 C C . GLY B 1 380 ? 9.076 -3.505 -31.956 1.00 11.00 372 GLY B C 1
ATOM 7460 O O . GLY B 1 380 ? 9.864 -3.062 -32.795 1.00 12.31 372 GLY B O 1
ATOM 7461 N N . PRO B 1 381 ? 8.763 -2.815 -30.863 1.00 13.46 373 PRO B N 1
ATOM 7462 C CA . PRO B 1 381 ? 9.402 -1.522 -30.580 1.00 11.91 373 PRO B CA 1
ATOM 7463 C C . PRO B 1 381 ? 10.746 -1.685 -29.874 1.00 9.77 373 PRO B C 1
ATOM 7464 O O . PRO B 1 381 ? 11.118 -2.771 -29.407 1.00 11.50 373 PRO B O 1
ATOM 7468 N N . ILE B 1 382 ? 11.449 -0.559 -29.747 1.00 11.46 374 ILE B N 1
ATOM 7469 C CA . ILE B 1 382 ? 12.637 -0.479 -28.898 1.00 11.12 374 ILE B CA 1
ATOM 7470 C C . ILE B 1 382 ? 12.187 -0.401 -27.445 1.00 11.56 374 ILE B C 1
ATOM 7471 O O . ILE B 1 382 ? 11.442 0.510 -27.068 1.00 13.10 374 ILE B O 1
ATOM 7476 N N . ILE B 1 383 ? 12.650 -1.343 -26.615 1.00 10.79 375 ILE B N 1
ATOM 7477 C CA . ILE B 1 383 ? 12.364 -1.352 -25.182 1.00 13.76 375 ILE B CA 1
ATOM 7478 C C . ILE B 1 383 ? 13.558 -0.762 -24.446 1.00 14.21 375 ILE B C 1
ATOM 7479 O O . ILE B 1 383 ? 14.704 -1.079 -24.771 1.00 12.42 375 ILE B O 1
ATOM 7484 N N . TRP B 1 384 ? 13.306 0.104 -23.468 1.00 11.41 376 TRP B N 1
ATOM 7485 C CA . TRP B 1 384 ? 14.409 0.724 -22.736 1.00 8.14 376 TRP B CA 1
ATOM 7486 C C . TRP B 1 384 ? 13.877 1.253 -21.411 1.00 11.61 376 TRP B C 1
ATOM 7487 O O . TRP B 1 384 ? 12.665 1.311 -21.196 1.00 12.85 376 TRP B O 1
ATOM 7498 N N . GLY B 1 385 ? 14.792 1.637 -20.530 1.00 12.27 377 GLY B N 1
ATOM 7499 C CA . GLY B 1 385 ? 14.425 2.293 -19.283 1.00 12.40 377 GLY B CA 1
ATOM 7500 C C . GLY B 1 385 ? 15.455 2.052 -18.193 1.00 10.16 377 GLY B C 1
ATOM 7501 O O . GLY B 1 385 ? 16.448 1.351 -18.377 1.00 10.09 377 GLY B O 1
ATOM 7502 N N . GLU B 1 386 ? 15.209 2.705 -17.058 1.00 10.60 378 GLU B N 1
ATOM 7503 C CA . GLU B 1 386 ? 15.959 2.583 -15.812 1.00 11.00 378 GLU B CA 1
ATOM 7504 C C . GLU B 1 386 ? 14.958 2.695 -14.677 1.00 10.63 378 GLU B C 1
ATOM 7505 O O . GLU B 1 386 ? 13.878 3.262 -14.858 1.00 12.03 378 GLU B O 1
ATOM 7511 N N . PRO B 1 387 ? 15.270 2.144 -13.505 1.00 10.66 379 PRO B N 1
ATOM 7512 C CA . PRO B 1 387 ? 14.350 2.283 -12.370 1.00 11.00 379 PRO B CA 1
ATOM 7513 C C . PRO B 1 387 ? 14.197 3.730 -11.942 1.00 12.64 379 PRO B C 1
ATOM 7514 O O . PRO B 1 387 ? 15.157 4.506 -11.970 1.00 12.90 379 PRO B O 1
ATOM 7518 N N . GLY B 1 388 ? 12.977 4.083 -11.526 1.00 9.99 380 GLY B N 1
ATOM 7519 C CA . GLY B 1 388 ? 12.776 5.340 -10.808 1.00 12.11 380 GLY B CA 1
ATOM 7520 C C . GLY B 1 388 ? 13.240 5.195 -9.373 1.00 11.23 380 GLY B C 1
ATOM 7521 O O . GLY B 1 388 ? 13.157 4.114 -8.793 1.00 12.57 380 GLY B O 1
ATOM 7522 N N . THR B 1 389 ? 13.751 6.284 -8.786 1.00 11.94 381 THR B N 1
ATOM 7523 C CA . THR B 1 389 ? 13.835 7.617 -9.389 1.00 10.45 381 THR B CA 1
ATOM 7524 C C . THR B 1 389 ? 15.071 7.889 -10.270 1.00 11.78 381 THR B C 1
ATOM 7525 O O . THR B 1 389 ? 15.229 8.998 -10.771 1.00 13.89 381 THR B O 1
ATOM 7529 N N . ASN B 1 390 ? 15.930 6.886 -10.478 1.00 11.75 382 ASN B N 1
ATOM 7530 C CA . ASN B 1 390 ? 17.185 7.114 -11.201 1.00 12.71 382 ASN B CA 1
ATOM 7531 C C . ASN B 1 390 ? 16.945 7.578 -12.636 1.00 13.98 382 ASN B C 1
ATOM 7532 O O . ASN B 1 390 ? 17.578 8.528 -13.108 1.00 15.34 382 ASN B O 1
ATOM 7537 N N . GLY B 1 391 ? 16.084 6.877 -13.374 1.00 11.52 383 GLY B N 1
ATOM 7538 C CA . GLY B 1 391 ? 15.824 7.291 -14.742 1.00 14.25 383 GLY B CA 1
ATOM 7539 C C . GLY B 1 391 ? 15.142 8.637 -14.808 1.00 13.97 383 GLY B C 1
ATOM 7540 O O . GLY B 1 391 ? 15.378 9.414 -15.739 1.00 10.90 383 GLY B O 1
ATOM 7541 N N . GLN B 1 392 ? 14.299 8.927 -13.812 1.00 13.13 384 GLN B N 1
ATOM 7542 C CA . GLN B 1 392 ? 13.607 10.200 -13.704 1.00 15.35 384 GLN B CA 1
ATOM 7543 C C . GLN B 1 392 ? 14.580 11.377 -13.724 1.00 14.11 384 GLN B C 1
ATOM 7544 O O . GLN B 1 392 ? 14.321 12.396 -14.373 1.00 18.33 384 GLN B O 1
ATOM 7550 N N . HIS B 1 393 ? 15.729 11.240 -13.059 1.00 13.48 385 HIS B N 1
ATOM 7551 C CA . HIS B 1 393 ? 16.735 12.291 -13.003 1.00 12.81 385 HIS B CA 1
ATOM 7552 C C . HIS B 1 393 ? 17.781 12.190 -14.104 1.00 15.95 385 HIS B C 1
ATOM 7553 O O . HIS B 1 393 ? 18.782 12.915 -14.059 1.00 19.18 385 HIS B O 1
ATOM 7560 N N . ALA B 1 394 ? 17.587 11.297 -15.071 1.00 13.07 386 ALA B N 1
ATOM 7561 C CA . ALA B 1 394 ? 18.481 11.181 -16.213 1.00 15.32 386 ALA B CA 1
ATOM 7562 C C . ALA B 1 394 ? 17.832 11.684 -17.495 1.00 11.20 386 ALA B C 1
ATOM 7563 O O . ALA B 1 394 ? 18.341 12.616 -18.119 1.00 12.94 386 ALA B O 1
ATOM 7565 N N . PHE B 1 395 ? 16.708 11.087 -17.912 1.00 11.03 387 PHE B N 1
ATOM 7566 C CA . PHE B 1 395 ? 16.199 11.303 -19.255 1.00 11.82 387 PHE B CA 1
ATOM 7567 C C . PHE B 1 395 ? 14.742 11.732 -19.321 1.00 12.28 387 PHE B C 1
ATOM 7568 O O . PHE B 1 395 ? 14.221 11.889 -20.431 1.00 12.20 387 PHE B O 1
ATOM 7576 N N . TYR B 1 396 ? 14.070 11.954 -18.190 1.00 10.92 388 TYR B N 1
ATOM 7577 C CA . TYR B 1 396 ? 12.664 12.316 -18.333 1.00 12.55 388 TYR B CA 1
ATOM 7578 C C . TYR B 1 396 ? 12.478 13.685 -18.975 1.00 12.61 388 TYR B C 1
ATOM 7579 O O . TYR B 1 396 ? 11.392 13.950 -19.495 1.00 13.26 388 TYR B O 1
ATOM 7588 N N . GLN B 1 397 ? 13.488 14.569 -18.922 1.00 9.76 389 GLN B N 1
ATOM 7589 C CA . GLN B 1 397 ? 13.412 15.825 -19.670 1.00 12.61 389 GLN B CA 1
ATOM 7590 C C . GLN B 1 397 ? 12.908 15.593 -21.091 1.00 13.87 389 GLN B C 1
ATOM 7591 O O . GLN B 1 397 ? 12.052 16.342 -21.585 1.00 11.95 389 GLN B O 1
ATOM 7597 N N . LEU B 1 398 ? 13.415 14.543 -21.756 1.00 11.43 390 LEU B N 1
ATOM 7598 C CA . LEU B 1 398 ? 13.036 14.280 -23.145 1.00 12.32 390 LEU B CA 1
ATOM 7599 C C . LEU B 1 398 ? 11.630 13.702 -23.230 1.00 13.90 390 LEU B C 1
ATOM 7600 O O . LEU B 1 398 ? 10.887 14.006 -24.171 1.00 13.95 390 LEU B O 1
ATOM 7605 N N . ILE B 1 399 ? 11.238 12.876 -22.258 1.00 13.86 391 ILE B N 1
ATOM 7606 C CA . ILE B 1 399 ? 9.879 12.343 -22.279 1.00 11.68 391 ILE B CA 1
ATOM 7607 C C . ILE B 1 399 ? 8.867 13.475 -22.118 1.00 11.90 391 ILE B C 1
ATOM 7608 O O . ILE B 1 399 ? 7.833 13.507 -22.801 1.00 15.19 391 ILE B O 1
ATOM 7613 N N . HIS B 1 400 ? 9.164 14.443 -21.247 1.00 12.47 392 HIS B N 1
ATOM 7614 C CA . HIS B 1 400 ? 8.232 15.536 -20.986 1.00 11.87 392 HIS B CA 1
ATOM 7615 C C . HIS B 1 400 ? 8.215 16.580 -22.096 1.00 16.17 392 HIS B C 1
ATOM 7616 O O . HIS B 1 400 ? 7.151 17.137 -22.405 1.00 18.73 392 HIS B O 1
ATOM 7623 N N . GLN B 1 401 ? 9.376 16.908 -22.679 1.00 15.99 393 GLN B N 1
ATOM 7624 C CA . GLN B 1 401 ? 9.460 18.078 -23.549 1.00 11.67 393 GLN B CA 1
ATOM 7625 C C . GLN B 1 401 ? 10.192 17.836 -24.864 1.00 15.59 393 GLN B C 1
ATOM 7626 O O . GLN B 1 401 ? 10.431 18.802 -25.606 1.00 15.14 393 GLN B O 1
ATOM 7632 N N . GLY B 1 402 ? 10.549 16.592 -25.176 1.00 12.71 394 GLY B N 1
ATOM 7633 C CA . GLY B 1 402 ? 11.174 16.265 -26.440 1.00 14.45 394 GLY B CA 1
ATOM 7634 C C . GLY B 1 402 ? 10.153 16.121 -27.554 1.00 16.32 394 GLY B C 1
ATOM 7635 O O . GLY B 1 402 ? 8.971 16.438 -27.408 1.00 20.72 394 GLY B O 1
ATOM 7636 N N . THR B 1 403 ? 10.634 15.640 -28.698 1.00 12.69 395 THR B N 1
ATOM 7637 C CA . THR B 1 403 ? 9.811 15.491 -29.893 1.00 12.24 395 THR B CA 1
ATOM 7638 C C . THR B 1 403 ? 9.532 14.022 -30.176 1.00 18.93 395 THR B C 1
ATOM 7639 O O . THR B 1 403 ? 9.572 13.571 -31.322 1.00 37.58 395 THR B O 1
ATOM 7643 N N . GLU B 1 404 ? 9.264 13.253 -29.133 1.00 17.79 396 GLU B N 1
ATOM 7644 C CA . GLU B 1 404 ? 9.102 11.814 -29.274 1.00 20.24 396 GLU B CA 1
ATOM 7645 C C . GLU B 1 404 ? 7.958 11.360 -28.379 1.00 20.79 396 GLU B C 1
ATOM 7646 O O . GLU B 1 404 ? 7.944 11.688 -27.193 1.00 22.04 396 GLU B O 1
ATOM 7652 N N . LEU B 1 405 ? 6.993 10.637 -28.939 1.00 13.99 397 LEU B N 1
ATOM 7653 C CA . LEU B 1 405 ? 5.961 9.997 -28.117 1.00 13.91 397 LEU B CA 1
ATOM 7654 C C . LEU B 1 405 ? 6.531 8.718 -27.512 1.00 13.63 397 LEU B C 1
ATOM 7655 O O . LEU B 1 405 ? 6.951 7.813 -28.243 1.00 13.81 397 LEU B O 1
ATOM 7660 N N . ILE B 1 406 ? 6.582 8.660 -26.182 1.00 13.57 398 ILE B N 1
ATOM 7661 C CA . ILE B 1 406 ? 7.159 7.533 -25.457 1.00 13.15 398 ILE B CA 1
ATOM 7662 C C . ILE B 1 406 ? 6.133 6.990 -24.462 1.00 12.86 398 ILE B C 1
ATOM 7663 O O . ILE B 1 406 ? 6.100 7.426 -23.302 1.00 13.40 398 ILE B O 1
ATOM 7668 N N . PRO B 1 407 ? 5.286 6.045 -24.869 1.00 12.13 399 PRO B N 1
ATOM 7669 C CA . PRO B 1 407 ? 4.458 5.321 -23.893 1.00 12.58 399 PRO B CA 1
ATOM 7670 C C . PRO B 1 407 ? 5.352 4.624 -22.883 1.00 16.44 399 PRO B C 1
ATOM 7671 O O . PRO B 1 407 ? 6.479 4.236 -23.202 1.00 15.26 399 PRO B O 1
ATOM 7675 N N . ALA B 1 408 ? 4.835 4.436 -21.664 1.00 12.69 400 ALA B N 1
ATOM 7676 C CA . ALA B 1 408 ? 5.650 3.859 -20.600 1.00 9.96 400 ALA B CA 1
ATOM 7677 C C . ALA B 1 408 ? 4.801 3.086 -19.596 1.00 13.11 400 ALA B C 1
ATOM 7678 O O . ALA B 1 408 ? 3.654 3.450 -19.310 1.00 15.52 400 ALA B O 1
ATOM 7680 N N . ASP B 1 409 ? 5.391 2.022 -19.047 1.00 10.00 401 ASP B N 1
ATOM 7681 C CA . ASP B 1 409 ? 4.864 1.333 -17.871 1.00 11.80 401 ASP B CA 1
ATOM 7682 C C . ASP B 1 409 ? 5.594 1.805 -16.618 1.00 10.91 401 ASP B C 1
ATOM 7683 O O . ASP B 1 409 ? 6.829 1.723 -16.538 1.00 13.91 401 ASP B O 1
ATOM 7688 N N . PHE B 1 410 ? 4.831 2.305 -15.651 1.00 13.41 402 PHE B N 1
ATOM 7689 C CA . PHE B 1 410 ? 5.325 2.633 -14.317 1.00 11.09 402 PHE B CA 1
ATOM 7690 C C . PHE B 1 410 ? 4.909 1.517 -13.368 1.00 11.57 402 PHE B C 1
ATOM 7691 O O . PHE B 1 410 ? 3.731 1.147 -13.327 1.00 13.50 402 PHE B O 1
ATOM 7699 N N . ILE B 1 411 ? 5.863 0.976 -12.614 1.00 11.87 403 ILE B N 1
ATOM 7700 C CA . ILE B 1 411 ? 5.629 -0.188 -11.754 1.00 11.65 403 ILE B CA 1
ATOM 7701 C C . ILE B 1 411 ? 6.062 0.171 -10.340 1.00 15.12 403 ILE B C 1
ATOM 7702 O O . ILE B 1 411 ? 7.148 0.724 -10.148 1.00 15.17 403 ILE B O 1
ATOM 7707 N N . ALA B 1 412 ? 5.248 -0.178 -9.341 1.00 12.49 404 ALA B N 1
ATOM 7708 C CA . ALA B 1 412 ? 5.633 0.126 -7.966 1.00 13.73 404 ALA B CA 1
ATOM 7709 C C . ALA B 1 412 ? 5.079 -0.905 -6.991 1.00 13.96 404 ALA B C 1
ATOM 7710 O O . ALA B 1 412 ? 4.211 -1.723 -7.321 1.00 16.79 404 ALA B O 1
ATOM 7712 N N . TYR B 1 413 ? 5.585 -0.817 -5.756 1.00 14.52 405 TYR B N 1
ATOM 7713 C CA . TYR B 1 413 ? 5.200 -1.673 -4.636 1.00 16.11 405 TYR B CA 1
ATOM 7714 C C . TYR B 1 413 ? 4.761 -0.780 -3.492 1.00 16.42 405 TYR B C 1
ATOM 7715 O O . TYR B 1 413 ? 5.428 0.210 -3.190 1.00 18.33 405 TYR B O 1
ATOM 7724 N N . ALA B 1 414 ? 3.640 -1.123 -2.856 1.00 15.01 406 ALA B N 1
ATOM 7725 C CA . ALA B 1 414 ? 3.153 -0.290 -1.759 1.00 13.89 406 ALA B CA 1
ATOM 7726 C C . ALA B 1 414 ? 4.089 -0.351 -0.560 1.00 17.68 406 ALA B C 1
ATOM 7727 O O . ALA B 1 414 ? 4.309 0.666 0.121 1.00 18.50 406 ALA B O 1
ATOM 7729 N N . LYS B 1 415 ? 4.656 -1.525 -0.293 1.00 17.93 407 LYS B N 1
ATOM 7730 C CA . LYS B 1 415 ? 5.534 -1.750 0.848 1.00 15.73 407 LYS B CA 1
ATOM 7731 C C . LYS B 1 415 ? 6.972 -1.905 0.378 1.00 20.36 407 LYS B C 1
ATOM 7732 O O . LYS B 1 415 ? 7.229 -2.499 -0.674 1.00 23.34 407 LYS B O 1
ATOM 7738 N N . ALA B 1 416 ? 7.904 -1.366 1.158 1.00 17.39 408 ALA B N 1
ATOM 7739 C CA . ALA B 1 416 ? 9.329 -1.536 0.903 1.00 14.23 408 ALA B CA 1
ATOM 7740 C C . ALA B 1 416 ? 9.874 -2.717 1.702 1.00 15.11 408 ALA B C 1
ATOM 7741 O O . ALA B 1 416 ? 9.520 -2.900 2.871 1.00 22.50 408 ALA B O 1
ATOM 7743 N N . ASN B 1 417 ? 10.744 -3.516 1.072 1.00 14.02 409 ASN B N 1
ATOM 7744 C CA . ASN B 1 417 ? 11.364 -4.633 1.794 1.00 15.29 409 ASN B CA 1
ATOM 7745 C C . ASN B 1 417 ? 12.120 -4.131 3.017 1.00 16.57 409 ASN B C 1
ATOM 7746 O O . ASN B 1 417 ? 12.006 -4.699 4.114 1.00 20.07 409 ASN B O 1
ATOM 7751 N N . ASN B 1 418 ? 12.924 -3.078 2.832 1.00 17.62 410 ASN B N 1
ATOM 7752 C CA . ASN B 1 418 ? 13.577 -2.344 3.911 1.00 16.69 410 ASN B CA 1
ATOM 7753 C C . ASN B 1 418 ? 12.914 -0.978 3.971 1.00 15.03 410 ASN B C 1
ATOM 7754 O O . ASN B 1 418 ? 13.094 -0.161 3.060 1.00 16.31 410 ASN B O 1
ATOM 7759 N N . ASN B 1 419 ? 12.157 -0.730 5.034 1.00 15.88 411 ASN B N 1
ATOM 7760 C CA . ASN B 1 419 ? 11.381 0.490 5.167 1.00 18.16 411 ASN B CA 1
ATOM 7761 C C . ASN B 1 419 ? 12.157 1.463 6.045 1.00 15.12 411 ASN B C 1
ATOM 7762 O O . ASN B 1 419 ? 12.339 1.219 7.242 1.00 18.36 411 ASN B O 1
ATOM 7767 N N . LEU B 1 420 ? 12.629 2.553 5.442 1.00 15.65 412 LEU B N 1
ATOM 7768 C CA . LEU B 1 420 ? 13.448 3.538 6.134 1.00 15.17 412 LEU B CA 1
ATOM 7769 C C . LEU B 1 420 ? 12.732 4.881 6.159 1.00 13.48 412 LEU B C 1
ATOM 7770 O O . LEU B 1 420 ? 12.176 5.313 5.142 1.00 14.89 412 LEU B O 1
ATOM 7775 N N . SER B 1 421 ? 12.754 5.526 7.333 1.00 17.44 413 SER B N 1
ATOM 7776 C CA . SER B 1 421 ? 12.169 6.842 7.598 1.00 18.90 413 SER B CA 1
ATOM 7777 C C . SER B 1 421 ? 10.953 7.134 6.720 1.00 17.14 413 SER B C 1
ATOM 7778 O O . SER B 1 421 ? 9.909 6.495 6.889 1.00 16.25 413 SER B O 1
ATOM 7781 N N . ASP B 1 422 ? 11.055 8.108 5.804 1.00 15.21 414 ASP B N 1
ATOM 7782 C CA . ASP B 1 422 ? 9.957 8.430 4.898 1.00 16.76 414 ASP B CA 1
ATOM 7783 C C . ASP B 1 422 ? 10.348 8.198 3.441 1.00 17.61 414 ASP B C 1
ATOM 7784 O O . ASP B 1 422 ? 9.776 8.800 2.527 1.00 15.94 414 ASP B O 1
ATOM 7789 N N . HIS B 1 423 ? 11.314 7.301 3.211 1.00 15.42 415 HIS B N 1
ATOM 7790 C CA . HIS B 1 423 ? 11.753 7.006 1.847 1.00 14.54 415 HIS B CA 1
ATOM 7791 C C . HIS B 1 423 ? 10.592 6.523 0.976 1.00 15.16 415 HIS B C 1
ATOM 7792 O O . HIS B 1 423 ? 10.444 6.948 -0.175 1.00 14.59 415 HIS B O 1
ATOM 7799 N N . GLN B 1 424 ? 9.771 5.606 1.503 1.00 13.29 416 GLN B N 1
ATOM 7800 C CA . GLN B 1 424 ? 8.776 4.957 0.653 1.00 15.71 416 GLN B CA 1
ATOM 7801 C C . GLN B 1 424 ? 7.702 5.938 0.197 1.00 14.88 416 GLN B C 1
ATOM 7802 O O . GLN B 1 424 ? 7.361 5.970 -0.985 1.00 14.47 416 GLN B O 1
ATOM 7808 N N . ASP B 1 425 ? 7.196 6.785 1.100 1.00 13.83 417 ASP B N 1
ATOM 7809 C CA . ASP B 1 425 ? 6.238 7.804 0.668 1.00 16.91 417 ASP B CA 1
ATOM 7810 C C . ASP B 1 425 ? 6.866 8.773 -0.331 1.00 13.12 417 ASP B C 1
ATOM 7811 O O . ASP B 1 425 ? 6.205 9.213 -1.282 1.00 13.67 417 ASP B O 1
ATOM 7816 N N . LYS B 1 426 ? 8.134 9.141 -0.122 1.00 13.90 418 LYS B N 1
ATOM 7817 C CA . LYS B 1 426 ? 8.799 10.032 -1.072 1.00 12.91 418 LYS B CA 1
ATOM 7818 C C . LYS B 1 426 ? 8.937 9.373 -2.441 1.00 12.94 418 LYS B C 1
ATOM 7819 O O . LYS B 1 426 ? 8.642 9.989 -3.476 1.00 14.09 418 LYS B O 1
ATOM 7825 N N . LEU B 1 427 ? 9.388 8.117 -2.467 1.00 12.01 419 LEU B N 1
ATOM 7826 C CA . LEU B 1 427 ? 9.459 7.370 -3.720 1.00 11.92 419 LEU B CA 1
ATOM 7827 C C . LEU B 1 427 ? 8.106 7.330 -4.419 1.00 14.91 419 LEU B C 1
ATOM 7828 O O . LEU B 1 427 ? 8.004 7.602 -5.623 1.00 13.54 419 LEU B O 1
ATOM 7833 N N . MET B 1 428 ? 7.053 6.988 -3.679 1.00 14.55 420 MET B N 1
ATOM 7834 C CA . MET B 1 428 ? 5.751 6.851 -4.313 1.00 12.86 420 MET B CA 1
ATOM 7835 C C . MET B 1 428 ? 5.188 8.198 -4.750 1.00 14.76 420 MET B C 1
ATOM 7836 O O . MET B 1 428 ? 4.474 8.259 -5.758 1.00 14.07 420 MET B O 1
ATOM 7841 N N . SER B 1 429 ? 5.504 9.288 -4.036 1.00 13.26 421 SER B N 1
ATOM 7842 C CA . SER B 1 429 ? 5.023 10.588 -4.501 1.00 14.52 421 SER B CA 1
ATOM 7843 C C . SER B 1 429 ? 5.526 10.880 -5.906 1.00 18.20 421 SER B C 1
ATOM 7844 O O . SER B 1 429 ? 4.800 11.485 -6.703 1.00 14.93 421 SER B O 1
ATOM 7847 N N . ASN B 1 430 ? 6.736 10.405 -6.243 1.00 13.13 422 ASN B N 1
ATOM 7848 C CA . ASN B 1 430 ? 7.272 10.595 -7.589 1.00 12.34 422 ASN B CA 1
ATOM 7849 C C . ASN B 1 430 ? 6.577 9.680 -8.579 1.00 14.15 422 ASN B C 1
ATOM 7850 O O . ASN B 1 430 ? 6.262 10.093 -9.701 1.00 12.79 422 ASN B O 1
ATOM 7855 N N . PHE B 1 431 ? 6.321 8.436 -8.166 1.00 14.00 423 PHE B N 1
ATOM 7856 C CA . PHE B 1 431 ? 5.613 7.482 -9.013 1.00 10.74 423 PHE B CA 1
ATOM 7857 C C . PHE B 1 431 ? 4.257 8.035 -9.453 1.00 11.78 423 PHE B C 1
ATOM 7858 O O . PHE B 1 431 ? 3.920 7.998 -10.644 1.00 12.92 423 PHE B O 1
ATOM 7866 N N . PHE B 1 432 ? 3.472 8.569 -8.507 1.00 12.14 424 PHE B N 1
ATOM 7867 C CA . PHE B 1 432 ? 2.168 9.151 -8.845 1.00 13.15 424 PHE B CA 1
ATOM 7868 C C . PHE B 1 432 ? 2.323 10.444 -9.643 1.00 14.04 424 PHE B C 1
ATOM 7869 O O . PHE B 1 432 ? 1.608 10.678 -10.626 1.00 15.09 424 PHE B O 1
ATOM 7877 N N . ALA B 1 433 ? 3.216 11.324 -9.195 1.00 13.09 425 ALA B N 1
ATOM 7878 C CA . ALA B 1 433 ? 3.344 12.643 -9.811 1.00 14.23 425 ALA B CA 1
ATOM 7879 C C . ALA B 1 433 ? 3.791 12.561 -11.262 1.00 15.16 425 ALA B C 1
ATOM 7880 O O . ALA B 1 433 ? 3.360 13.372 -12.090 1.00 13.34 425 ALA B O 1
ATOM 7882 N N . GLN B 1 434 ? 4.675 11.611 -11.589 1.00 13.57 426 GLN B N 1
ATOM 7883 C CA . GLN B 1 434 ? 5.232 11.594 -12.936 1.00 12.80 426 GLN B CA 1
ATOM 7884 C C . GLN B 1 434 ? 4.173 11.205 -13.967 1.00 12.40 426 GLN B C 1
ATOM 7885 O O . GLN B 1 434 ? 4.134 11.775 -15.062 1.00 13.43 426 GLN B O 1
ATOM 7891 N N . THR B 1 435 ? 3.301 10.249 -13.644 1.00 12.93 427 THR B N 1
ATOM 7892 C CA . THR B 1 435 ? 2.280 9.899 -14.626 1.00 14.35 427 THR B CA 1
ATOM 7893 C C . THR B 1 435 ? 1.216 10.979 -14.722 1.00 14.94 427 THR B C 1
ATOM 7894 O O . THR B 1 435 ? 0.697 11.233 -15.810 1.00 15.42 427 THR B O 1
ATOM 7898 N N . GLU B 1 436 ? 0.905 11.637 -13.603 1.00 13.32 428 GLU B N 1
ATOM 7899 C CA . GLU B 1 436 ? 0.027 12.802 -13.635 1.00 16.51 428 GLU B CA 1
ATOM 7900 C C . GLU B 1 436 ? 0.600 13.894 -14.537 1.00 17.12 428 GLU B C 1
ATOM 7901 O O . GLU B 1 436 ? -0.113 14.473 -15.372 1.00 16.23 428 GLU B O 1
ATOM 7907 N N . ALA B 1 437 ? 1.887 14.201 -14.363 1.00 16.20 429 ALA B N 1
ATOM 7908 C CA . ALA B 1 437 ? 2.548 15.213 -15.183 1.00 13.44 429 ALA B CA 1
ATOM 7909 C C . ALA B 1 437 ? 2.564 14.805 -16.649 1.00 14.61 429 ALA B C 1
ATOM 7910 O O . ALA B 1 437 ? 2.277 15.620 -17.536 1.00 15.15 429 ALA B O 1
ATOM 7912 N N . LEU B 1 438 ? 2.907 13.543 -16.923 1.00 13.78 430 LEU B N 1
ATOM 7913 C CA . LEU B 1 438 ? 2.999 13.087 -18.306 1.00 15.28 430 LEU B CA 1
ATOM 7914 C C . LEU B 1 438 ? 1.643 13.135 -18.997 1.00 16.55 430 LEU B C 1
ATOM 7915 O O . LEU B 1 438 ? 1.563 13.438 -20.193 1.00 15.85 430 LEU B O 1
ATOM 7920 N N . ALA B 1 439 ? 0.564 12.849 -18.260 1.00 14.98 431 ALA B N 1
ATOM 7921 C CA . ALA B 1 439 ? -0.764 12.823 -18.865 1.00 14.37 431 ALA B CA 1
ATOM 7922 C C . ALA B 1 439 ? -1.300 14.225 -19.123 1.00 19.71 431 ALA B C 1
ATOM 7923 O O . ALA B 1 439 ? -1.797 14.519 -20.215 1.00 17.80 431 ALA B O 1
ATOM 7925 N N . PHE B 1 440 ? -1.240 15.095 -18.123 1.00 15.98 432 PHE B N 1
ATOM 7926 C CA . PHE B 1 440 ? -2.017 16.322 -18.170 1.00 16.13 432 PHE B CA 1
ATOM 7927 C C . PHE B 1 440 ? -1.186 17.566 -18.438 1.00 17.33 432 PHE B C 1
ATOM 7928 O O . PHE B 1 440 ? -1.755 18.598 -18.822 1.00 19.64 432 PHE B O 1
ATOM 7936 N N . GLY B 1 441 ? 0.133 17.488 -18.286 1.00 17.42 433 GLY B N 1
ATOM 7937 C CA . GLY B 1 441 ? 1.008 18.590 -18.661 1.00 18.01 433 GLY B CA 1
ATOM 7938 C C . GLY B 1 441 ? 0.730 19.878 -17.902 1.00 15.94 433 GLY B C 1
ATOM 7939 O O . GLY B 1 441 ? 0.273 19.887 -16.751 1.00 18.56 433 GLY B O 1
ATOM 7940 N N . LYS B 1 442 ? 1.037 20.989 -18.570 1.00 15.41 434 LYS B N 1
ATOM 7941 C CA A LYS B 1 442 ? 0.836 22.324 -18.006 0.61 15.60 434 LYS B CA 1
ATOM 7942 C CA B LYS B 1 442 ? 0.851 22.325 -18.006 0.39 15.94 434 LYS B CA 1
ATOM 7943 C C . LYS B 1 442 ? 0.709 23.301 -19.163 1.00 16.47 434 LYS B C 1
ATOM 7944 O O . LYS B 1 442 ? 1.629 23.422 -19.976 1.00 19.95 434 LYS B O 1
ATOM 7955 N N . THR B 1 443 ? -0.430 23.986 -19.241 1.00 16.03 435 THR B N 1
ATOM 7956 C CA . THR B 1 443 ? -0.770 24.792 -20.405 1.00 17.75 435 THR B CA 1
ATOM 7957 C C . THR B 1 443 ? -0.086 26.155 -20.370 1.00 18.78 435 THR B C 1
ATOM 7958 O O . THR B 1 443 ? 0.437 26.594 -19.343 1.00 16.48 435 THR B O 1
ATOM 7962 N N . LYS B 1 444 ? -0.114 26.830 -21.526 1.00 17.69 436 LYS B N 1
ATOM 7963 C CA . LYS B 1 444 ? 0.347 28.215 -21.606 1.00 15.39 436 LYS B CA 1
ATOM 7964 C C . LYS B 1 444 ? -0.298 29.072 -20.526 1.00 14.89 436 LYS B C 1
ATOM 7965 O O . LYS B 1 444 ? 0.387 29.837 -19.835 1.00 16.33 436 LYS B O 1
ATOM 7971 N N . GLU B 1 445 ? -1.625 28.966 -20.383 1.00 17.80 437 GLU B N 1
ATOM 7972 C CA . GLU B 1 445 ? -2.339 29.750 -19.376 1.00 16.72 437 GLU B CA 1
ATOM 7973 C C . GLU B 1 445 ? -1.832 29.435 -17.973 1.00 18.23 437 GLU B C 1
ATOM 7974 O O . GLU B 1 445 ? -1.650 30.343 -17.152 1.00 17.84 437 GLU B O 1
ATOM 7980 N N . GLN B 1 446 ? -1.610 28.152 -17.677 1.00 16.79 438 GLN B N 1
ATOM 7981 C CA . GLN B 1 446 ? -1.079 27.781 -16.368 1.00 16.57 438 GLN B CA 1
ATOM 7982 C C . GLN B 1 446 ? 0.329 28.327 -16.161 1.00 18.18 438 GLN B C 1
ATOM 7983 O O . GLN B 1 446 ? 0.681 28.740 -15.050 1.00 15.89 438 GLN B O 1
ATOM 7989 N N . VAL B 1 447 ? 1.157 28.309 -17.213 1.00 15.18 439 VAL B N 1
ATOM 7990 C CA . VAL B 1 447 ? 2.516 28.830 -17.104 1.00 14.61 439 VAL B CA 1
ATOM 7991 C C . VAL B 1 447 ? 2.486 30.327 -16.820 1.00 15.26 439 VAL B C 1
ATOM 7992 O O . VAL B 1 447 ? 3.215 30.827 -15.954 1.00 15.77 439 VAL B O 1
ATOM 7996 N N . ILE B 1 448 ? 1.645 31.063 -17.547 1.00 15.34 440 ILE B N 1
ATOM 7997 C CA . ILE B 1 448 ? 1.585 32.506 -17.346 1.00 13.82 440 ILE B CA 1
ATOM 7998 C C . ILE B 1 448 ? 1.123 32.829 -15.927 1.00 14.61 440 ILE B C 1
ATOM 7999 O O . ILE B 1 448 ? 1.664 33.733 -15.284 1.00 16.50 440 ILE B O 1
ATOM 8004 N N . THR B 1 449 ? 0.163 32.062 -15.391 1.00 15.32 441 THR B N 1
ATOM 8005 C CA . THR B 1 449 ? -0.268 32.282 -14.005 1.00 17.18 441 THR B CA 1
ATOM 8006 C C . THR B 1 449 ? 0.908 32.164 -13.034 1.00 18.10 441 THR B C 1
ATOM 8007 O O . THR B 1 449 ? 1.080 33.007 -12.139 1.00 15.99 441 THR B O 1
ATOM 8011 N N . GLU B 1 450 ? 1.733 31.127 -13.208 1.00 16.24 442 GLU B N 1
ATOM 8012 C CA . GLU B 1 450 ? 2.899 30.914 -12.349 1.00 14.05 442 GLU B CA 1
ATOM 8013 C C . GLU B 1 450 ? 3.927 32.029 -12.507 1.00 14.89 442 GLU B C 1
ATOM 8014 O O . GLU B 1 450 ? 4.490 32.512 -11.516 1.00 16.97 442 GLU B O 1
ATOM 8020 N N . LEU B 1 451 ? 4.192 32.449 -13.748 1.00 14.41 443 LEU B N 1
ATOM 8021 C CA . LEU B 1 451 ? 5.164 33.518 -13.969 1.00 15.07 443 LEU B CA 1
ATOM 8022 C C . LEU B 1 451 ? 4.654 34.853 -13.439 1.00 15.90 443 LEU B C 1
ATOM 8023 O O . LEU B 1 451 ? 5.433 35.641 -12.889 1.00 18.09 443 LEU B O 1
ATOM 8028 N N . LYS B 1 452 ? 3.358 35.136 -13.626 1.00 14.67 444 LYS B N 1
ATOM 8029 C CA . LYS B 1 452 ? 2.764 36.349 -13.074 1.00 17.43 444 LYS B CA 1
ATOM 8030 C C . LYS B 1 452 ? 2.853 36.361 -11.558 1.00 18.04 444 LYS B C 1
ATOM 8031 O O . LYS B 1 452 ? 3.107 37.409 -10.950 1.00 16.16 444 LYS B O 1
ATOM 8037 N N . ALA B 1 453 ? 2.654 35.200 -10.930 1.00 17.63 445 ALA B N 1
ATOM 8038 C CA . ALA B 1 453 ? 2.690 35.120 -9.475 1.00 18.97 445 ALA B CA 1
ATOM 8039 C C . ALA B 1 453 ? 4.015 35.598 -8.919 1.00 19.55 445 ALA B C 1
ATOM 8040 O O . ALA B 1 453 ? 4.062 36.134 -7.806 1.00 17.76 445 ALA B O 1
ATOM 8042 N N . SER B 1 454 ? 5.099 35.387 -9.664 1.00 20.76 446 SER B N 1
ATOM 8043 C CA . SER B 1 454 ? 6.430 35.771 -9.219 1.00 24.58 446 SER B CA 1
ATOM 8044 C C . SER B 1 454 ? 6.730 37.248 -9.447 1.00 22.12 446 SER B C 1
ATOM 8045 O O . SER B 1 454 ? 7.766 37.729 -8.980 1.00 23.62 446 SER B O 1
ATOM 8048 N N . GLY B 1 455 ? 5.854 37.974 -10.137 1.00 16.90 447 GLY B N 1
ATOM 8049 C CA . GLY B 1 455 ? 6.075 39.385 -10.377 1.00 17.93 447 GLY B CA 1
ATOM 8050 C C . GLY B 1 455 ? 7.146 39.695 -11.400 1.00 19.08 447 GLY B C 1
ATOM 8051 O O . GLY B 1 455 ? 7.682 40.811 -11.408 1.00 19.23 447 GLY B O 1
ATOM 8052 N N . LYS B 1 456 ? 7.484 38.733 -12.254 1.00 22.08 448 LYS B N 1
ATOM 8053 C CA . LYS B 1 456 ? 8.494 38.962 -13.279 1.00 20.08 448 LYS B CA 1
ATOM 8054 C C . LYS B 1 456 ? 8.054 40.056 -14.242 1.00 22.30 448 LYS B C 1
ATOM 8055 O O . LYS B 1 456 ? 6.862 40.268 -14.470 1.00 20.73 448 LYS B O 1
ATOM 8061 N N . ASN B 1 457 ? 9.027 40.748 -14.828 1.00 23.40 449 ASN B N 1
ATOM 8062 C CA . ASN B 1 457 ? 8.646 41.717 -15.842 1.00 24.99 449 ASN B CA 1
ATOM 8063 C C . ASN B 1 457 ? 8.117 40.995 -17.079 1.00 26.78 449 ASN B C 1
ATOM 8064 O O . ASN B 1 457 ? 8.429 39.827 -17.343 1.00 24.85 449 ASN B O 1
ATOM 8069 N N . GLU B 1 458 ? 7.289 41.711 -17.837 1.00 25.47 450 GLU B N 1
ATOM 8070 C CA . GLU B 1 458 ? 6.496 41.074 -18.881 1.00 20.49 450 GLU B CA 1
ATOM 8071 C C . GLU B 1 458 ? 7.351 40.550 -20.030 1.00 20.86 450 GLU B C 1
ATOM 8072 O O . GLU B 1 458 ? 7.007 39.521 -20.623 1.00 23.97 450 GLU B O 1
ATOM 8078 N N . GLU B 1 459 ? 8.460 41.226 -20.359 1.00 20.91 451 GLU B N 1
ATOM 8079 C CA . GLU B 1 459 ? 9.356 40.707 -21.392 1.00 24.95 451 GLU B CA 1
ATOM 8080 C C . GLU B 1 459 ? 9.915 39.342 -21.005 1.00 20.46 451 GLU B C 1
ATOM 8081 O O . GLU B 1 459 ? 10.002 38.438 -21.846 1.00 23.23 451 GLU B O 1
ATOM 8083 N N . GLU B 1 460 ? 10.290 39.170 -19.733 1.00 20.54 452 GLU B N 1
ATOM 8084 C CA . GLU B 1 460 ? 10.800 37.875 -19.297 1.00 23.91 452 GLU B CA 1
ATOM 8085 C C . GLU B 1 460 ? 9.702 36.821 -19.281 1.00 20.52 452 GLU B C 1
ATOM 8086 O O . GLU B 1 460 ? 9.944 35.670 -19.660 1.00 21.57 452 GLU B O 1
ATOM 8092 N N . ILE B 1 461 ? 8.490 37.191 -18.845 1.00 17.31 453 ILE B N 1
ATOM 8093 C CA . ILE B 1 461 ? 7.373 36.248 -18.883 1.00 18.56 453 ILE B CA 1
ATOM 8094 C C . ILE B 1 461 ? 7.159 35.748 -20.307 1.00 19.58 453 ILE B C 1
ATOM 8095 O O . ILE B 1 461 ? 7.051 34.538 -20.552 1.00 21.68 453 ILE B O 1
ATOM 8100 N N . ALA B 1 462 ? 7.148 36.672 -21.273 1.00 19.70 454 ALA B N 1
ATOM 8101 C CA . ALA B 1 462 ? 6.934 36.304 -22.670 1.00 21.99 454 ALA B CA 1
ATOM 8102 C C . ALA B 1 462 ? 7.981 35.303 -23.153 1.00 24.99 454 ALA B C 1
ATOM 8103 O O . ALA B 1 462 ? 7.650 34.310 -23.811 1.00 25.83 454 ALA B O 1
ATOM 8105 N N . PHE B 1 463 ? 9.255 35.552 -22.839 1.00 21.31 455 PHE B N 1
ATOM 8106 C CA . PHE B 1 463 ? 10.319 34.699 -23.359 1.00 18.27 455 PHE B CA 1
ATOM 8107 C C . PHE B 1 463 ? 10.291 33.311 -22.726 1.00 20.55 455 PHE B C 1
ATOM 8108 O O . PHE B 1 463 ? 10.499 32.309 -23.417 1.00 23.75 455 PHE B O 1
ATOM 8116 N N . LEU B 1 464 ? 10.009 33.226 -21.426 1.00 19.72 456 LEU B N 1
ATOM 8117 C CA . LEU B 1 464 ? 10.097 31.944 -20.737 1.00 19.30 456 LEU B CA 1
ATOM 8118 C C . LEU B 1 464 ? 8.884 31.051 -20.954 1.00 19.83 456 LEU B C 1
ATOM 8119 O O . LEU B 1 464 ? 9.008 29.835 -20.777 1.00 18.07 456 LEU B O 1
ATOM 8124 N N . THR B 1 465 ? 7.737 31.613 -21.354 1.00 17.89 457 THR B N 1
ATOM 8125 C CA . THR B 1 465 ? 6.474 30.870 -21.331 1.00 15.02 457 THR B CA 1
ATOM 8126 C C . THR B 1 465 ? 6.560 29.527 -22.064 1.00 19.45 457 THR B C 1
ATOM 8127 O O . THR B 1 465 ? 6.174 28.483 -21.520 1.00 17.85 457 THR B O 1
ATOM 8131 N N . ASN B 1 466 ? 7.040 29.524 -23.307 1.00 19.04 458 ASN B N 1
ATOM 8132 C CA . ASN B 1 466 ? 6.993 28.270 -24.054 1.00 15.22 458 ASN B CA 1
ATOM 8133 C C . ASN B 1 466 ? 7.973 27.238 -23.501 1.00 14.87 458 ASN B C 1
ATOM 8134 O O . ASN B 1 466 ? 7.677 26.042 -23.543 1.00 16.73 458 ASN B O 1
ATOM 8139 N N . PHE B 1 467 ? 9.115 27.676 -22.954 1.00 16.66 459 PHE B N 1
ATOM 8140 C CA . PHE B 1 467 ? 10.081 26.738 -22.381 1.00 16.65 459 PHE B CA 1
ATOM 8141 C C . PHE B 1 467 ? 9.520 26.017 -21.165 1.00 16.32 459 PHE B C 1
ATOM 8142 O O . PHE B 1 467 ? 9.975 24.916 -20.844 1.00 17.22 459 PHE B O 1
ATOM 8150 N N . LYS B 1 468 ? 8.541 26.615 -20.483 1.00 17.34 460 LYS B N 1
ATOM 8151 C CA . LYS B 1 468 ? 7.966 26.047 -19.272 1.00 14.82 460 LYS B CA 1
ATOM 8152 C C . LYS B 1 468 ? 6.650 25.327 -19.529 1.00 16.05 460 LYS B C 1
ATOM 8153 O O . LYS B 1 468 ? 6.036 24.832 -18.581 1.00 16.69 460 LYS B O 1
ATOM 8159 N N . THR B 1 469 ? 6.232 25.214 -20.793 1.00 15.38 461 THR B N 1
ATOM 8160 C CA . THR B 1 469 ? 4.982 24.559 -21.158 1.00 16.22 461 THR B CA 1
ATOM 8161 C C . THR B 1 469 ? 5.205 23.054 -21.307 1.00 15.10 461 THR B C 1
ATOM 8162 O O . THR B 1 469 ? 6.281 22.618 -21.731 1.00 15.96 461 THR B O 1
ATOM 8166 N N . PHE B 1 470 ? 4.205 22.264 -20.895 1.00 17.00 462 PHE B N 1
ATOM 8167 C CA . PHE B 1 470 ? 4.227 20.803 -21.003 1.00 17.87 462 PHE B CA 1
ATOM 8168 C C . PHE B 1 470 ? 2.975 20.358 -21.752 1.00 18.08 462 PHE B C 1
ATOM 8169 O O . PHE B 1 470 ? 1.861 20.547 -21.258 1.00 18.23 462 PHE B O 1
ATOM 8177 N N . THR B 1 471 ? 3.157 19.746 -22.928 1.00 17.29 463 THR B N 1
ATOM 8178 C CA A THR B 1 471 ? 2.013 19.379 -23.764 0.63 18.70 463 THR B CA 1
ATOM 8179 C CA B THR B 1 471 ? 2.004 19.392 -23.753 0.37 19.24 463 THR B CA 1
ATOM 8180 C C . THR B 1 471 ? 1.194 18.252 -23.145 1.00 15.06 463 THR B C 1
ATOM 8181 O O . THR B 1 471 ? -0.020 18.162 -23.382 1.00 18.32 463 THR B O 1
ATOM 8188 N N . GLY B 1 472 ? 1.820 17.397 -22.349 1.00 15.84 464 GLY B N 1
ATOM 8189 C CA . GLY B 1 472 ? 1.065 16.275 -21.821 1.00 15.92 464 GLY B CA 1
ATOM 8190 C C . GLY B 1 472 ? 0.743 15.252 -22.902 1.00 13.34 464 GLY B C 1
ATOM 8191 O O . GLY B 1 472 ? 1.398 15.164 -23.945 1.00 18.37 464 GLY B O 1
ATOM 8192 N N . ASN B 1 473 ? -0.279 14.449 -22.607 1.00 14.85 465 ASN B N 1
ATOM 8193 C CA . ASN B 1 473 ? -0.725 13.358 -23.484 1.00 16.28 465 ASN B CA 1
ATOM 8194 C C . ASN B 1 473 ? 0.387 12.360 -23.811 1.00 19.60 465 ASN B C 1
ATOM 8195 O O . ASN B 1 473 ? 0.412 11.790 -24.906 1.00 19.39 465 ASN B O 1
ATOM 8200 N N . THR B 1 474 ? 1.300 12.118 -22.868 1.00 15.45 466 THR B N 1
ATOM 8201 C CA . THR B 1 474 ? 2.132 10.922 -22.911 1.00 15.75 466 THR B CA 1
ATOM 8202 C C . THR B 1 474 ? 1.442 9.829 -22.107 1.00 16.35 466 THR B C 1
ATOM 8203 O O . THR B 1 474 ? 1.208 10.015 -20.901 1.00 16.67 466 THR B O 1
ATOM 8207 N N . PRO B 1 475 ? 1.082 8.705 -22.720 1.00 14.63 467 PRO B N 1
ATOM 8208 C CA . PRO B 1 475 ? 0.294 7.689 -22.020 1.00 15.86 467 PRO B CA 1
ATOM 8209 C C . PRO B 1 475 ? 1.146 6.776 -21.162 1.00 15.45 467 PRO B C 1
ATOM 8210 O O . PRO B 1 475 ? 2.311 6.501 -21.467 1.00 14.87 467 PRO B O 1
ATOM 8214 N N . THR B 1 476 ? 0.533 6.275 -20.089 1.00 12.86 468 THR B N 1
ATOM 8215 C CA . THR B 1 476 ? 1.203 5.347 -19.184 1.00 12.45 468 THR B CA 1
ATOM 8216 C C . THR B 1 476 ? 0.221 4.307 -18.664 1.00 13.64 468 THR B C 1
ATOM 8217 O O . THR B 1 476 ? -0.986 4.557 -18.575 1.00 14.02 468 THR B O 1
ATOM 8221 N N . ASN B 1 477 ? 0.752 3.128 -18.346 1.00 15.69 469 ASN B N 1
ATOM 8222 C CA . ASN B 1 477 ? 0.142 2.203 -17.400 1.00 13.27 469 ASN B CA 1
ATOM 8223 C C . ASN B 1 477 ? 0.814 2.399 -16.044 1.00 13.12 469 ASN B C 1
ATOM 8224 O O . ASN B 1 477 ? 2.014 2.680 -15.968 1.00 13.72 469 ASN B O 1
ATOM 8229 N N . SER B 1 478 ? 0.048 2.231 -14.968 1.00 13.41 470 SER B N 1
ATOM 8230 C CA . SER B 1 478 ? 0.609 2.126 -13.622 1.00 13.43 470 SER B CA 1
ATOM 8231 C C . SER B 1 478 ? 0.204 0.796 -12.995 1.00 14.65 470 SER B C 1
ATOM 8232 O O . SER B 1 478 ? -0.987 0.474 -12.940 1.00 16.46 470 SER B O 1
ATOM 8235 N N . PHE B 1 479 ? 1.196 0.033 -12.532 1.00 13.64 471 PHE B N 1
ATOM 8236 C CA . PHE B 1 479 ? 1.006 -1.178 -11.729 1.00 14.04 471 PHE B CA 1
ATOM 8237 C C . PHE B 1 479 ? 1.362 -0.868 -10.284 1.00 14.20 471 PHE B C 1
ATOM 8238 O O . PHE B 1 479 ? 2.435 -0.311 -10.025 1.00 13.80 471 PHE B O 1
ATOM 8246 N N . ILE B 1 480 ? 0.509 -1.264 -9.336 1.00 14.83 472 ILE B N 1
ATOM 8247 C CA . ILE B 1 480 ? 0.880 -1.253 -7.921 1.00 15.06 472 ILE B CA 1
ATOM 8248 C C . ILE B 1 480 ? 0.657 -2.656 -7.364 1.00 17.40 472 ILE B C 1
ATOM 8249 O O . ILE B 1 480 ? -0.482 -3.134 -7.294 1.00 16.49 472 ILE B O 1
ATOM 8254 N N . PHE B 1 481 ? 1.740 -3.312 -6.970 1.00 16.70 473 PHE B N 1
ATOM 8255 C CA . PHE B 1 481 ? 1.682 -4.543 -6.196 1.00 15.89 473 PHE B CA 1
ATOM 8256 C C . PHE B 1 481 ? 1.800 -4.186 -4.722 1.00 19.04 473 PHE B C 1
ATOM 8257 O O . PHE B 1 481 ? 2.304 -3.118 -4.371 1.00 17.72 473 PHE B O 1
ATOM 8265 N N . GLU B 1 482 ? 1.355 -5.103 -3.854 1.00 16.93 474 GLU B N 1
ATOM 8266 C CA . GLU B 1 482 ? 1.460 -4.832 -2.423 1.00 18.23 474 GLU B CA 1
ATOM 8267 C C . GLU B 1 482 ? 2.911 -4.834 -1.962 1.00 17.19 474 GLU B C 1
ATOM 8268 O O . GLU B 1 482 ? 3.329 -3.946 -1.211 1.00 18.14 474 GLU B O 1
ATOM 8274 N N . GLU B 1 483 ? 3.694 -5.817 -2.405 1.00 18.48 475 GLU B N 1
ATOM 8275 C CA A GLU B 1 483 ? 5.086 -5.905 -1.989 0.52 18.43 475 GLU B CA 1
ATOM 8276 C CA C GLU B 1 483 ? 5.063 -5.991 -1.943 0.48 18.61 475 GLU B CA 1
ATOM 8277 C C . GLU B 1 483 ? 5.855 -6.724 -3.015 1.00 16.34 475 GLU B C 1
ATOM 8278 O O . GLU B 1 483 ? 5.286 -7.503 -3.786 1.00 18.12 475 GLU B O 1
ATOM 8289 N N . LEU B 1 484 ? 7.167 -6.501 -3.044 1.00 15.90 476 LEU B N 1
ATOM 8290 C CA . LEU B 1 484 ? 8.058 -7.255 -3.921 1.00 15.27 476 LEU B CA 1
ATOM 8291 C C . LEU B 1 484 ? 8.453 -8.547 -3.209 1.00 18.11 476 LEU B C 1
ATOM 8292 O O . LEU B 1 484 ? 9.156 -8.512 -2.197 1.00 19.85 476 LEU B O 1
ATOM 8297 N N . THR B 1 485 ? 7.989 -9.680 -3.729 1.00 16.06 477 THR B N 1
ATOM 8298 C CA . THR B 1 485 ? 8.288 -11.015 -3.231 1.00 16.60 477 THR B CA 1
ATOM 8299 C C . THR B 1 485 ? 8.625 -11.875 -4.434 1.00 16.36 477 THR B C 1
ATOM 8300 O O . THR B 1 485 ? 8.339 -11.496 -5.574 1.00 16.16 477 THR B O 1
ATOM 8304 N N . PRO B 1 486 ? 9.224 -13.055 -4.226 1.00 18.76 478 PRO B N 1
ATOM 8305 C CA . PRO B 1 486 ? 9.412 -13.957 -5.373 1.00 16.59 478 PRO B CA 1
ATOM 8306 C C . PRO B 1 486 ? 8.123 -14.190 -6.146 1.00 16.83 478 PRO B C 1
ATOM 8307 O O . PRO B 1 486 ? 8.137 -14.167 -7.383 1.00 16.49 478 PRO B O 1
ATOM 8311 N N . PHE B 1 487 ? 6.999 -14.364 -5.442 1.00 17.31 479 PHE B N 1
ATOM 8312 C CA . PHE B 1 487 ? 5.717 -14.576 -6.115 1.00 17.51 479 PHE B CA 1
ATOM 8313 C C . PHE B 1 487 ? 5.331 -13.380 -6.986 1.00 17.98 479 PHE B C 1
ATOM 8314 O O . PHE B 1 487 ? 4.996 -13.543 -8.162 1.00 16.99 479 PHE B O 1
ATOM 8322 N N . THR B 1 488 ? 5.344 -12.166 -6.428 1.00 19.65 480 THR B N 1
ATOM 8323 C CA . THR B 1 488 ? 4.886 -11.040 -7.240 1.00 16.17 480 THR B CA 1
ATOM 8324 C C . THR B 1 488 ? 5.856 -10.731 -8.369 1.00 20.53 480 THR B C 1
ATOM 8325 O O . THR B 1 488 ? 5.433 -10.222 -9.411 1.00 16.67 480 THR B O 1
ATOM 8329 N N . LEU B 1 489 ? 7.148 -11.044 -8.205 1.00 15.61 481 LEU B N 1
ATOM 8330 C CA . LEU B 1 489 ? 8.067 -10.868 -9.326 1.00 18.05 481 LEU B CA 1
ATOM 8331 C C . LEU B 1 489 ? 7.723 -11.826 -10.452 1.00 16.69 481 LEU B C 1
ATOM 8332 O O . LEU B 1 489 ? 7.722 -11.441 -11.628 1.00 14.35 481 LEU B O 1
ATOM 8337 N N . GLY B 1 490 ? 7.420 -13.080 -10.107 1.00 15.29 482 GLY B N 1
ATOM 8338 C CA . GLY B 1 490 ? 7.006 -14.035 -11.119 1.00 16.04 482 GLY B CA 1
ATOM 8339 C C . GLY B 1 490 ? 5.738 -13.611 -11.832 1.00 15.46 482 GLY B C 1
ATOM 8340 O O . GLY B 1 490 ? 5.632 -13.745 -13.050 1.00 16.08 482 GLY B O 1
ATOM 8341 N N . GLN B 1 491 ? 4.752 -13.104 -11.083 1.00 15.76 483 GLN B N 1
ATOM 8342 C CA . GLN B 1 491 ? 3.565 -12.546 -11.731 1.00 16.03 483 GLN B CA 1
ATOM 8343 C C . GLN B 1 491 ? 3.949 -11.533 -12.801 1.00 17.69 483 GLN B C 1
ATOM 8344 O O . GLN B 1 491 ? 3.408 -11.544 -13.915 1.00 17.13 483 GLN B O 1
ATOM 8350 N N . LEU B 1 492 ? 4.868 -10.628 -12.455 1.00 14.62 484 LEU B N 1
ATOM 8351 C CA . LEU B 1 492 ? 5.179 -9.479 -13.305 1.00 14.01 484 LEU B CA 1
ATOM 8352 C C . LEU B 1 492 ? 5.930 -9.905 -14.558 1.00 17.82 484 LEU B C 1
ATOM 8353 O O . LEU B 1 492 ? 5.583 -9.488 -15.673 1.00 13.63 484 LEU B O 1
ATOM 8358 N N . ILE B 1 493 ? 6.949 -10.754 -14.402 1.00 14.91 485 ILE B N 1
ATOM 8359 C CA . ILE B 1 493 ? 7.686 -11.237 -15.567 1.00 15.57 485 ILE B CA 1
ATOM 8360 C C . ILE B 1 493 ? 6.734 -11.919 -16.541 1.00 15.38 485 ILE B C 1
ATOM 8361 O O . ILE B 1 493 ? 6.789 -11.700 -17.757 1.00 13.40 485 ILE B O 1
ATOM 8366 N N . ALA B 1 494 ? 5.851 -12.769 -16.018 1.00 15.34 486 ALA B N 1
ATOM 8367 C CA . ALA B 1 494 ? 4.934 -13.491 -16.884 1.00 14.57 486 ALA B CA 1
ATOM 8368 C C . ALA B 1 494 ? 3.928 -12.563 -17.557 1.00 14.71 486 ALA B C 1
ATOM 8369 O O . ALA B 1 494 ? 3.493 -12.847 -18.678 1.00 15.31 486 ALA B O 1
ATOM 8371 N N . PHE B 1 495 ? 3.522 -11.466 -16.904 1.00 14.65 487 PHE B N 1
ATOM 8372 C CA . PHE B 1 495 ? 2.681 -10.497 -17.606 1.00 14.55 487 PHE B CA 1
ATOM 8373 C C . PHE B 1 495 ? 3.340 -10.077 -18.915 1.00 14.40 487 PHE B C 1
ATOM 8374 O O . PHE B 1 495 ? 2.693 -10.035 -19.965 1.00 14.99 487 PHE B O 1
ATOM 8382 N N . TYR B 1 496 ? 4.644 -9.783 -18.874 1.00 13.55 488 TYR B N 1
ATOM 8383 C CA . TYR B 1 496 ? 5.320 -9.332 -20.086 1.00 12.84 488 TYR B CA 1
ATOM 8384 C C . TYR B 1 496 ? 5.527 -10.473 -21.072 1.00 13.21 488 TYR B C 1
ATOM 8385 O O . TYR B 1 496 ? 5.396 -10.274 -22.286 1.00 13.82 488 TYR B O 1
ATOM 8394 N N . GLU B 1 497 ? 5.858 -11.673 -20.586 1.00 14.15 489 GLU B N 1
ATOM 8395 C CA . GLU B 1 497 ? 5.944 -12.801 -21.515 1.00 13.47 489 GLU B CA 1
ATOM 8396 C C . GLU B 1 497 ? 4.672 -12.918 -22.340 1.00 17.18 489 GLU B C 1
ATOM 8397 O O . GLU B 1 497 ? 4.726 -13.115 -23.559 1.00 14.17 489 GLU B O 1
ATOM 8403 N N . HIS B 1 498 ? 3.512 -12.744 -21.706 1.00 14.09 490 HIS B N 1
ATOM 8404 C CA . HIS B 1 498 ? 2.283 -12.925 -22.461 1.00 14.44 490 HIS B CA 1
ATOM 8405 C C . HIS B 1 498 ? 1.896 -11.683 -23.262 1.00 16.03 490 HIS B C 1
ATOM 8406 O O . HIS B 1 498 ? 1.262 -11.826 -24.315 1.00 15.54 490 HIS B O 1
ATOM 8413 N N . LYS B 1 499 ? 2.256 -10.478 -22.796 1.00 15.27 491 LYS B N 1
ATOM 8414 C CA . LYS B 1 499 ? 2.142 -9.293 -23.647 1.00 13.46 491 LYS B CA 1
ATOM 8415 C C . LYS B 1 499 ? 2.846 -9.534 -24.970 1.00 15.91 491 LYS B C 1
ATOM 8416 O O . LYS B 1 499 ? 2.295 -9.286 -26.050 1.00 13.32 491 LYS B O 1
ATOM 8422 N N . ILE B 1 500 ? 4.084 -10.009 -24.889 1.00 15.50 492 ILE B N 1
ATOM 8423 C CA . ILE B 1 500 ? 4.891 -10.239 -26.084 1.00 15.27 492 ILE B CA 1
ATOM 8424 C C . ILE B 1 500 ? 4.219 -11.268 -26.983 1.00 15.86 492 ILE B C 1
ATOM 8425 O O . ILE B 1 500 ? 4.162 -11.106 -28.209 1.00 13.75 492 ILE B O 1
ATOM 8430 N N . PHE B 1 501 ? 3.682 -12.335 -26.388 1.00 14.37 493 PHE B N 1
ATOM 8431 C CA . PHE B 1 501 ? 2.972 -13.345 -27.167 1.00 14.11 493 PHE B CA 1
ATOM 8432 C C . PHE B 1 501 ? 1.775 -12.740 -27.890 1.00 16.35 493 PHE B C 1
ATOM 8433 O O . PHE B 1 501 ? 1.565 -12.991 -29.080 1.00 15.51 493 PHE B O 1
ATOM 8441 N N . VAL B 1 502 ? 0.970 -11.949 -27.172 1.00 14.96 494 VAL B N 1
ATOM 8442 C CA . VAL B 1 502 ? -0.212 -11.326 -27.766 1.00 14.68 494 VAL B CA 1
ATOM 8443 C C . VAL B 1 502 ? 0.173 -10.476 -28.969 1.00 14.26 494 VAL B C 1
ATOM 8444 O O . VAL B 1 502 ? -0.468 -10.539 -30.029 1.00 15.81 494 VAL B O 1
ATOM 8448 N N . GLN B 1 503 ? 1.226 -9.669 -28.822 1.00 14.22 495 GLN B N 1
ATOM 8449 C CA . GLN B 1 503 ? 1.636 -8.787 -29.909 1.00 13.45 495 GLN B CA 1
ATOM 8450 C C . GLN B 1 503 ? 2.167 -9.573 -31.103 1.00 14.44 495 GLN B C 1
ATOM 8451 O O . GLN B 1 503 ? 1.866 -9.232 -32.250 1.00 15.96 495 GLN B O 1
ATOM 8457 N N . GLY B 1 504 ? 2.946 -10.631 -30.863 1.00 14.96 496 GLY B N 1
ATOM 8458 C CA . GLY B 1 504 ? 3.381 -11.478 -31.969 1.00 13.64 496 GLY B CA 1
ATOM 8459 C C . GLY B 1 504 ? 2.235 -12.151 -32.706 1.00 16.80 496 GLY B C 1
ATOM 8460 O O . GLY B 1 504 ? 2.290 -12.327 -33.930 1.00 16.00 496 GLY B O 1
ATOM 8461 N N . VAL B 1 505 ? 1.186 -12.555 -31.978 1.00 14.54 497 VAL B N 1
ATOM 8462 C CA . VAL B 1 505 ? 0.015 -13.130 -32.640 1.00 15.09 497 VAL B CA 1
ATOM 8463 C C . VAL B 1 505 ? -0.625 -12.098 -33.565 1.00 15.19 497 VAL B C 1
ATOM 8464 O O . VAL B 1 505 ? -0.867 -12.367 -34.747 1.00 15.37 497 VAL B O 1
ATOM 8468 N N . ILE B 1 506 ? -0.869 -10.890 -33.045 1.00 17.94 498 ILE B N 1
ATOM 8469 C CA . ILE B 1 506 ? -1.559 -9.854 -33.812 1.00 16.70 498 ILE B CA 1
ATOM 8470 C C . ILE B 1 506 ? -0.713 -9.394 -34.996 1.00 18.57 498 ILE B C 1
ATOM 8471 O O . ILE B 1 506 ? -1.227 -9.227 -36.109 1.00 18.61 498 ILE B O 1
ATOM 8476 N N . TRP B 1 507 ? 0.598 -9.205 -34.790 1.00 16.74 499 TRP B N 1
ATOM 8477 C CA . TRP B 1 507 ? 1.475 -8.796 -35.885 1.00 15.82 499 TRP B CA 1
ATOM 8478 C C . TRP B 1 507 ? 1.750 -9.913 -36.884 1.00 16.18 499 TRP B C 1
ATOM 8479 O O . TRP B 1 507 ? 2.458 -9.661 -37.867 1.00 17.49 499 TRP B O 1
ATOM 8490 N N . ASN B 1 508 ? 1.217 -11.119 -36.670 1.00 15.94 500 ASN B N 1
ATOM 8491 C CA . ASN B 1 508 ? 1.388 -12.219 -37.612 1.00 14.98 500 ASN B CA 1
ATOM 8492 C C . ASN B 1 508 ? 2.860 -12.545 -37.823 1.00 14.68 500 ASN B C 1
ATOM 8493 O O . ASN B 1 508 ? 3.290 -12.793 -38.945 1.00 14.95 500 ASN B O 1
ATOM 8498 N N . ILE B 1 509 ? 3.639 -12.560 -36.743 1.00 14.50 501 ILE B N 1
ATOM 8499 C CA . ILE B 1 509 ? 5.052 -12.906 -36.824 1.00 15.01 501 ILE B CA 1
ATOM 8500 C C . ILE B 1 509 ? 5.327 -14.116 -35.932 1.00 17.13 501 ILE B C 1
ATOM 8501 O O . ILE B 1 509 ? 4.450 -14.598 -35.214 1.00 14.79 501 ILE B O 1
ATOM 8506 N N . PHE B 1 510 ? 6.566 -14.619 -36.001 1.00 14.09 502 PHE B N 1
ATOM 8507 C CA . PHE B 1 510 ? 7.004 -15.755 -35.192 1.00 14.23 502 PHE B CA 1
ATOM 8508 C C . PHE B 1 510 ? 7.831 -15.219 -34.030 1.00 18.32 502 PHE B C 1
ATOM 8509 O O . PHE B 1 510 ? 8.965 -14.773 -34.229 1.00 15.06 502 PHE B O 1
ATOM 8517 N N . SER B 1 511 ? 7.276 -15.295 -32.812 1.00 14.21 503 SER B N 1
ATOM 8518 C CA . SER B 1 511 ? 7.908 -14.684 -31.645 1.00 13.43 503 SER B CA 1
ATOM 8519 C C . SER B 1 511 ? 8.992 -15.542 -31.013 1.00 13.46 503 SER B C 1
ATOM 8520 O O . SER B 1 511 ? 9.664 -15.076 -30.087 1.00 14.00 503 SER B O 1
ATOM 8523 N N . PHE B 1 512 ? 9.176 -16.782 -31.454 1.00 14.55 504 PHE B N 1
ATOM 8524 C CA . PHE B 1 512 ? 9.961 -17.714 -30.658 1.00 15.04 504 PHE B CA 1
ATOM 8525 C C . PHE B 1 512 ? 11.186 -18.253 -31.381 1.00 14.07 504 PHE B C 1
ATOM 8526 O O . PHE B 1 512 ? 11.905 -19.081 -30.812 1.00 15.83 504 PHE B O 1
ATOM 8534 N N . ASP B 1 513 ? 11.484 -17.759 -32.585 1.00 15.11 505 ASP B N 1
ATOM 8535 C CA . ASP B 1 513 ? 12.747 -18.061 -33.254 1.00 15.56 505 ASP B CA 1
ATOM 8536 C C . ASP B 1 513 ? 13.639 -16.815 -33.229 1.00 13.48 505 ASP B C 1
ATOM 8537 O O . ASP B 1 513 ? 13.270 -15.764 -32.679 1.00 14.33 505 ASP B O 1
ATOM 8542 N N . GLN B 1 514 ? 14.857 -16.952 -33.768 1.00 14.12 506 GLN B N 1
ATOM 8543 C CA . GLN B 1 514 ? 15.779 -15.812 -33.785 1.00 13.11 506 GLN B CA 1
ATOM 8544 C C . GLN B 1 514 ? 16.836 -16.004 -34.866 1.00 13.96 506 GLN B C 1
ATOM 8545 O O . GLN B 1 514 ? 18.034 -16.094 -34.579 1.00 14.83 506 GLN B O 1
ATOM 8551 N N . TRP B 1 515 ? 16.396 -16.050 -36.121 1.00 14.00 507 TRP B N 1
ATOM 8552 C CA . TRP B 1 515 ? 17.325 -16.248 -37.229 1.00 13.71 507 TRP B CA 1
ATOM 8553 C C . TRP B 1 515 ? 18.259 -15.066 -37.429 1.00 16.56 507 TRP B C 1
ATOM 8554 O O . TRP B 1 515 ? 19.297 -15.216 -38.089 1.00 16.57 507 TRP B O 1
ATOM 8565 N N . GLY B 1 516 ? 17.918 -13.905 -36.874 1.00 15.91 508 GLY B N 1
ATOM 8566 C CA . GLY B 1 516 ? 18.701 -12.708 -37.068 1.00 15.03 508 GLY B CA 1
ATOM 8567 C C . GLY B 1 516 ? 20.006 -12.678 -36.325 1.00 14.96 508 GLY B C 1
ATOM 8568 O O . GLY B 1 516 ? 20.778 -11.732 -36.505 1.00 20.72 508 GLY B O 1
ATOM 8569 N N . VAL B 1 517 ? 20.292 -13.685 -35.498 1.00 17.32 509 VAL B N 1
ATOM 8570 C CA . VAL B 1 517 ? 21.584 -13.723 -34.828 1.00 16.08 509 VAL B CA 1
ATOM 8571 C C . VAL B 1 517 ? 22.635 -14.472 -35.634 1.00 18.73 509 VAL B C 1
ATOM 8572 O O . VAL B 1 517 ? 23.817 -14.437 -35.263 1.00 23.44 509 VAL B O 1
ATOM 8576 N N . GLU B 1 518 ? 22.260 -15.112 -36.753 1.00 18.94 510 GLU B N 1
ATOM 8577 C CA . GLU B 1 518 ? 23.170 -16.035 -37.437 1.00 19.16 510 GLU B CA 1
ATOM 8578 C C . GLU B 1 518 ? 24.251 -15.320 -38.243 1.00 18.71 510 GLU B C 1
ATOM 8579 O O . GLU B 1 518 ? 25.380 -15.812 -38.330 1.00 21.92 510 GLU B O 1
ATOM 8585 N N . LEU B 1 519 ? 23.924 -14.199 -38.887 1.00 16.51 511 LEU B N 1
ATOM 8586 C CA . LEU B 1 519 ? 24.873 -13.583 -39.812 1.00 14.74 511 LEU B CA 1
ATOM 8587 C C . LEU B 1 519 ? 26.106 -13.071 -39.078 1.00 18.38 511 LEU B C 1
ATOM 8588 O O . LEU B 1 519 ? 27.238 -13.312 -39.507 1.00 18.51 511 LEU B O 1
ATOM 8593 N N . GLY B 1 520 ? 25.903 -12.359 -37.968 1.00 17.34 512 GLY B N 1
ATOM 8594 C CA . GLY B 1 520 ? 27.044 -11.871 -37.206 1.00 16.87 512 GLY B CA 1
ATOM 8595 C C . GLY B 1 520 ? 27.935 -12.989 -36.699 1.00 17.77 512 GLY B C 1
ATOM 8596 O O . GLY B 1 520 ? 29.161 -12.847 -36.649 1.00 16.78 512 GLY B O 1
ATOM 8597 N N . LYS B 1 521 ? 27.333 -14.109 -36.300 1.00 19.25 513 LYS B N 1
ATOM 8598 C CA . LYS B 1 521 ? 28.111 -15.262 -35.851 1.00 19.74 513 LYS B CA 1
ATOM 8599 C C . LYS B 1 521 ? 28.977 -15.811 -36.976 1.00 23.06 513 LYS B C 1
ATOM 8600 O O . LYS B 1 521 ? 30.174 -16.068 -36.792 1.00 23.10 513 LYS B O 1
ATOM 8606 N N . ALA B 1 522 ? 28.389 -15.982 -38.162 1.00 21.11 514 ALA B N 1
ATOM 8607 C CA . ALA B 1 522 ? 29.138 -16.506 -39.296 1.00 22.70 514 ALA B CA 1
ATOM 8608 C C . ALA B 1 522 ? 30.262 -15.562 -39.706 1.00 21.56 514 ALA B C 1
ATOM 8609 O O . ALA B 1 522 ? 31.390 -16.002 -39.971 1.00 23.24 514 ALA B O 1
ATOM 8611 N N . LEU B 1 523 ? 29.981 -14.259 -39.752 1.00 20.96 515 LEU B N 1
ATOM 8612 C CA . LEU B 1 523 ? 31.013 -13.312 -40.151 1.00 18.80 515 LEU B CA 1
ATOM 8613 C C . LEU B 1 523 ? 32.134 -13.238 -39.120 1.00 17.60 515 LEU B C 1
ATOM 8614 O O . LEU B 1 523 ? 33.293 -13.014 -39.490 1.00 18.67 515 LEU B O 1
ATOM 8619 N N . ALA B 1 524 ? 31.818 -13.424 -37.835 1.00 16.79 516 ALA B N 1
ATOM 8620 C CA . ALA B 1 524 ? 32.872 -13.397 -36.822 1.00 16.67 516 ALA B CA 1
ATOM 8621 C C . ALA B 1 524 ? 33.753 -14.629 -36.918 1.00 19.32 516 ALA B C 1
ATOM 8622 O O . ALA B 1 524 ? 34.953 -14.548 -36.639 1.00 18.28 516 ALA B O 1
ATOM 8624 N N . ASN B 1 525 ? 33.177 -15.770 -37.310 1.00 19.68 517 ASN B N 1
ATOM 8625 C CA . ASN B 1 525 ? 33.980 -16.973 -37.533 1.00 18.82 517 ASN B CA 1
ATOM 8626 C C . ASN B 1 525 ? 35.002 -16.764 -38.638 1.00 24.19 517 ASN B C 1
ATOM 8627 O O . ASN B 1 525 ? 36.129 -17.262 -38.549 1.00 27.63 517 ASN B O 1
ATOM 8632 N N . LYS B 1 526 ? 34.623 -16.059 -39.705 1.00 25.73 518 LYS B N 1
ATOM 8633 C CA . LYS B 1 526 ? 35.585 -15.796 -40.766 1.00 26.69 518 LYS B CA 1
ATOM 8634 C C . LYS B 1 526 ? 36.690 -14.867 -40.290 1.00 23.35 518 LYS B C 1
ATOM 8635 O O . LYS B 1 526 ? 37.847 -15.021 -40.691 1.00 23.86 518 LYS B O 1
ATOM 8637 N N . ILE B 1 527 ? 36.357 -13.914 -39.420 1.00 18.96 519 ILE B N 1
ATOM 8638 C CA . ILE B 1 527 ? 37.316 -12.879 -39.050 1.00 16.86 519 ILE B CA 1
ATOM 8639 C C . ILE B 1 527 ? 38.305 -13.379 -38.001 1.00 19.92 519 ILE B C 1
ATOM 8640 O O . ILE B 1 527 ? 39.479 -13.002 -38.029 1.00 19.86 519 ILE B O 1
ATOM 8645 N N . LEU B 1 528 ? 37.868 -14.226 -37.063 1.00 19.67 520 LEU B N 1
ATOM 8646 C CA . LEU B 1 528 ? 38.744 -14.589 -35.944 1.00 19.86 520 LEU B CA 1
ATOM 8647 C C . LEU B 1 528 ? 40.117 -15.093 -36.384 1.00 19.63 520 LEU B C 1
ATOM 8648 O O . LEU B 1 528 ? 41.127 -14.555 -35.899 1.00 20.93 520 LEU B O 1
ATOM 8653 N N . PRO B 1 529 ? 40.248 -16.065 -37.291 1.00 20.36 521 PRO B N 1
ATOM 8654 C CA . PRO B 1 529 ? 41.608 -16.470 -37.681 1.00 21.49 521 PRO B CA 1
ATOM 8655 C C . PRO B 1 529 ? 42.379 -15.373 -38.391 1.00 22.73 521 PRO B C 1
ATOM 8656 O O . PRO B 1 529 ? 43.615 -15.374 -38.351 1.00 25.50 521 PRO B O 1
ATOM 8660 N N . GLU B 1 530 ? 41.690 -14.436 -39.045 1.00 21.10 522 GLU B N 1
ATOM 8661 C CA . GLU B 1 530 ? 42.382 -13.343 -39.717 1.00 20.17 522 GLU B CA 1
ATOM 8662 C C . GLU B 1 530 ? 43.072 -12.417 -38.721 1.00 20.70 522 GLU B C 1
ATOM 8663 O O . GLU B 1 530 ? 44.057 -11.759 -39.067 1.00 25.68 522 GLU B O 1
ATOM 8669 N N . LEU B 1 531 ? 42.568 -12.356 -37.486 1.00 23.46 523 LEU B N 1
ATOM 8670 C CA . LEU B 1 531 ? 43.137 -11.500 -36.455 1.00 20.95 523 LEU B CA 1
ATOM 8671 C C . LEU B 1 531 ? 44.417 -12.056 -35.867 1.00 22.71 523 LEU B C 1
ATOM 8672 O O . LEU B 1 531 ? 45.203 -11.298 -35.287 1.00 23.97 523 LEU B O 1
ATOM 8677 N N . GLU B 1 532 ? 44.645 -13.353 -36.004 1.00 25.09 524 GLU B N 1
ATOM 8678 C CA . GLU B 1 532 ? 45.743 -13.991 -35.307 1.00 29.20 524 GLU B CA 1
ATOM 8679 C C . GLU B 1 532 ? 47.020 -14.024 -36.132 1.00 32.44 524 GLU B C 1
ATOM 8680 O O . GLU B 1 532 ? 48.104 -14.160 -35.555 1.00 38.02 524 GLU B O 1
ATOM 8686 N N . ASN B 1 533 ? 46.926 -13.845 -37.450 1.00 35.11 525 ASN B N 1
ATOM 8687 C CA . ASN B 1 533 ? 48.102 -13.861 -38.304 1.00 36.22 525 ASN B CA 1
ATOM 8688 C C . ASN B 1 533 ? 48.638 -12.446 -38.513 1.00 36.24 525 ASN B C 1
ATOM 8689 O O . ASN B 1 533 ? 48.103 -11.457 -37.999 1.00 32.54 525 ASN B O 1
ATOM 8694 N N . THR B 1 534 ? 49.704 -12.357 -39.308 1.00 40.57 526 THR B N 1
ATOM 8695 C CA . THR B 1 534 ? 50.457 -11.129 -39.525 1.00 42.23 526 THR B CA 1
ATOM 8696 C C . THR B 1 534 ? 50.065 -10.387 -40.796 1.00 40.07 526 THR B C 1
ATOM 8697 O O . THR B 1 534 ? 50.513 -9.253 -40.992 1.00 47.94 526 THR B O 1
ATOM 8701 N N . ALA B 1 535 ? 49.247 -10.986 -41.654 1.00 35.07 527 ALA B N 1
ATOM 8702 C CA . ALA B 1 535 ? 48.985 -10.422 -42.968 1.00 34.55 527 ALA B CA 1
ATOM 8703 C C . ALA B 1 535 ? 48.120 -9.172 -42.875 1.00 34.63 527 ALA B C 1
ATOM 8704 O O . ALA B 1 535 ? 47.267 -9.043 -41.996 1.00 27.74 527 ALA B O 1
ATOM 8706 N N . GLU B 1 536 ? 48.354 -8.241 -43.798 1.00 34.37 528 GLU B N 1
ATOM 8707 C CA . GLU B 1 536 ? 47.357 -7.218 -44.073 1.00 33.72 528 GLU B CA 1
ATOM 8708 C C . GLU B 1 536 ? 46.132 -7.894 -44.671 1.00 24.22 528 GLU B C 1
ATOM 8709 O O . GLU B 1 536 ? 46.252 -8.693 -45.605 1.00 25.94 528 GLU B O 1
ATOM 8711 N N . ILE B 1 537 ? 44.958 -7.587 -44.126 1.00 23.53 529 ILE B N 1
ATOM 8712 C CA . ILE B 1 537 ? 43.717 -8.232 -44.533 1.00 23.86 529 ILE B CA 1
ATOM 8713 C C . ILE B 1 537 ? 43.066 -7.402 -45.630 1.00 24.86 529 ILE B C 1
ATOM 8714 O O . ILE B 1 537 ? 42.918 -6.182 -45.497 1.00 25.06 529 ILE B O 1
ATOM 8719 N N . THR B 1 538 ? 42.682 -8.063 -46.726 1.00 24.31 530 THR B N 1
ATOM 8720 C CA . THR B 1 538 ? 42.080 -7.384 -47.866 1.00 25.64 530 THR B CA 1
ATOM 8721 C C . THR B 1 538 ? 40.798 -8.070 -48.327 1.00 24.53 530 THR B C 1
ATOM 8722 O O . THR B 1 538 ? 40.253 -7.701 -49.374 1.00 30.07 530 THR B O 1
ATOM 8726 N N . SER B 1 539 ? 40.289 -9.032 -47.562 1.00 22.78 531 SER B N 1
ATOM 8727 C CA . SER B 1 539 ? 39.238 -9.932 -48.016 1.00 23.78 531 SER B CA 1
ATOM 8728 C C . SER B 1 539 ? 37.826 -9.404 -47.792 1.00 25.28 531 SER B C 1
ATOM 8729 O O . SER B 1 539 ? 36.869 -10.075 -48.191 1.00 29.66 531 SER B O 1
ATOM 8732 N N . HIS B 1 540 ? 37.658 -8.243 -47.169 1.00 21.19 532 HIS B N 1
ATOM 8733 C CA . HIS B 1 540 ? 36.330 -7.694 -46.927 1.00 20.27 532 HIS B CA 1
ATOM 8734 C C . HIS B 1 540 ? 36.159 -6.388 -47.704 1.00 17.97 532 HIS B C 1
ATOM 8735 O O . HIS B 1 540 ? 36.967 -6.047 -48.577 1.00 21.05 532 HIS B O 1
ATOM 8742 N N . ASP B 1 541 ? 35.084 -5.667 -47.382 1.00 20.17 533 ASP B N 1
ATOM 8743 C CA . ASP B 1 541 ? 34.930 -4.280 -47.793 1.00 21.27 533 ASP B CA 1
ATOM 8744 C C . ASP B 1 541 ? 36.051 -3.431 -47.189 1.00 20.66 533 ASP B C 1
ATOM 8745 O O . ASP B 1 541 ? 36.724 -3.841 -46.240 1.00 19.29 533 ASP B O 1
ATOM 8750 N N . SER B 1 542 ? 36.229 -2.216 -47.724 1.00 19.15 534 SER B N 1
ATOM 8751 C CA . SER B 1 542 ? 37.369 -1.395 -47.299 1.00 19.81 534 SER B CA 1
ATOM 8752 C C . SER B 1 542 ? 37.266 -0.941 -45.843 1.00 18.87 534 SER B C 1
ATOM 8753 O O . SER B 1 542 ? 38.299 -0.709 -45.205 1.00 22.77 534 SER B O 1
ATOM 8756 N N . SER B 1 543 ? 36.056 -0.830 -45.289 1.00 16.39 535 SER B N 1
ATOM 8757 C CA . SER B 1 543 ? 35.930 -0.442 -43.885 1.00 15.71 535 SER B CA 1
ATOM 8758 C C . SER B 1 543 ? 36.366 -1.577 -42.963 1.00 21.60 535 SER B C 1
ATOM 8759 O O . SER B 1 543 ? 37.207 -1.388 -42.070 1.00 17.52 535 SER B O 1
ATOM 8762 N N . THR B 1 544 ? 35.784 -2.763 -43.154 1.00 15.93 536 THR B N 1
ATOM 8763 C CA . THR B 1 544 ? 36.177 -3.920 -42.356 1.00 19.42 536 THR B CA 1
ATOM 8764 C C . THR B 1 544 ? 37.674 -4.181 -42.478 1.00 19.92 536 THR B C 1
ATOM 8765 O O . THR B 1 544 ? 38.352 -4.423 -41.471 1.00 19.48 536 THR B O 1
ATOM 8769 N N . ASN B 1 545 ? 38.209 -4.115 -43.701 1.00 17.85 537 ASN B N 1
ATOM 8770 C CA . ASN B 1 545 ? 39.651 -4.251 -43.889 1.00 19.23 537 ASN B CA 1
ATOM 8771 C C . ASN B 1 545 ? 40.406 -3.202 -43.084 1.00 21.32 537 ASN B C 1
ATOM 8772 O O . ASN B 1 545 ? 41.365 -3.523 -42.373 1.00 21.11 537 ASN B O 1
ATOM 8777 N N . GLY B 1 546 ? 39.985 -1.936 -43.192 1.00 18.33 538 GLY B N 1
ATOM 8778 C CA . GLY B 1 546 ? 40.722 -0.860 -42.550 1.00 18.19 538 GLY B CA 1
ATOM 8779 C C . GLY B 1 546 ? 40.663 -0.941 -41.039 1.00 19.87 538 GLY B C 1
ATOM 8780 O O . GLY B 1 546 ? 41.649 -0.647 -40.351 1.00 20.28 538 GLY B O 1
ATOM 8781 N N . LEU B 1 547 ? 39.513 -1.350 -40.503 1.00 19.08 539 LEU B N 1
ATOM 8782 C CA . LEU B 1 547 ? 39.379 -1.527 -39.063 1.00 15.42 539 LEU B CA 1
ATOM 8783 C C . LEU B 1 547 ? 40.248 -2.677 -38.571 1.00 19.73 539 LEU B C 1
ATOM 8784 O O . LEU B 1 547 ? 40.956 -2.546 -37.569 1.00 18.29 539 LEU B O 1
ATOM 8789 N N . ILE B 1 548 ? 40.213 -3.812 -39.275 1.00 17.32 540 ILE B N 1
ATOM 8790 C CA . ILE B 1 548 ? 41.033 -4.958 -38.885 1.00 17.12 540 ILE B CA 1
ATOM 8791 C C . ILE B 1 548 ? 42.513 -4.593 -38.914 1.00 18.34 540 ILE B C 1
ATOM 8792 O O . ILE B 1 548 ? 43.268 -4.897 -37.982 1.00 19.01 540 ILE B O 1
ATOM 8797 N N . ASN B 1 549 ? 42.955 -3.938 -39.985 1.00 18.66 541 ASN B N 1
ATOM 8798 C CA . ASN B 1 549 ? 44.381 -3.651 -40.104 1.00 18.73 541 ASN B CA 1
ATOM 8799 C C . ASN B 1 549 ? 44.843 -2.642 -39.055 1.00 19.05 541 ASN B C 1
ATOM 8800 O O . ASN B 1 549 ? 45.960 -2.759 -38.534 1.00 22.60 541 ASN B O 1
ATOM 8805 N N . PHE B 1 550 ? 44.002 -1.661 -38.715 1.00 17.98 542 PHE B N 1
ATOM 8806 C CA . PHE B 1 550 ? 44.345 -0.754 -37.621 1.00 18.58 542 PHE B CA 1
ATOM 8807 C C . PHE B 1 550 ? 44.469 -1.525 -36.312 1.00 21.12 542 PHE B C 1
ATOM 8808 O O . PHE B 1 550 ? 45.424 -1.333 -35.548 1.00 22.84 542 PHE B O 1
ATOM 8816 N N . TYR B 1 551 ? 43.505 -2.410 -36.046 1.00 17.31 543 TYR B N 1
ATOM 8817 C CA . TYR B 1 551 ? 43.551 -3.261 -34.861 1.00 17.81 543 TYR B CA 1
ATOM 8818 C C . TYR B 1 551 ? 44.847 -4.064 -34.798 1.00 19.51 543 TYR B C 1
ATOM 8819 O O . TYR B 1 551 ? 45.507 -4.115 -33.755 1.00 18.93 543 TYR B O 1
ATOM 8828 N N . LYS B 1 552 ? 45.232 -4.698 -35.906 1.00 20.85 544 LYS B N 1
ATOM 8829 C CA . LYS B 1 552 ? 46.430 -5.527 -35.882 1.00 18.77 544 LYS B CA 1
ATOM 8830 C C . LYS B 1 552 ? 47.674 -4.701 -35.602 1.00 20.48 544 LYS B C 1
ATOM 8831 O O . LYS B 1 552 ? 48.622 -5.189 -34.977 1.00 24.32 544 LYS B O 1
ATOM 8837 N N . LYS B 1 553 ? 47.690 -3.448 -36.053 1.00 21.02 545 LYS B N 1
ATOM 8838 C CA . LYS B 1 553 ? 48.827 -2.577 -35.784 1.00 19.10 545 LYS B CA 1
ATOM 8839 C C . LYS B 1 553 ? 48.915 -2.194 -34.309 1.00 18.70 545 LYS B C 1
ATOM 8840 O O . LYS B 1 553 ? 50.015 -1.923 -33.806 1.00 24.00 545 LYS B O 1
ATOM 8846 N N . HIS B 1 554 ? 47.787 -2.186 -33.596 1.00 18.63 546 HIS B N 1
ATOM 8847 C CA . HIS B 1 554 ? 47.741 -1.678 -32.232 1.00 17.73 546 HIS B CA 1
ATOM 8848 C C . HIS B 1 554 ? 47.434 -2.737 -31.180 1.00 17.29 546 HIS B C 1
ATOM 8849 O O . HIS B 1 554 ? 47.412 -2.406 -29.989 1.00 21.69 546 HIS B O 1
ATOM 8856 N N . LYS B 1 555 ? 47.226 -3.993 -31.568 1.00 19.55 547 LYS B N 1
ATOM 8857 C CA . LYS B 1 555 ? 46.816 -5.018 -30.606 1.00 20.15 547 LYS B CA 1
ATOM 8858 C C . LYS B 1 555 ? 47.975 -5.530 -29.752 1.00 24.38 547 LYS B C 1
ATOM 8859 O O . LYS B 1 555 ? 47.744 -6.258 -28.776 1.00 23.23 547 LYS B O 1
#

Radius of gyration: 28.33 Å; Cα contacts (8 Å, |Δi|>4): 2258; chains: 2; bounding box: 67×80×74 Å